Protein AF-0000000080644680 (afdb_homodimer)

Sequence (802 aa):
MSNFCLFNSKSVLTGNDKLDNSAVLIKDNKIFDIVTSDRLKKMDLREYQMIDTKCNYITPGLYDSHIHGFHGYGTDQCSTESILKMSEHLAQYGVVGFLPTLYPRPIDEMIQTIKACTAAIGKEKGAKILGLHLEGPFFSPEKRGAHPVSYLHEPSIKVMQKLIDAAGGIFTGSNGQKKTHISTMTVAPELKGMRELAIFCLENNINLQAGHTNATYENMIEGFQVGILHTTHFFNAMSKLDHRNPNAIGAVLIHGDVSCEIIADGHHIHPKLVLMMRKLKDISKIVLVTDGLTPNFQTSGKLIANGDEVYIAEDGLFHSVKSNTIAGSTLTMIQGLKNLVEFGYSLSDAIQASSYNPTRILNIDKKGLICHGYDANINVLDKDFNLKLTMIESKIIFNNLMSNFCLFNSKSVLTGNDKLDNSAVLIKDNKIFDIVTSDRLKKMDLREYQMIDTKCNYITPGLYDSHIHGFHGYGTDQCSTESILKMSEHLAQYGVVGFLPTLYPRPIDEMIQTIKACTAAIGKEKGAKILGLHLEGPFFSPEKRGAHPVSYLHEPSIKVMQKLIDAAGGIFTGSNGQKKTHISTMTVAPELKGMRELAIFCLENNINLQAGHTNATYENMIEGFQVGILHTTHFFNAMSKLDHRNPNAIGAVLIHGDVSCEIIADGHHIHPKLVLMMRKLKDISKIVLVTDGLTPNFQTSGKLIANGDEVYIAEDGLFHSVKSNTIAGSTLTMIQGLKNLVEFGYSLSDAIQASSYNPTRILNIDKKGLICHGYDANINVLDKDFNLKLTMIESKIIFNNL

Foldseek 3Di:
DAKAKEAQEQWELFLQDIDGQWIWIDDPQFTADIGHPVVVVVDDCVRHDYDYLPHFYKAFFFEAAAAAAAQQAGLLVLALVSLLVRQLVLQVVRAQEYAREDEQAALVSLLSSLLSPLVNAPVHPHHHYLAHEYADLAADPVLNPPDDPVSHDHDDPVSVQSSQVSQVHWDADPVRAIEGSQLEYEHAQQGPCNLVSLLVCVNRLYAYEYALYAFWLVSVVSVVVSHRQEHEQQPHSFHPQDPVTRGPNNNNQQDQRRAYEHALPCPSDHLLVVVVNVVRYPLLRAAYHFNYFHCQSHDDDFDAGSNFGWDQDPSRFIATPVPRHGDGGSDRLLNSLLSNVVSPDDNSSSLSNGFVNVCVSSVNPQTRGSDRPRRPFMWTAGPSGDTAWTDHSNRTSDGND/DAKAKEAQEQWEQFLQDIGGQWIWIDDPQFTADIGHPVVVVVDDCVRHHYDYLPHFYKAFFFEAAAAAAAQQAGLLVLALVSLLVRQLVLQVQRAQEYAREDEQAALVVLLSSLLSPLVNAPVHPHHHYLAHEYADLAADPVLNPPDDPVSHDHDDPVSVQSNQVSQVHWDADPVRAIEGSQLEYEHAQQGPCNLVSLLVCVSNLYAYEYALYAFWLVSVVSVVVSHRQEHEQQPHSFHPQDPVTRGPNNNNQQDQRRAYEHALPCPSDHLLVVVVNVVRYPLLRAAYHFNYFHCQSHDDDFDDGSNFGWDQDPSRFIATPVPRHGDGGSDRLLVSLLSNVVSPDDNSSSLSNGFVNVCVSSVNPQTRGSDRPRRPFMWTAGPSGDTAWTDHSNRTSDGND

Organism: NCBI:txid498743

Secondary structure (DSSP, 8-state):
--EEEEE--SEEE-SS-EEESEEEEEETTEEEEEEEHHHHTTS--TTEEEEE-TT-EEEEPEEEEEESEETTEEGGG--HHHHHHHHHHHHTTTEEEEEEEEPP--HHHHHHHHHHHHHHTT--SSSEE--EEE--SSS-GGG-TTS-GGG-----HHHHHHHHHHTT--EE-TTS-EE-SEEEEEE-TTSTTHHHHHHHHHHTT-EEEE-SB---HHHHHHHHHTT--EESSTTTTBPPP-SS--HHHHHHHH-TTS-EEE--SSSSS-HHHHHHHHHHS-GGGEEE---B-TTTT--SS--EETTEEEEE-TTSSEEETTT-SEEEB---HHHHHHHHHHHT--HHHHHHHHTHHHHHHTT-TT-SS--TTSB--EEEE-TT--EEEEEETTEEEEE--/--EEEEE--SEEE-SS-EEESEEEEEETTEEEEEEEHHHHTTS--TTEEEEE-TT-EEEEPEEEEEESEETTEEGGG--HHHHHHHHHHHHTTTEEEEEEEEPP--HHHHHHHHHHHHHHTT--SSSEE--EEE--SSS-GGG-TTS-GGG-----HHHHHHHHHHTT--EE-TTS-EE-SEEEEEE-TTSTTHHHHHHHHHHTT-EEEE-SB---HHHHHHHHHTT--EESSTTTTBPPP-SS--HHHHHHHH-TTS-EEE--SSSSS-HHHHHHHHHHS-GGGEEE---B-TTTT--SS--EETTEEEEE-TTSSEEETTT-SEEEB---HHHHHHHHHHHT--HHHHHHHHTHHHHHHTT-TT-SS--TTSB--EEEE-TT--EEEEEETTEEEEE--

Nearest PDB structures (foldseek):
  2vhl-assembly2_B  TM=9.396E-01  e=3.011E-36  Bacillus subtilis
  2p50-assembly1_A  TM=9.325E-01  e=5.974E-35  Escherichia coli K-12
  6fv4-assembly1_A  TM=9.286E-01  e=1.402E-32  Mycolicibacterium smegmatis MC2 155
  6fv3-assembly2_C  TM=9.312E-01  e=5.872E-31  Mycolicibacterium smegmatis MC2 155
  6fv3-assembly2_D  TM=9.202E-01  e=3.067E-27  Mycolicibacterium smegmatis MC2 155

InterPro domains:
  IPR003764 N-acetylglucosamine-6-phosphate deacetylase [PIRSF038994] (5-400)
  IPR003764 N-acetylglucosamine-6-phosphate deacetylase [TIGR00221] (1-395)
  IPR003764 N-acetylglucosamine-6-phosphate deacetylase [cd00854] (5-393)
  IPR006680 Amidohydrolase-related [PF01979] (57-396)
  IPR011059 Metal-dependent hydrolase, composite domain superfamily [G3DSA:2.30.40.10] (11-392)
  IPR011059 Metal-dependent hydrolase, composite domain superfamily [SSF51338] (7-399)
  IPR032466 Metal-dependent hydrolase [SSF51556] (61-367)

pLDDT: mean 95.91, std 4.0, range [61.66, 98.88]

Solvent-accessible surface area (backbone atoms only — not comparable to full-atom values): 38286 Å² total; per-residue (Å²): 120,76,23,35,30,43,32,58,19,46,26,35,34,25,24,87,49,77,40,66,43,21,28,42,33,34,45,77,41,15,24,57,43,77,40,42,54,74,58,52,72,75,52,87,57,86,75,37,49,80,40,76,50,77,56,17,34,38,31,34,19,30,37,35,65,35,29,31,25,34,58,60,19,20,49,75,66,54,35,33,65,31,47,36,49,27,17,42,55,40,27,77,56,39,26,40,29,31,13,59,24,39,71,51,38,52,66,71,58,39,34,51,28,38,34,21,52,49,68,29,52,92,66,45,85,38,16,37,65,79,29,29,21,30,52,34,34,35,36,28,74,90,22,40,75,93,49,63,63,85,28,44,44,75,53,45,63,69,60,51,48,53,48,41,48,38,34,71,30,77,44,73,41,97,85,67,41,54,29,44,40,46,34,30,35,30,24,17,50,59,45,72,51,31,69,61,40,36,48,56,32,50,69,36,52,27,48,42,18,41,22,26,16,67,24,43,36,67,30,43,52,56,27,42,75,52,59,36,44,32,27,40,49,52,76,48,48,43,25,60,51,35,48,66,47,34,9,36,45,32,44,48,57,57,37,40,83,38,24,33,25,36,44,50,74,54,59,75,30,24,46,63,59,60,45,42,45,62,66,51,25,56,69,77,29,35,25,45,30,33,48,15,31,16,39,32,79,38,87,72,82,82,44,48,45,81,89,37,52,42,45,72,47,95,87,56,30,30,21,27,67,88,74,68,40,81,66,40,34,61,46,45,66,50,56,28,38,53,36,36,35,73,50,66,42,50,65,58,54,31,43,14,14,24,12,24,25,50,26,55,75,64,70,44,79,55,47,25,35,63,41,67,72,10,41,26,34,31,25,30,25,42,97,85,58,46,81,28,32,24,25,51,56,60,39,75,76,47,76,66,113,121,78,23,36,32,43,30,59,18,46,26,34,34,25,24,87,48,78,41,65,44,21,28,43,34,34,46,78,41,16,24,57,43,76,39,42,54,74,57,52,73,74,51,89,57,88,75,36,48,79,42,73,49,76,56,17,36,36,32,31,20,30,36,34,65,35,29,32,24,34,58,60,18,20,47,78,65,53,34,33,65,30,47,36,49,27,18,41,56,39,27,77,56,40,26,40,29,31,14,60,23,40,70,52,39,51,66,72,56,39,34,51,29,39,35,21,52,48,68,30,52,89,66,48,85,38,15,37,65,79,29,29,22,30,54,34,35,35,35,29,73,91,21,39,77,93,51,61,63,85,27,46,43,74,53,45,64,70,60,51,48,53,48,40,49,37,33,71,30,79,43,73,41,98,85,69,41,54,29,43,42,45,34,29,33,30,25,16,50,60,46,71,52,31,69,61,40,36,49,56,31,52,69,38,53,28,46,42,20,41,22,26,18,68,24,42,36,68,31,44,53,56,27,42,74,52,59,36,45,33,26,42,48,52,76,47,47,45,25,59,52,36,48,65,46,35,10,37,46,31,42,48,57,58,37,40,84,37,25,33,25,36,43,48,71,54,58,75,30,24,45,66,58,60,45,42,43,62,66,51,26,56,66,77,28,35,23,45,31,33,48,15,30,16,38,32,80,39,86,72,81,81,41,48,45,82,89,36,52,42,46,72,48,95,86,56,30,30,21,28,68,87,73,68,40,82,67,39,35,60,45,46,66,52,56,28,37,53,38,37,36,72,51,66,41,50,67,55,54,31,44,14,15,25,13,24,25,51,26,56,78,61,69,43,79,55,46,26,36,62,40,68,72,11,41,27,34,31,25,28,25,42,97,86,59,46,84,26,32,26,25,51,56,60,38,74,76,48,76,66,112

Radius of gyration: 31.53 Å; Cα contacts (8 Å, |Δi|>4): 2154; chains: 2; bounding box: 47×93×80 Å

Structure (mmCIF, N/CA/C/O backbone):
data_AF-0000000080644680-model_v1
#
loop_
_entity.id
_entity.type
_entity.pdbx_description
1 polymer 'N-acetylglucosamine-6-phosphate deacetylase'
#
loop_
_atom_site.group_PDB
_atom_site.id
_atom_site.type_symbol
_atom_site.label_atom_id
_atom_site.label_alt_id
_atom_site.label_comp_id
_atom_site.label_asym_id
_atom_site.label_entity_id
_atom_site.label_seq_id
_atom_site.pdbx_PDB_ins_code
_atom_site.Cartn_x
_atom_site.Cartn_y
_atom_site.Cartn_z
_atom_site.occupancy
_atom_site.B_iso_or_equiv
_atom_site.auth_seq_id
_atom_site.auth_comp_id
_atom_site.auth_asym_id
_atom_site.auth_atom_id
_atom_site.pdbx_PDB_model_num
ATOM 1 N N . MET A 1 1 ? -5.406 33.75 37.25 1 61.75 1 MET A N 1
ATOM 2 C CA . MET A 1 1 ? -5.941 33 36.125 1 61.75 1 MET A CA 1
ATOM 3 C C . MET A 1 1 ? -6.883 31.906 36.594 1 61.75 1 MET A C 1
ATOM 5 O O . MET A 1 1 ? -6.707 31.359 37.688 1 61.75 1 MET A O 1
ATOM 9 N N . SER A 1 2 ? -8.07 31.75 36 1 79.62 2 SER A N 1
ATOM 10 C CA . SER A 1 2 ? -9.125 30.891 36.562 1 79.62 2 SER A CA 1
ATOM 11 C C . SER A 1 2 ? -8.766 29.422 36.375 1 79.62 2 SER A C 1
ATOM 13 O O . SER A 1 2 ? -8.188 29.016 35.375 1 79.62 2 SER A O 1
ATOM 15 N N . ASN A 1 3 ? -8.797 28.719 37.469 1 93.12 3 ASN A N 1
ATOM 16 C CA . ASN A 1 3 ? -8.703 27.266 37.469 1 93.12 3 ASN A CA 1
ATOM 17 C C . ASN A 1 3 ? -10.023 26.625 37.031 1 93.12 3 ASN A C 1
ATOM 19 O O . ASN A 1 3 ? -11.094 27.094 37.406 1 93.12 3 ASN A O 1
ATOM 23 N N . PHE A 1 4 ? -9.875 25.672 36.156 1 96 4 PHE A N 1
ATOM 24 C CA . PHE A 1 4 ? -11.086 25.016 35.656 1 96 4 PHE A CA 1
ATOM 25 C C . PHE A 1 4 ? -11.055 23.516 35.969 1 96 4 PHE A C 1
ATOM 27 O O . PHE A 1 4 ? -9.984 22.922 36.062 1 96 4 PHE A O 1
ATOM 34 N N . CYS A 1 5 ? -12.18 22.969 36.188 1 96.69 5 CYS A N 1
ATOM 35 C CA . CYS A 1 5 ? -12.406 21.531 36.25 1 96.69 5 CYS A CA 1
ATOM 36 C C . CYS A 1 5 ? -13.492 21.109 35.281 1 96.69 5 CYS A C 1
ATOM 38 O O . CYS A 1 5 ? -14.656 21.469 35.438 1 96.69 5 CYS A O 1
ATOM 40 N N . LEU A 1 6 ? -13.164 20.469 34.188 1 97.81 6 LEU A N 1
ATOM 41 C CA . LEU A 1 6 ? -14.133 19.859 33.281 1 97.81 6 LEU A CA 1
ATOM 42 C C . LEU A 1 6 ? -14.484 18.453 33.719 1 97.81 6 LEU A C 1
ATOM 44 O O . LEU A 1 6 ? -13.633 17.562 33.688 1 97.81 6 LEU A O 1
ATOM 48 N N . PHE A 1 7 ? -15.742 18.188 34.094 1 96.44 7 PHE A N 1
ATOM 49 C CA . PHE A 1 7 ? -16.109 16.922 34.719 1 96.44 7 PHE A CA 1
ATOM 50 C C . PHE A 1 7 ? -17.312 16.297 34 1 96.44 7 PHE A C 1
ATOM 52 O O . PHE A 1 7 ? -17.875 16.906 33.094 1 96.44 7 PHE A O 1
ATOM 59 N N . ASN A 1 8 ? -17.641 15.039 34.375 1 95.69 8 ASN A N 1
ATOM 60 C CA . ASN A 1 8 ? -18.766 14.297 33.812 1 95.69 8 ASN A CA 1
ATOM 61 C C . ASN A 1 8 ? -18.609 14.047 32.312 1 95.69 8 ASN A C 1
ATOM 63 O O . ASN A 1 8 ? -19.531 14.344 31.547 1 95.69 8 ASN A O 1
ATOM 67 N N . SER A 1 9 ? -17.453 13.68 31.922 1 95.44 9 SER A N 1
ATOM 68 C CA . SER A 1 9 ? -17.219 13.336 30.531 1 95.44 9 SER A CA 1
ATOM 69 C C . SER A 1 9 ? -17.5 11.859 30.266 1 95.44 9 SER A C 1
ATOM 71 O O . SER A 1 9 ? -17.406 11.031 31.172 1 95.44 9 SER A O 1
ATOM 73 N N . LYS A 1 10 ? -17.953 11.555 29.078 1 95.12 10 LYS A N 1
ATOM 74 C CA . LYS A 1 10 ? -17.969 10.156 28.672 1 95.12 10 LYS A CA 1
ATOM 75 C C . LYS A 1 10 ? -16.562 9.555 28.688 1 95.12 10 LYS A C 1
ATOM 77 O O . LYS A 1 10 ? -16.344 8.508 29.297 1 95.12 10 LYS A O 1
ATOM 82 N N . SER A 1 11 ? -15.711 10.25 28.047 1 96.81 11 SER A N 1
ATOM 83 C CA . SER A 1 11 ? -14.289 9.898 28.031 1 96.81 11 SER A CA 1
ATOM 84 C C . SER A 1 11 ? -13.422 11.117 27.781 1 96.81 11 SER A C 1
ATOM 86 O O . SER A 1 11 ? -13.859 12.078 27.141 1 96.81 11 SER A O 1
ATOM 88 N N . VAL A 1 12 ? -12.211 11.055 28.281 1 97.69 12 VAL A N 1
ATOM 89 C CA . VAL A 1 12 ? -11.148 11.984 27.922 1 97.69 12 VAL A CA 1
ATOM 90 C C . VAL A 1 12 ? -10.203 11.312 26.922 1 97.69 12 VAL A C 1
ATOM 92 O O . VAL A 1 12 ? -9.539 10.328 27.25 1 97.69 12 VAL A O 1
ATOM 95 N N . LEU A 1 13 ? -10.234 11.797 25.703 1 98.25 13 LEU A N 1
ATOM 96 C CA . LEU A 1 13 ? -9.219 11.414 24.719 1 98.25 13 LEU A CA 1
ATOM 97 C C . LEU A 1 13 ? -7.992 12.305 24.828 1 98.25 13 LEU A C 1
ATOM 99 O O . LEU A 1 13 ? -8.055 13.492 24.484 1 98.25 13 LEU A O 1
ATOM 103 N N . THR A 1 14 ? -6.887 11.797 25.234 1 96.19 14 THR A N 1
ATOM 104 C CA . THR A 1 14 ? -5.75 12.609 25.641 1 96.19 14 THR A CA 1
ATOM 105 C C . THR A 1 14 ? -4.914 13.023 24.438 1 96.19 14 THR A C 1
ATOM 107 O O . THR A 1 14 ? -4.039 13.891 24.547 1 96.19 14 THR A O 1
ATOM 110 N N . GLY A 1 15 ? -5.121 12.469 23.297 1 94.06 15 GLY A N 1
ATOM 111 C CA . GLY A 1 15 ? -4.289 12.656 22.125 1 94.06 15 GLY A CA 1
ATOM 112 C C . GLY A 1 15 ? -3.514 11.414 21.734 1 94.06 15 GLY A C 1
ATOM 113 O O . GLY A 1 15 ? -3.068 11.281 20.594 1 94.06 15 GLY A O 1
ATOM 114 N N . ASN A 1 16 ? -3.305 10.477 22.719 1 90.88 16 ASN A N 1
ATOM 115 C CA . ASN A 1 16 ? -2.656 9.203 22.406 1 90.88 16 ASN A CA 1
ATOM 116 C C . ASN A 1 16 ? -3.242 8.055 23.219 1 90.88 16 ASN A C 1
ATOM 118 O O . ASN A 1 16 ? -2.764 6.922 23.125 1 90.88 16 ASN A O 1
ATOM 122 N N . ASP A 1 17 ? -4.277 8.422 24.047 1 91.31 17 ASP A N 1
ATOM 123 C CA . ASP A 1 17 ? -4.953 7.422 24.859 1 91.31 17 ASP A CA 1
ATOM 124 C C . ASP A 1 17 ? -6.395 7.836 25.156 1 91.31 17 ASP A C 1
ATOM 126 O O . ASP A 1 17 ? -6.844 8.898 24.719 1 91.31 17 ASP A O 1
ATOM 130 N N . LYS A 1 18 ? -7.117 6.949 25.922 1 95.31 18 LYS A N 1
ATOM 131 C CA . LYS A 1 18 ? -8.508 7.199 26.281 1 95.31 18 LYS A CA 1
ATOM 132 C C . LYS A 1 18 ? -8.789 6.793 27.719 1 95.31 18 LYS A C 1
ATOM 134 O O . LYS A 1 18 ? -8.398 5.707 28.156 1 95.31 18 LYS A O 1
ATOM 139 N N . LEU A 1 19 ? -9.375 7.738 28.469 1 94.69 19 LEU A N 1
ATOM 140 C CA . LEU A 1 19 ? -9.805 7.469 29.828 1 94.69 19 LEU A CA 1
ATOM 141 C C . LEU A 1 19 ? -11.305 7.691 29.984 1 94.69 19 LEU A C 1
ATOM 143 O O . LEU A 1 19 ? -11.797 8.805 29.797 1 94.69 19 LEU A O 1
ATOM 147 N N . ASP A 1 20 ? -11.992 6.676 30.422 1 95.75 20 ASP A N 1
ATOM 148 C CA . ASP A 1 20 ? -13.438 6.781 30.578 1 95.75 20 ASP A CA 1
ATOM 149 C C . ASP A 1 20 ? -13.812 7.43 31.906 1 95.75 20 ASP A C 1
ATOM 151 O O . ASP A 1 20 ? -13.055 7.352 32.875 1 95.75 20 ASP A O 1
ATOM 155 N N . ASN A 1 21 ? -14.898 8.062 31.891 1 95.06 21 ASN A N 1
ATOM 156 C CA . ASN A 1 21 ? -15.492 8.602 33.094 1 95.06 21 ASN A CA 1
ATOM 157 C C . ASN A 1 21 ? -14.477 9.391 33.906 1 95.06 21 ASN A C 1
ATOM 159 O O . ASN A 1 21 ? -14.234 9.086 35.094 1 95.06 21 ASN A O 1
ATOM 163 N N . SER A 1 22 ? -13.969 10.469 33.25 1 95.81 22 SER A N 1
ATOM 164 C CA . SER A 1 22 ? -12.867 11.219 33.844 1 95.81 22 SER A CA 1
ATOM 165 C C . SER A 1 22 ? -13.109 12.719 33.75 1 95.81 22 SER A C 1
ATOM 167 O O . SER A 1 22 ? -14.102 13.164 33.156 1 95.81 22 SER A O 1
ATOM 169 N N . ALA A 1 23 ? -12.234 13.438 34.469 1 97.38 23 ALA A N 1
ATOM 170 C CA . ALA A 1 23 ? -12.266 14.898 34.5 1 97.38 23 ALA A CA 1
ATOM 171 C C . ALA A 1 23 ? -10.883 15.477 34.188 1 97.38 23 ALA A C 1
ATOM 173 O O . ALA A 1 23 ? -9.867 14.805 34.406 1 97.38 23 ALA A O 1
ATOM 174 N N . VAL A 1 24 ? -10.867 16.688 33.656 1 98.19 24 VAL A N 1
ATOM 175 C CA . VAL A 1 24 ? -9.617 17.391 33.406 1 98.19 24 VAL A CA 1
ATOM 176 C C . VAL A 1 24 ? -9.508 18.625 34.281 1 98.19 24 VAL A C 1
ATOM 178 O O . VAL A 1 24 ? -10.422 19.453 34.312 1 98.19 24 VAL A O 1
ATOM 181 N N . LEU A 1 25 ? -8.414 18.688 35.031 1 97.62 25 LEU A N 1
ATOM 182 C CA . LEU A 1 25 ? -8.125 19.844 35.875 1 97.62 25 LEU A CA 1
ATOM 183 C C . LEU A 1 25 ? -7.125 20.781 35.188 1 97.62 25 LEU A C 1
ATOM 185 O O . LEU A 1 25 ? -6.086 20.328 34.719 1 97.62 25 LEU A O 1
ATOM 189 N N . ILE A 1 26 ? -7.477 22.047 35.156 1 97.38 26 ILE A N 1
ATOM 190 C CA . ILE A 1 26 ? -6.637 23.078 34.562 1 97.38 26 ILE A CA 1
ATOM 191 C C . ILE A 1 26 ? -6.219 24.094 35.625 1 97.38 26 ILE A C 1
ATOM 193 O O . ILE A 1 26 ? -7.062 24.594 36.375 1 97.38 26 ILE A O 1
ATOM 197 N N . LYS A 1 27 ? -4.945 24.312 35.75 1 94.62 27 LYS A N 1
ATOM 198 C CA . LYS A 1 27 ? -4.391 25.281 36.688 1 94.62 27 LYS A CA 1
ATOM 199 C C . LYS A 1 27 ? -3.328 26.156 36.031 1 94.62 27 LYS A C 1
ATOM 201 O O . LYS A 1 27 ? -2.455 25.641 35.312 1 94.62 27 LYS A O 1
ATOM 206 N N . ASP A 1 28 ? -3.395 27.453 36.188 1 89.44 28 ASP A N 1
ATOM 207 C CA . ASP A 1 28 ? -2.41 28.391 35.688 1 89.44 28 ASP A CA 1
ATOM 208 C C . ASP A 1 28 ? -2.211 28.234 34.188 1 89.44 28 ASP A C 1
ATOM 210 O O . ASP A 1 28 ? -1.082 28.078 33.719 1 89.44 28 ASP A O 1
ATOM 214 N N . ASN A 1 29 ? -3.254 28.016 33.469 1 88.56 29 ASN A N 1
ATOM 215 C CA . ASN A 1 29 ? -3.334 27.953 32 1 88.56 29 ASN A CA 1
ATOM 216 C C . ASN A 1 29 ? -2.73 26.672 31.453 1 88.56 29 ASN A C 1
ATOM 218 O O . ASN A 1 29 ? -2.49 26.562 30.25 1 88.56 29 ASN A O 1
ATOM 222 N N . LYS A 1 30 ? -2.516 25.688 32.406 1 95.75 30 LYS A N 1
ATOM 223 C CA . LYS A 1 30 ? -1.957 24.391 32 1 95.75 30 LYS A CA 1
ATOM 224 C C . LYS A 1 30 ? -2.84 23.234 32.469 1 95.75 30 LYS A C 1
ATOM 226 O O . LYS A 1 30 ? -3.613 23.391 33.406 1 95.75 30 LYS A O 1
ATOM 231 N N . ILE A 1 31 ? -2.701 22.188 31.734 1 97.12 31 ILE A N 1
ATOM 232 C CA . ILE A 1 31 ? -3.332 20.969 32.219 1 97.12 31 ILE A CA 1
ATOM 233 C C . ILE A 1 31 ? -2.648 20.516 33.531 1 97.12 31 ILE A C 1
ATOM 235 O O . ILE A 1 31 ? -1.428 20.344 33.562 1 97.12 31 ILE A O 1
ATOM 239 N N . PHE A 1 32 ? -3.396 20.344 34.5 1 96.12 32 PHE A N 1
ATOM 240 C CA . PHE A 1 32 ? -2.832 19.953 35.781 1 96.12 32 PHE A CA 1
ATOM 241 C C . PHE A 1 32 ? -2.918 18.453 35.969 1 96.12 32 PHE A C 1
ATOM 243 O O . PHE A 1 32 ? -1.956 17.812 36.406 1 96.12 32 PHE A O 1
ATOM 250 N N . ASP A 1 33 ? -4.148 17.922 35.688 1 95.5 33 ASP A N 1
ATOM 251 C CA . ASP A 1 33 ? -4.324 16.5 35.906 1 95.5 33 ASP A CA 1
ATOM 252 C C . ASP A 1 33 ? -5.582 15.977 35.219 1 95.5 33 ASP A C 1
ATOM 254 O O . ASP A 1 33 ? -6.441 16.766 34.812 1 95.5 33 ASP A O 1
ATOM 258 N N . ILE A 1 34 ? -5.531 14.648 34.938 1 96.38 34 ILE A N 1
ATOM 259 C CA . ILE A 1 34 ? -6.734 13.906 34.594 1 96.38 34 ILE A CA 1
ATOM 260 C C . ILE A 1 34 ? -7.105 12.953 35.719 1 96.38 34 ILE A C 1
ATOM 262 O O . ILE A 1 34 ? -6.277 12.148 36.156 1 96.38 34 ILE A O 1
ATOM 266 N N . VAL A 1 35 ? -8.273 13.062 36.188 1 95.25 35 VAL A N 1
ATOM 267 C CA . VAL A 1 35 ? -8.633 12.242 37.344 1 95.25 35 VAL A CA 1
ATOM 268 C C . VAL A 1 35 ? -9.938 11.5 37.031 1 95.25 35 VAL A C 1
ATOM 270 O O . VAL A 1 35 ? -10.797 11.992 36.312 1 95.25 35 VAL A O 1
ATOM 273 N N . THR A 1 36 ? -10.062 10.336 37.625 1 93.5 36 THR A N 1
ATOM 274 C CA . THR A 1 36 ? -11.297 9.578 37.5 1 93.5 36 THR A CA 1
ATOM 275 C C . THR A 1 36 ? -12.422 10.242 38.312 1 93.5 36 THR A C 1
ATOM 277 O O . THR A 1 36 ? -12.156 11.047 39.188 1 93.5 36 THR A O 1
ATOM 280 N N . SER A 1 37 ? -13.594 9.789 37.969 1 91.25 37 SER A N 1
ATOM 281 C CA . SER A 1 37 ? -14.75 10.328 38.688 1 91.25 37 SER A CA 1
ATOM 282 C C . SER A 1 37 ? -14.672 10.016 40.188 1 91.25 37 SER A C 1
ATOM 284 O O . SER A 1 37 ? -15.07 10.828 41 1 91.25 37 SER A O 1
ATOM 286 N N . ASP A 1 38 ? -14.188 8.867 40.5 1 90.94 38 ASP A N 1
ATOM 287 C CA . ASP A 1 38 ? -14.094 8.461 41.906 1 90.94 38 ASP A CA 1
ATOM 288 C C . ASP A 1 38 ? -13.094 9.328 42.656 1 90.94 38 ASP A C 1
ATOM 290 O O . ASP A 1 38 ? -13.344 9.711 43.781 1 90.94 38 ASP A O 1
ATOM 294 N N . ARG A 1 39 ? -12.039 9.617 42.062 1 91.69 39 ARG A N 1
ATOM 295 C CA . ARG A 1 39 ? -11.016 10.445 42.688 1 91.69 39 ARG A CA 1
ATOM 296 C C . ARG A 1 39 ? -11.484 11.891 42.812 1 91.69 39 ARG A C 1
ATOM 298 O O . ARG A 1 39 ? -11.148 12.586 43.781 1 91.69 39 ARG A O 1
ATOM 305 N N . LEU A 1 40 ? -12.148 12.312 41.812 1 93.81 40 LEU A N 1
ATOM 306 C CA . LEU A 1 40 ? -12.648 13.68 41.781 1 93.81 40 LEU A CA 1
ATOM 307 C C . LEU A 1 40 ? -13.531 13.969 43 1 93.81 40 LEU A C 1
ATOM 309 O O . LEU A 1 40 ? -13.492 15.07 43.531 1 93.81 40 LEU A O 1
ATOM 313 N N . LYS A 1 41 ? -14.289 12.953 43.469 1 92.31 41 LYS A N 1
ATOM 314 C CA . LYS A 1 41 ? -15.219 13.102 44.562 1 92.31 41 LYS A CA 1
ATOM 315 C C . LYS A 1 41 ? -14.469 13.375 45.875 1 92.31 41 LYS A C 1
ATOM 317 O O . LYS A 1 41 ? -15.023 13.977 46.812 1 92.31 41 LYS A O 1
ATOM 322 N N . LYS A 1 42 ? -13.305 13.07 45.938 1 92.56 42 LYS A N 1
ATOM 323 C CA . LYS A 1 42 ? -12.531 13.172 47.156 1 92.56 42 LYS A CA 1
ATOM 324 C C . LYS A 1 42 ? -11.648 14.414 47.156 1 92.56 42 LYS A C 1
ATOM 326 O O . LYS A 1 42 ? -10.977 14.711 48.156 1 92.56 42 LYS A O 1
ATOM 331 N N . MET A 1 43 ? -11.734 15.219 46.062 1 93.56 43 MET A N 1
ATOM 332 C CA . MET A 1 43 ? -10.836 16.359 45.906 1 93.56 43 MET A CA 1
ATOM 333 C C . MET A 1 43 ? -11.516 17.656 46.375 1 93.56 43 MET A C 1
ATOM 335 O O . MET A 1 43 ? -12.734 17.781 46.281 1 93.56 43 MET A O 1
ATOM 339 N N . ASP A 1 44 ? -10.648 18.547 46.906 1 92.94 44 ASP A N 1
ATOM 340 C CA . ASP A 1 44 ? -11.109 19.906 47.188 1 92.94 44 ASP A CA 1
ATOM 341 C C . ASP A 1 44 ? -11.102 20.75 45.906 1 92.94 44 ASP A C 1
ATOM 343 O O . ASP A 1 44 ? -10.039 21.078 45.375 1 92.94 44 ASP A O 1
ATOM 347 N N . LEU A 1 45 ? -12.266 21.078 45.438 1 92.19 45 LEU A N 1
ATOM 348 C CA . LEU A 1 45 ? -12.383 21.719 44.125 1 92.19 45 LEU A CA 1
ATOM 349 C C . LEU A 1 45 ? -12.859 23.156 44.281 1 92.19 45 LEU A C 1
ATOM 351 O O . LEU A 1 45 ? -13.328 23.766 43.312 1 92.19 45 LEU A O 1
ATOM 355 N N . ARG A 1 46 ? -12.656 23.625 45.656 1 90.62 46 ARG A N 1
ATOM 356 C CA . ARG A 1 46 ? -13.18 24.953 45.969 1 90.62 46 ARG A CA 1
ATOM 357 C C . ARG A 1 46 ? -12.516 26.016 45.125 1 90.62 46 ARG A C 1
ATOM 359 O O . ARG A 1 46 ? -13.125 27.047 44.812 1 90.62 46 ARG A O 1
ATOM 366 N N . GLU A 1 47 ? -11.43 25.859 44.531 1 91.75 47 GLU A N 1
ATOM 367 C CA . GLU A 1 47 ? -10.664 26.859 43.781 1 91.75 47 GLU A CA 1
ATOM 368 C C . GLU A 1 47 ? -10.859 26.703 42.281 1 91.75 47 GLU A C 1
ATOM 370 O O . GLU A 1 47 ? -10.281 27.453 41.5 1 91.75 47 GLU A O 1
ATOM 375 N N . TYR A 1 48 ? -11.633 25.781 41.844 1 94.81 48 TYR A N 1
ATOM 376 C CA . TYR A 1 48 ? -11.844 25.484 40.438 1 94.81 48 TYR A CA 1
ATOM 377 C C . TYR A 1 48 ? -13.227 25.953 40 1 94.81 48 TYR A C 1
ATOM 379 O O . TYR A 1 48 ? -14.211 25.781 40.719 1 94.81 48 TYR A O 1
ATOM 387 N N . GLN A 1 49 ? -13.25 26.609 38.875 1 95.38 49 GLN A N 1
ATOM 388 C CA . GLN A 1 49 ? -14.523 26.781 38.188 1 95.38 49 GLN A CA 1
ATOM 389 C C . GLN A 1 49 ? -14.969 25.469 37.562 1 95.38 49 GLN A C 1
ATOM 391 O O . GLN A 1 49 ? -14.227 24.875 36.75 1 95.38 49 GLN A O 1
ATOM 396 N N . MET A 1 50 ? -16.188 25.047 37.906 1 96.06 50 MET A N 1
ATOM 397 C CA . MET A 1 50 ? -16.672 23.734 37.469 1 96.06 50 MET A CA 1
ATOM 398 C C . MET A 1 50 ? -17.391 23.844 36.125 1 96.06 50 MET A C 1
ATOM 400 O O . MET A 1 50 ? -18.297 24.672 35.969 1 96.06 50 MET A O 1
ATOM 404 N N . ILE A 1 51 ? -17.016 23.047 35.125 1 97 51 ILE A N 1
ATOM 405 C CA . ILE A 1 51 ? -17.688 22.969 33.844 1 97 51 ILE A CA 1
ATOM 406 C C . ILE A 1 51 ? -18.203 21.547 33.594 1 97 51 ILE A C 1
ATOM 408 O O . ILE A 1 51 ? -17.422 20.609 33.438 1 97 51 ILE A O 1
ATOM 412 N N . ASP A 1 52 ? -19.516 21.344 33.594 1 97.88 52 ASP A N 1
ATOM 413 C CA . ASP A 1 52 ? -20.156 20.062 33.281 1 97.88 52 ASP A CA 1
ATOM 414 C C . ASP A 1 52 ? -20.141 19.781 31.797 1 97.88 52 ASP A C 1
ATOM 416 O O . ASP A 1 52 ? -20.812 20.469 31.016 1 97.88 52 ASP A O 1
ATOM 420 N N . THR A 1 53 ? -19.484 18.703 31.344 1 97.69 53 THR A N 1
ATOM 421 C CA . THR A 1 53 ? -19.344 18.438 29.922 1 97.69 53 THR A CA 1
ATOM 422 C C . THR A 1 53 ? -20.5 17.578 29.422 1 97.69 53 THR A C 1
ATOM 424 O O . THR A 1 53 ? -20.594 17.266 28.234 1 97.69 53 THR A O 1
ATOM 427 N N . LYS A 1 54 ? -21.438 17.172 30.375 1 97.19 54 LYS A N 1
ATOM 428 C CA . LYS A 1 54 ? -22.703 16.531 30.047 1 97.19 54 LYS A CA 1
ATOM 429 C C . LYS A 1 54 ? -22.484 15.227 29.281 1 97.19 54 LYS A C 1
ATOM 431 O O . LYS A 1 54 ? -23.094 15 28.234 1 97.19 54 LYS A O 1
ATOM 436 N N . CYS A 1 55 ? -21.578 14.43 29.688 1 97.25 55 CYS A N 1
ATOM 437 C CA . CYS A 1 55 ? -21.281 13.094 29.188 1 97.25 55 CYS A CA 1
ATOM 438 C C . CYS A 1 55 ? -20.734 13.156 27.766 1 97.25 55 CYS A C 1
ATOM 440 O O . CYS A 1 55 ? -20.906 12.219 26.984 1 97.25 55 CYS A O 1
ATOM 442 N N . ASN A 1 56 ? -20.172 14.297 27.391 1 98.25 56 ASN A N 1
ATOM 443 C CA . ASN A 1 56 ? -19.5 14.453 26.109 1 98.25 56 ASN A CA 1
ATOM 444 C C . ASN A 1 56 ? -18.031 14.055 26.172 1 98.25 56 ASN A C 1
ATOM 446 O O . ASN A 1 56 ? -17.531 13.688 27.25 1 98.25 56 ASN A O 1
ATOM 450 N N . TYR A 1 57 ? -17.359 14.062 25.016 1 98.62 57 TYR A N 1
ATOM 451 C CA . TYR A 1 57 ? -15.938 13.758 24.953 1 98.62 57 TYR A CA 1
ATOM 452 C C . TYR A 1 57 ? -15.109 15 25.234 1 98.62 57 TYR A C 1
ATOM 454 O O . TYR A 1 57 ? -15.438 16.094 24.766 1 98.62 57 TYR A O 1
ATOM 462 N N . ILE A 1 58 ? -14.078 14.875 26.016 1 98.69 58 ILE A N 1
ATOM 463 C CA . ILE A 1 58 ? -13.047 15.898 26.141 1 98.69 58 ILE A CA 1
ATOM 464 C C . ILE A 1 58 ? -11.828 15.508 25.297 1 98.69 58 ILE A C 1
ATOM 466 O O . ILE A 1 58 ? -11.328 14.383 25.406 1 98.69 58 ILE A O 1
ATOM 470 N N . THR A 1 59 ? -11.375 16.344 24.422 1 98.75 59 THR A N 1
ATOM 471 C CA . THR A 1 59 ? -10.242 16.078 23.547 1 98.75 59 THR A CA 1
ATOM 472 C C . THR A 1 59 ? -9.289 17.281 23.516 1 98.75 59 THR A C 1
ATOM 474 O O . THR A 1 59 ? -9.664 18.391 23.906 1 98.75 59 THR A O 1
ATOM 477 N N . PRO A 1 60 ? -8.039 17.047 23.156 1 98.62 60 PRO A N 1
ATOM 478 C CA . PRO A 1 60 ? -7.238 18.219 22.781 1 98.62 60 PRO A CA 1
ATOM 479 C C . PRO A 1 60 ? -7.863 19.031 21.641 1 98.62 60 PRO A C 1
ATOM 481 O O . PRO A 1 60 ? -8.664 18.5 20.875 1 98.62 60 PRO A O 1
ATOM 484 N N . GLY A 1 61 ? -7.559 20.312 21.625 1 98.56 61 GLY A N 1
ATOM 485 C CA . GLY A 1 61 ? -7.934 21.094 20.453 1 98.56 61 GLY A CA 1
ATOM 486 C C . GLY A 1 61 ? -7.309 20.578 19.172 1 98.56 61 GLY A C 1
ATOM 487 O O . GLY A 1 61 ? -6.398 19.75 19.203 1 98.56 61 GLY A O 1
ATOM 488 N N . LEU A 1 62 ? -7.781 21.031 18.016 1 98.81 62 LEU A N 1
ATOM 489 C CA . LEU A 1 62 ? -7.316 20.594 16.703 1 98.81 62 LEU A CA 1
ATOM 490 C C . LEU A 1 62 ? -6.223 21.516 16.172 1 98.81 62 LEU A C 1
ATOM 492 O O . LEU A 1 62 ? -6.262 22.719 16.406 1 98.81 62 LEU A O 1
ATOM 496 N N . TYR A 1 63 ? -5.23 20.969 15.555 1 98.88 63 TYR A N 1
ATOM 497 C CA . TYR A 1 63 ? -4.113 21.703 14.961 1 98.88 63 TYR A CA 1
ATOM 498 C C . TYR A 1 63 ? -4.055 21.484 13.453 1 98.88 63 TYR A C 1
ATOM 500 O O . TYR A 1 63 ? -3.939 20.359 12.984 1 98.88 63 TYR A O 1
ATOM 508 N N . ASP A 1 64 ? -4.145 22.531 12.68 1 98.81 64 ASP A N 1
ATOM 509 C CA . ASP A 1 64 ? -4.102 22.453 11.227 1 98.81 64 ASP A CA 1
ATOM 510 C C . ASP A 1 64 ? -2.777 23 10.688 1 98.81 64 ASP A C 1
ATOM 512 O O . ASP A 1 64 ? -2.611 24.219 10.547 1 98.81 64 ASP A O 1
ATOM 516 N N . SER A 1 65 ? -1.905 22.125 10.289 1 98.75 65 SER A N 1
ATOM 517 C CA . SER A 1 65 ? -0.549 22.516 9.914 1 98.75 65 SER A CA 1
ATOM 518 C C . SER A 1 65 ? -0.467 22.891 8.438 1 98.75 65 SER A C 1
ATOM 520 O O . SER A 1 65 ? 0.596 23.266 7.953 1 98.75 65 SER A O 1
ATOM 522 N N . HIS A 1 66 ? -1.574 22.766 7.688 1 98.81 66 HIS A N 1
ATOM 523 C CA . HIS A 1 66 ? -1.602 23.094 6.266 1 98.81 66 HIS A CA 1
ATOM 524 C C . HIS A 1 66 ? -2.928 23.734 5.871 1 98.81 66 HIS A C 1
ATOM 526 O O . HIS A 1 66 ? -3.867 23.031 5.48 1 98.81 66 HIS A O 1
ATOM 532 N N . ILE A 1 67 ? -2.953 25.109 5.824 1 98.75 67 ILE A N 1
ATOM 533 C CA . ILE A 1 67 ? -4.176 25.844 5.523 1 98.75 67 ILE A CA 1
ATOM 534 C C . ILE A 1 67 ? -3.824 27.203 4.949 1 98.75 67 ILE A C 1
ATOM 536 O O . ILE A 1 67 ? -3.021 27.938 5.527 1 98.75 67 ILE A O 1
ATOM 540 N N . HIS A 1 68 ? -4.48 27.562 3.889 1 98.44 68 HIS A N 1
ATOM 541 C CA . HIS A 1 68 ? -4.176 28.797 3.188 1 98.44 68 HIS A CA 1
ATOM 542 C C . HIS A 1 68 ? -5.145 29.906 3.584 1 98.44 68 HIS A C 1
ATOM 544 O O . HIS A 1 68 ? -4.824 31.094 3.457 1 98.44 68 HIS A O 1
ATOM 550 N N . GLY A 1 69 ? -6.297 29.531 3.984 1 98.38 69 GLY A N 1
ATOM 551 C CA . GLY A 1 69 ? -7.309 30.5 4.344 1 98.38 69 GLY A CA 1
ATOM 552 C C . GLY A 1 69 ? -8.578 29.875 4.898 1 98.38 69 GLY A C 1
ATOM 553 O O . GLY A 1 69 ? -8.688 28.656 4.969 1 98.38 69 GLY A O 1
ATOM 554 N N . PHE A 1 70 ? -9.469 30.75 5.34 1 98.19 70 PHE A N 1
ATOM 555 C CA . PHE A 1 70 ? -10.711 30.328 5.961 1 98.19 70 PHE A CA 1
ATOM 556 C C . PHE A 1 70 ? -11.664 31.5 6.141 1 98.19 70 PHE A C 1
ATOM 558 O O . PHE A 1 70 ? -11.242 32.594 6.555 1 98.19 70 PHE A O 1
ATOM 565 N N . HIS A 1 71 ? -12.945 31.375 5.809 1 97.81 71 HIS A N 1
ATOM 566 C CA . HIS A 1 71 ? -14.016 32.344 6.043 1 97.81 71 HIS A CA 1
ATOM 567 C C . HIS A 1 71 ? -13.75 33.656 5.316 1 97.81 71 HIS A C 1
ATOM 569 O O . HIS A 1 71 ? -14.023 34.719 5.852 1 97.81 71 HIS A O 1
ATOM 575 N N . GLY A 1 72 ? -13.07 33.594 4.18 1 97.5 72 GLY A N 1
ATOM 576 C CA . GLY A 1 72 ? -12.852 34.781 3.352 1 97.5 72 GLY A CA 1
ATOM 577 C C . GLY A 1 72 ? -11.531 35.469 3.646 1 97.5 72 GLY A C 1
ATOM 578 O O . GLY A 1 72 ? -11.227 36.5 3.051 1 97.5 72 GLY A O 1
ATOM 579 N N . TYR A 1 73 ? -10.781 34.969 4.57 1 98 73 TYR A N 1
ATOM 580 C CA . TYR A 1 73 ? -9.477 35.5 4.945 1 98 73 TYR A CA 1
ATOM 581 C C . TYR A 1 73 ? -8.367 34.5 4.668 1 98 73 TYR A C 1
ATOM 583 O O . TYR A 1 73 ? -8.539 33.312 4.883 1 98 73 TYR A O 1
ATOM 591 N N . GLY A 1 74 ? -7.262 34.969 4.141 1 98.19 74 GLY A N 1
ATOM 592 C CA . GLY A 1 74 ? -6.211 34.031 3.77 1 98.19 74 GLY A CA 1
ATOM 593 C C . GLY A 1 74 ? -4.855 34.688 3.604 1 98.19 74 GLY A C 1
ATOM 594 O O . GLY A 1 74 ? -4.738 35.938 3.693 1 98.19 74 GLY A O 1
ATOM 595 N N . THR A 1 75 ? -3.855 33.875 3.475 1 98.31 75 THR A N 1
ATOM 596 C CA . THR A 1 75 ? -2.475 34.312 3.338 1 98.31 75 THR A CA 1
ATOM 597 C C . THR A 1 75 ? -2.264 35 1.994 1 98.31 75 THR A C 1
ATOM 599 O O . THR A 1 75 ? -1.354 35.812 1.849 1 98.31 75 THR A O 1
ATOM 602 N N . ASP A 1 76 ? -3.082 34.688 1.048 1 96.5 76 ASP A N 1
ATOM 603 C CA . ASP A 1 76 ? -2.936 35.25 -0.289 1 96.5 76 ASP A CA 1
ATOM 604 C C . ASP A 1 76 ? -3.361 36.719 -0.314 1 96.5 76 ASP A C 1
ATOM 606 O O . ASP A 1 76 ? -3.184 37.406 -1.322 1 96.5 76 ASP A O 1
ATOM 610 N N . GLN A 1 77 ? -3.857 37.219 0.815 1 96.94 77 GLN A N 1
ATOM 611 C CA . GLN A 1 77 ? -4.277 38.625 0.89 1 96.94 77 GLN A CA 1
ATOM 612 C C . GLN A 1 77 ? -3.148 39.5 1.41 1 96.94 77 GLN A C 1
ATOM 614 O O . GLN A 1 77 ? -3.273 40.719 1.432 1 96.94 77 GLN A O 1
ATOM 619 N N . CYS A 1 78 ? -2.098 38.938 1.877 1 97 78 CYS A N 1
ATOM 620 C CA . CYS A 1 78 ? -0.916 39.656 2.346 1 97 78 CYS A CA 1
ATOM 621 C C . CYS A 1 78 ? -1.296 40.719 3.355 1 97 78 CYS A C 1
ATOM 623 O O . CYS A 1 78 ? -0.935 41.875 3.189 1 97 78 CYS A O 1
ATOM 625 N N . SER A 1 79 ? -2.047 40.344 4.383 1 98 79 SER A N 1
ATOM 626 C CA . SER A 1 79 ? -2.555 41.25 5.398 1 98 79 SER A CA 1
ATOM 627 C C . SER A 1 79 ? -2.52 40.625 6.781 1 98 79 SER A C 1
ATOM 629 O O . SER A 1 79 ? -3.021 39.5 6.977 1 98 79 SER A O 1
ATOM 631 N N . THR A 1 80 ? -1.924 41.344 7.719 1 98.69 80 THR A N 1
ATOM 632 C CA . THR A 1 80 ? -1.891 40.875 9.102 1 98.69 80 THR A CA 1
ATOM 633 C C . THR A 1 80 ? -3.305 40.688 9.648 1 98.69 80 THR A C 1
ATOM 635 O O . THR A 1 80 ? -3.586 39.719 10.336 1 98.69 80 THR A O 1
ATOM 638 N N . GLU A 1 81 ? -4.145 41.594 9.281 1 98.69 81 GLU A N 1
ATOM 639 C CA . GLU A 1 81 ? -5.535 41.531 9.727 1 98.69 81 GLU A CA 1
ATOM 640 C C . GLU A 1 81 ? -6.219 40.281 9.195 1 98.69 81 GLU A C 1
ATOM 642 O O . GLU A 1 81 ? -7.004 39.656 9.914 1 98.69 81 GLU A O 1
ATOM 647 N N . SER A 1 82 ? -5.941 39.969 8.008 1 98.44 82 SER A N 1
ATOM 648 C CA . SER A 1 82 ? -6.523 38.75 7.414 1 98.44 82 SER A CA 1
ATOM 649 C C . SER A 1 82 ? -6.121 37.5 8.188 1 98.44 82 SER A C 1
ATOM 651 O O . SER A 1 82 ? -6.953 36.625 8.438 1 98.44 82 SER A O 1
ATOM 653 N N . ILE A 1 83 ? -4.895 37.438 8.594 1 98.81 83 ILE A N 1
ATOM 654 C CA . ILE A 1 83 ? -4.387 36.281 9.336 1 98.81 83 ILE A CA 1
ATOM 655 C C . ILE A 1 83 ? -5.035 36.219 10.719 1 98.81 83 ILE A C 1
ATOM 657 O O . ILE A 1 83 ? -5.387 35.156 11.211 1 98.81 83 ILE A O 1
ATOM 661 N N . LEU A 1 84 ? -5.191 37.375 11.344 1 98.81 84 LEU A N 1
ATOM 662 C CA . LEU A 1 84 ? -5.824 37.438 12.656 1 98.81 84 LEU A CA 1
ATOM 663 C C . LEU A 1 84 ? -7.289 37 12.57 1 98.81 84 LEU A C 1
ATOM 665 O O . LEU A 1 84 ? -7.812 36.375 13.5 1 98.81 84 LEU A O 1
ATOM 669 N N . LYS A 1 85 ? -7.902 37.375 11.469 1 98.62 85 LYS A N 1
ATOM 670 C CA . LYS A 1 85 ? -9.289 36.938 11.273 1 98.62 85 LYS A CA 1
ATOM 671 C C . LYS A 1 85 ? -9.375 35.438 11.062 1 98.62 85 LYS A C 1
ATOM 673 O O . LYS A 1 85 ? -10.312 34.781 11.531 1 98.62 85 LYS A O 1
ATOM 678 N N . MET A 1 86 ? -8.414 34.844 10.312 1 98.56 86 MET A N 1
ATOM 679 C CA . MET A 1 86 ? -8.344 33.406 10.234 1 98.56 86 MET A CA 1
ATOM 680 C C . MET A 1 86 ? -8.32 32.781 11.633 1 98.56 86 MET A C 1
ATOM 682 O O . MET A 1 86 ? -9.078 31.844 11.922 1 98.56 86 MET A O 1
ATOM 686 N N . SER A 1 87 ? -7.438 33.281 12.461 1 98.69 87 SER A N 1
ATOM 687 C CA . SER A 1 87 ? -7.273 32.844 13.828 1 98.69 87 SER A CA 1
ATOM 688 C C . SER A 1 87 ? -8.609 32.812 14.57 1 98.69 87 SER A C 1
ATOM 690 O O . SER A 1 87 ? -8.977 31.812 15.188 1 98.69 87 SER A O 1
ATOM 692 N N . GLU A 1 88 ? -9.32 33.875 14.469 1 98.31 88 GLU A N 1
ATOM 693 C CA . GLU A 1 88 ? -10.594 34.031 15.18 1 98.31 88 GLU A CA 1
ATOM 694 C C . GLU A 1 88 ? -11.617 33.031 14.688 1 98.31 88 GLU A C 1
ATOM 696 O O . GLU A 1 88 ? -12.273 32.344 15.492 1 98.31 88 GLU A O 1
ATOM 701 N N . HIS A 1 89 ? -11.75 32.938 13.414 1 98.06 89 HIS A N 1
ATOM 702 C CA . HIS A 1 89 ? -12.766 32.031 12.852 1 98.06 89 HIS A CA 1
ATOM 703 C C . HIS A 1 89 ? -12.414 30.578 13.07 1 98.06 89 HIS A C 1
ATOM 705 O O . HIS A 1 89 ? -13.297 29.766 13.352 1 98.06 89 HIS A O 1
ATOM 711 N N . LEU A 1 90 ? -11.188 30.188 12.906 1 98.69 90 LEU A N 1
ATOM 712 C CA . LEU A 1 90 ? -10.758 28.797 13.078 1 98.69 90 LEU A CA 1
ATOM 713 C C . LEU A 1 90 ? -11.07 28.312 14.484 1 98.69 90 LEU A C 1
ATOM 715 O O . LEU A 1 90 ? -11.461 27.156 14.664 1 98.69 90 LEU A O 1
ATOM 719 N N . ALA A 1 91 ? -10.906 29.188 15.453 1 98.31 91 ALA A N 1
ATOM 720 C CA . ALA A 1 91 ? -11.18 28.828 16.844 1 98.31 91 ALA A CA 1
ATOM 721 C C . ALA A 1 91 ? -12.641 28.406 17.016 1 98.31 91 ALA A C 1
ATOM 723 O O . ALA A 1 91 ? -12.945 27.531 17.828 1 98.31 91 ALA A O 1
ATOM 724 N N . GLN A 1 92 ? -13.508 28.984 16.219 1 96.88 92 GLN A N 1
ATOM 725 C CA . GLN A 1 92 ? -14.93 28.672 16.297 1 96.88 92 GLN A CA 1
ATOM 726 C C . GLN A 1 92 ? -15.211 27.281 15.734 1 96.88 92 GLN A C 1
ATOM 728 O O . GLN A 1 92 ? -16.297 26.734 15.945 1 96.88 92 GLN A O 1
ATOM 733 N N . TYR A 1 93 ? -14.242 26.734 15.109 1 97.56 93 TYR A N 1
ATOM 734 C CA . TYR A 1 93 ? -14.383 25.422 14.516 1 97.56 93 TYR A CA 1
ATOM 735 C C . TYR A 1 93 ? -13.469 24.406 15.203 1 97.56 93 TYR A C 1
ATOM 737 O O . TYR A 1 93 ? -13.18 23.344 14.648 1 97.56 93 TYR A O 1
ATOM 745 N N . GLY A 1 94 ? -12.984 24.734 16.375 1 98.38 94 GLY A N 1
ATOM 746 C CA . GLY A 1 94 ? -12.281 23.781 17.219 1 98.38 94 GLY A CA 1
ATOM 747 C C . GLY A 1 94 ? -10.781 23.781 16.984 1 98.38 94 GLY A C 1
ATOM 748 O O . GLY A 1 94 ? -10.047 23.016 17.625 1 98.38 94 GLY A O 1
ATOM 749 N N . VAL A 1 95 ? -10.289 24.594 16.016 1 98.88 95 VAL A N 1
ATOM 750 C CA . VAL A 1 95 ? -8.859 24.688 15.75 1 98.88 95 VAL A CA 1
ATOM 751 C C . VAL A 1 95 ? -8.211 25.625 16.781 1 98.88 95 VAL A C 1
ATOM 753 O O . VAL A 1 95 ? -8.625 26.766 16.938 1 98.88 95 VAL A O 1
ATOM 756 N N . VAL A 1 96 ? -7.207 25.109 17.516 1 98.75 96 VAL A N 1
ATOM 757 C CA . VAL A 1 96 ? -6.594 25.891 18.578 1 98.75 96 VAL A CA 1
ATOM 758 C C . VAL A 1 96 ? -5.199 26.344 18.156 1 98.75 96 VAL A C 1
ATOM 760 O O . VAL A 1 96 ? -4.613 27.234 18.766 1 98.75 96 VAL A O 1
ATOM 763 N N . GLY A 1 97 ? -4.672 25.781 17.125 1 98.75 97 GLY A N 1
ATOM 764 C CA . GLY A 1 97 ? -3.396 26.156 16.547 1 98.75 97 GLY A CA 1
ATOM 765 C C . GLY A 1 97 ? -3.318 25.875 15.055 1 98.75 97 GLY A C 1
ATOM 766 O O . GLY A 1 97 ? -3.902 24.891 14.57 1 98.75 97 GLY A O 1
ATOM 767 N N . PHE A 1 98 ? -2.617 26.688 14.305 1 98.88 98 PHE A N 1
ATOM 768 C CA . PHE A 1 98 ? -2.506 26.469 12.867 1 98.88 98 PHE A CA 1
ATOM 769 C C . PHE A 1 98 ? -1.231 27.094 12.32 1 98.88 98 PHE A C 1
ATOM 771 O O . PHE A 1 98 ? -0.557 27.859 13.016 1 98.88 98 PHE A O 1
ATOM 778 N N . LEU A 1 99 ? -0.839 26.688 11.172 1 98.88 99 LEU A N 1
ATOM 779 C CA . LEU A 1 99 ? 0.24 27.297 10.398 1 98.88 99 LEU A CA 1
ATOM 780 C C . LEU A 1 99 ? -0.303 27.984 9.148 1 98.88 99 LEU A C 1
ATOM 782 O O . LEU A 1 99 ? -0.691 27.312 8.188 1 98.88 99 LEU A O 1
ATOM 786 N N . PRO A 1 100 ? -0.364 29.375 9.203 1 98.88 100 PRO A N 1
ATOM 787 C CA . PRO A 1 100 ? -0.661 29.984 7.914 1 98.88 100 PRO A CA 1
ATOM 788 C C . PRO A 1 100 ? 0.253 29.484 6.797 1 98.88 100 PRO A C 1
ATOM 790 O O . PRO A 1 100 ? 1.478 29.5 6.945 1 98.88 100 PRO A O 1
ATOM 793 N N . THR A 1 101 ? -0.314 29.047 5.723 1 98.81 101 THR A N 1
ATOM 794 C CA . THR A 1 101 ? 0.452 28.422 4.652 1 98.81 101 THR A CA 1
ATOM 795 C C . THR A 1 101 ? 0.52 29.328 3.432 1 98.81 101 THR A C 1
ATOM 797 O O . THR A 1 101 ? -0.511 29.781 2.932 1 98.81 101 THR A O 1
ATOM 800 N N . LEU A 1 102 ? 1.676 29.609 3.021 1 98.25 102 LEU A N 1
ATOM 801 C CA . LEU A 1 102 ? 1.903 30.516 1.896 1 98.25 102 LEU A CA 1
ATOM 802 C C . LEU A 1 102 ? 2.025 29.734 0.592 1 98.25 102 LEU A C 1
ATOM 804 O O . LEU A 1 102 ? 2.619 28.656 0.562 1 98.25 102 LEU A O 1
ATOM 808 N N . TYR A 1 103 ? 1.55 30.375 -0.438 1 96.19 103 TYR A N 1
ATOM 809 C CA . TYR A 1 103 ? 1.754 29.875 -1.796 1 96.19 103 TYR A CA 1
ATOM 810 C C . TYR A 1 103 ? 3.109 30.312 -2.338 1 96.19 103 TYR A C 1
ATOM 812 O O . TYR A 1 103 ? 3.67 31.312 -1.887 1 96.19 103 TYR A O 1
ATOM 820 N N . PRO A 1 104 ? 3.572 29.516 -3.293 1 95.94 104 PRO A N 1
ATOM 821 C CA . PRO A 1 104 ? 4.727 30.078 -4 1 95.94 104 PRO A CA 1
ATOM 822 C C . PRO A 1 104 ? 4.383 31.359 -4.762 1 95.94 104 PRO A C 1
ATOM 824 O O . PRO A 1 104 ? 3.314 31.453 -5.371 1 95.94 104 PRO A O 1
ATOM 827 N N . ARG A 1 105 ? 5.188 32.312 -4.688 1 95.62 105 ARG A N 1
ATOM 828 C CA . ARG A 1 105 ? 5.121 33.594 -5.371 1 95.62 105 ARG A CA 1
ATOM 829 C C . ARG A 1 105 ? 6.52 34.125 -5.68 1 95.62 105 ARG A C 1
ATOM 831 O O . ARG A 1 105 ? 7.516 33.562 -5.223 1 95.62 105 ARG A O 1
ATOM 838 N N . PRO A 1 106 ? 6.52 35.188 -6.523 1 95.56 106 PRO A N 1
ATOM 839 C CA . PRO A 1 106 ? 7.82 35.875 -6.59 1 95.56 106 PRO A CA 1
ATOM 840 C C . PRO A 1 106 ? 8.383 36.219 -5.211 1 95.56 106 PRO A C 1
ATOM 842 O O . PRO A 1 106 ? 7.629 36.594 -4.316 1 95.56 106 PRO A O 1
ATOM 845 N N . ILE A 1 107 ? 9.68 36.094 -5.098 1 97.56 107 ILE A N 1
ATOM 846 C CA . ILE A 1 107 ? 10.336 36.125 -3.799 1 97.56 107 ILE A CA 1
ATOM 847 C C . ILE A 1 107 ? 9.961 37.406 -3.053 1 97.56 107 ILE A C 1
ATOM 849 O O . ILE A 1 107 ? 9.672 37.375 -1.854 1 97.56 107 ILE A O 1
ATOM 853 N N . ASP A 1 108 ? 9.891 38.531 -3.732 1 97.5 108 ASP A N 1
ATOM 854 C CA . ASP A 1 108 ? 9.562 39.781 -3.094 1 97.5 108 ASP A CA 1
ATOM 855 C C . ASP A 1 108 ? 8.148 39.75 -2.516 1 97.5 108 ASP A C 1
ATOM 857 O O . ASP A 1 108 ? 7.898 40.312 -1.442 1 97.5 108 ASP A O 1
ATOM 861 N N . GLU A 1 109 ? 7.27 39.188 -3.182 1 97.19 109 GLU A N 1
ATOM 862 C CA . GLU A 1 109 ? 5.898 39.031 -2.699 1 97.19 109 GLU A CA 1
ATOM 863 C C . GLU A 1 109 ? 5.824 38.062 -1.52 1 97.19 109 GLU A C 1
ATOM 865 O O . GLU A 1 109 ? 5.066 38.281 -0.573 1 97.19 109 GLU A O 1
ATOM 870 N N . MET A 1 110 ? 6.547 37 -1.61 1 98.06 110 MET A N 1
ATOM 871 C CA . MET A 1 110 ? 6.586 36.062 -0.493 1 98.06 110 MET A CA 1
ATOM 872 C C . MET A 1 110 ? 7.109 36.719 0.769 1 98.06 110 MET A C 1
ATOM 874 O O . MET A 1 110 ? 6.586 36.5 1.862 1 98.06 110 MET A O 1
ATOM 878 N N . ILE A 1 111 ? 8.141 37.531 0.564 1 98.56 111 ILE A N 1
ATOM 879 C CA . ILE A 1 111 ? 8.719 38.25 1.687 1 98.56 111 ILE A CA 1
ATOM 880 C C . ILE A 1 111 ? 7.648 39.125 2.35 1 98.56 111 ILE A C 1
ATOM 882 O O . ILE A 1 111 ? 7.508 39.125 3.574 1 98.56 111 ILE A O 1
ATOM 886 N N . GLN A 1 112 ? 6.863 39.812 1.577 1 98.56 112 GLN A N 1
ATOM 887 C CA . GLN A 1 112 ? 5.812 40.688 2.109 1 98.56 112 GLN A CA 1
ATOM 888 C C . GLN A 1 112 ? 4.754 39.875 2.848 1 98.56 112 GLN A C 1
ATOM 890 O O . GLN A 1 112 ? 4.297 40.25 3.922 1 98.56 112 GLN A O 1
ATOM 895 N N . THR A 1 113 ? 4.355 38.781 2.273 1 98.56 113 THR A N 1
ATOM 896 C CA . THR A 1 113 ? 3.352 37.938 2.893 1 98.56 113 THR A CA 1
ATOM 897 C C . THR A 1 113 ? 3.875 37.344 4.199 1 98.56 113 THR A C 1
ATOM 899 O O . THR A 1 113 ? 3.143 37.25 5.191 1 98.56 113 THR A O 1
ATOM 902 N N . ILE A 1 114 ? 5.148 36.875 4.184 1 98.81 114 ILE A N 1
ATOM 903 C CA . ILE A 1 114 ? 5.77 36.344 5.383 1 98.81 114 ILE A CA 1
ATOM 904 C C . ILE A 1 114 ? 5.77 37.375 6.492 1 98.81 114 ILE A C 1
ATOM 906 O O . ILE A 1 114 ? 5.414 37.094 7.633 1 98.81 114 ILE A O 1
ATOM 910 N N . LYS A 1 115 ? 6.109 38.594 6.148 1 98.75 115 LYS A N 1
ATOM 911 C CA . LYS A 1 115 ? 6.117 39.688 7.129 1 98.75 115 LYS A CA 1
ATOM 912 C C . LYS A 1 115 ? 4.719 39.906 7.703 1 98.75 115 LYS A C 1
ATOM 914 O O . LYS A 1 115 ? 4.562 40.094 8.906 1 98.75 115 LYS A O 1
ATOM 919 N N . ALA A 1 116 ? 3.756 39.906 6.852 1 98.69 116 ALA A N 1
ATOM 920 C CA . ALA A 1 116 ? 2.377 40.094 7.289 1 98.69 116 ALA A CA 1
ATOM 921 C C . ALA A 1 116 ? 1.947 39 8.258 1 98.69 116 ALA A C 1
ATOM 923 O O . ALA A 1 116 ? 1.312 39.281 9.281 1 98.69 116 ALA A O 1
ATOM 924 N N . CYS A 1 117 ? 2.283 37.781 7.934 1 98.75 117 CYS A N 1
ATOM 925 C CA . CYS A 1 117 ? 1.934 36.656 8.789 1 98.75 117 CYS A CA 1
ATOM 926 C C . CYS A 1 117 ? 2.678 36.719 10.117 1 98.75 117 CYS A C 1
ATOM 928 O O . CYS A 1 117 ? 2.096 36.469 11.172 1 98.75 117 CYS A O 1
ATOM 930 N N . THR A 1 118 ? 3.975 37 10.016 1 98.56 118 THR A N 1
ATOM 931 C CA . THR A 1 118 ? 4.809 37.062 11.203 1 98.56 118 THR A CA 1
ATOM 932 C C . THR A 1 118 ? 4.316 38.156 12.148 1 98.56 118 THR A C 1
ATOM 934 O O . THR A 1 118 ? 4.344 38 13.375 1 98.56 118 THR A O 1
ATOM 937 N N . ALA A 1 119 ? 3.828 39.219 11.648 1 98.62 119 ALA A N 1
ATOM 938 C CA . ALA A 1 119 ? 3.34 40.344 12.445 1 98.62 119 ALA A CA 1
ATOM 939 C C . ALA A 1 119 ? 2.088 39.969 13.227 1 98.62 119 ALA A C 1
ATOM 941 O O . ALA A 1 119 ? 1.741 40.625 14.219 1 98.62 119 ALA A O 1
ATOM 942 N N . ALA A 1 120 ? 1.427 38.969 12.805 1 98.75 120 ALA A N 1
ATOM 943 C CA . ALA A 1 120 ? 0.197 38.5 13.453 1 98.75 120 ALA A CA 1
ATOM 944 C C . ALA A 1 120 ? 0.503 37.656 14.672 1 98.75 120 ALA A C 1
ATOM 946 O O . ALA A 1 120 ? -0.35 37.469 15.539 1 98.75 120 ALA A O 1
ATOM 947 N N . ILE A 1 121 ? 1.692 37.094 14.703 1 98.19 121 ILE A N 1
ATOM 948 C CA . ILE A 1 121 ? 2.057 36.156 15.758 1 98.19 121 ILE A CA 1
ATOM 949 C C . ILE A 1 121 ? 1.999 36.844 17.109 1 98.19 121 ILE A C 1
ATOM 951 O O . ILE A 1 121 ? 2.578 37.906 17.297 1 98.19 121 ILE A O 1
ATOM 955 N N . GLY A 1 122 ? 1.319 36.25 18.047 1 97 122 GLY A N 1
ATOM 956 C CA . GLY A 1 122 ? 1.22 36.781 19.391 1 97 122 GLY A CA 1
ATOM 957 C C . GLY A 1 122 ? 0.046 37.75 19.562 1 97 122 GLY A C 1
ATOM 958 O O . GLY A 1 122 ? -0.268 38.156 20.688 1 97 122 GLY A O 1
ATOM 959 N N . LYS A 1 123 ? -0.629 38.031 18.5 1 98.12 123 LYS A N 1
ATOM 960 C CA . LYS A 1 123 ? -1.727 38.969 18.547 1 98.12 123 LYS A CA 1
ATOM 961 C C . LYS A 1 123 ? -3.07 38.281 18.328 1 98.12 123 LYS A C 1
ATOM 963 O O . LYS A 1 123 ? -4.098 38.969 18.188 1 98.12 123 LYS A O 1
ATOM 968 N N . GLU A 1 124 ? -3 37 18.281 1 97.31 124 GLU A N 1
ATOM 969 C CA . GLU A 1 124 ? -4.199 36.219 17.969 1 97.31 124 GLU A CA 1
ATOM 970 C C . GLU A 1 124 ? -5.227 36.312 19.094 1 97.31 124 GLU A C 1
ATOM 972 O O . GLU A 1 124 ? -4.867 36.281 20.266 1 97.31 124 GLU A O 1
ATOM 977 N N . LYS A 1 125 ? -6.488 36.375 18.719 1 96.62 125 LYS A N 1
ATOM 978 C CA . LYS A 1 125 ? -7.574 36.312 19.688 1 96.62 125 LYS A CA 1
ATOM 979 C C . LYS A 1 125 ? -8.211 34.906 19.703 1 96.62 125 LYS A C 1
ATOM 981 O O . LYS A 1 125 ? -9.008 34.594 20.578 1 96.62 125 LYS A O 1
ATOM 986 N N . GLY A 1 126 ? -7.895 34.125 18.719 1 97.88 126 GLY A N 1
ATOM 987 C CA . GLY A 1 126 ? -8.391 32.75 18.594 1 97.88 126 GLY A CA 1
ATOM 988 C C . GLY A 1 126 ? -7.277 31.734 18.5 1 97.88 126 GLY A C 1
ATOM 989 O O . GLY A 1 126 ? -6.387 31.703 19.359 1 97.88 126 GLY A O 1
ATOM 990 N N . ALA A 1 127 ? -7.309 30.953 17.469 1 98.69 127 ALA A N 1
ATOM 991 C CA . ALA A 1 127 ? -6.301 29.906 17.266 1 98.69 127 ALA A CA 1
ATOM 992 C C . ALA A 1 127 ? -4.898 30.516 17.219 1 98.69 127 ALA A C 1
ATOM 994 O O . ALA A 1 127 ? -4.691 31.578 16.625 1 98.69 127 ALA A O 1
ATOM 995 N N . LYS A 1 128 ? -3.967 29.875 17.797 1 98.31 128 LYS A N 1
ATOM 996 C CA . LYS A 1 128 ? -2.604 30.375 17.875 1 98.31 128 LYS A CA 1
ATOM 997 C C . LYS A 1 128 ? -1.816 30.062 16.609 1 98.31 128 LYS A C 1
ATOM 999 O O . LYS A 1 128 ? -1.95 28.969 16.047 1 98.31 128 LYS A O 1
ATOM 1004 N N . ILE A 1 129 ? -1.071 31.016 16.156 1 98.5 129 ILE A N 1
ATOM 1005 C CA . ILE A 1 129 ? -0.14 30.797 15.062 1 98.5 129 ILE A CA 1
ATOM 1006 C C . ILE A 1 129 ? 1.125 30.109 15.586 1 98.5 129 ILE A C 1
ATOM 1008 O O . ILE A 1 129 ? 1.875 30.703 16.359 1 98.5 129 ILE A O 1
ATOM 1012 N N . LEU A 1 130 ? 1.414 28.906 15.125 1 97.38 130 LEU A N 1
ATOM 1013 C CA . LEU A 1 130 ? 2.48 28.078 15.688 1 97.38 130 LEU A CA 1
ATOM 1014 C C . LEU A 1 130 ? 3.762 28.234 14.875 1 97.38 130 LEU A C 1
ATOM 1016 O O . LEU A 1 130 ? 4.812 27.703 15.258 1 97.38 130 LEU A O 1
ATOM 1020 N N . GLY A 1 131 ? 3.717 28.922 13.836 1 97.56 131 GLY A N 1
ATOM 1021 C CA . GLY A 1 131 ? 4.73 29.109 12.812 1 97.56 131 GLY A CA 1
ATOM 1022 C C . GLY A 1 131 ? 4.152 29.25 11.422 1 97.56 131 GLY A C 1
ATOM 1023 O O . GLY A 1 131 ? 2.936 29.375 11.258 1 97.56 131 GLY A O 1
ATOM 1024 N N . LEU A 1 132 ? 5.047 29.328 10.484 1 98.69 132 LEU A N 1
ATOM 1025 C CA . LEU A 1 132 ? 4.602 29.453 9.102 1 98.69 132 LEU A CA 1
ATOM 1026 C C . LEU A 1 132 ? 4.895 28.172 8.32 1 98.69 132 LEU A C 1
ATOM 1028 O O . LEU A 1 132 ? 5.887 27.5 8.578 1 98.69 132 LEU A O 1
ATOM 1032 N N . HIS A 1 133 ? 4.004 27.781 7.43 1 98.88 133 HIS A N 1
ATOM 1033 C CA . HIS A 1 133 ? 4.219 26.75 6.418 1 98.88 133 HIS A CA 1
ATOM 1034 C C . HIS A 1 133 ? 4.414 27.375 5.035 1 98.88 133 HIS A C 1
ATOM 1036 O O . HIS A 1 133 ? 3.521 28.047 4.523 1 98.88 133 HIS A O 1
ATOM 1042 N N . LEU A 1 134 ? 5.594 27.219 4.492 1 98.75 134 LEU A N 1
ATOM 1043 C CA . LEU A 1 134 ? 5.828 27.641 3.117 1 98.75 134 LEU A CA 1
ATOM 1044 C C . LEU A 1 134 ? 5.641 26.484 2.146 1 98.75 134 LEU A C 1
ATOM 1046 O O . LEU A 1 134 ? 6.449 25.547 2.123 1 98.75 134 LEU A O 1
ATOM 1050 N N . GLU A 1 135 ? 4.625 26.516 1.36 1 97.94 135 GLU A N 1
ATOM 1051 C CA . GLU A 1 135 ? 4.438 25.484 0.337 1 97.94 135 GLU A CA 1
ATOM 1052 C C . GLU A 1 135 ? 5.199 25.828 -0.938 1 97.94 135 GLU A C 1
ATOM 1054 O O . GLU A 1 135 ? 4.59 26.109 -1.974 1 97.94 135 GLU A O 1
ATOM 1059 N N . GLY A 1 136 ? 6.406 25.656 -0.988 1 96.25 136 GLY A N 1
ATOM 1060 C CA . GLY A 1 136 ? 7.332 26.125 -2.01 1 96.25 136 GLY A CA 1
ATOM 1061 C C . GLY A 1 136 ? 8.164 27.312 -1.571 1 96.25 136 GLY A C 1
ATOM 1062 O O . GLY A 1 136 ? 8.211 27.641 -0.382 1 96.25 136 GLY A O 1
ATOM 1063 N N . PRO A 1 137 ? 8.984 27.797 -2.439 1 97 137 PRO A N 1
ATOM 1064 C CA . PRO A 1 137 ? 8.852 27.719 -3.896 1 97 137 PRO A CA 1
ATOM 1065 C C . PRO A 1 137 ? 9.742 26.656 -4.523 1 97 137 PRO A C 1
ATOM 1067 O O . PRO A 1 137 ? 9.828 26.562 -5.75 1 97 137 PRO A O 1
ATOM 1070 N N . PHE A 1 138 ? 10.367 25.844 -3.76 1 97.56 138 PHE A N 1
ATOM 1071 C CA . PHE A 1 138 ? 11.367 24.906 -4.254 1 97.56 138 PHE A CA 1
ATOM 1072 C C . PHE A 1 138 ? 10.727 23.578 -4.598 1 97.56 138 PHE A C 1
ATOM 1074 O O . PHE A 1 138 ? 11.141 22.531 -4.082 1 97.56 138 PHE A O 1
ATOM 1081 N N . PHE A 1 139 ? 9.711 23.484 -5.441 1 93.88 139 PHE A N 1
ATOM 1082 C CA . PHE A 1 139 ? 9.156 22.172 -5.789 1 93.88 139 PHE A CA 1
ATOM 1083 C C . PHE A 1 139 ? 9.094 22 -7.301 1 93.88 139 PHE A C 1
ATOM 1085 O O . PHE A 1 139 ? 9.578 22.859 -8.055 1 93.88 139 PHE A O 1
ATOM 1092 N N . SER A 1 140 ? 8.789 20.859 -7.77 1 96.5 140 SER A N 1
ATOM 1093 C CA . SER A 1 140 ? 8.977 20.375 -9.133 1 96.5 140 SER A CA 1
ATOM 1094 C C . SER A 1 140 ? 8.047 21.109 -10.102 1 96.5 140 SER A C 1
ATOM 1096 O O . SER A 1 140 ? 6.832 21.125 -9.906 1 96.5 140 SER A O 1
ATOM 1098 N N . PRO A 1 141 ? 8.57 21.688 -11.164 1 94.88 141 PRO A N 1
ATOM 1099 C CA . PRO A 1 141 ? 7.711 22.281 -12.188 1 94.88 141 PRO A CA 1
ATOM 1100 C C . PRO A 1 141 ? 6.75 21.281 -12.812 1 94.88 141 PRO A C 1
ATOM 1102 O O . PRO A 1 141 ? 5.676 21.656 -13.281 1 94.88 141 PRO A O 1
ATOM 1105 N N . GLU A 1 142 ? 7.113 20 -12.805 1 94.62 142 GLU A N 1
ATOM 1106 C CA . GLU A 1 142 ? 6.289 18.938 -13.383 1 94.62 142 GLU A CA 1
ATOM 1107 C C . GLU A 1 142 ? 5.066 18.656 -12.516 1 94.62 142 GLU A C 1
ATOM 1109 O O . GLU A 1 142 ? 4.102 18.031 -12.977 1 94.62 142 GLU A O 1
ATOM 1114 N N . LYS A 1 143 ? 5.145 19.062 -11.281 1 95.25 143 LYS A N 1
ATOM 1115 C CA . LYS A 1 143 ? 4.062 18.859 -10.32 1 95.25 143 LYS A CA 1
ATOM 1116 C C . LYS A 1 143 ? 3.666 20.172 -9.656 1 95.25 143 LYS A C 1
ATOM 1118 O O . LYS A 1 143 ? 3.494 20.219 -8.438 1 95.25 143 LYS A O 1
ATOM 1123 N N . ARG A 1 144 ? 3.557 21.156 -10.398 1 88.88 144 ARG A N 1
ATOM 1124 C CA . ARG A 1 144 ? 3.342 22.516 -9.906 1 88.88 144 ARG A CA 1
ATOM 1125 C C . ARG A 1 144 ? 1.901 22.703 -9.438 1 88.88 144 ARG A C 1
ATOM 1127 O O . ARG A 1 144 ? 1.583 23.703 -8.781 1 88.88 144 ARG A O 1
ATOM 1134 N N . GLY A 1 145 ? 1.018 21.75 -9.797 1 80.75 145 GLY A N 1
ATOM 1135 C CA . GLY A 1 145 ? -0.391 21.953 -9.508 1 80.75 145 GLY A CA 1
ATOM 1136 C C . GLY A 1 145 ? -0.951 23.203 -10.141 1 80.75 145 GLY A C 1
ATOM 1137 O O . GLY A 1 145 ? -0.805 23.422 -11.352 1 80.75 145 GLY A O 1
ATOM 1138 N N . ALA A 1 146 ? -1.526 24.078 -9.367 1 77.06 146 ALA A N 1
ATOM 1139 C CA . ALA A 1 146 ? -2.186 25.297 -9.859 1 77.06 146 ALA A CA 1
ATOM 1140 C C . ALA A 1 146 ? -1.214 26.469 -9.898 1 77.06 146 ALA A C 1
ATOM 1142 O O . ALA A 1 146 ? -1.58 27.578 -10.312 1 77.06 146 ALA A O 1
ATOM 1143 N N . HIS A 1 147 ? 0.045 26.219 -9.586 1 85 147 HIS A N 1
ATOM 1144 C CA . HIS A 1 147 ? 1.006 27.312 -9.438 1 85 147 HIS A CA 1
ATOM 1145 C C . HIS A 1 147 ? 1.729 27.594 -10.75 1 85 147 HIS A C 1
ATOM 1147 O O . HIS A 1 147 ? 2.107 26.656 -11.469 1 85 147 HIS A O 1
ATOM 1153 N N . PRO A 1 148 ? 1.917 28.859 -11.07 1 87 148 PRO A N 1
ATOM 1154 C CA . PRO A 1 148 ? 2.729 29.172 -12.25 1 87 148 PRO A CA 1
ATOM 1155 C C . PRO A 1 148 ? 4.184 28.734 -12.094 1 87 148 PRO A C 1
ATOM 1157 O O . PRO A 1 148 ? 4.77 28.891 -11.023 1 87 148 PRO A O 1
ATOM 1160 N N . VAL A 1 149 ? 4.703 28.266 -13.141 1 91.56 149 VAL A N 1
ATOM 1161 C CA . VAL A 1 149 ? 6.086 27.797 -13.133 1 91.56 149 VAL A CA 1
ATOM 1162 C C . VAL A 1 149 ? 7.023 28.953 -12.805 1 91.56 149 VAL A C 1
ATOM 1164 O O . VAL A 1 149 ? 8.047 28.766 -12.141 1 91.56 149 VAL A O 1
ATOM 1167 N N . SER A 1 150 ? 6.629 30.156 -13.188 1 92.44 150 SER A N 1
ATOM 1168 C CA . SER A 1 150 ? 7.457 31.344 -12.992 1 92.44 150 SER A CA 1
ATOM 1169 C C . SER A 1 150 ? 7.621 31.672 -11.516 1 92.44 150 SER A C 1
ATOM 1171 O O . SER A 1 150 ? 8.492 32.469 -11.133 1 92.44 150 SER A O 1
ATOM 1173 N N . TYR A 1 151 ? 6.828 31.141 -10.625 1 93.69 151 TYR A N 1
ATOM 1174 C CA . TYR A 1 151 ? 6.898 31.391 -9.195 1 93.69 151 TYR A CA 1
ATOM 1175 C C . TYR A 1 151 ? 7.848 30.422 -8.508 1 93.69 151 TYR A C 1
ATOM 1177 O O . TYR A 1 151 ? 8.203 30.609 -7.34 1 93.69 151 TYR A O 1
ATOM 1185 N N . LEU A 1 152 ? 8.273 29.391 -9.25 1 94.12 152 LEU A N 1
ATOM 1186 C CA . LEU A 1 152 ? 9.094 28.328 -8.672 1 94.12 152 LEU A CA 1
ATOM 1187 C C . LEU A 1 152 ? 10.578 28.672 -8.805 1 94.12 152 LEU A C 1
ATOM 1189 O O . LEU A 1 152 ? 10.969 29.438 -9.688 1 94.12 152 LEU A O 1
ATOM 1193 N N . HIS A 1 153 ? 11.312 28.172 -7.914 1 94.25 153 HIS A N 1
ATOM 1194 C CA . HIS A 1 153 ? 12.742 28.422 -7.852 1 94.25 153 HIS A CA 1
ATOM 1195 C C . HIS A 1 153 ? 13.523 27.141 -7.598 1 94.25 153 HIS A C 1
ATOM 1197 O O . HIS A 1 153 ? 12.984 26.203 -7.012 1 94.25 153 HIS A O 1
ATOM 1203 N N . GLU A 1 154 ? 14.758 27.188 -8.039 1 95.75 154 GLU A N 1
ATOM 1204 C CA . GLU A 1 154 ? 15.68 26.141 -7.625 1 95.75 154 GLU A CA 1
ATOM 1205 C C . GLU A 1 154 ? 16.109 26.312 -6.172 1 95.75 154 GLU A C 1
ATOM 1207 O O . GLU A 1 154 ? 16.141 27.438 -5.668 1 95.75 154 GLU A O 1
ATOM 1212 N N . PRO A 1 155 ? 16.422 25.219 -5.543 1 97.94 155 PRO A N 1
ATOM 1213 C CA . PRO A 1 155 ? 16.906 25.344 -4.164 1 97.94 155 PRO A CA 1
ATOM 1214 C C . PRO A 1 155 ? 18.078 26.344 -4.039 1 97.94 155 PRO A C 1
ATOM 1216 O O . PRO A 1 155 ? 19.016 26.297 -4.84 1 97.94 155 PRO A O 1
ATOM 1219 N N . SER A 1 156 ? 17.953 27.234 -3.129 1 97.88 156 SER A N 1
ATOM 1220 C CA . SER A 1 156 ? 18.938 28.297 -2.91 1 97.88 156 SER A CA 1
ATOM 1221 C C . SER A 1 156 ? 18.984 28.703 -1.441 1 97.88 156 SER A C 1
ATOM 1223 O O . SER A 1 156 ? 18 29.188 -0.886 1 97.88 156 SER A O 1
ATOM 1225 N N . ILE A 1 157 ? 20.141 28.578 -0.869 1 98 157 ILE A N 1
ATOM 1226 C CA . ILE A 1 157 ? 20.344 28.953 0.523 1 98 157 ILE A CA 1
ATOM 1227 C C . ILE A 1 157 ? 20.172 30.469 0.669 1 98 157 ILE A C 1
ATOM 1229 O O . ILE A 1 157 ? 19.625 30.953 1.663 1 98 157 ILE A O 1
ATOM 1233 N N . LYS A 1 158 ? 20.625 31.156 -0.38 1 97.88 158 LYS A N 1
ATOM 1234 C CA . LYS A 1 158 ? 20.5 32.625 -0.379 1 97.88 158 LYS A CA 1
ATOM 1235 C C . LYS A 1 158 ? 19.031 33.031 -0.321 1 97.88 158 LYS A C 1
ATOM 1237 O O . LYS A 1 158 ? 18.672 33.906 0.468 1 97.88 158 LYS A O 1
ATOM 1242 N N . VAL A 1 159 ? 18.25 32.438 -1.122 1 98.06 159 VAL A N 1
ATOM 1243 C CA . VAL A 1 159 ? 16.812 32.75 -1.14 1 98.06 159 VAL A CA 1
ATOM 1244 C C . VAL A 1 159 ? 16.188 32.344 0.189 1 98.06 159 VAL A C 1
ATOM 1246 O O . VAL A 1 159 ? 15.406 33.125 0.767 1 98.06 159 VAL A O 1
ATOM 1249 N N . MET A 1 160 ? 16.531 31.156 0.709 1 98.44 160 MET A N 1
ATOM 1250 C CA . MET A 1 160 ? 15.969 30.688 1.969 1 98.44 160 MET A CA 1
ATOM 1251 C C . MET A 1 160 ? 16.312 31.625 3.113 1 98.44 160 MET A C 1
ATOM 1253 O O . MET A 1 160 ? 15.477 31.891 3.977 1 98.44 160 MET A O 1
ATOM 1257 N N . GLN A 1 161 ? 17.547 32.125 3.072 1 98.12 161 GLN A N 1
ATOM 1258 C CA . GLN A 1 161 ? 17.953 33.094 4.102 1 98.12 161 GLN A CA 1
ATOM 1259 C C . GLN A 1 161 ? 17.109 34.344 4.059 1 98.12 161 GLN A C 1
ATOM 1261 O O . GLN A 1 161 ? 16.734 34.875 5.102 1 98.12 161 GLN A O 1
ATOM 1266 N N . LYS A 1 162 ? 16.812 34.844 2.877 1 98.31 162 LYS A N 1
ATOM 1267 C CA . LYS A 1 162 ? 15.953 36.031 2.729 1 98.31 162 LYS A CA 1
ATOM 1268 C C . LYS A 1 162 ? 14.578 35.75 3.338 1 98.31 162 LYS A C 1
ATOM 1270 O O . LYS A 1 162 ? 14.008 36.625 3.984 1 98.31 162 LYS A O 1
ATOM 1275 N N . LEU A 1 163 ? 14.047 34.594 3.127 1 98.62 163 LEU A N 1
ATOM 1276 C CA . LEU A 1 163 ? 12.742 34.219 3.656 1 98.62 163 LEU A CA 1
ATOM 1277 C C . LEU A 1 163 ? 12.773 34.125 5.176 1 98.62 163 LEU A C 1
ATOM 1279 O O . LEU A 1 163 ? 11.844 34.562 5.859 1 98.62 163 LEU A O 1
ATOM 1283 N N . ILE A 1 164 ? 13.836 33.531 5.707 1 98.56 164 ILE A N 1
ATOM 1284 C CA . ILE A 1 164 ? 14.016 33.438 7.148 1 98.56 164 ILE A CA 1
ATOM 1285 C C . ILE A 1 164 ? 14.086 34.812 7.766 1 98.56 164 ILE A C 1
ATOM 1287 O O . ILE A 1 164 ? 13.445 35.094 8.781 1 98.56 164 ILE A O 1
ATOM 1291 N N . ASP A 1 165 ? 14.812 35.688 7.113 1 98.44 165 ASP A N 1
ATOM 1292 C CA . ASP A 1 165 ? 14.953 37.062 7.605 1 98.44 165 ASP A CA 1
ATOM 1293 C C . ASP A 1 165 ? 13.602 37.781 7.609 1 98.44 165 ASP A C 1
ATOM 1295 O O . ASP A 1 165 ? 13.281 38.5 8.555 1 98.44 165 ASP A O 1
ATOM 1299 N N . ALA A 1 166 ? 12.859 37.562 6.621 1 98.56 166 ALA A N 1
ATOM 1300 C CA . ALA A 1 166 ? 11.523 38.156 6.531 1 98.56 166 ALA A CA 1
ATOM 1301 C C . ALA A 1 166 ? 10.633 37.688 7.668 1 98.56 166 ALA A C 1
ATOM 1303 O O . ALA A 1 166 ? 9.727 38.406 8.109 1 98.56 166 ALA A O 1
ATOM 1304 N N . ALA A 1 167 ? 10.891 36.469 8.188 1 98.44 167 ALA A N 1
ATOM 1305 C CA . ALA A 1 167 ? 10.086 35.844 9.242 1 98.44 167 ALA A CA 1
ATOM 1306 C C . ALA A 1 167 ? 10.602 36.219 10.625 1 98.44 167 ALA A C 1
ATOM 1308 O O . ALA A 1 167 ? 10.18 35.688 11.633 1 98.44 167 ALA A O 1
ATOM 1309 N N . GLY A 1 168 ? 11.523 37.156 10.719 1 96.94 168 GLY A N 1
ATOM 1310 C CA . GLY A 1 168 ? 12.016 37.625 12 1 96.94 168 GLY A CA 1
ATOM 1311 C C . GLY A 1 168 ? 13.383 37.094 12.352 1 96.94 168 GLY A C 1
ATOM 1312 O O . GLY A 1 168 ? 13.859 37.25 13.477 1 96.94 168 GLY A O 1
ATOM 1313 N N . GLY A 1 169 ? 14.008 36.375 11.406 1 96.94 169 GLY A N 1
ATOM 1314 C CA . GLY A 1 169 ? 15.367 35.906 11.617 1 96.94 169 GLY A CA 1
ATOM 1315 C C . GLY A 1 169 ? 15.438 34.656 12.492 1 96.94 169 GLY A C 1
ATOM 1316 O O . GLY A 1 169 ? 14.414 34.031 12.75 1 96.94 169 GLY A O 1
ATOM 1317 N N . ILE A 1 170 ? 16.688 34.312 12.758 1 95.19 170 ILE A N 1
ATOM 1318 C CA . ILE A 1 170 ? 16.969 33.156 13.609 1 95.19 170 ILE A CA 1
ATOM 1319 C C . ILE A 1 170 ? 17.047 33.594 15.062 1 95.19 170 ILE A C 1
ATOM 1321 O O . ILE A 1 170 ? 17.672 34.594 15.375 1 95.19 170 ILE A O 1
ATOM 1325 N N . PHE A 1 171 ? 16.375 32.875 15.906 1 93.44 171 PHE A N 1
ATOM 1326 C CA . PHE A 1 171 ? 16.438 33.188 17.328 1 93.44 171 PHE A CA 1
ATOM 1327 C C . PHE A 1 171 ? 16.547 31.891 18.156 1 93.44 171 PHE A C 1
ATOM 1329 O O . PHE A 1 171 ? 16.547 30.797 17.609 1 93.44 171 PHE A O 1
ATOM 1336 N N . THR A 1 172 ? 16.859 32.031 19.469 1 89.31 172 THR A N 1
ATOM 1337 C CA . THR A 1 172 ? 17 30.875 20.359 1 89.31 172 THR A CA 1
ATOM 1338 C C . THR A 1 172 ? 15.68 30.516 21.031 1 89.31 172 THR A C 1
ATOM 1340 O O . THR A 1 172 ? 15.062 31.375 21.672 1 89.31 172 THR A O 1
ATOM 1343 N N . GLY A 1 173 ? 15.258 29.297 20.844 1 81.31 173 GLY A N 1
ATOM 1344 C CA . GLY A 1 173 ? 14.023 28.828 21.453 1 81.31 173 GLY A CA 1
ATOM 1345 C C . GLY A 1 173 ? 14.164 28.547 22.938 1 81.31 173 GLY A C 1
ATOM 1346 O O . GLY A 1 173 ? 15.25 28.656 23.5 1 81.31 173 GLY A O 1
ATOM 1347 N N . SER A 1 174 ? 13.086 28.219 23.531 1 73.38 174 SER A N 1
ATOM 1348 C CA . SER A 1 174 ? 13.031 27.953 24.969 1 73.38 174 SER A CA 1
ATOM 1349 C C . SER A 1 174 ? 13.922 26.781 25.344 1 73.38 174 SER A C 1
ATOM 1351 O O . SER A 1 174 ? 14.43 26.703 26.469 1 73.38 174 SER A O 1
ATOM 1353 N N . ASN A 1 175 ? 14.188 25.922 24.422 1 75.31 175 ASN A N 1
ATOM 1354 C CA . ASN A 1 175 ? 14.984 24.734 24.703 1 75.31 175 ASN A CA 1
ATOM 1355 C C . ASN A 1 175 ? 16.453 24.938 24.312 1 75.31 175 ASN A C 1
ATOM 1357 O O . ASN A 1 175 ? 17.219 23.969 24.281 1 75.31 175 ASN A O 1
ATOM 1361 N N . GLY A 1 176 ? 16.75 26.125 23.891 1 80.81 176 GLY A N 1
ATOM 1362 C CA . GLY A 1 176 ? 18.125 26.453 23.562 1 80.81 176 GLY A CA 1
ATOM 1363 C C . GLY A 1 176 ? 18.469 26.188 22.109 1 80.81 176 GLY A C 1
ATOM 1364 O O . GLY A 1 176 ? 19.578 26.484 21.656 1 80.81 176 GLY A O 1
ATOM 1365 N N . GLN A 1 177 ? 17.531 25.75 21.422 1 83.81 177 GLN A N 1
ATOM 1366 C CA . GLN A 1 177 ? 17.797 25.438 20.031 1 83.81 177 GLN A CA 1
ATOM 1367 C C . GLN A 1 177 ? 17.484 26.625 19.125 1 83.81 177 GLN A C 1
ATOM 1369 O O . GLN A 1 177 ? 16.672 27.484 19.469 1 83.81 177 GLN A O 1
ATOM 1374 N N . LYS A 1 178 ? 18.234 26.672 17.984 1 90.94 178 LYS A N 1
ATOM 1375 C CA . LYS A 1 178 ? 17.906 27.656 16.953 1 90.94 178 LYS A CA 1
ATOM 1376 C C . LYS A 1 178 ? 16.5 27.422 16.406 1 90.94 178 LYS A C 1
ATOM 1378 O O . LYS A 1 178 ? 16.094 26.281 16.188 1 90.94 178 LYS A O 1
ATOM 1383 N N . LYS A 1 179 ? 15.812 28.578 16.188 1 91.62 179 LYS A N 1
ATOM 1384 C CA . LYS A 1 179 ? 14.445 28.516 15.664 1 91.62 179 LYS A CA 1
ATOM 1385 C C . LYS A 1 179 ? 14.156 29.688 14.742 1 91.62 179 LYS A C 1
ATOM 1387 O O . LYS A 1 179 ? 14.859 30.703 14.789 1 91.62 179 LYS A O 1
ATOM 1392 N N . THR A 1 180 ? 13.289 29.5 13.867 1 95.94 180 THR A N 1
ATOM 1393 C CA . THR A 1 180 ? 12.703 30.547 13.047 1 95.94 180 THR A CA 1
ATOM 1394 C C . THR A 1 180 ? 11.18 30.5 13.102 1 95.94 180 THR A C 1
ATOM 1396 O O . THR A 1 180 ? 10.602 29.562 13.672 1 95.94 180 THR A O 1
ATOM 1399 N N . HIS A 1 181 ? 10.547 31.484 12.617 1 97.44 181 HIS A N 1
ATOM 1400 C CA . HIS A 1 181 ? 9.086 31.453 12.547 1 97.44 181 HIS A CA 1
ATOM 1401 C C . HIS A 1 181 ? 8.609 30.594 11.383 1 97.44 181 HIS A C 1
ATOM 1403 O O . HIS A 1 181 ? 7.41 30.312 11.266 1 97.44 181 HIS A O 1
ATOM 1409 N N . ILE A 1 182 ? 9.516 30.172 10.539 1 98.25 182 ILE A N 1
ATOM 1410 C CA . ILE A 1 182 ? 9.172 29.172 9.539 1 98.25 182 ILE A CA 1
ATOM 1411 C C . ILE A 1 182 ? 9.281 27.781 10.141 1 98.25 182 ILE A C 1
ATOM 1413 O O . ILE A 1 182 ? 10.391 27.297 10.414 1 98.25 182 ILE A O 1
ATOM 1417 N N . SER A 1 183 ? 8.164 27.203 10.305 1 97.62 183 SER A N 1
ATOM 1418 C CA . SER A 1 183 ? 8.133 25.906 10.953 1 97.62 183 SER A CA 1
ATOM 1419 C C . SER A 1 183 ? 8.414 24.781 9.945 1 97.62 183 SER A C 1
ATOM 1421 O O . SER A 1 183 ? 9.094 23.812 10.273 1 97.62 183 SER A O 1
ATOM 1423 N N . THR A 1 184 ? 7.859 24.938 8.75 1 98.38 184 THR A N 1
ATOM 1424 C CA . THR A 1 184 ? 7.977 23.859 7.762 1 98.38 184 THR A CA 1
ATOM 1425 C C . THR A 1 184 ? 7.895 24.422 6.344 1 98.38 184 THR A C 1
ATOM 1427 O O . THR A 1 184 ? 7.473 25.562 6.148 1 98.38 184 THR A O 1
ATOM 1430 N N . MET A 1 185 ? 8.398 23.656 5.426 1 98.62 185 MET A N 1
ATOM 1431 C CA . MET A 1 185 ? 8.383 24.031 4.02 1 98.62 185 MET A CA 1
ATOM 1432 C C . MET A 1 185 ? 8.227 22.812 3.123 1 98.62 185 MET A C 1
ATOM 1434 O O . MET A 1 185 ? 8.836 21.766 3.369 1 98.62 185 MET A O 1
ATOM 1438 N N . THR A 1 186 ? 7.34 22.922 2.148 1 98.62 186 THR A N 1
ATOM 1439 C CA . THR A 1 186 ? 7.176 21.891 1.132 1 98.62 186 THR A CA 1
ATOM 1440 C C . THR A 1 186 ? 8.242 22.016 0.047 1 98.62 186 THR A C 1
ATOM 1442 O O . THR A 1 186 ? 8.438 23.094 -0.507 1 98.62 186 THR A O 1
ATOM 1445 N N . VAL A 1 187 ? 8.883 20.922 -0.283 1 98.69 187 VAL A N 1
ATOM 1446 C CA . VAL A 1 187 ? 9.953 20.953 -1.28 1 98.69 187 VAL A CA 1
ATOM 1447 C C . VAL A 1 187 ? 9.883 19.688 -2.137 1 98.69 187 VAL A C 1
ATOM 1449 O O . VAL A 1 187 ? 9.227 18.703 -1.763 1 98.69 187 VAL A O 1
ATOM 1452 N N . ALA A 1 188 ? 10.523 19.734 -3.258 1 98.75 188 ALA A N 1
ATOM 1453 C CA . ALA A 1 188 ? 10.719 18.562 -4.094 1 98.75 188 ALA A CA 1
ATOM 1454 C C . ALA A 1 188 ? 12.125 17.984 -3.914 1 98.75 188 ALA A C 1
ATOM 1456 O O . ALA A 1 188 ? 13.109 18.609 -4.328 1 98.75 188 ALA A O 1
ATOM 1457 N N . PRO A 1 189 ? 12.258 16.812 -3.449 1 98.44 189 PRO A N 1
ATOM 1458 C CA . PRO A 1 189 ? 13.562 16.266 -3.09 1 98.44 189 PRO A CA 1
ATOM 1459 C C . PRO A 1 189 ? 14.484 16.078 -4.297 1 98.44 189 PRO A C 1
ATOM 1461 O O . PRO A 1 189 ? 15.703 16.078 -4.156 1 98.44 189 PRO A O 1
ATOM 1464 N N . GLU A 1 190 ? 13.938 15.906 -5.488 1 98.5 190 GLU A N 1
ATOM 1465 C CA . GLU A 1 190 ? 14.719 15.547 -6.664 1 98.5 190 GLU A CA 1
ATOM 1466 C C . GLU A 1 190 ? 15.484 16.75 -7.207 1 98.5 190 GLU A C 1
ATOM 1468 O O . GLU A 1 190 ? 16.375 16.609 -8.039 1 98.5 190 GLU A O 1
ATOM 1473 N N . LEU A 1 191 ? 15.164 17.953 -6.75 1 98.25 191 LEU A N 1
ATOM 1474 C CA . LEU A 1 191 ? 15.758 19.141 -7.336 1 98.25 191 LEU A CA 1
ATOM 1475 C C . LEU A 1 191 ? 17.234 19.266 -6.949 1 98.25 191 LEU A C 1
ATOM 1477 O O . LEU A 1 191 ? 17.609 18.938 -5.824 1 98.25 191 LEU A O 1
ATOM 1481 N N . LYS A 1 192 ? 18.016 19.812 -7.883 1 97.44 192 LYS A N 1
ATOM 1482 C CA . LYS A 1 192 ? 19.438 20.047 -7.629 1 97.44 192 LYS A CA 1
ATOM 1483 C C . LYS A 1 192 ? 19.641 21.047 -6.492 1 97.44 192 LYS A C 1
ATOM 1485 O O . LYS A 1 192 ? 18.969 22.094 -6.457 1 97.44 192 LYS A O 1
ATOM 1490 N N . GLY A 1 193 ? 20.516 20.719 -5.539 1 97.75 193 GLY A N 1
ATOM 1491 C CA . GLY A 1 193 ? 20.797 21.594 -4.418 1 97.75 193 GLY A CA 1
ATOM 1492 C C . GLY A 1 193 ? 19.953 21.312 -3.199 1 97.75 193 GLY A C 1
ATOM 1493 O O . GLY A 1 193 ? 20.156 21.906 -2.141 1 97.75 193 GLY A O 1
ATOM 1494 N N . MET A 1 194 ? 19.062 20.359 -3.287 1 98.19 194 MET A N 1
ATOM 1495 C CA . MET A 1 194 ? 18.125 20.078 -2.215 1 98.19 194 MET A CA 1
ATOM 1496 C C . MET A 1 194 ? 18.828 19.562 -0.976 1 98.19 194 MET A C 1
ATOM 1498 O O . MET A 1 194 ? 18.469 19.891 0.15 1 98.19 194 MET A O 1
ATOM 1502 N N . ARG A 1 195 ? 19.844 18.75 -1.207 1 97 195 ARG A N 1
ATOM 1503 C CA . ARG A 1 195 ? 20.594 18.203 -0.076 1 97 195 ARG A CA 1
ATOM 1504 C C . ARG A 1 195 ? 21.156 19.312 0.805 1 97 195 ARG A C 1
ATOM 1506 O O . ARG A 1 195 ? 20.984 19.281 2.025 1 97 195 ARG A O 1
ATOM 1513 N N . GLU A 1 196 ? 21.812 20.234 0.186 1 97.88 196 GLU A N 1
ATOM 1514 C CA . GLU A 1 196 ? 22.406 21.359 0.909 1 97.88 196 GLU A CA 1
ATOM 1515 C C . GLU A 1 196 ? 21.328 22.203 1.596 1 97.88 196 GLU A C 1
ATOM 1517 O O . GLU A 1 196 ? 21.5 22.609 2.748 1 97.88 196 GLU A O 1
ATOM 1522 N N . LEU A 1 197 ? 20.266 22.438 0.89 1 98.38 197 LEU A N 1
ATOM 1523 C CA . LEU A 1 197 ? 19.172 23.219 1.459 1 98.38 197 LEU A CA 1
ATOM 1524 C C . LEU A 1 197 ? 18.562 22.516 2.662 1 98.38 197 LEU A C 1
ATOM 1526 O O . LEU A 1 197 ? 18.25 23.156 3.668 1 98.38 197 LEU A O 1
ATOM 1530 N N . ALA A 1 198 ? 18.406 21.203 2.535 1 98.19 198 ALA A N 1
ATOM 1531 C CA . ALA A 1 198 ? 17.812 20.422 3.609 1 98.19 198 ALA A CA 1
ATOM 1532 C C . ALA A 1 198 ? 18.672 20.469 4.871 1 98.19 198 ALA A C 1
ATOM 1534 O O . ALA A 1 198 ? 18.156 20.625 5.977 1 98.19 198 ALA A O 1
ATOM 1535 N N . ILE A 1 199 ? 19.938 20.359 4.734 1 96.88 199 ILE A N 1
ATOM 1536 C CA . ILE A 1 199 ? 20.859 20.406 5.863 1 96.88 199 ILE A CA 1
ATOM 1537 C C . ILE A 1 199 ? 20.797 21.781 6.52 1 96.88 199 ILE A C 1
ATOM 1539 O O . ILE A 1 199 ? 20.719 21.891 7.742 1 96.88 199 ILE A O 1
ATOM 1543 N N . PHE A 1 200 ? 20.828 22.828 5.688 1 97.12 200 PHE A N 1
ATOM 1544 C CA . PHE A 1 200 ? 20.719 24.188 6.176 1 97.12 200 PHE A CA 1
ATOM 1545 C C . PHE A 1 200 ? 19.453 24.375 6.988 1 97.12 200 PHE A C 1
ATOM 1547 O O . PHE A 1 200 ? 19.484 24.969 8.07 1 97.12 200 PHE A O 1
ATOM 1554 N N . CYS A 1 201 ? 18.297 23.891 6.492 1 97.56 201 CYS A N 1
ATOM 1555 C CA . CYS A 1 201 ? 17.016 24.016 7.16 1 97.56 201 CYS A CA 1
ATOM 1556 C C . CYS A 1 201 ? 16.984 23.219 8.453 1 97.56 201 CYS A C 1
ATOM 1558 O O . CYS A 1 201 ? 16.453 23.688 9.469 1 97.56 201 CYS A O 1
ATOM 1560 N N . LEU A 1 202 ? 17.531 22.062 8.391 1 94.12 202 LEU A N 1
ATOM 1561 C CA . LEU A 1 202 ? 17.594 21.203 9.578 1 94.12 202 LEU A CA 1
ATOM 1562 C C . LEU A 1 202 ? 18.344 21.906 10.703 1 94.12 202 LEU A C 1
ATOM 1564 O O . LEU A 1 202 ? 17.922 21.859 11.867 1 94.12 202 LEU A O 1
ATOM 1568 N N . GLU A 1 203 ? 19.406 22.562 10.359 1 92.75 203 GLU A N 1
ATOM 1569 C CA . GLU A 1 203 ? 20.234 23.281 11.336 1 92.75 203 GLU A CA 1
ATOM 1570 C C . GLU A 1 203 ? 19.453 24.438 11.945 1 92.75 203 GLU A C 1
ATOM 1572 O O . GLU A 1 203 ? 19.781 24.906 13.047 1 92.75 203 GLU A O 1
ATOM 1577 N N . ASN A 1 204 ? 18.5 24.906 11.281 1 94 204 ASN A N 1
ATOM 1578 C CA . ASN A 1 204 ? 17.703 26.031 11.758 1 94 204 ASN A CA 1
ATOM 1579 C C . ASN A 1 204 ? 16.312 25.578 12.227 1 94 204 ASN A C 1
ATOM 1581 O O . ASN A 1 204 ? 15.398 26.406 12.352 1 94 204 ASN A O 1
ATOM 1585 N N . ASN A 1 205 ? 16.109 24.266 12.367 1 93.25 205 ASN A N 1
ATOM 1586 C CA . ASN A 1 205 ? 14.906 23.641 12.906 1 93.25 205 ASN A CA 1
ATOM 1587 C C . ASN A 1 205 ? 13.688 23.922 12.031 1 93.25 205 ASN A C 1
ATOM 1589 O O . ASN A 1 205 ? 12.609 24.219 12.539 1 93.25 205 ASN A O 1
ATOM 1593 N N . ILE A 1 206 ? 13.898 23.969 10.781 1 96.5 206 ILE A N 1
ATOM 1594 C CA . ILE A 1 206 ? 12.828 24.016 9.789 1 96.5 206 ILE A CA 1
ATOM 1595 C C . ILE A 1 206 ? 12.586 22.625 9.227 1 96.5 206 ILE A C 1
ATOM 1597 O O . ILE A 1 206 ? 13.492 22.016 8.648 1 96.5 206 ILE A O 1
ATOM 1601 N N . ASN A 1 207 ? 11.406 22.109 9.391 1 96.06 207 ASN A N 1
ATOM 1602 C CA . ASN A 1 207 ? 11.039 20.781 8.914 1 96.06 207 ASN A CA 1
ATOM 1603 C C . ASN A 1 207 ? 10.656 20.797 7.441 1 96.06 207 ASN A C 1
ATOM 1605 O O . ASN A 1 207 ? 9.648 21.422 7.066 1 96.06 207 ASN A O 1
ATOM 1609 N N . LEU A 1 208 ? 11.422 20.141 6.66 1 98.06 208 LEU A N 1
ATOM 1610 C CA . LEU A 1 208 ? 11.047 20.062 5.254 1 98.06 208 LEU A CA 1
ATOM 1611 C C . LEU A 1 208 ? 10.133 18.875 5 1 98.06 208 LEU A C 1
ATOM 1613 O O . LEU A 1 208 ? 10.305 17.812 5.598 1 98.06 208 LEU A O 1
ATOM 1617 N N . GLN A 1 209 ? 9.172 19.062 4.137 1 98.5 209 GLN A N 1
ATOM 1618 C CA . GLN A 1 209 ? 8.25 18.016 3.732 1 98.5 209 GLN A CA 1
ATOM 1619 C C . GLN A 1 209 ? 8.273 17.797 2.219 1 98.5 209 GLN A C 1
ATOM 1621 O O . GLN A 1 209 ? 8.312 18.766 1.457 1 98.5 209 GLN A O 1
ATOM 1626 N N . ALA A 1 210 ? 8.336 16.547 1.795 1 98.81 210 ALA A N 1
ATOM 1627 C CA . ALA A 1 210 ? 8.297 16.25 0.365 1 98.81 210 ALA A CA 1
ATOM 1628 C C . ALA A 1 210 ? 6.902 16.5 -0.203 1 98.81 210 ALA A C 1
ATOM 1630 O O . ALA A 1 210 ? 5.914 15.961 0.313 1 98.81 210 ALA A O 1
ATOM 1631 N N . GLY A 1 211 ? 6.746 17.25 -1.165 1 98.44 211 GLY A N 1
ATOM 1632 C CA . GLY A 1 211 ? 5.5 17.547 -1.855 1 98.44 211 GLY A CA 1
ATOM 1633 C C . GLY A 1 211 ? 5.703 18.25 -3.18 1 98.44 211 GLY A C 1
ATOM 1634 O O . GLY A 1 211 ? 6.773 18.812 -3.432 1 98.44 211 GLY A O 1
ATOM 1635 N N . HIS A 1 212 ? 4.617 18.188 -4.012 1 97.94 212 HIS A N 1
ATOM 1636 C CA . HIS A 1 212 ? 4.766 18.734 -5.355 1 97.94 212 HIS A CA 1
ATOM 1637 C C . HIS A 1 212 ? 6.051 18.25 -6.012 1 97.94 212 HIS A C 1
ATOM 1639 O O . HIS A 1 212 ? 6.855 19.047 -6.492 1 97.94 212 HIS A O 1
ATOM 1645 N N . THR A 1 213 ? 6.172 16.969 -6.078 1 98.5 213 THR A N 1
ATOM 1646 C CA . THR A 1 213 ? 7.43 16.344 -6.453 1 98.5 213 THR A CA 1
ATOM 1647 C C . THR A 1 213 ? 7.199 15.273 -7.52 1 98.5 213 THR A C 1
ATOM 1649 O O . THR A 1 213 ? 6.211 14.539 -7.465 1 98.5 213 THR A O 1
ATOM 1652 N N . ASN A 1 214 ? 8.062 15.227 -8.438 1 98.38 214 ASN A N 1
ATOM 1653 C CA . ASN A 1 214 ? 8.102 14.188 -9.453 1 98.38 214 ASN A CA 1
ATOM 1654 C C . ASN A 1 214 ? 9.219 13.18 -9.188 1 98.38 214 ASN A C 1
ATOM 1656 O O . ASN A 1 214 ? 9.758 12.578 -10.125 1 98.38 214 ASN A O 1
ATOM 1660 N N . ALA A 1 215 ? 9.578 13.016 -7.977 1 98.56 215 ALA A N 1
ATOM 1661 C CA . ALA A 1 215 ? 10.742 12.25 -7.535 1 98.56 215 ALA A CA 1
ATOM 1662 C C . ALA A 1 215 ? 10.578 10.766 -7.867 1 98.56 215 ALA A C 1
ATOM 1664 O O . ALA A 1 215 ? 9.469 10.234 -7.805 1 98.56 215 ALA A O 1
ATOM 1665 N N . THR A 1 216 ? 11.703 10.148 -8.242 1 98.06 216 THR A N 1
ATOM 1666 C CA . THR A 1 216 ? 11.805 8.695 -8.258 1 98.06 216 THR A CA 1
ATOM 1667 C C . THR A 1 216 ? 11.953 8.141 -6.844 1 98.06 216 THR A C 1
ATOM 1669 O O . THR A 1 216 ? 12.094 8.906 -5.887 1 98.06 216 THR A O 1
ATOM 1672 N N . TYR A 1 217 ? 11.891 6.852 -6.754 1 98.31 217 TYR A N 1
ATOM 1673 C CA . TYR A 1 217 ? 12.117 6.207 -5.465 1 98.31 217 TYR A CA 1
ATOM 1674 C C . TYR A 1 217 ? 13.477 6.602 -4.895 1 98.31 217 TYR A C 1
ATOM 1676 O O . TYR A 1 217 ? 13.586 6.949 -3.717 1 98.31 217 TYR A O 1
ATOM 1684 N N . GLU A 1 218 ? 14.453 6.562 -5.719 1 97.69 218 GLU A N 1
ATOM 1685 C CA . GLU A 1 218 ? 15.82 6.867 -5.305 1 97.69 218 GLU A CA 1
ATOM 1686 C C . GLU A 1 218 ? 15.945 8.312 -4.832 1 97.69 218 GLU A C 1
ATOM 1688 O O . GLU A 1 218 ? 16.625 8.594 -3.842 1 97.69 218 GLU A O 1
ATOM 1693 N N . ASN A 1 219 ? 15.281 9.273 -5.531 1 98.38 219 ASN A N 1
ATOM 1694 C CA . ASN A 1 219 ? 15.258 10.672 -5.109 1 98.38 219 ASN A CA 1
ATOM 1695 C C . ASN A 1 219 ? 14.664 10.828 -3.715 1 98.38 219 ASN A C 1
ATOM 1697 O O . ASN A 1 219 ? 15.18 11.602 -2.898 1 98.38 219 ASN A O 1
ATOM 1701 N N . MET A 1 220 ? 13.617 10.125 -3.473 1 98.56 220 MET A N 1
ATOM 1702 C CA . MET A 1 220 ? 12.961 10.195 -2.174 1 98.56 220 MET A CA 1
ATOM 1703 C C . MET A 1 220 ? 13.875 9.68 -1.069 1 98.56 220 MET A C 1
ATOM 1705 O O . MET A 1 220 ? 13.961 10.273 0.004 1 98.56 220 MET A O 1
ATOM 1709 N N . ILE A 1 221 ? 14.555 8.562 -1.345 1 97.19 221 ILE A N 1
ATOM 1710 C CA . ILE A 1 221 ? 15.469 7.98 -0.369 1 97.19 221 ILE A CA 1
ATOM 1711 C C . ILE A 1 221 ? 16.562 8.984 -0.029 1 97.19 221 ILE A C 1
ATOM 1713 O O . ILE A 1 221 ? 16.922 9.148 1.139 1 97.19 221 ILE A O 1
ATOM 1717 N N . GLU A 1 222 ? 17.062 9.68 -1.062 1 97.25 222 GLU A N 1
ATOM 1718 C CA . GLU A 1 222 ? 18.062 10.727 -0.824 1 97.25 222 GLU A CA 1
ATOM 1719 C C . GLU A 1 222 ? 17.5 11.828 0.074 1 97.25 222 GLU A C 1
ATOM 1721 O O . GLU A 1 222 ? 18.188 12.312 0.973 1 97.25 222 GLU A O 1
ATOM 1726 N N . GLY A 1 223 ? 16.281 12.234 -0.157 1 97.94 223 GLY A N 1
ATOM 1727 C CA . GLY A 1 223 ? 15.609 13.211 0.691 1 97.94 223 GLY A CA 1
ATOM 1728 C C . GLY A 1 223 ? 15.453 12.742 2.127 1 97.94 223 GLY A C 1
ATOM 1729 O O . GLY A 1 223 ? 15.695 13.508 3.062 1 97.94 223 GLY A O 1
ATOM 1730 N N . PHE A 1 224 ? 15.102 11.453 2.256 1 97.19 224 PHE A N 1
ATOM 1731 C CA . PHE A 1 224 ? 14.945 10.883 3.588 1 97.19 224 PHE A CA 1
ATOM 1732 C C . PHE A 1 224 ? 16.266 10.945 4.363 1 97.19 224 PHE A C 1
ATOM 1734 O O . PHE A 1 224 ? 16.266 11.234 5.562 1 97.19 224 PHE A O 1
ATOM 1741 N N . GLN A 1 225 ? 17.344 10.766 3.715 1 95.62 225 GLN A N 1
ATOM 1742 C CA . GLN A 1 225 ? 18.672 10.695 4.34 1 95.62 225 GLN 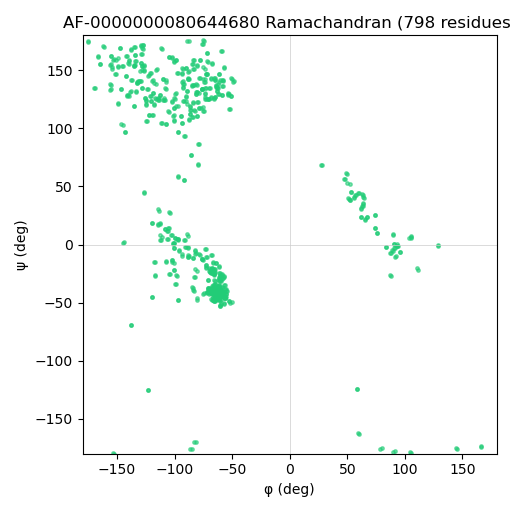A CA 1
ATOM 1743 C C . GLN A 1 225 ? 19.078 12.039 4.926 1 95.62 225 GLN A C 1
ATOM 1745 O O . GLN A 1 225 ? 19.875 12.102 5.859 1 95.62 225 GLN A O 1
ATOM 1750 N N . VAL A 1 226 ? 18.5 13.062 4.379 1 95.25 226 VAL A N 1
ATOM 1751 C CA . VAL A 1 226 ? 18.875 14.383 4.883 1 95.25 226 VAL A CA 1
ATOM 1752 C C . VAL A 1 226 ? 17.719 14.969 5.699 1 95.25 226 VAL A C 1
ATOM 1754 O O . VAL A 1 226 ? 17.641 16.188 5.883 1 95.25 226 VAL A O 1
ATOM 1757 N N . GLY A 1 227 ? 16.75 14.172 6.043 1 95.38 227 GLY A N 1
ATOM 1758 C CA . GLY A 1 227 ? 15.805 14.562 7.082 1 95.38 227 GLY A CA 1
ATOM 1759 C C . GLY A 1 227 ? 14.445 14.969 6.543 1 95.38 227 GLY A C 1
ATOM 1760 O O . GLY A 1 227 ? 13.594 15.445 7.289 1 95.38 227 GLY A O 1
ATOM 1761 N N . ILE A 1 228 ? 14.188 14.828 5.262 1 97.88 228 ILE A N 1
ATOM 1762 C CA . ILE A 1 228 ? 12.852 15.07 4.727 1 97.88 228 ILE A CA 1
ATOM 1763 C C . ILE A 1 228 ? 11.961 13.852 4.992 1 97.88 228 ILE A C 1
ATOM 1765 O O . ILE A 1 228 ? 11.82 12.984 4.133 1 97.88 228 ILE A O 1
ATOM 1769 N N . LEU A 1 229 ? 11.367 13.805 6.121 1 97.81 229 LEU A N 1
ATOM 1770 C CA . LEU A 1 229 ? 10.68 12.602 6.59 1 97.81 229 LEU A CA 1
ATOM 1771 C C . LEU A 1 229 ? 9.195 12.875 6.816 1 97.81 229 LEU A C 1
ATOM 1773 O O . LEU A 1 229 ? 8.547 12.18 7.598 1 97.81 229 LEU A O 1
ATOM 1777 N N . HIS A 1 230 ? 8.672 13.914 6.25 1 98.5 230 HIS A N 1
ATOM 1778 C CA . HIS A 1 230 ? 7.258 14.266 6.199 1 98.5 230 HIS A CA 1
ATOM 1779 C C . HIS A 1 230 ? 6.816 14.57 4.773 1 98.5 230 HIS A C 1
ATOM 1781 O O . HIS A 1 230 ? 7.648 14.781 3.891 1 98.5 230 HIS A O 1
ATOM 1787 N N . THR A 1 231 ? 5.512 14.422 4.5 1 98.69 231 THR A N 1
ATOM 1788 C CA . THR A 1 231 ? 5.039 14.641 3.137 1 98.69 231 THR A CA 1
ATOM 1789 C C . THR A 1 231 ? 3.801 15.531 3.129 1 98.69 231 THR A C 1
ATOM 1791 O O . THR A 1 231 ? 2.936 15.406 3.998 1 98.69 231 THR A O 1
ATOM 1794 N N . THR A 1 232 ? 3.781 16.422 2.176 1 98.38 232 THR A N 1
ATOM 1795 C CA . THR A 1 232 ? 2.697 17.391 2.012 1 98.38 232 THR A CA 1
ATOM 1796 C C . THR A 1 232 ? 1.517 16.75 1.282 1 98.38 232 THR A C 1
ATOM 1798 O O . THR A 1 232 ? 1.688 16.141 0.223 1 98.38 232 THR A O 1
ATOM 1801 N N . HIS A 1 233 ? 0.291 16.938 1.914 1 97.75 233 HIS A N 1
ATOM 1802 C CA . HIS A 1 233 ? -0.958 16.406 1.37 1 97.75 233 HIS A CA 1
ATOM 1803 C C . HIS A 1 233 ? -0.712 15.164 0.529 1 97.75 233 HIS A C 1
ATOM 1805 O O . HIS A 1 233 ? -1.001 15.148 -0.669 1 97.75 233 HIS A O 1
ATOM 1811 N N . PHE A 1 234 ? -0.312 14.086 1.147 1 98.12 234 PHE A N 1
ATOM 1812 C CA . PHE A 1 234 ? 0.133 12.828 0.558 1 98.12 234 PHE A CA 1
ATOM 1813 C C . PHE A 1 234 ? -0.853 12.352 -0.5 1 98.12 234 PHE A C 1
ATOM 1815 O O . PHE A 1 234 ? -2.066 12.477 -0.328 1 98.12 234 PHE A O 1
ATOM 1822 N N . PHE A 1 235 ? -0.34 11.773 -1.689 1 97.56 235 PHE A N 1
ATOM 1823 C CA . PHE A 1 235 ? -0.979 11.25 -2.891 1 97.56 235 PHE A CA 1
ATOM 1824 C C . PHE A 1 235 ? -1.214 12.359 -3.908 1 97.56 235 PHE A C 1
ATOM 1826 O O . PHE A 1 235 ? -1.341 12.094 -5.105 1 97.56 235 PHE A O 1
ATOM 1833 N N . ASN A 1 236 ? -1.351 13.625 -3.434 1 95.88 236 ASN A N 1
ATOM 1834 C CA . ASN A 1 236 ? -1.682 14.727 -4.332 1 95.88 236 ASN A CA 1
ATOM 1835 C C . ASN A 1 236 ? -0.427 15.422 -4.848 1 95.88 236 ASN A C 1
ATOM 1837 O O . ASN A 1 236 ? 0.498 15.695 -4.078 1 95.88 236 ASN A O 1
ATOM 1841 N N . ALA A 1 237 ? -0.409 15.703 -6.168 1 95.06 237 ALA A N 1
ATOM 1842 C CA . ALA A 1 237 ? 0.663 16.453 -6.82 1 95.06 237 ALA A CA 1
ATOM 1843 C C . ALA A 1 237 ? 2.016 15.781 -6.59 1 95.06 237 ALA A C 1
ATOM 1845 O O . ALA A 1 237 ? 3.01 16.453 -6.312 1 95.06 237 ALA A O 1
ATOM 1846 N N . MET A 1 238 ? 2.098 14.523 -6.688 1 96.5 238 MET A N 1
ATOM 1847 C CA . MET A 1 238 ? 3.318 13.734 -6.547 1 96.5 238 MET A CA 1
ATOM 1848 C C . MET A 1 238 ? 3.361 12.609 -7.578 1 96.5 238 MET A C 1
ATOM 1850 O O . MET A 1 238 ? 2.33 12.234 -8.133 1 96.5 238 MET A O 1
ATOM 1854 N N . SER A 1 239 ? 4.602 12.117 -7.859 1 97.62 239 SER A N 1
ATOM 1855 C CA . SER A 1 239 ? 4.734 11.023 -8.805 1 97.62 239 SER A CA 1
ATOM 1856 C C . SER A 1 239 ? 4.02 9.773 -8.312 1 97.62 239 SER A C 1
ATOM 1858 O O . SER A 1 239 ? 4.184 9.375 -7.156 1 97.62 239 SER A O 1
ATOM 1860 N N . LYS A 1 240 ? 3.26 9.125 -9.195 1 96.62 240 LYS A N 1
ATOM 1861 C CA . LYS A 1 240 ? 2.338 8.039 -8.867 1 96.62 240 LYS A CA 1
ATOM 1862 C C . LYS A 1 240 ? 3.084 6.727 -8.656 1 96.62 240 LYS A C 1
ATOM 1864 O O . LYS A 1 240 ? 4.195 6.551 -9.156 1 96.62 240 LYS A O 1
ATOM 1869 N N . LEU A 1 241 ? 2.477 5.863 -7.996 1 96.75 241 LEU A N 1
ATOM 1870 C CA . LEU A 1 241 ? 3.021 4.523 -7.797 1 96.75 241 LEU A CA 1
ATOM 1871 C C . LEU A 1 241 ? 3.109 3.768 -9.117 1 96.75 241 LEU A C 1
ATOM 1873 O O . LEU A 1 241 ? 2.141 3.73 -9.883 1 96.75 241 LEU A O 1
ATOM 1877 N N . ASP A 1 242 ? 4.258 3.293 -9.352 1 94.69 242 ASP A N 1
ATOM 1878 C CA . ASP A 1 242 ? 4.523 2.404 -10.484 1 94.69 242 ASP A CA 1
ATOM 1879 C C . ASP A 1 242 ? 5.301 1.169 -10.031 1 94.69 242 ASP A C 1
ATOM 1881 O O . ASP A 1 242 ? 6.207 1.267 -9.203 1 94.69 242 ASP A O 1
ATOM 1885 N N . HIS A 1 243 ? 4.941 0.032 -10.594 1 92.69 243 HIS A N 1
ATOM 1886 C CA . HIS A 1 243 ? 5.527 -1.222 -10.133 1 92.69 243 HIS A CA 1
ATOM 1887 C C . HIS A 1 243 ? 7 -1.315 -10.516 1 92.69 243 HIS A C 1
ATOM 1889 O O . HIS A 1 243 ? 7.754 -2.078 -9.914 1 92.69 243 HIS A O 1
ATOM 1895 N N . ARG A 1 244 ? 7.41 -0.616 -11.508 1 93.31 244 ARG A N 1
ATOM 1896 C CA . ARG A 1 244 ? 8.812 -0.641 -11.914 1 93.31 244 ARG A CA 1
ATOM 1897 C C . ARG A 1 244 ? 9.641 0.347 -11.094 1 93.31 244 ARG A C 1
ATOM 1899 O O . ARG A 1 244 ? 10.82 0.118 -10.844 1 93.31 244 ARG A O 1
ATOM 1906 N N . ASN A 1 245 ? 9.039 1.458 -10.789 1 95.62 245 ASN A N 1
ATOM 1907 C CA . ASN A 1 245 ? 9.57 2.43 -9.836 1 95.62 245 ASN A CA 1
ATOM 1908 C C . ASN A 1 245 ? 8.492 2.936 -8.883 1 95.62 245 ASN A C 1
ATOM 1910 O O . ASN A 1 245 ? 7.578 3.648 -9.297 1 95.62 245 ASN A O 1
ATOM 1914 N N . PRO A 1 246 ? 8.727 2.693 -7.648 1 97.06 246 PRO A N 1
ATOM 1915 C CA . PRO A 1 246 ? 7.691 3.061 -6.68 1 97.06 246 PRO A CA 1
ATOM 1916 C C . PRO A 1 246 ? 7.391 4.559 -6.676 1 97.06 246 PRO A C 1
ATOM 1918 O O . PRO A 1 246 ? 6.289 4.969 -6.305 1 97.06 246 PRO A O 1
ATOM 1921 N N . ASN A 1 247 ? 8.406 5.371 -7.07 1 98.12 247 ASN A N 1
ATOM 1922 C CA . ASN A 1 247 ? 8.258 6.824 -7.109 1 98.12 247 ASN A CA 1
ATOM 1923 C C . ASN A 1 247 ? 7.926 7.391 -5.734 1 98.12 247 ASN A C 1
ATOM 1925 O O . ASN A 1 247 ? 8.305 6.812 -4.711 1 98.12 247 ASN A O 1
ATOM 1929 N N . ALA A 1 248 ? 7.434 8.594 -5.68 1 98.44 248 ALA A N 1
ATOM 1930 C CA . ALA A 1 248 ? 7.234 9.281 -4.406 1 98.44 248 ALA A CA 1
ATOM 1931 C C . ALA A 1 248 ? 6.168 8.578 -3.568 1 98.44 248 ALA A C 1
ATOM 1933 O O . ALA A 1 248 ? 6.379 8.312 -2.383 1 98.44 248 ALA A O 1
ATOM 1934 N N . ILE A 1 249 ? 5.043 8.297 -4.191 1 98.06 249 ILE A N 1
ATOM 1935 C CA . ILE A 1 249 ? 3.949 7.684 -3.451 1 98.06 249 ILE A CA 1
ATOM 1936 C C . ILE A 1 249 ? 4.391 6.328 -2.902 1 98.06 249 ILE A C 1
ATOM 1938 O O . ILE A 1 249 ? 4.191 6.035 -1.721 1 98.06 249 ILE A O 1
ATOM 1942 N N . GLY A 1 250 ? 5.035 5.527 -3.736 1 97.62 250 GLY A N 1
ATOM 1943 C CA . GLY A 1 250 ? 5.504 4.227 -3.287 1 97.62 250 GLY A CA 1
ATOM 1944 C C . GLY A 1 250 ? 6.547 4.312 -2.189 1 97.62 250 GLY A C 1
ATOM 1945 O O . GLY A 1 250 ? 6.531 3.52 -1.247 1 97.62 250 GLY A O 1
ATOM 1946 N N . ALA A 1 251 ? 7.438 5.281 -2.279 1 97.88 251 ALA A N 1
ATOM 1947 C CA . ALA A 1 251 ? 8.469 5.453 -1.262 1 97.88 251 ALA A CA 1
ATOM 1948 C C . ALA A 1 251 ? 7.852 5.719 0.109 1 97.88 251 ALA A C 1
ATOM 1950 O O . ALA A 1 251 ? 8.273 5.129 1.108 1 97.88 251 ALA A O 1
ATOM 1951 N N . VAL A 1 252 ? 6.859 6.516 0.107 1 97.94 252 VAL A N 1
ATOM 1952 C CA . VAL A 1 252 ? 6.219 6.898 1.361 1 97.94 252 VAL A CA 1
ATOM 1953 C C . VAL A 1 252 ? 5.441 5.715 1.927 1 97.94 252 VAL A C 1
ATOM 1955 O O . VAL A 1 252 ? 5.414 5.5 3.141 1 97.94 252 VAL A O 1
ATOM 1958 N N . LEU A 1 253 ? 4.812 4.945 1.074 1 96.19 253 LEU A N 1
ATOM 1959 C CA . LEU A 1 253 ? 4.059 3.773 1.513 1 96.19 253 LEU A CA 1
ATOM 1960 C C . LEU A 1 253 ? 4.992 2.693 2.045 1 96.19 253 LEU A C 1
ATOM 1962 O O . LEU A 1 253 ? 4.684 2.033 3.041 1 96.19 253 LEU A O 1
ATOM 1966 N N . ILE A 1 254 ? 6.113 2.537 1.438 1 95.19 254 ILE A N 1
ATOM 1967 C CA . ILE A 1 254 ? 7.078 1.492 1.764 1 95.19 254 ILE A CA 1
ATOM 1968 C C . ILE A 1 254 ? 7.75 1.807 3.098 1 95.19 254 ILE A C 1
ATOM 1970 O O . ILE A 1 254 ? 7.934 0.917 3.932 1 95.19 254 ILE A O 1
ATOM 1974 N N . HIS A 1 255 ? 8.078 3.074 3.303 1 94.5 255 HIS A N 1
ATOM 1975 C CA . HIS A 1 255 ? 8.812 3.484 4.496 1 94.5 255 HIS A CA 1
ATOM 1976 C C . HIS A 1 255 ? 7.867 4.012 5.57 1 94.5 255 HIS A C 1
ATOM 1978 O O . HIS A 1 255 ? 7.594 5.211 5.625 1 94.5 255 HIS A O 1
ATOM 1984 N N . GLY A 1 256 ? 7.555 3.176 6.441 1 89 256 GLY A N 1
ATOM 1985 C CA . GLY A 1 256 ? 6.543 3.436 7.457 1 89 256 GLY A CA 1
ATOM 1986 C C . GLY A 1 256 ? 6.926 4.555 8.406 1 89 256 GLY A C 1
ATOM 1987 O O . GLY A 1 256 ? 6.066 5.125 9.078 1 89 256 GLY A O 1
ATOM 1988 N N . ASP A 1 257 ? 8.156 4.945 8.453 1 92.06 257 ASP A N 1
ATOM 1989 C CA . ASP A 1 257 ? 8.633 5.957 9.391 1 92.06 257 ASP A CA 1
ATOM 1990 C C . ASP A 1 257 ? 8.477 7.359 8.812 1 92.06 257 ASP A C 1
ATOM 1992 O O . ASP A 1 257 ? 8.648 8.352 9.523 1 92.06 257 ASP A O 1
ATOM 1996 N N . VAL A 1 258 ? 8.148 7.453 7.551 1 97.06 258 VAL A N 1
ATOM 1997 C CA . VAL A 1 258 ? 7.879 8.742 6.922 1 97.06 258 VAL A CA 1
ATOM 1998 C C . VAL A 1 258 ? 6.43 9.148 7.18 1 97.06 258 VAL A C 1
ATOM 2000 O O . VAL A 1 258 ? 5.504 8.391 6.887 1 97.06 258 VAL A O 1
ATOM 2003 N N . SER A 1 259 ? 6.215 10.273 7.777 1 98.25 259 SER A N 1
ATOM 2004 C CA . SER A 1 259 ? 4.867 10.734 8.094 1 98.25 259 SER A CA 1
ATOM 2005 C C . SER A 1 259 ? 4.223 11.422 6.898 1 98.25 259 SER A C 1
ATOM 2007 O O . SER A 1 259 ? 4.91 11.812 5.953 1 98.25 259 SER A O 1
ATOM 2009 N N . CYS A 1 260 ? 2.908 11.477 6.934 1 97.88 260 CYS A N 1
ATOM 2010 C CA . CYS A 1 260 ? 2.23 12.078 5.785 1 97.88 260 CYS A CA 1
ATOM 2011 C C . CYS A 1 260 ? 1.024 12.891 6.23 1 97.88 260 CYS A C 1
ATOM 2013 O O . CYS A 1 260 ? 0.334 12.523 7.18 1 97.88 260 CYS A O 1
ATOM 2015 N N . GLU A 1 261 ? 0.767 14 5.527 1 98.69 261 GLU A N 1
ATOM 2016 C CA . GLU A 1 261 ? -0.472 14.766 5.617 1 98.69 261 GLU A CA 1
ATOM 2017 C C . GLU A 1 261 ? -1.577 14.133 4.777 1 98.69 261 GLU A C 1
ATOM 2019 O O . GLU A 1 261 ? -1.35 13.758 3.627 1 98.69 261 GLU A O 1
ATOM 2024 N N . ILE A 1 262 ? -2.746 14.094 5.344 1 98.25 262 ILE A N 1
ATOM 2025 C CA . ILE A 1 262 ? -3.863 13.578 4.559 1 98.25 262 ILE A CA 1
ATOM 2026 C C . ILE A 1 262 ? -5.02 14.578 4.602 1 98.25 262 ILE A C 1
ATOM 2028 O O . ILE A 1 262 ? -5.289 15.188 5.641 1 98.25 262 ILE A O 1
ATOM 2032 N N . ILE A 1 263 ? -5.586 14.82 3.494 1 98.38 263 ILE A N 1
ATOM 2033 C CA . ILE A 1 263 ? -6.855 15.531 3.367 1 98.38 263 ILE A CA 1
ATOM 2034 C C . ILE A 1 263 ? -8.008 14.531 3.328 1 98.38 263 ILE A C 1
ATOM 2036 O O . ILE A 1 263 ? -8.25 13.891 2.299 1 98.38 263 ILE A O 1
ATOM 2040 N N . ALA A 1 264 ? -8.711 14.422 4.406 1 98.12 264 ALA A N 1
ATOM 2041 C CA . ALA A 1 264 ? -9.703 13.359 4.555 1 98.12 264 ALA A CA 1
ATOM 2042 C C . ALA A 1 264 ? -11.102 13.859 4.207 1 98.12 264 ALA A C 1
ATOM 2044 O O . ALA A 1 264 ? -12.023 13.766 5.02 1 98.12 264 ALA A O 1
ATOM 2045 N N . ASP A 1 265 ? -11.273 14.344 2.986 1 97.31 265 ASP A N 1
ATOM 2046 C CA . ASP A 1 265 ? -12.586 14.836 2.561 1 97.31 265 ASP A CA 1
ATOM 2047 C C . ASP A 1 265 ? -13.305 13.797 1.703 1 97.31 265 ASP A C 1
ATOM 2049 O O . ASP A 1 265 ? -14.43 14.031 1.253 1 97.31 265 ASP A O 1
ATOM 2053 N N . GLY A 1 266 ? -12.625 12.641 1.423 1 96.38 266 GLY A N 1
ATOM 2054 C CA . GLY A 1 266 ? -13.227 11.586 0.63 1 96.38 266 GLY A CA 1
ATOM 2055 C C . GLY A 1 266 ? -13.094 11.805 -0.864 1 96.38 266 GLY A C 1
ATOM 2056 O O . GLY A 1 266 ? -13.477 10.945 -1.662 1 96.38 266 GLY A O 1
ATOM 2057 N N . HIS A 1 267 ? -12.516 12.891 -1.277 1 95 267 HIS A N 1
ATOM 2058 C CA . HIS A 1 267 ? -12.375 13.242 -2.686 1 95 267 HIS A CA 1
ATOM 2059 C C . HIS A 1 267 ? -10.906 13.375 -3.076 1 95 267 HIS A C 1
ATOM 2061 O O . HIS A 1 267 ? -10.484 12.836 -4.102 1 95 267 HIS A O 1
ATOM 2067 N N . HIS A 1 268 ? -10.156 14.047 -2.248 1 96.19 268 HIS A N 1
ATOM 2068 C CA . HIS A 1 268 ? -8.727 14.156 -2.523 1 96.19 268 HIS A CA 1
ATOM 2069 C C . HIS A 1 268 ? -8.047 12.789 -2.445 1 96.19 268 HIS A C 1
ATOM 2071 O O . HIS A 1 268 ? -7.09 12.531 -3.174 1 96.19 268 HIS A O 1
ATOM 2077 N N . ILE A 1 269 ? -8.523 11.992 -1.585 1 97.12 269 ILE A N 1
ATOM 2078 C CA . ILE A 1 269 ? -8.07 10.617 -1.423 1 97.12 269 ILE A CA 1
ATOM 2079 C C . ILE A 1 269 ? -9.281 9.703 -1.195 1 97.12 269 ILE A C 1
ATOM 2081 O O . ILE A 1 269 ? -10.141 10 -0.367 1 97.12 269 ILE A O 1
ATOM 2085 N N . HIS A 1 270 ? -9.305 8.648 -1.924 1 97.56 270 HIS A N 1
ATOM 2086 C CA . HIS A 1 270 ? -10.359 7.66 -1.741 1 97.56 270 HIS A CA 1
ATOM 2087 C C . HIS A 1 270 ? -10.383 7.133 -0.311 1 97.56 270 HIS A C 1
ATOM 2089 O O . HIS A 1 270 ? -9.344 6.793 0.247 1 97.56 270 HIS A O 1
ATOM 2095 N N . PRO A 1 271 ? -11.57 6.988 0.326 1 97.75 271 PRO A N 1
ATOM 2096 C CA . PRO A 1 271 ? -11.688 6.605 1.734 1 97.75 271 PRO A CA 1
ATOM 2097 C C . PRO A 1 271 ? -10.977 5.293 2.053 1 97.75 271 PRO A C 1
ATOM 2099 O O . PRO A 1 271 ? -10.328 5.176 3.094 1 97.75 271 PRO A O 1
ATOM 2102 N N . LYS A 1 272 ? -11.031 4.34 1.162 1 96.81 272 LYS A N 1
ATOM 2103 C CA . LYS A 1 272 ? -10.438 3.031 1.417 1 96.81 272 LYS A CA 1
ATOM 2104 C C . LYS A 1 272 ? -8.914 3.111 1.402 1 96.81 272 LYS A C 1
ATOM 2106 O O . LYS A 1 272 ? -8.234 2.332 2.078 1 96.81 272 LYS A O 1
ATOM 2111 N N . LEU A 1 273 ? -8.383 4.012 0.621 1 96.69 273 LEU A N 1
ATOM 2112 C CA . LEU A 1 273 ? -6.941 4.234 0.648 1 96.69 273 LEU A CA 1
ATOM 2113 C C . LEU A 1 273 ? -6.516 4.879 1.963 1 96.69 273 LEU A C 1
ATOM 2115 O O . LEU A 1 273 ? -5.469 4.531 2.52 1 96.69 273 LEU A O 1
ATOM 2119 N N . VAL A 1 274 ? -7.332 5.809 2.406 1 97.56 274 VAL A N 1
ATOM 2120 C CA . VAL A 1 274 ? -7.059 6.438 3.695 1 97.56 274 VAL A CA 1
ATOM 2121 C C . VAL A 1 274 ? -7.004 5.371 4.785 1 97.56 274 VAL A C 1
ATOM 2123 O O . VAL A 1 274 ? -6.102 5.379 5.629 1 97.56 274 VAL A O 1
ATOM 2126 N N . LEU A 1 275 ? -7.941 4.465 4.758 1 96 275 LEU A N 1
ATOM 2127 C CA . LEU A 1 275 ? -7.984 3.393 5.742 1 96 275 LEU A CA 1
ATOM 2128 C C . LEU A 1 275 ? -6.773 2.475 5.602 1 96 275 LEU A C 1
ATOM 2130 O O . LEU A 1 275 ? -6.195 2.043 6.602 1 96 275 LEU A O 1
ATOM 2134 N N . MET A 1 276 ? -6.383 2.197 4.352 1 94.62 276 MET A N 1
ATOM 2135 C CA . MET A 1 276 ? -5.25 1.313 4.086 1 94.62 276 MET A CA 1
ATOM 2136 C C . MET A 1 276 ? -3.973 1.868 4.703 1 94.62 276 MET A C 1
ATOM 2138 O O . MET A 1 276 ? -3.1 1.107 5.125 1 94.62 276 MET A O 1
ATOM 2142 N N . MET A 1 277 ? -3.855 3.152 4.809 1 94.44 277 MET A N 1
ATOM 2143 C CA . MET A 1 277 ? -2.678 3.793 5.391 1 94.44 277 MET A CA 1
ATOM 2144 C C . MET A 1 277 ? -2.449 3.318 6.82 1 94.44 277 MET A C 1
ATOM 2146 O O . MET A 1 277 ? -1.307 3.191 7.262 1 94.44 277 MET A O 1
ATOM 2150 N N . ARG A 1 278 ? -3.51 2.936 7.562 1 93 278 ARG A N 1
ATOM 2151 C CA . ARG A 1 278 ? -3.4 2.496 8.945 1 93 278 ARG A CA 1
ATOM 2152 C C . ARG A 1 278 ? -2.715 1.136 9.039 1 93 278 ARG A C 1
ATOM 2154 O O . ARG A 1 278 ? -2.156 0.784 10.078 1 93 278 ARG A O 1
ATOM 2161 N N . LYS A 1 279 ? -2.746 0.475 7.945 1 91 279 LYS A N 1
ATOM 2162 C CA . LYS A 1 279 ? -2.068 -0.818 7.918 1 91 279 LYS A CA 1
ATOM 2163 C C . LYS A 1 279 ? -0.575 -0.65 7.656 1 91 279 LYS A C 1
ATOM 2165 O O . LYS A 1 279 ? 0.235 -1.46 8.109 1 91 279 LYS A O 1
ATOM 2170 N N . LEU A 1 280 ? -0.227 0.393 6.977 1 93.62 280 LEU A N 1
ATOM 2171 C CA . LEU A 1 280 ? 1.147 0.561 6.516 1 93.62 280 LEU A CA 1
ATOM 2172 C C . LEU A 1 280 ? 1.911 1.521 7.422 1 93.62 280 LEU A C 1
ATOM 2174 O O . LEU A 1 280 ? 3.145 1.527 7.426 1 93.62 280 LEU A O 1
ATOM 2178 N N . LYS A 1 281 ? 1.113 2.344 8.125 1 95.5 281 LYS A N 1
ATOM 2179 C CA . LYS A 1 281 ? 1.751 3.369 8.945 1 95.5 281 LYS A CA 1
ATOM 2180 C C . LYS A 1 281 ? 1.209 3.35 10.375 1 95.5 281 LYS A C 1
ATOM 2182 O O . LYS A 1 281 ? 0.009 3.16 10.586 1 95.5 281 LYS A O 1
ATOM 2187 N N . ASP A 1 282 ? 2.148 3.557 11.305 1 96 282 ASP A N 1
ATOM 2188 C CA . ASP A 1 282 ? 1.693 3.842 12.664 1 96 282 ASP A CA 1
ATOM 2189 C C . ASP A 1 282 ? 0.856 5.117 12.703 1 96 282 ASP A C 1
ATOM 2191 O O . ASP A 1 282 ? 1.123 6.066 11.961 1 96 282 ASP A O 1
ATOM 2195 N N . ILE A 1 283 ? -0.096 5.105 13.586 1 97.5 283 ILE A N 1
ATOM 2196 C CA . ILE A 1 283 ? -0.994 6.254 13.688 1 97.5 283 ILE A CA 1
ATOM 2197 C C . ILE A 1 283 ? -0.185 7.52 13.945 1 97.5 283 ILE A C 1
ATOM 2199 O O . ILE A 1 283 ? -0.556 8.609 13.492 1 97.5 283 ILE A O 1
ATOM 2203 N N . SER A 1 284 ? 0.988 7.453 14.57 1 97.75 284 SER A N 1
ATOM 2204 C CA . SER A 1 284 ? 1.83 8.602 14.898 1 97.75 284 SER A CA 1
ATOM 2205 C C . SER A 1 284 ? 2.395 9.25 13.641 1 97.75 284 SER A C 1
ATOM 2207 O O . SER A 1 284 ? 2.934 10.359 13.695 1 97.75 284 SER A O 1
ATOM 2209 N N . LYS A 1 285 ? 2.207 8.586 12.484 1 98.31 285 LYS A N 1
ATOM 2210 C CA . LYS A 1 285 ? 2.787 9.07 11.234 1 98.31 285 LYS A CA 1
ATOM 2211 C C . LYS A 1 285 ? 1.718 9.68 10.328 1 98.31 285 LYS A C 1
ATOM 2213 O O . LYS A 1 285 ? 2 10.055 9.195 1 98.31 285 LYS A O 1
ATOM 2218 N N . ILE A 1 286 ? 0.527 9.789 10.773 1 98.5 286 ILE A N 1
ATOM 2219 C CA . ILE A 1 286 ? -0.578 10.32 9.984 1 98.5 286 ILE A CA 1
ATOM 2220 C C . ILE A 1 286 ? -1.044 11.648 10.57 1 98.5 286 ILE A C 1
ATOM 2222 O O . ILE A 1 286 ? -1.336 11.742 11.766 1 98.5 286 ILE A O 1
ATOM 2226 N N . VAL A 1 287 ? -1.125 12.656 9.711 1 98.81 287 VAL A N 1
ATOM 2227 C CA . VAL A 1 287 ? -1.534 13.992 10.133 1 98.81 287 VAL A CA 1
ATOM 2228 C C . VAL A 1 287 ? -2.721 14.461 9.289 1 98.81 287 VAL A C 1
ATOM 2230 O O . VAL A 1 287 ? -2.652 14.461 8.062 1 98.81 287 VAL A O 1
ATOM 2233 N N . LEU A 1 288 ? -3.779 14.805 9.922 1 98.81 288 LEU A N 1
ATOM 2234 C CA . LEU A 1 288 ? -4.926 15.398 9.242 1 98.81 288 LEU A CA 1
ATOM 2235 C C . LEU A 1 288 ? -4.691 16.875 8.961 1 98.81 288 LEU A C 1
ATOM 2237 O O . LEU A 1 288 ? -4.246 17.625 9.844 1 98.81 288 LEU A O 1
ATOM 2241 N N . VAL A 1 289 ? -4.918 17.297 7.742 1 98.88 289 VAL A N 1
ATOM 2242 C CA . VAL A 1 289 ? -4.855 18.703 7.352 1 98.88 289 VAL A CA 1
ATOM 2243 C C . VAL A 1 289 ? -6.07 19.062 6.496 1 98.88 289 VAL A C 1
ATOM 2245 O O . VAL A 1 289 ? -6.762 18.172 5.988 1 98.88 289 VAL A O 1
ATOM 2248 N N . THR A 1 290 ? -6.316 20.328 6.375 1 98.56 290 THR A N 1
ATOM 2249 C CA . THR A 1 290 ? -7.461 20.719 5.559 1 98.56 290 THR A CA 1
ATOM 2250 C C . THR A 1 290 ? -7.016 21.125 4.156 1 98.56 290 THR A C 1
ATOM 2252 O O . THR A 1 290 ? -7.723 20.875 3.176 1 98.56 290 THR A O 1
ATOM 2255 N N . ASP A 1 291 ? -5.836 21.734 4.09 1 97.56 291 ASP A N 1
ATOM 2256 C CA . ASP A 1 291 ? -5.434 22.391 2.855 1 97.56 291 ASP A CA 1
ATOM 2257 C C . ASP A 1 291 ? -6.512 23.359 2.377 1 97.56 291 ASP A C 1
ATOM 2259 O O . ASP A 1 291 ? -6.773 23.469 1.178 1 97.56 291 ASP A O 1
ATOM 2263 N N . GLY A 1 292 ? -7.137 24.031 3.295 1 97.38 292 GLY A N 1
ATOM 2264 C CA . GLY A 1 292 ? -8.25 24.922 3.023 1 97.38 292 GLY A CA 1
ATOM 2265 C C . GLY A 1 292 ? -7.832 26.203 2.318 1 97.38 292 GLY A C 1
ATOM 2266 O O . GLY A 1 292 ? -6.715 26.688 2.51 1 97.38 292 GLY A O 1
ATOM 2267 N N . LEU A 1 293 ? -8.797 26.812 1.649 1 97.62 293 LEU A N 1
ATOM 2268 C CA . LEU A 1 293 ? -8.547 28.031 0.867 1 97.62 293 LEU A CA 1
ATOM 2269 C C . LEU A 1 293 ? -9.234 29.234 1.501 1 97.62 293 LEU A C 1
ATOM 2271 O O . LEU A 1 293 ? -10.141 29.078 2.324 1 97.62 293 LEU A O 1
ATOM 2275 N N . THR A 1 294 ? -8.891 30.344 1.019 1 97.88 294 THR A N 1
ATOM 2276 C CA . THR A 1 294 ? -9.422 31.609 1.503 1 97.88 294 THR A CA 1
ATOM 2277 C C . THR A 1 294 ? -10.945 31.609 1.446 1 97.88 294 THR A C 1
ATOM 2279 O O . THR A 1 294 ? -11.609 32 2.408 1 97.88 294 THR A O 1
ATOM 2282 N N . PRO A 1 295 ? -11.516 31.125 0.43 1 97.19 295 PRO A N 1
ATOM 2283 C CA . PRO A 1 295 ? -12.969 31.25 0.31 1 97.19 295 PRO A CA 1
ATOM 2284 C C . PRO A 1 295 ? -13.719 30.172 1.086 1 97.19 295 PRO A C 1
ATOM 2286 O O . PRO A 1 295 ? -14.953 30.141 1.091 1 97.19 295 PRO A O 1
ATOM 2289 N N . ASN A 1 296 ? -13.047 29.219 1.674 1 96.31 296 ASN A N 1
ATOM 2290 C CA . ASN A 1 296 ? -13.727 28.188 2.453 1 96.31 296 ASN A CA 1
ATOM 2291 C C . ASN A 1 296 ? -14.656 28.797 3.5 1 96.31 296 ASN A C 1
ATOM 2293 O O . ASN A 1 296 ? -14.211 29.562 4.359 1 96.31 296 ASN A O 1
ATOM 2297 N N . PHE A 1 297 ? -15.938 28.609 3.455 1 94.88 297 PHE A N 1
ATOM 2298 C CA . PHE A 1 297 ? -17.016 29.078 4.328 1 94.88 297 PHE A CA 1
ATOM 2299 C C . PHE A 1 297 ? -17.141 30.594 4.246 1 94.88 297 PHE A C 1
ATOM 2301 O O . PHE A 1 297 ? -17.609 31.234 5.195 1 94.88 297 PHE A O 1
ATOM 2308 N N . GLN A 1 298 ? -16.641 31.125 3.152 1 94.38 298 GLN A N 1
ATOM 2309 C CA . GLN A 1 298 ? -16.891 32.531 2.895 1 94.38 298 GLN A CA 1
ATOM 2310 C C . GLN A 1 298 ? -18.375 32.812 2.688 1 94.38 298 GLN A C 1
ATOM 2312 O O . GLN A 1 298 ? -19.062 32.031 2.035 1 94.38 298 GLN A O 1
ATOM 2317 N N . THR A 1 299 ? -18.875 33.844 3.281 1 89.5 299 THR A N 1
ATOM 2318 C CA . THR A 1 299 ? -20.312 34.031 3.355 1 89.5 299 THR A CA 1
ATOM 2319 C C . THR A 1 299 ? -20.781 35.031 2.303 1 89.5 299 THR A C 1
ATOM 2321 O O . THR A 1 299 ? -21.984 35.094 2.004 1 89.5 299 THR A O 1
ATOM 2324 N N . SER A 1 300 ? -19.906 35.812 1.711 1 89.5 300 SER A N 1
ATOM 2325 C CA . SER A 1 300 ? -20.344 36.812 0.725 1 89.5 300 SER A CA 1
ATOM 2326 C C . SER A 1 300 ? -19.203 37.156 -0.226 1 89.5 300 SER A C 1
ATOM 2328 O O . SER A 1 300 ? -18.031 36.938 0.086 1 89.5 300 SER A O 1
ATOM 2330 N N . GLY A 1 301 ? -19.578 37.594 -1.397 1 89.94 301 GLY A N 1
ATOM 2331 C CA . GLY A 1 301 ? -18.594 38.094 -2.357 1 89.94 301 GLY A CA 1
ATOM 2332 C C . GLY A 1 301 ? -18.094 37 -3.287 1 89.94 301 GLY A C 1
ATOM 2333 O O . GLY A 1 301 ? -18.547 35.844 -3.209 1 89.94 301 GLY A O 1
ATOM 2334 N N . LYS A 1 302 ? -17.188 37.406 -4.109 1 93.62 302 LYS A N 1
ATOM 2335 C CA . LYS A 1 302 ? -16.594 36.469 -5.062 1 93.62 302 LYS A CA 1
ATOM 2336 C C . LYS A 1 302 ? -15.609 35.531 -4.371 1 93.62 302 LYS A C 1
ATOM 2338 O O . LYS A 1 302 ? -14.906 35.938 -3.447 1 93.62 302 LYS A O 1
ATOM 2343 N N . LEU A 1 303 ? -15.641 34.375 -4.824 1 95.62 303 LEU A N 1
ATOM 2344 C CA . LEU A 1 303 ? -14.711 33.375 -4.273 1 95.62 303 LEU A CA 1
ATOM 2345 C C . LEU A 1 303 ? -13.383 33.406 -5.012 1 95.62 303 LEU A C 1
ATOM 2347 O O . LEU A 1 303 ? -13.312 33.031 -6.191 1 95.62 303 LEU A O 1
ATOM 2351 N N . ILE A 1 304 ? -12.375 33.906 -4.355 1 94.81 304 ILE A N 1
ATOM 2352 C CA . ILE A 1 304 ? -11.047 34.062 -4.941 1 94.81 304 ILE A CA 1
ATOM 2353 C C . ILE A 1 304 ? -10.023 33.281 -4.105 1 94.81 304 ILE A C 1
ATOM 2355 O O . ILE A 1 304 ? -9.992 33.406 -2.881 1 94.81 304 ILE A O 1
ATOM 2359 N N . ALA A 1 305 ? -9.234 32.438 -4.715 1 93.5 305 ALA A N 1
ATOM 2360 C CA . ALA A 1 305 ? -8.133 31.719 -4.082 1 93.5 305 ALA A CA 1
ATOM 2361 C C . ALA A 1 305 ? -6.816 31.969 -4.82 1 93.5 305 ALA A C 1
ATOM 2363 O O . ALA A 1 305 ? -6.695 31.656 -6.008 1 93.5 305 ALA A O 1
ATOM 2364 N N . ASN A 1 306 ? -5.914 32.5 -4.109 1 92.56 306 ASN A N 1
ATOM 2365 C CA . ASN A 1 306 ? -4.59 32.781 -4.656 1 92.56 306 ASN A CA 1
ATOM 2366 C C . ASN A 1 306 ? -4.68 33.562 -5.969 1 92.56 306 ASN A C 1
ATOM 2368 O O . ASN A 1 306 ? -4.012 33.219 -6.945 1 92.56 306 ASN A O 1
ATOM 2372 N N . GLY A 1 307 ? -5.594 34.5 -6.043 1 89.25 307 GLY A N 1
ATOM 2373 C CA . GLY A 1 307 ? -5.738 35.375 -7.188 1 89.25 307 GLY A CA 1
ATOM 2374 C C . GLY A 1 307 ? -6.637 34.812 -8.273 1 89.25 307 GLY A C 1
ATOM 2375 O O . GLY A 1 307 ? -6.992 35.5 -9.219 1 89.25 307 GLY A O 1
ATOM 2376 N N . ASP A 1 308 ? -7.039 33.562 -8.117 1 92 308 ASP A N 1
ATOM 2377 C CA . ASP A 1 308 ? -7.871 32.938 -9.125 1 92 308 ASP A CA 1
ATOM 2378 C C . ASP A 1 308 ? -9.305 32.781 -8.641 1 92 308 ASP A C 1
ATOM 2380 O O . ASP A 1 308 ? -9.539 32.438 -7.473 1 92 308 ASP A O 1
ATOM 2384 N N . GLU A 1 309 ? -10.203 33 -9.555 1 94.94 309 GLU A N 1
ATOM 2385 C CA . GLU A 1 309 ? -11.602 32.75 -9.219 1 94.94 309 GLU A CA 1
ATOM 2386 C C . GLU A 1 309 ? -11.891 31.25 -9.164 1 94.94 309 GLU A C 1
ATOM 2388 O O . GLU A 1 309 ? -11.438 30.484 -10.023 1 94.94 309 GLU A O 1
ATOM 2393 N N . VAL A 1 310 ? -12.617 30.844 -8.086 1 95.75 310 VAL A N 1
ATOM 2394 C CA . VAL A 1 310 ? -12.953 29.438 -7.918 1 95.75 310 VAL A CA 1
ATOM 2395 C C . VAL A 1 310 ? -14.453 29.281 -7.676 1 95.75 310 VAL A C 1
ATOM 2397 O O . VAL A 1 310 ? -15.156 30.266 -7.465 1 95.75 310 VAL A O 1
ATOM 2400 N N . TYR A 1 311 ? -14.977 28.078 -7.828 1 94.94 311 TYR A N 1
ATOM 2401 C CA . TYR A 1 311 ? -16.359 27.719 -7.516 1 94.94 311 TYR A CA 1
ATOM 2402 C C . TYR A 1 311 ? -16.438 26.344 -6.863 1 94.94 311 TYR A C 1
ATOM 2404 O O . TYR A 1 311 ? -15.477 25.562 -6.938 1 94.94 311 TYR A O 1
ATOM 2412 N N . ILE A 1 312 ? -17.453 26.094 -6.121 1 94.94 312 ILE A N 1
ATOM 2413 C CA . ILE A 1 312 ? -17.656 24.781 -5.516 1 94.94 312 ILE A CA 1
ATOM 2414 C C . ILE A 1 312 ? -18.391 23.875 -6.492 1 94.94 312 ILE A C 1
ATOM 2416 O O . ILE A 1 312 ? -19.547 24.141 -6.848 1 94.94 312 ILE A O 1
ATOM 2420 N N . ALA A 1 313 ? -17.781 22.812 -6.871 1 94.12 313 ALA A N 1
ATOM 2421 C CA . ALA A 1 313 ? -18.359 21.891 -7.84 1 94.12 313 ALA A CA 1
ATOM 2422 C C . ALA A 1 313 ? -19.25 20.859 -7.152 1 94.12 313 ALA A C 1
ATOM 2424 O O . ALA A 1 313 ? -19.5 20.953 -5.945 1 94.12 313 ALA A O 1
ATOM 2425 N N . GLU A 1 314 ? -19.781 19.891 -7.898 1 92.12 314 GLU A N 1
ATOM 2426 C CA . GLU A 1 314 ? -20.719 18.891 -7.406 1 92.12 314 GLU A CA 1
ATOM 2427 C C . GLU A 1 314 ? -20.047 17.969 -6.375 1 92.12 314 GLU A C 1
ATOM 2429 O O . GLU A 1 314 ? -20.719 17.469 -5.465 1 92.12 314 GLU A O 1
ATOM 2434 N N . ASP A 1 315 ? -18.781 17.859 -6.465 1 90.38 315 ASP A N 1
ATOM 2435 C CA . ASP A 1 315 ? -18.062 17 -5.539 1 90.38 315 ASP A CA 1
ATOM 2436 C C . ASP A 1 315 ? -17.812 17.703 -4.207 1 90.38 315 ASP A C 1
ATOM 2438 O O . ASP A 1 315 ? -17.25 17.109 -3.283 1 90.38 315 ASP A O 1
ATOM 2442 N N . GLY A 1 316 ? -18.141 18.969 -4.195 1 91.88 316 GLY A N 1
ATOM 2443 C CA . GLY A 1 316 ? -18.016 19.719 -2.957 1 91.88 316 GLY A CA 1
ATOM 2444 C C . GLY A 1 316 ? -16.641 20.359 -2.781 1 91.88 316 GLY A C 1
ATOM 2445 O O . GLY A 1 316 ? -16.359 20.938 -1.73 1 91.88 316 GLY A O 1
ATOM 2446 N N . LEU A 1 317 ? -15.844 20.297 -3.826 1 93.62 317 LEU A N 1
ATOM 2447 C CA . LEU A 1 317 ? -14.5 20.859 -3.766 1 93.62 317 LEU A CA 1
ATOM 2448 C C . LEU A 1 317 ? -14.422 22.172 -4.539 1 93.62 317 LEU A C 1
ATOM 2450 O O . LEU A 1 317 ? -15.297 22.469 -5.359 1 93.62 317 LEU A O 1
ATOM 2454 N N . PHE A 1 318 ? -13.438 22.922 -4.266 1 93.69 318 PHE A N 1
ATOM 2455 C CA . PHE A 1 318 ? -13.172 24.109 -5.074 1 93.69 318 PHE A CA 1
ATOM 2456 C C . PHE A 1 318 ? -12.531 23.719 -6.402 1 93.69 318 PHE A C 1
ATOM 2458 O O . PHE A 1 318 ? -11.57 22.953 -6.43 1 93.69 318 PHE A O 1
ATOM 2465 N N . HIS A 1 319 ? -13.047 24.297 -7.41 1 94 319 HIS A N 1
ATOM 2466 C CA . HIS A 1 319 ? -12.469 24.172 -8.742 1 94 319 HIS A CA 1
ATOM 2467 C C . HIS A 1 319 ? -12.125 25.547 -9.32 1 94 319 HIS A C 1
ATOM 2469 O O . HIS A 1 319 ? -12.812 26.531 -9.047 1 94 319 HIS A O 1
ATOM 2475 N N . SER A 1 320 ? -11.078 25.578 -10.062 1 92.5 320 SER A N 1
ATOM 2476 C CA . SER A 1 320 ? -10.711 26.812 -10.766 1 92.5 320 SER A CA 1
ATOM 2477 C C . SER A 1 320 ? -11.695 27.109 -11.898 1 92.5 320 SER A C 1
ATOM 2479 O O . SER A 1 320 ? -12.023 26.219 -12.688 1 92.5 320 SER A O 1
ATOM 2481 N N . VAL A 1 321 ? -12.062 28.297 -11.945 1 92.06 321 VAL A N 1
ATOM 2482 C CA . VAL A 1 321 ? -12.969 28.688 -13.023 1 92.06 321 VAL A CA 1
ATOM 2483 C C . VAL A 1 321 ? -12.242 28.594 -14.359 1 92.06 321 VAL A C 1
ATOM 2485 O O . VAL A 1 321 ? -12.828 28.172 -15.359 1 92.06 321 VAL A O 1
ATOM 2488 N N . LYS A 1 322 ? -10.961 28.922 -14.344 1 90.44 322 LYS A N 1
ATOM 2489 C CA . LYS A 1 322 ? -10.148 28.969 -15.562 1 90.44 322 LYS A CA 1
ATOM 2490 C C . LYS A 1 322 ? -9.875 27.578 -16.109 1 90.44 322 LYS A C 1
ATOM 2492 O O . LYS A 1 322 ? -9.977 27.344 -17.312 1 90.44 322 LYS A O 1
ATOM 2497 N N . SER A 1 323 ? -9.602 26.609 -15.281 1 87.12 323 SER A N 1
ATOM 2498 C CA . SER A 1 323 ? -9.102 25.312 -15.742 1 87.12 323 SER A CA 1
ATOM 2499 C C . SER A 1 323 ? -10.07 24.188 -15.398 1 87.12 323 SER A C 1
ATOM 2501 O O . SER A 1 323 ? -9.93 23.078 -15.891 1 87.12 323 SER A O 1
ATOM 2503 N N . ASN A 1 324 ? -11.008 24.406 -14.531 1 88.88 324 ASN A N 1
ATOM 2504 C CA . ASN A 1 324 ? -11.961 23.406 -14.055 1 88.88 324 ASN A CA 1
ATOM 2505 C C . ASN A 1 324 ? -11.266 22.266 -13.336 1 88.88 324 ASN A C 1
ATOM 2507 O O . ASN A 1 324 ? -11.75 21.125 -13.344 1 88.88 324 ASN A O 1
ATOM 2511 N N . THR A 1 325 ? -10.109 22.562 -12.836 1 86.12 325 THR A N 1
ATOM 2512 C CA . THR A 1 325 ? -9.367 21.578 -12.039 1 86.12 325 THR A CA 1
ATOM 2513 C C . THR A 1 325 ? -9.531 21.875 -10.547 1 86.12 325 THR A C 1
ATOM 2515 O O . THR A 1 325 ? -9.898 22.984 -10.164 1 86.12 325 THR A O 1
ATOM 2518 N N . ILE A 1 326 ? -9.328 20.875 -9.789 1 88.38 326 ILE A N 1
ATOM 2519 C CA . ILE A 1 326 ? -9.438 21.016 -8.344 1 88.38 326 ILE A CA 1
ATOM 2520 C C . ILE A 1 326 ? -8.461 22.078 -7.852 1 88.38 326 ILE A C 1
ATOM 2522 O O . ILE A 1 326 ? -7.277 22.047 -8.188 1 88.38 326 ILE A O 1
ATOM 2526 N N . ALA A 1 327 ? -8.977 22.969 -7.117 1 89 327 ALA A N 1
ATOM 2527 C CA . ALA A 1 327 ? -8.164 24.062 -6.586 1 89 327 ALA A CA 1
ATOM 2528 C C . ALA A 1 327 ? -7.863 23.844 -5.102 1 89 327 ALA A C 1
ATOM 2530 O O . ALA A 1 327 ? -6.883 24.391 -4.578 1 89 327 ALA A O 1
ATOM 2531 N N . GLY A 1 328 ? -8.719 23.109 -4.434 1 90.94 328 GLY A N 1
ATOM 2532 C CA . GLY A 1 328 ? -8.508 22.859 -3.016 1 90.94 328 GLY A CA 1
ATOM 2533 C C . GLY A 1 328 ? -9.734 22.281 -2.326 1 90.94 328 GLY A C 1
ATOM 2534 O O . GLY A 1 328 ? -10.742 22 -2.975 1 90.94 328 GLY A O 1
ATOM 2535 N N . SER A 1 329 ? -9.609 22.188 -1.059 1 93.31 329 SER A N 1
ATOM 2536 C CA . SER A 1 329 ? -10.648 21.531 -0.267 1 93.31 329 SER A CA 1
ATOM 2537 C C . SER A 1 329 ? -11.586 22.547 0.376 1 93.31 329 SER A C 1
ATOM 2539 O O . SER A 1 329 ? -11.227 23.703 0.535 1 93.31 329 SER A O 1
ATOM 2541 N N . THR A 1 330 ? -12.773 22.078 0.721 1 94.75 330 THR A N 1
ATOM 2542 C CA . THR A 1 330 ? -13.719 22.828 1.547 1 94.75 330 THR A CA 1
ATOM 2543 C C . THR A 1 330 ? -13.758 22.25 2.963 1 94.75 330 THR A C 1
ATOM 2545 O O . THR A 1 330 ? -14.656 22.594 3.742 1 94.75 330 THR A O 1
ATOM 2548 N N . LEU A 1 331 ? -12.836 21.469 3.279 1 96.94 331 LEU A N 1
ATOM 2549 C CA . LEU A 1 331 ? -12.805 20.672 4.492 1 96.94 331 LEU A CA 1
ATOM 2550 C C . LEU A 1 331 ? -12.516 21.531 5.715 1 96.94 331 LEU A C 1
ATOM 2552 O O . LEU A 1 331 ? -11.711 22.469 5.641 1 96.94 331 LEU A O 1
ATOM 2556 N N . THR A 1 332 ? -13.164 21.281 6.824 1 98.25 332 THR A N 1
ATOM 2557 C CA . THR A 1 332 ? -12.742 21.75 8.141 1 98.25 332 THR A CA 1
ATOM 2558 C C . THR A 1 332 ? -12.078 20.625 8.93 1 98.25 332 THR A C 1
ATOM 2560 O O . THR A 1 332 ? -12.25 19.453 8.609 1 98.25 332 THR A O 1
ATOM 2563 N N . MET A 1 333 ? -11.352 20.984 9.906 1 98.62 333 MET A N 1
ATOM 2564 C CA . MET A 1 333 ? -10.688 19.953 10.711 1 98.62 333 MET A CA 1
ATOM 2565 C C . MET A 1 333 ? -11.703 19.047 11.375 1 98.62 333 MET A C 1
ATOM 2567 O O . MET A 1 333 ? -11.516 17.828 11.422 1 98.62 333 MET A O 1
ATOM 2571 N N . ILE A 1 334 ? -12.773 19.594 11.883 1 98.19 334 ILE A N 1
ATOM 2572 C CA . ILE A 1 334 ? -13.781 18.797 12.57 1 98.19 334 ILE A CA 1
ATOM 2573 C C . ILE A 1 334 ? -14.43 17.828 11.594 1 98.19 334 ILE A C 1
ATOM 2575 O O . ILE A 1 334 ? -14.648 16.656 11.922 1 98.19 334 ILE A O 1
ATOM 2579 N N . GLN A 1 335 ? -14.75 18.312 10.422 1 98.12 335 GLN A N 1
ATOM 2580 C CA . GLN A 1 335 ? -15.32 17.422 9.43 1 98.12 335 GLN A CA 1
ATOM 2581 C C . GLN A 1 335 ? -14.32 16.344 9.023 1 98.12 335 GLN A C 1
ATOM 2583 O O . GLN A 1 335 ? -14.695 15.188 8.797 1 98.12 335 GLN A O 1
ATOM 2588 N N . GLY A 1 336 ? -13.062 16.75 8.883 1 98.62 336 GLY A N 1
ATOM 2589 C CA . GLY A 1 336 ? -12.031 15.758 8.602 1 98.62 336 GLY A CA 1
ATOM 2590 C C . GLY A 1 336 ? -11.945 14.672 9.656 1 98.62 336 GLY A C 1
ATOM 2591 O O . GLY A 1 336 ? -11.781 13.492 9.328 1 98.62 336 GLY A O 1
ATOM 2592 N N . LEU A 1 337 ? -12.039 15.078 10.883 1 98.69 337 LEU A N 1
ATOM 2593 C CA . LEU A 1 337 ? -12.039 14.133 12 1 98.69 337 LEU A CA 1
ATOM 2594 C C . LEU A 1 337 ? -13.219 13.172 11.891 1 98.69 337 LEU A C 1
ATOM 2596 O O . LEU A 1 337 ? -13.055 11.953 12.031 1 98.69 337 LEU A O 1
ATOM 2600 N N . LYS A 1 338 ? -14.406 13.703 11.656 1 98.56 338 LYS A N 1
ATOM 2601 C CA . LYS A 1 338 ? -15.594 12.875 11.469 1 98.56 338 LYS A CA 1
ATOM 2602 C C . LYS A 1 338 ? -15.406 11.891 10.32 1 98.56 338 LYS A C 1
ATOM 2604 O O . LYS A 1 338 ? -15.773 10.719 10.438 1 98.56 338 LYS A O 1
ATOM 2609 N N . ASN A 1 339 ? -14.852 12.398 9.258 1 98.62 339 ASN A N 1
ATOM 2610 C CA . ASN A 1 339 ? -14.625 11.562 8.086 1 98.62 339 ASN A CA 1
ATOM 2611 C C . ASN A 1 339 ? -13.672 10.406 8.398 1 98.62 339 ASN A C 1
ATOM 2613 O O . ASN A 1 339 ? -13.906 9.273 7.984 1 98.62 339 ASN A O 1
ATOM 2617 N N . LEU A 1 340 ? -12.586 10.719 9.117 1 98.62 340 LEU A N 1
ATOM 2618 C CA . LEU A 1 340 ? -11.656 9.656 9.484 1 98.62 340 LEU A CA 1
ATOM 2619 C C . LEU A 1 340 ? -12.367 8.539 10.227 1 98.62 340 LEU A C 1
ATOM 2621 O O . LEU A 1 340 ? -12.156 7.355 9.945 1 98.62 340 LEU A O 1
ATOM 2625 N N . VAL A 1 341 ? -13.211 8.922 11.172 1 98.38 341 VAL A N 1
ATOM 2626 C CA . VAL A 1 341 ? -13.961 7.926 11.922 1 98.38 341 VAL A CA 1
ATOM 2627 C C . VAL A 1 341 ? -14.891 7.156 10.984 1 98.38 341 VAL A C 1
ATOM 2629 O O . VAL A 1 341 ? -14.961 5.926 11.047 1 98.38 341 VAL A O 1
ATOM 2632 N N . GLU A 1 342 ? -15.523 7.875 10.102 1 98.12 342 GLU A N 1
ATOM 2633 C CA . GLU A 1 342 ? -16.406 7.242 9.125 1 98.12 342 GLU A CA 1
ATOM 2634 C C . GLU A 1 342 ? -15.648 6.266 8.234 1 98.12 342 GLU A C 1
ATOM 2636 O O . GLU A 1 342 ? -16.188 5.227 7.848 1 98.12 342 GLU A O 1
ATOM 2641 N N . PHE A 1 343 ? -14.43 6.629 7.891 1 97.88 343 PHE A N 1
ATOM 2642 C CA . PHE A 1 343 ? -13.609 5.805 7.012 1 97.88 343 PHE A CA 1
ATOM 2643 C C . PHE A 1 343 ? -13.125 4.559 7.738 1 97.88 343 PHE A C 1
ATOM 2645 O O . PHE A 1 343 ? -12.625 3.621 7.109 1 97.88 343 PHE A O 1
ATOM 2652 N N . GLY A 1 344 ? -13.18 4.57 9.125 1 97.31 344 GLY A N 1
ATOM 2653 C CA . GLY A 1 344 ? -12.828 3.357 9.844 1 97.31 344 GLY A CA 1
ATOM 2654 C C . GLY A 1 344 ? -11.797 3.592 10.938 1 97.31 344 GLY A C 1
ATOM 2655 O O . GLY A 1 344 ? -11.422 2.66 11.656 1 97.31 344 GLY A O 1
ATOM 2656 N N . TYR A 1 345 ? -11.344 4.762 11.125 1 97.69 345 TYR A N 1
ATOM 2657 C CA . TYR A 1 345 ? -10.453 5.066 12.234 1 97.69 345 TYR A CA 1
ATOM 2658 C C . TYR A 1 345 ? -11.203 5.062 13.562 1 97.69 345 TYR A C 1
ATOM 2660 O O . TYR A 1 345 ? -12.383 5.406 13.617 1 97.69 345 TYR A O 1
ATOM 2668 N N . SER A 1 346 ? -10.516 4.652 14.609 1 97.38 346 SER A N 1
ATOM 2669 C CA . SER A 1 346 ? -11.086 4.898 15.93 1 97.38 346 SER A CA 1
ATOM 2670 C C . SER A 1 346 ? -11.109 6.391 16.25 1 97.38 346 SER A C 1
ATOM 2672 O O . SER A 1 346 ? -10.352 7.172 15.664 1 97.38 346 SER A O 1
ATOM 2674 N N . LEU A 1 347 ? -11.961 6.777 17.094 1 97.38 347 LEU A N 1
ATOM 2675 C CA . LEU A 1 347 ? -11.992 8.172 17.516 1 97.38 347 LEU A CA 1
ATOM 2676 C C . LEU A 1 347 ? -10.648 8.602 18.094 1 97.38 347 LEU A C 1
ATOM 2678 O O . LEU A 1 347 ? -10.164 9.695 17.797 1 97.38 347 LEU A O 1
ATOM 2682 N N . SER A 1 348 ? -10.023 7.754 18.875 1 97.81 348 SER A N 1
ATOM 2683 C CA . SER A 1 348 ? -8.719 8.047 19.453 1 97.81 348 SER A CA 1
ATOM 2684 C C . SER A 1 348 ? -7.676 8.297 18.359 1 97.81 348 SER A C 1
ATOM 2686 O O . SER A 1 348 ? -6.883 9.234 18.469 1 97.81 348 SER A O 1
ATOM 2688 N N . ASP A 1 349 ? -7.723 7.469 17.328 1 98 349 ASP A N 1
ATOM 2689 C CA . ASP A 1 349 ? -6.793 7.633 16.203 1 98 349 ASP A CA 1
ATOM 2690 C C . ASP A 1 349 ? -7.027 8.961 15.492 1 98 349 ASP A C 1
ATOM 2692 O O . ASP A 1 349 ? -6.078 9.672 15.164 1 98 349 ASP A O 1
ATOM 2696 N N . ALA A 1 350 ? -8.281 9.234 15.242 1 98.5 350 ALA A N 1
ATOM 2697 C CA . ALA A 1 350 ? -8.641 10.469 14.539 1 98.5 350 ALA A CA 1
ATOM 2698 C C . ALA A 1 350 ? -8.195 11.695 15.336 1 98.5 350 ALA A C 1
ATOM 2700 O O . ALA A 1 350 ? -7.672 12.656 14.766 1 98.5 350 ALA A O 1
ATOM 2701 N N . ILE A 1 351 ? -8.352 11.664 16.641 1 98.62 351 ILE A N 1
ATOM 2702 C CA . ILE A 1 351 ? -7.945 12.75 17.516 1 98.62 351 ILE A CA 1
ATOM 2703 C C . ILE A 1 351 ? -6.422 12.883 17.5 1 98.62 351 ILE A C 1
ATOM 2705 O O . ILE A 1 351 ? -5.891 13.992 17.359 1 98.62 351 ILE A O 1
ATOM 2709 N N . GLN A 1 352 ? -5.746 11.844 17.641 1 98.56 352 GLN A N 1
ATOM 2710 C CA . GLN A 1 352 ? -4.285 11.875 17.641 1 98.56 352 GLN A CA 1
ATOM 2711 C C . GLN A 1 352 ? -3.756 12.461 16.328 1 98.56 352 GLN A C 1
ATOM 2713 O O . GLN A 1 352 ? -2.836 13.281 16.344 1 98.56 352 GLN A O 1
ATOM 2718 N N . ALA A 1 353 ? -4.332 12.086 15.211 1 98.69 353 ALA A N 1
ATOM 2719 C CA . ALA A 1 353 ? -3.912 12.547 13.891 1 98.69 353 ALA A CA 1
ATOM 2720 C C . ALA A 1 353 ? -4.152 14.039 13.734 1 98.69 353 ALA A C 1
ATOM 2722 O O . ALA A 1 353 ? -3.525 14.695 12.891 1 98.69 353 ALA A O 1
ATOM 2723 N N . SER A 1 354 ? -5.027 14.617 14.531 1 98.62 354 SER A N 1
ATOM 2724 C CA . SER A 1 354 ? -5.438 16.016 14.359 1 98.62 354 SER A CA 1
ATOM 2725 C C . SER A 1 354 ? -4.953 16.875 15.523 1 98.62 354 SER A C 1
ATOM 2727 O O . SER A 1 354 ? -5.289 18.062 15.602 1 98.62 354 SER A O 1
ATOM 2729 N N . SER A 1 355 ? -4.176 16.328 16.484 1 98.62 355 SER A N 1
ATOM 2730 C CA . SER A 1 355 ? -3.744 17.094 17.641 1 98.62 355 SER A CA 1
ATOM 2731 C C . SER A 1 355 ? -2.279 16.828 17.969 1 98.62 355 SER A C 1
ATOM 2733 O O . SER A 1 355 ? -1.393 17.562 17.516 1 98.62 355 SER A O 1
ATOM 2735 N N . TYR A 1 356 ? -1.996 15.641 18.438 1 98.38 356 TYR A N 1
ATOM 2736 C CA . TYR A 1 356 ? -0.654 15.344 18.922 1 98.38 356 TYR A CA 1
ATOM 2737 C C . TYR A 1 356 ? 0.32 15.172 17.766 1 98.38 356 TYR A C 1
ATOM 2739 O O . TYR A 1 356 ? 1.448 15.664 17.812 1 98.38 356 TYR A O 1
ATOM 2747 N N . ASN A 1 357 ? -0.065 14.5 16.719 1 98.56 357 ASN A N 1
ATOM 2748 C CA . ASN A 1 357 ? 0.85 14.148 15.641 1 98.56 357 ASN A CA 1
ATOM 2749 C C . ASN A 1 357 ? 1.438 15.398 14.984 1 98.56 357 ASN A C 1
ATOM 2751 O O . ASN A 1 357 ? 2.656 15.516 14.852 1 98.56 357 ASN A O 1
ATOM 2755 N N . PRO A 1 358 ? 0.577 16.359 14.539 1 98.25 358 PRO A N 1
ATOM 2756 C CA . PRO A 1 358 ? 1.167 17.531 13.898 1 98.25 358 PRO A CA 1
ATOM 2757 C C . PRO A 1 358 ? 2.105 18.297 14.82 1 98.25 358 PRO A C 1
ATOM 2759 O O . PRO A 1 358 ? 3.15 18.781 14.383 1 98.25 358 PRO A O 1
ATOM 2762 N N . THR A 1 359 ? 1.807 18.438 16.094 1 97.31 359 THR A N 1
ATOM 2763 C CA . THR A 1 359 ? 2.654 19.188 17.016 1 97.31 359 THR A CA 1
ATOM 2764 C C . THR A 1 359 ? 3.975 18.453 17.25 1 97.31 359 THR A C 1
ATOM 2766 O O . THR A 1 359 ? 5.035 19.078 17.297 1 97.31 359 THR A O 1
ATOM 2769 N N . ARG A 1 360 ? 3.893 17.172 17.344 1 96.12 360 ARG A N 1
ATOM 2770 C CA . ARG A 1 360 ? 5.094 16.359 17.547 1 96.12 360 ARG A CA 1
ATOM 2771 C C . ARG A 1 360 ? 5.996 16.406 16.312 1 96.12 360 ARG A C 1
ATOM 2773 O O . ARG A 1 360 ? 7.203 16.625 16.438 1 96.12 360 ARG A O 1
ATOM 2780 N N . ILE A 1 361 ? 5.453 16.219 15.18 1 95.69 361 ILE A N 1
ATOM 2781 C CA . ILE A 1 361 ? 6.203 16.141 13.93 1 95.69 361 ILE A CA 1
ATOM 2782 C C . ILE A 1 361 ? 6.871 17.469 13.633 1 95.69 361 ILE A C 1
ATOM 2784 O O . ILE A 1 361 ? 7.988 17.516 13.117 1 95.69 361 ILE A O 1
ATOM 2788 N N . LEU A 1 362 ? 6.25 18.547 14.055 1 93.75 362 LEU A N 1
ATOM 2789 C CA . LEU A 1 362 ? 6.781 19.875 13.789 1 93.75 362 LEU A CA 1
ATOM 2790 C C . LEU A 1 362 ? 7.574 20.391 14.984 1 93.75 362 LEU A C 1
ATOM 2792 O O . LEU A 1 362 ? 7.957 21.562 15.016 1 93.75 362 LEU A O 1
ATOM 2796 N N . ASN A 1 363 ? 7.75 19.578 16.016 1 91.5 363 ASN A N 1
ATOM 2797 C CA . ASN A 1 363 ? 8.555 19.875 17.188 1 91.5 363 ASN A CA 1
ATOM 2798 C C . ASN A 1 363 ? 7.984 21.047 17.969 1 91.5 363 ASN A C 1
ATOM 2800 O O . ASN A 1 363 ? 8.727 21.953 18.375 1 91.5 363 ASN A O 1
ATOM 2804 N N . ILE A 1 364 ? 6.707 21.078 18.062 1 92.38 364 ILE A N 1
ATOM 2805 C CA . ILE A 1 364 ? 6.031 22.078 18.891 1 92.38 364 ILE A CA 1
ATOM 2806 C C . ILE A 1 364 ? 5.801 21.531 20.281 1 92.38 364 ILE A C 1
ATOM 2808 O O . ILE A 1 364 ? 5.109 20.531 20.453 1 92.38 364 ILE A O 1
ATOM 2812 N N . ASP A 1 365 ? 6.281 22.203 21.281 1 89.69 365 ASP A N 1
ATOM 2813 C CA . ASP A 1 365 ? 6.328 21.672 22.641 1 89.69 365 ASP A CA 1
ATOM 2814 C C . ASP A 1 365 ? 5.031 21.984 23.391 1 89.69 365 ASP A C 1
ATOM 2816 O O . ASP A 1 365 ? 4.445 23.047 23.219 1 89.69 365 ASP A O 1
ATOM 2820 N N . LYS A 1 366 ? 4.648 21.016 24.203 1 94.25 366 LYS A N 1
ATOM 2821 C CA . LYS A 1 366 ? 3.625 21.172 25.234 1 94.25 366 LYS A CA 1
ATOM 2822 C C . LYS A 1 366 ? 2.27 21.5 24.609 1 94.25 366 LYS A C 1
ATOM 2824 O O . LYS A 1 366 ? 1.513 22.312 25.156 1 94.25 366 LYS A O 1
ATOM 2829 N N . LYS A 1 367 ? 2.031 20.984 23.469 1 96.44 367 LYS A N 1
ATOM 2830 C CA . LYS A 1 367 ? 0.739 21.125 22.797 1 96.44 367 LYS A CA 1
ATOM 2831 C C . LYS A 1 367 ? 0.275 19.797 22.203 1 96.44 367 LYS A C 1
ATOM 2833 O O . LYS A 1 367 ? 1.094 18.938 21.906 1 96.44 367 LYS A O 1
ATOM 2838 N N . GLY A 1 368 ? -1.015 19.625 22.062 1 97.69 368 GLY A N 1
ATOM 2839 C CA . GLY A 1 368 ? -1.583 18.516 21.312 1 97.69 368 GLY A CA 1
ATOM 2840 C C . GLY A 1 368 ? -1.972 17.344 22.188 1 97.69 368 GLY A C 1
ATOM 2841 O O . GLY A 1 368 ? -2.602 16.391 21.719 1 97.69 368 GLY A O 1
ATOM 2842 N N . LEU A 1 369 ? -1.632 17.406 23.469 1 97.81 369 LEU A N 1
ATOM 2843 C CA . LEU A 1 369 ? -1.997 16.359 24.422 1 97.81 369 LEU A CA 1
ATOM 2844 C C . LEU A 1 369 ? -2.727 16.953 25.625 1 97.81 369 LEU A C 1
ATOM 2846 O O . LEU A 1 369 ? -2.551 18.125 25.953 1 97.81 369 LEU A O 1
ATOM 2850 N N . ILE A 1 370 ? -3.596 16.156 26.188 1 98 370 ILE A N 1
ATOM 2851 C CA . ILE A 1 370 ? -4.051 16.422 27.547 1 98 370 ILE A CA 1
ATOM 2852 C C . ILE A 1 370 ? -3.164 15.672 28.531 1 98 370 ILE A C 1
ATOM 2854 O O . ILE A 1 370 ? -3.396 14.492 28.812 1 98 370 ILE A O 1
ATOM 2858 N N . CYS A 1 371 ? -2.201 16.406 28.953 1 96.5 371 CYS A N 1
ATOM 2859 C CA . CYS A 1 371 ? -1.16 15.875 29.828 1 96.5 371 CYS A CA 1
ATOM 2860 C C . CYS A 1 371 ? -0.626 16.953 30.766 1 96.5 371 CYS A C 1
ATOM 2862 O O . CYS A 1 371 ? -0.64 18.141 30.406 1 96.5 371 CYS A O 1
ATOM 2864 N N . HIS A 1 372 ? -0.147 16.516 31.891 1 96.25 372 HIS A N 1
ATOM 2865 C CA . HIS A 1 372 ? 0.362 17.469 32.875 1 96.25 372 HIS A CA 1
ATOM 2866 C C . HIS A 1 372 ? 1.409 18.391 32.25 1 96.25 372 HIS A C 1
ATOM 2868 O O . HIS A 1 372 ? 2.35 17.922 31.609 1 96.25 372 HIS A O 1
ATOM 2874 N N . GLY A 1 373 ? 1.232 19.625 32.438 1 95.94 373 GLY A N 1
ATOM 2875 C CA . GLY A 1 373 ? 2.213 20.609 32 1 95.94 373 GLY A CA 1
ATOM 2876 C C . GLY A 1 373 ? 1.946 21.125 30.594 1 95.94 373 GLY A C 1
ATOM 2877 O O . GLY A 1 373 ? 2.537 22.125 30.172 1 95.94 373 GLY A O 1
ATOM 2878 N N . TYR A 1 374 ? 1.083 20.547 29.859 1 97 374 TYR A N 1
ATOM 2879 C CA . TYR A 1 374 ? 0.742 20.984 28.516 1 97 374 TYR A CA 1
ATOM 2880 C C . TYR A 1 374 ? -0.227 22.156 28.547 1 97 374 TYR A C 1
ATOM 2882 O O . TYR A 1 374 ? -0.918 22.359 29.547 1 97 374 TYR A O 1
ATOM 2890 N N . ASP A 1 375 ? -0.229 22.969 27.531 1 96.75 375 ASP A N 1
ATOM 2891 C CA . ASP A 1 375 ? -1.17 24.078 27.422 1 96.75 375 ASP A CA 1
ATOM 2892 C C . ASP A 1 375 ? -2.613 23.578 27.438 1 96.75 375 ASP A C 1
ATOM 2894 O O . ASP A 1 375 ? -2.922 22.531 26.859 1 96.75 375 ASP A O 1
ATOM 2898 N N . ALA A 1 376 ? -3.479 24.328 28.109 1 97.25 376 ALA A N 1
ATOM 2899 C CA . ALA A 1 376 ? -4.883 23.938 28.203 1 97.25 376 ALA A CA 1
ATOM 2900 C C . ALA A 1 376 ? -5.645 24.297 26.938 1 97.25 376 ALA A C 1
ATOM 2902 O O . ALA A 1 376 ? -6.48 25.203 26.938 1 97.25 376 ALA A O 1
ATOM 2903 N N . ASN A 1 377 ? -5.359 23.641 25.906 1 97.94 377 ASN A N 1
ATOM 2904 C CA . ASN A 1 377 ? -6.09 23.688 24.641 1 97.94 377 ASN A CA 1
ATOM 2905 C C . ASN A 1 377 ? -7.027 22.484 24.5 1 97.94 377 ASN A C 1
ATOM 2907 O O . ASN A 1 377 ? -6.582 21.375 24.203 1 97.94 377 ASN A O 1
ATOM 2911 N N . ILE A 1 378 ? -8.328 22.781 24.656 1 97.88 378 ILE A N 1
ATOM 2912 C CA . ILE A 1 378 ? -9.258 21.672 24.828 1 97.88 378 ILE A CA 1
ATOM 2913 C C . ILE A 1 378 ? -10.516 21.906 23.984 1 97.88 378 ILE A C 1
ATOM 2915 O O . ILE A 1 378 ? -10.977 23.031 23.859 1 97.88 378 ILE A O 1
ATOM 2919 N N . ASN A 1 379 ? -10.984 20.812 23.438 1 98.75 379 ASN A N 1
ATOM 2920 C CA . ASN A 1 379 ? -12.32 20.781 22.859 1 98.75 379 ASN A CA 1
ATOM 2921 C C . ASN A 1 379 ? -13.227 19.812 23.609 1 98.75 379 ASN A C 1
ATOM 2923 O O . ASN A 1 379 ? -12.75 18.875 24.234 1 98.75 379 ASN A O 1
ATOM 2927 N N . VAL A 1 380 ? -14.5 20.109 23.609 1 98.75 380 VAL A N 1
ATOM 2928 C CA . VAL A 1 380 ? -15.539 19.156 24 1 98.75 380 VAL A CA 1
ATOM 2929 C C . VAL A 1 380 ? -16.406 18.812 22.797 1 98.75 380 VAL A C 1
ATOM 2931 O O . VAL A 1 380 ? -16.891 19.719 22.094 1 98.75 380 VAL A O 1
ATOM 2934 N N . LEU A 1 381 ? -16.562 17.531 22.484 1 98.56 381 LEU A N 1
ATOM 2935 C CA . LEU A 1 381 ? -17.328 17.047 21.344 1 98.56 381 LEU A CA 1
ATOM 2936 C C . LEU A 1 381 ? -18.484 16.156 21.812 1 98.56 381 LEU A C 1
ATOM 2938 O O . LEU A 1 381 ? -18.312 15.344 22.734 1 98.56 381 LEU A O 1
ATOM 2942 N N . ASP A 1 382 ? -19.578 16.25 21.234 1 98.25 382 ASP A N 1
ATOM 2943 C CA . ASP A 1 382 ? -20.688 15.367 21.594 1 98.25 382 ASP A CA 1
ATOM 2944 C C . ASP A 1 382 ? -20.562 14.016 20.906 1 98.25 382 ASP A C 1
ATOM 2946 O O . ASP A 1 382 ? -19.531 13.703 20.312 1 98.25 382 ASP A O 1
ATOM 2950 N N . LYS A 1 383 ? -21.609 13.188 20.984 1 96.06 383 LYS A N 1
ATOM 2951 C CA . LYS A 1 383 ? -21.578 11.812 20.5 1 96.06 383 LYS A CA 1
ATOM 2952 C C . LYS A 1 383 ? -21.453 11.766 18.969 1 96.06 383 LYS A C 1
ATOM 2954 O O . LYS A 1 383 ? -20.969 10.781 18.422 1 96.06 383 LYS A O 1
ATOM 2959 N N . ASP A 1 384 ? -21.891 12.867 18.312 1 96.94 384 ASP A N 1
ATOM 2960 C CA . ASP A 1 384 ? -21.812 12.953 16.859 1 96.94 384 ASP A CA 1
ATOM 2961 C C . ASP A 1 384 ? -20.609 13.781 16.422 1 96.94 384 ASP A C 1
ATOM 2963 O O . ASP A 1 384 ? -20.5 14.133 15.242 1 96.94 384 ASP A O 1
ATOM 2967 N N . PHE A 1 385 ? -19.766 14.188 17.391 1 97.69 385 PHE A N 1
ATOM 2968 C CA . PHE A 1 385 ? -18.5 14.883 17.203 1 97.69 385 PHE A CA 1
ATOM 2969 C C . PHE A 1 385 ? -18.734 16.344 16.797 1 97.69 385 PHE A C 1
ATOM 2971 O O . PHE A 1 385 ? -17.906 16.938 16.094 1 97.69 385 PHE A O 1
ATOM 2978 N N . ASN A 1 386 ? -19.875 16.797 17.203 1 97.75 386 ASN A N 1
ATOM 2979 C CA . ASN A 1 386 ? -20.078 18.234 17.078 1 97.75 386 ASN A CA 1
ATOM 2980 C C . ASN A 1 386 ? -19.375 19 18.188 1 97.75 386 ASN A C 1
ATOM 2982 O O . ASN A 1 386 ? -19.344 18.547 19.344 1 97.75 386 ASN A O 1
ATOM 2986 N N . LEU A 1 387 ? -18.891 20.094 17.797 1 98.25 387 LEU A N 1
ATOM 2987 C CA . LEU A 1 387 ? -18.141 20.922 18.734 1 98.25 387 LEU A CA 1
ATOM 2988 C C . LEU A 1 387 ? -19.078 21.594 19.734 1 98.25 387 LEU A C 1
ATOM 2990 O O . LEU A 1 387 ? -20.047 22.25 19.344 1 98.25 387 LEU A O 1
ATOM 2994 N N . LYS A 1 388 ? -18.734 21.469 21.062 1 98.38 388 LYS A N 1
ATOM 2995 C CA . LYS A 1 388 ? -19.578 22.047 22.109 1 98.38 388 LYS A CA 1
ATOM 2996 C C . LYS A 1 388 ? -18.828 23.125 22.891 1 98.38 388 LYS A C 1
ATOM 2998 O O . LYS A 1 388 ? -19.438 24.031 23.469 1 98.38 388 LYS A O 1
ATOM 3003 N N . LEU A 1 389 ? -17.531 23.016 22.953 1 98.31 389 LEU A N 1
ATOM 3004 C CA . LEU A 1 389 ? -16.688 23.953 23.688 1 98.31 389 LEU A CA 1
ATOM 3005 C C . LEU A 1 389 ? -15.266 23.969 23.125 1 98.31 389 LEU A C 1
ATOM 3007 O O . LEU A 1 389 ? -14.727 22.922 22.766 1 98.31 389 LEU A O 1
ATOM 3011 N N . THR A 1 390 ? -14.727 25.188 23 1 98.44 390 THR A N 1
ATOM 3012 C CA . THR A 1 390 ? -13.312 25.344 22.672 1 98.44 390 THR A CA 1
ATOM 3013 C C . THR A 1 390 ? -12.617 26.234 23.688 1 98.44 390 THR A C 1
ATOM 3015 O O . THR A 1 390 ? -13.109 27.312 24.016 1 98.44 390 THR A O 1
ATOM 3018 N N . MET A 1 391 ? -11.578 25.719 24.219 1 97.44 391 MET A N 1
ATOM 3019 C CA . MET A 1 391 ? -10.719 26.453 25.141 1 97.44 391 MET A CA 1
ATOM 3020 C C . MET A 1 391 ? -9.305 26.578 24.594 1 97.44 391 MET A C 1
ATOM 3022 O O . MET A 1 391 ? -8.727 25.578 24.141 1 97.44 391 MET A O 1
ATOM 3026 N N . ILE A 1 392 ? -8.727 27.797 24.578 1 97.38 392 ILE A N 1
ATOM 3027 C CA . ILE A 1 392 ? -7.359 28.047 24.125 1 97.38 392 ILE A CA 1
ATOM 3028 C C . ILE A 1 392 ? -6.551 28.703 25.234 1 97.38 392 ILE A C 1
ATOM 3030 O O . ILE A 1 392 ? -6.824 29.844 25.625 1 97.38 392 ILE A O 1
ATOM 3034 N N . GLU A 1 393 ? -5.594 27.906 25.734 1 94.19 393 GLU A N 1
ATOM 3035 C CA . GLU A 1 393 ? -4.77 28.375 26.844 1 94.19 393 GLU A CA 1
ATOM 3036 C C . GLU A 1 393 ? -5.629 28.844 28 1 94.19 393 GLU A C 1
ATOM 3038 O O . GLU A 1 393 ? -5.449 29.969 28.5 1 94.19 393 GLU A O 1
ATOM 3043 N N . SER A 1 394 ? -6.586 28.109 28.312 1 93.25 394 SER A N 1
ATOM 3044 C CA . SER A 1 394 ? -7.473 28.25 29.469 1 93.25 394 SER A CA 1
ATOM 3045 C C . SER A 1 394 ? -8.477 29.375 29.266 1 93.25 394 SER A C 1
ATOM 3047 O O . SER A 1 394 ? -9.117 29.812 30.219 1 93.25 394 SER A O 1
ATOM 3049 N N . LYS A 1 395 ? -8.578 29.891 28.141 1 94.75 395 LYS A N 1
ATOM 3050 C CA . LYS A 1 395 ? -9.609 30.859 27.797 1 94.75 395 LYS A CA 1
ATOM 3051 C C . LYS A 1 395 ? -10.727 30.219 26.984 1 94.75 395 LYS A C 1
ATOM 3053 O O . LYS A 1 395 ? -10.477 29.625 25.938 1 94.75 395 LYS A O 1
ATOM 3058 N N . ILE A 1 396 ? -11.898 30.312 27.453 1 95.44 396 ILE A N 1
ATOM 3059 C CA . ILE A 1 396 ? -13.047 29.75 26.75 1 95.44 396 ILE A CA 1
ATOM 3060 C C . ILE A 1 396 ? -13.398 30.625 25.547 1 95.44 396 ILE A C 1
ATOM 3062 O O . ILE A 1 396 ? -13.75 31.797 25.719 1 95.44 396 ILE A O 1
ATOM 3066 N N . ILE A 1 397 ? -13.273 30.156 24.422 1 95.62 397 ILE A N 1
ATOM 3067 C CA . ILE A 1 397 ? -13.586 30.875 23.188 1 95.62 397 ILE A CA 1
ATOM 3068 C C . ILE A 1 397 ? -15.094 30.828 22.938 1 95.62 397 ILE A C 1
ATOM 3070 O O . ILE A 1 397 ? -15.695 31.828 22.547 1 95.62 397 ILE A O 1
ATOM 3074 N N . PHE A 1 398 ? -15.617 29.656 23.062 1 91.62 398 PHE A N 1
ATOM 3075 C CA . PHE A 1 398 ? -17.078 29.5 23.062 1 91.62 398 PHE A CA 1
ATOM 3076 C C . PHE A 1 398 ? -17.484 28.312 23.922 1 91.62 398 PHE A C 1
ATOM 3078 O O . PHE A 1 398 ? -16.688 27.406 24.172 1 91.62 398 PHE A O 1
ATOM 3085 N N . ASN A 1 399 ? -18.703 28.297 24.328 1 94.62 399 ASN A N 1
ATOM 3086 C CA . ASN A 1 399 ? -19.297 27.266 25.172 1 94.62 399 ASN A CA 1
ATOM 3087 C C . ASN A 1 399 ? -20.766 27.047 24.828 1 94.62 399 ASN A C 1
ATOM 3089 O O . ASN A 1 399 ? -21.625 27.844 25.172 1 94.62 399 ASN A O 1
ATOM 3093 N N . ASN A 1 400 ? -21.016 25.984 24.141 1 95.31 400 ASN A N 1
ATOM 3094 C CA . ASN A 1 400 ? -22.375 25.609 23.766 1 95.31 400 ASN A CA 1
ATOM 3095 C C . ASN A 1 400 ? -22.797 24.312 24.438 1 95.31 400 ASN A C 1
ATOM 3097 O O . ASN A 1 400 ? -23.469 23.484 23.828 1 95.31 400 ASN A O 1
ATOM 3101 N N . LEU A 1 401 ? -22.328 24.062 25.531 1 95.5 401 LEU A N 1
ATOM 3102 C CA . LEU A 1 401 ? -22.688 22.875 26.297 1 95.5 401 LEU A CA 1
ATOM 3103 C C . LEU A 1 401 ? -24.109 23 26.844 1 95.5 401 LEU A C 1
ATOM 3105 O O . LEU A 1 401 ? -24.609 24.109 27.078 1 95.5 401 LEU A O 1
ATOM 3109 N N . MET B 1 1 ? 7 -50.156 -3.34 1 61.66 1 MET B N 1
ATOM 3110 C CA . MET B 1 1 ? 7.52 -48.812 -3.521 1 61.66 1 MET B CA 1
ATOM 3111 C C . MET B 1 1 ? 8.523 -48.469 -2.432 1 61.66 1 MET B C 1
ATOM 3113 O O . MET B 1 1 ? 8.43 -48.969 -1.308 1 61.66 1 MET B O 1
ATOM 3117 N N . SER B 1 2 ? 9.695 -47.906 -2.775 1 79.81 2 SER B N 1
ATOM 3118 C CA . SER B 1 2 ? 10.805 -47.75 -1.845 1 79.81 2 SER B CA 1
ATOM 3119 C C . SER B 1 2 ? 10.484 -46.688 -0.775 1 79.81 2 SER B C 1
ATOM 3121 O O . SER B 1 2 ? 9.852 -45.688 -1.061 1 79.81 2 SER B O 1
ATOM 3123 N N . ASN B 1 3 ? 10.602 -47.094 0.444 1 93.06 3 ASN B N 1
ATOM 3124 C CA . ASN B 1 3 ? 10.547 -46.188 1.58 1 93.06 3 ASN B CA 1
ATOM 3125 C C . ASN B 1 3 ? 11.852 -45.406 1.733 1 93.06 3 ASN B C 1
ATOM 3127 O O . ASN B 1 3 ? 12.938 -45.938 1.525 1 93.06 3 ASN B O 1
ATOM 3131 N N . PHE B 1 4 ? 11.688 -44.125 1.936 1 96.06 4 PHE B N 1
ATOM 3132 C CA . PHE B 1 4 ? 12.883 -43.312 2.061 1 96.06 4 PHE B CA 1
ATOM 3133 C C . PHE B 1 4 ? 12.922 -42.594 3.416 1 96.06 4 PHE B C 1
ATOM 3135 O O . PHE B 1 4 ? 11.875 -42.312 4 1 96.06 4 PHE B O 1
ATOM 3142 N N . CYS B 1 5 ? 14.07 -42.406 3.916 1 96.62 5 CYS B N 1
ATOM 3143 C CA . CYS B 1 5 ? 14.336 -41.531 5.055 1 96.62 5 CYS B CA 1
ATOM 3144 C C . CYS B 1 5 ? 15.383 -40.469 4.703 1 96.62 5 CYS B C 1
ATOM 3146 O O . CYS B 1 5 ? 16.547 -40.812 4.461 1 96.62 5 CYS B O 1
ATOM 3148 N N . LEU B 1 6 ? 15 -39.25 4.527 1 97.81 6 LEU B N 1
ATOM 3149 C CA . LEU B 1 6 ? 15.93 -38.125 4.375 1 97.81 6 LEU B CA 1
ATOM 3150 C C . LEU B 1 6 ? 16.344 -37.562 5.734 1 97.81 6 LEU B C 1
ATOM 3152 O O . LEU B 1 6 ? 15.516 -37 6.457 1 97.81 6 LEU B O 1
ATOM 3156 N N . PHE B 1 7 ? 17.625 -37.656 6.09 1 96.5 7 PHE B N 1
ATOM 3157 C CA . PHE B 1 7 ? 18.062 -37.344 7.441 1 96.5 7 PHE B CA 1
ATOM 3158 C C . PHE B 1 7 ? 19.234 -36.375 7.41 1 96.5 7 PHE B C 1
ATOM 3160 O O . PHE B 1 7 ? 19.734 -36 6.336 1 96.5 7 PHE B O 1
ATOM 3167 N N . ASN B 1 8 ? 19.625 -35.844 8.586 1 95.69 8 ASN B N 1
ATOM 3168 C CA . ASN B 1 8 ? 20.75 -34.906 8.766 1 95.69 8 ASN B CA 1
ATOM 3169 C C . ASN B 1 8 ? 20.516 -33.594 8.031 1 95.69 8 ASN B C 1
ATOM 3171 O O . ASN B 1 8 ? 21.375 -33.125 7.273 1 95.69 8 ASN B O 1
ATOM 3175 N N . SER B 1 9 ? 19.328 -33.094 8.125 1 95.44 9 SER B N 1
ATOM 3176 C CA . SER B 1 9 ? 19.031 -31.797 7.531 1 95.44 9 SER B CA 1
ATOM 3177 C C . SER B 1 9 ? 19.344 -30.656 8.5 1 95.44 9 SER B C 1
ATOM 3179 O O . SER B 1 9 ? 19.312 -30.844 9.719 1 95.44 9 SER B O 1
ATOM 3181 N N . LYS B 1 10 ? 19.719 -29.531 7.969 1 95 10 LYS B N 1
ATOM 3182 C CA . LYS B 1 10 ? 19.766 -28.328 8.805 1 95 10 LYS B CA 1
ATOM 3183 C C . LYS B 1 10 ? 18.391 -28.016 9.367 1 95 10 LYS B C 1
ATOM 3185 O O . LYS B 1 10 ? 18.234 -27.844 10.578 1 95 10 LYS B O 1
ATOM 3190 N N . SER B 1 11 ? 17.469 -27.969 8.469 1 96.69 11 SER B N 1
ATOM 3191 C CA . SER B 1 11 ? 16.062 -27.766 8.828 1 96.69 11 SER B CA 1
ATOM 3192 C C . SER B 1 11 ? 15.133 -28.359 7.77 1 96.69 11 SER B C 1
ATOM 3194 O O . SER B 1 11 ? 15.508 -28.469 6.598 1 96.69 11 SER B O 1
ATOM 3196 N N . VAL B 1 12 ? 13.961 -28.766 8.219 1 97.62 12 VAL B N 1
ATOM 3197 C CA . VAL B 1 12 ? 12.852 -29.078 7.332 1 97.62 12 VAL B CA 1
ATOM 3198 C C . VAL B 1 12 ? 11.867 -27.906 7.285 1 97.62 12 VAL B C 1
ATOM 3200 O O . VAL B 1 12 ? 11.258 -27.562 8.297 1 97.62 12 VAL B O 1
ATOM 3203 N N . LEU B 1 13 ? 11.812 -27.266 6.145 1 98.19 13 LEU B N 1
ATOM 3204 C CA . LEU B 1 13 ? 10.758 -26.297 5.895 1 98.19 13 LEU B CA 1
ATOM 3205 C C . LEU B 1 13 ? 9.508 -26.969 5.34 1 98.19 13 LEU B C 1
ATOM 3207 O O . LEU B 1 13 ? 9.508 -27.438 4.203 1 98.19 13 LEU B O 1
ATOM 3211 N N . THR B 1 14 ? 8.445 -27 6.07 1 96 14 THR B N 1
ATOM 3212 C CA . THR B 1 14 ? 7.312 -27.859 5.77 1 96 14 THR B CA 1
ATOM 3213 C C . THR B 1 14 ? 6.391 -27.203 4.746 1 96 14 THR B C 1
ATOM 3215 O O . THR B 1 14 ? 5.5 -27.859 4.195 1 96 14 THR B O 1
ATOM 3218 N N . GLY B 1 15 ? 6.535 -25.969 4.445 1 93.75 15 GLY B N 1
ATOM 3219 C CA . GLY B 1 15 ? 5.629 -25.188 3.613 1 93.75 15 GLY B CA 1
ATOM 3220 C C . GLY B 1 15 ? 4.859 -24.141 4.387 1 93.75 15 GLY B C 1
ATOM 3221 O O . GLY B 1 15 ? 4.344 -23.188 3.803 1 93.75 15 GLY B O 1
ATOM 3222 N N . ASN B 1 16 ? 4.75 -24.312 5.746 1 90.62 16 ASN B N 1
ATOM 3223 C CA . ASN B 1 16 ? 4.121 -23.297 6.574 1 90.62 16 ASN B CA 1
ATOM 3224 C C . ASN B 1 16 ? 4.793 -23.188 7.941 1 90.62 16 ASN B C 1
ATOM 3226 O O . ASN B 1 16 ? 4.348 -22.422 8.805 1 90.62 16 ASN B O 1
ATOM 3230 N N . ASP B 1 17 ? 5.871 -24.031 8.109 1 91.12 17 ASP B N 1
ATOM 3231 C CA . ASP B 1 17 ? 6.629 -24.016 9.359 1 91.12 17 ASP B CA 1
ATOM 3232 C C . ASP B 1 17 ? 8.07 -24.469 9.125 1 91.12 17 ASP B C 1
ATOM 3234 O O . ASP B 1 17 ? 8.461 -24.766 7.996 1 91.12 17 ASP B O 1
ATOM 3238 N N . LYS B 1 18 ? 8.859 -24.5 10.234 1 95.19 18 LYS B N 1
ATOM 3239 C CA . LYS B 1 18 ? 10.266 -24.891 10.18 1 95.19 18 LYS B CA 1
ATOM 3240 C C . LYS B 1 18 ? 10.648 -25.75 11.383 1 95.19 18 LYS B C 1
ATOM 3242 O O . LYS B 1 18 ? 10.312 -25.406 12.523 1 95.19 18 LYS B O 1
ATOM 3247 N N . LEU B 1 19 ? 11.258 -26.891 11.086 1 94.62 19 LEU B N 1
ATOM 3248 C CA . LEU B 1 19 ? 11.781 -27.781 12.125 1 94.62 19 LEU B CA 1
ATOM 3249 C C . LEU B 1 19 ? 13.281 -27.984 11.945 1 94.62 19 LEU B C 1
ATOM 3251 O O . LEU B 1 19 ? 13.727 -28.531 10.93 1 94.6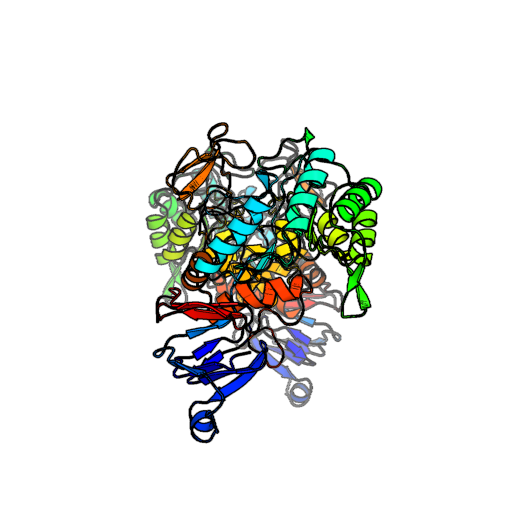2 19 LEU B O 1
ATOM 3255 N N . ASP B 1 20 ? 14.016 -27.672 12.969 1 95.69 20 ASP B N 1
ATOM 3256 C CA . ASP B 1 20 ? 15.469 -27.812 12.883 1 95.69 20 ASP B CA 1
ATOM 3257 C C . ASP B 1 20 ? 15.906 -29.234 13.195 1 95.69 20 ASP B C 1
ATOM 3259 O O . ASP B 1 20 ? 15.211 -29.969 13.906 1 95.69 20 ASP B O 1
ATOM 3263 N N . ASN B 1 21 ? 16.969 -29.594 12.617 1 95.19 21 ASN B N 1
ATOM 3264 C CA . ASN B 1 21 ? 17.625 -30.859 12.93 1 95.19 21 ASN B CA 1
ATOM 3265 C C . ASN B 1 21 ? 16.641 -32.031 12.891 1 95.19 21 ASN B C 1
ATOM 3267 O O . ASN B 1 21 ? 16.484 -32.75 13.875 1 95.19 21 ASN B O 1
ATOM 3271 N N . SER B 1 22 ? 16.062 -32.188 11.656 1 95.88 22 SER B N 1
ATOM 3272 C CA . SER B 1 22 ? 14.977 -33.156 11.516 1 95.88 22 SER B CA 1
ATOM 3273 C C . SER B 1 22 ? 15.164 -34.031 10.273 1 95.88 22 SER B C 1
ATOM 3275 O O . SER B 1 22 ? 16.109 -33.844 9.508 1 95.88 22 SER B O 1
ATOM 3277 N N . ALA B 1 23 ? 14.305 -35.062 10.234 1 97.38 23 ALA B N 1
ATOM 3278 C CA . ALA B 1 23 ? 14.289 -36 9.109 1 97.38 23 ALA B CA 1
ATOM 3279 C C . ALA B 1 23 ? 12.875 -36.156 8.562 1 97.38 23 ALA B C 1
ATOM 3281 O O . ALA B 1 23 ? 11.891 -35.906 9.273 1 97.38 23 ALA B O 1
ATOM 3282 N N . VAL B 1 24 ? 12.781 -36.5 7.285 1 98.12 24 VAL B N 1
ATOM 3283 C CA . VAL B 1 24 ? 11.5 -36.781 6.648 1 98.12 24 VAL B CA 1
ATOM 3284 C C . VAL B 1 24 ? 11.406 -38.25 6.262 1 98.12 24 VAL B C 1
ATOM 3286 O O . VAL B 1 24 ? 12.289 -38.781 5.586 1 98.12 24 VAL B O 1
ATOM 3289 N N . LEU B 1 25 ? 10.359 -38.906 6.742 1 97.56 25 LEU B N 1
ATOM 3290 C CA . LEU B 1 25 ? 10.086 -40.312 6.391 1 97.56 25 LEU B CA 1
ATOM 3291 C C . LEU B 1 25 ? 9.023 -40.375 5.301 1 97.56 25 LEU B C 1
ATOM 3293 O O . LEU B 1 25 ? 7.973 -39.75 5.406 1 97.56 25 LEU B O 1
ATOM 3297 N N . ILE B 1 26 ? 9.328 -41.125 4.27 1 97.38 26 ILE B N 1
ATOM 3298 C CA . ILE B 1 26 ? 8.422 -41.344 3.146 1 97.38 26 ILE B CA 1
ATOM 3299 C C . ILE B 1 26 ? 8.039 -42.812 3.059 1 97.38 26 ILE B C 1
ATOM 3301 O O . ILE B 1 26 ? 8.906 -43.688 3.076 1 97.38 26 ILE B O 1
ATOM 3305 N N . LYS B 1 27 ? 6.781 -43.094 3.051 1 94.56 27 LYS B N 1
ATOM 3306 C CA . LYS B 1 27 ? 6.25 -44.469 2.922 1 94.56 27 LYS B CA 1
ATOM 3307 C C . LYS B 1 27 ? 5.121 -44.5 1.896 1 94.56 27 LYS B C 1
ATOM 3309 O O . LYS B 1 27 ? 4.223 -43.688 1.909 1 94.56 27 LYS B O 1
ATOM 3314 N N . ASP B 1 28 ? 5.164 -45.438 0.984 1 89.56 28 ASP B N 1
ATOM 3315 C CA . ASP B 1 28 ? 4.117 -45.688 -0.008 1 89.56 28 ASP B CA 1
ATOM 3316 C C . ASP B 1 28 ? 3.832 -44.406 -0.808 1 89.56 28 ASP B C 1
ATOM 3318 O O . ASP B 1 28 ? 2.68 -43.969 -0.919 1 89.56 28 ASP B O 1
ATOM 3322 N N . ASN B 1 29 ? 4.832 -43.688 -1.157 1 88.44 29 ASN B N 1
ATOM 3323 C CA . ASN B 1 29 ? 4.82 -42.531 -2.037 1 88.44 29 ASN B CA 1
ATOM 3324 C C . ASN B 1 29 ? 4.23 -41.312 -1.344 1 88.44 29 ASN B C 1
ATOM 3326 O O . ASN B 1 29 ? 3.922 -40.312 -1.994 1 88.44 29 ASN B O 1
ATOM 3330 N N . LYS B 1 30 ? 4.102 -41.406 0.038 1 95.75 30 LYS B N 1
ATOM 3331 C CA . LYS B 1 30 ? 3.561 -40.312 0.825 1 95.75 30 LYS B CA 1
ATOM 3332 C C . LYS B 1 30 ? 4.508 -39.938 1.961 1 95.75 30 LYS B C 1
ATOM 3334 O O . LYS B 1 30 ? 5.328 -40.75 2.391 1 95.75 30 LYS B O 1
ATOM 3339 N N . ILE B 1 31 ? 4.359 -38.719 2.314 1 97.12 31 ILE B N 1
ATOM 3340 C CA . ILE B 1 31 ? 5.059 -38.312 3.531 1 97.12 31 ILE B CA 1
ATOM 3341 C C . ILE B 1 31 ? 4.469 -39.062 4.73 1 97.12 31 ILE B C 1
ATOM 3343 O O . ILE B 1 31 ? 3.258 -39 4.965 1 97.12 31 ILE B O 1
ATOM 3347 N N . PHE B 1 32 ? 5.277 -39.688 5.43 1 96.12 32 PHE B N 1
ATOM 3348 C CA . PHE B 1 32 ? 4.805 -40.469 6.578 1 96.12 32 PHE B CA 1
ATOM 3349 C C . PHE B 1 32 ? 4.949 -39.656 7.863 1 96.12 32 PHE B C 1
ATOM 3351 O O . PHE B 1 32 ? 4.035 -39.625 8.688 1 96.12 32 PHE B O 1
ATOM 3358 N N . ASP B 1 33 ? 6.172 -39.062 8.016 1 95.5 33 ASP B N 1
ATOM 3359 C CA . ASP B 1 33 ? 6.406 -38.344 9.25 1 95.5 33 ASP B CA 1
ATOM 3360 C C . ASP B 1 33 ? 7.633 -37.438 9.141 1 95.5 33 ASP B C 1
ATOM 3362 O O . ASP B 1 33 ? 8.445 -37.594 8.219 1 95.5 33 ASP B O 1
ATOM 3366 N N . ILE B 1 34 ? 7.605 -36.375 10 1 96.38 34 ILE B N 1
ATOM 3367 C CA . ILE B 1 34 ? 8.805 -35.594 10.281 1 96.38 34 ILE B CA 1
ATOM 3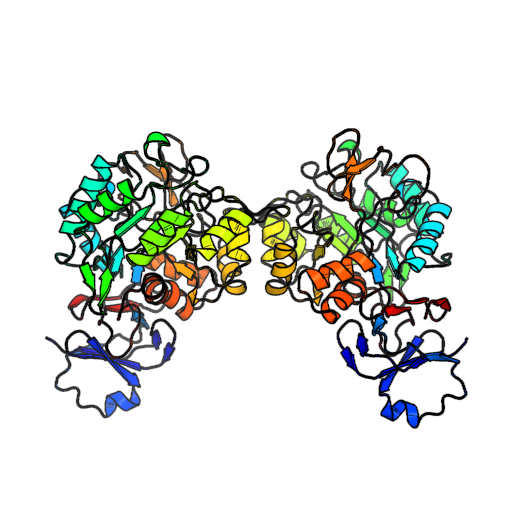368 C C . ILE B 1 34 ? 9.273 -35.875 11.703 1 96.38 34 ILE B C 1
ATOM 3370 O O . ILE B 1 34 ? 8.508 -35.75 12.656 1 96.38 34 ILE B O 1
ATOM 3374 N N . VAL B 1 35 ? 10.469 -36.25 11.828 1 95.25 35 VAL B N 1
ATOM 3375 C CA . VAL B 1 35 ? 10.93 -36.625 13.156 1 95.25 35 VAL B CA 1
ATOM 3376 C C . VAL B 1 35 ? 12.234 -35.906 13.477 1 95.25 35 VAL B C 1
ATOM 3378 O O . VAL B 1 35 ? 13.031 -35.625 12.578 1 95.25 35 VAL B O 1
ATOM 3381 N N . THR B 1 36 ? 12.438 -35.625 14.742 1 93.56 36 THR B N 1
ATOM 3382 C CA . THR B 1 36 ? 13.695 -35 15.172 1 93.56 36 THR B CA 1
ATOM 3383 C C . THR B 1 36 ? 14.836 -36 15.086 1 93.56 36 THR B C 1
ATOM 3385 O O . THR B 1 36 ? 14.602 -37.219 15.039 1 93.56 36 THR B O 1
ATOM 3388 N N . SER B 1 37 ? 16.016 -35.438 15.148 1 91.31 37 SER B N 1
ATOM 3389 C CA . SER B 1 37 ? 17.188 -36.312 15.109 1 91.31 37 SER B CA 1
ATOM 3390 C C . SER B 1 37 ? 17.203 -37.25 16.297 1 91.31 37 SER B C 1
ATOM 3392 O O . SER B 1 37 ? 17.625 -38.406 16.172 1 91.31 37 SER B O 1
ATOM 3394 N N . ASP B 1 38 ? 16.766 -36.781 17.422 1 91.06 38 ASP B N 1
ATOM 3395 C CA . ASP B 1 38 ? 16.766 -37.625 18.625 1 91.06 38 ASP B CA 1
ATOM 3396 C C . ASP B 1 38 ? 15.789 -38.781 18.484 1 91.06 38 ASP B C 1
ATOM 3398 O O . ASP B 1 38 ? 16.094 -39.906 18.891 1 91.06 38 ASP B O 1
ATOM 3402 N N . ARG B 1 39 ? 14.695 -38.531 17.969 1 91.75 39 ARG B N 1
ATOM 3403 C CA . ARG B 1 39 ? 13.688 -39.594 17.781 1 91.75 39 ARG B CA 1
ATOM 3404 C C . ARG B 1 39 ? 14.117 -40.562 16.688 1 91.75 39 ARG B C 1
ATOM 3406 O O . ARG B 1 39 ? 13.828 -41.75 16.797 1 91.75 39 ARG B O 1
ATOM 3413 N N . LEU B 1 40 ? 14.703 -40.062 15.695 1 93.94 40 LEU B N 1
ATOM 3414 C CA . LEU B 1 40 ? 15.156 -40.875 14.578 1 93.94 40 LEU B CA 1
ATOM 3415 C C . LEU B 1 40 ? 16.094 -41.969 15.062 1 93.94 40 LEU B C 1
ATOM 3417 O O . LEU B 1 40 ? 16.062 -43.094 14.562 1 93.94 40 LEU B O 1
ATOM 3421 N N . LYS B 1 41 ? 16.922 -41.688 16.094 1 92.38 41 LYS B N 1
ATOM 3422 C CA . LYS B 1 41 ? 17.906 -42.594 16.625 1 92.38 41 LYS B CA 1
ATOM 3423 C C . LYS B 1 41 ? 17.234 -43.812 17.281 1 92.38 41 LYS B C 1
ATOM 3425 O O . LYS B 1 41 ? 17.828 -44.906 17.359 1 92.38 41 LYS B O 1
ATOM 3430 N N . LYS B 1 42 ? 16.078 -43.688 17.641 1 92.5 42 LYS B N 1
ATOM 3431 C CA . LYS B 1 42 ? 15.383 -44.719 18.375 1 92.5 42 LYS B CA 1
ATOM 3432 C C . LYS B 1 42 ? 14.461 -45.531 17.469 1 92.5 42 LYS B C 1
ATOM 3434 O O . LYS B 1 42 ? 13.836 -46.5 17.906 1 92.5 42 LYS B O 1
ATOM 3439 N N . MET B 1 43 ? 14.469 -45.188 16.156 1 93.62 43 MET B N 1
ATOM 3440 C CA . MET B 1 43 ? 13.523 -45.812 15.227 1 93.62 43 MET B CA 1
ATOM 3441 C C . MET B 1 43 ? 14.188 -46.969 14.461 1 93.62 43 MET B C 1
ATOM 3443 O O . MET B 1 43 ? 15.398 -46.938 14.234 1 93.62 43 MET B O 1
ATOM 3447 N N . ASP B 1 44 ? 13.328 -47.969 14.156 1 92.94 44 ASP B N 1
ATOM 3448 C CA . ASP B 1 44 ? 13.766 -49.031 13.234 1 92.94 44 ASP B CA 1
ATOM 3449 C C . ASP B 1 44 ? 13.656 -48.562 11.781 1 92.94 44 ASP B C 1
ATOM 3451 O O . ASP B 1 44 ? 12.547 -48.375 11.266 1 92.94 44 ASP B O 1
ATOM 3455 N N . LEU B 1 45 ? 14.766 -48.375 11.156 1 92.25 45 LEU B N 1
ATOM 3456 C CA . LEU B 1 45 ? 14.789 -47.75 9.828 1 92.25 45 LEU B CA 1
ATOM 3457 C C . LEU B 1 45 ? 15.227 -48.781 8.773 1 92.25 45 LEU B C 1
ATOM 3459 O O . LEU B 1 45 ? 15.617 -48.406 7.672 1 92.25 45 LEU B O 1
ATOM 3463 N N . ARG B 1 46 ? 15.102 -50.125 9.273 1 90.69 46 ARG B N 1
ATOM 3464 C CA . ARG B 1 46 ? 15.602 -51.188 8.414 1 90.69 46 ARG B CA 1
ATOM 3465 C C . ARG B 1 46 ? 14.852 -51.219 7.086 1 90.69 46 ARG B C 1
ATOM 3467 O O . ARG B 1 46 ? 15.414 -51.625 6.055 1 90.69 46 ARG B O 1
ATOM 3474 N N . GLU B 1 47 ? 13.727 -50.688 6.926 1 91.75 47 GLU B N 1
ATOM 3475 C CA . GLU B 1 47 ? 12.883 -50.75 5.738 1 91.75 47 GLU B CA 1
ATOM 3476 C C . GLU B 1 47 ? 12.992 -49.469 4.906 1 91.75 47 GLU B C 1
ATOM 3478 O O . GLU B 1 47 ? 12.352 -49.344 3.865 1 91.75 47 GLU B O 1
ATOM 3483 N N . TYR B 1 48 ? 13.773 -48.562 5.309 1 94.81 48 TYR B N 1
ATOM 3484 C CA . TYR B 1 48 ? 13.906 -47.281 4.641 1 94.81 48 TYR B CA 1
ATOM 3485 C C . TYR B 1 48 ? 15.242 -47.188 3.918 1 94.81 48 TYR B C 1
ATOM 3487 O O . TYR B 1 48 ? 16.266 -47.594 4.441 1 94.81 48 TYR B O 1
ATOM 3495 N N . GLN B 1 49 ? 15.18 -46.719 2.699 1 95.38 49 GLN B N 1
ATOM 3496 C CA . GLN B 1 49 ? 16.406 -46.25 2.061 1 95.38 49 GLN B CA 1
ATOM 3497 C C . GLN B 1 49 ? 16.844 -44.938 2.645 1 95.38 49 GLN B C 1
ATOM 3499 O O . GLN B 1 49 ? 16.078 -43.969 2.65 1 95.38 49 GLN B O 1
ATOM 3504 N N . MET B 1 50 ? 18.094 -44.906 3.123 1 96 50 MET B N 1
ATOM 3505 C CA . MET B 1 50 ? 18.594 -43.719 3.834 1 96 50 MET B CA 1
ATOM 3506 C C . MET B 1 50 ? 19.234 -42.75 2.865 1 96 50 MET B C 1
ATOM 3508 O O . MET B 1 50 ? 20.078 -43.125 2.055 1 96 50 MET B O 1
ATOM 3512 N N . ILE B 1 51 ? 18.828 -41.469 2.883 1 97 51 ILE B N 1
ATOM 3513 C CA . ILE B 1 51 ? 19.406 -40.375 2.09 1 97 51 ILE B CA 1
ATOM 3514 C C . ILE B 1 51 ? 19.953 -39.312 3.014 1 97 51 ILE B C 1
ATOM 3516 O O . ILE B 1 51 ? 19.188 -38.625 3.693 1 97 51 ILE B O 1
ATOM 3520 N N . ASP B 1 52 ? 21.266 -39.125 3.086 1 97.88 52 ASP B N 1
ATOM 3521 C CA . ASP B 1 52 ? 21.922 -38.062 3.855 1 97.88 52 ASP B CA 1
ATOM 3522 C C . ASP B 1 52 ? 21.828 -36.719 3.141 1 97.88 52 ASP B C 1
ATOM 3524 O O . ASP B 1 52 ? 22.406 -36.531 2.07 1 97.88 52 ASP B O 1
ATOM 3528 N N . THR B 1 53 ? 21.172 -35.719 3.727 1 97.69 53 THR B N 1
ATOM 3529 C CA . THR B 1 53 ? 20.953 -34.469 3.059 1 97.69 53 THR B CA 1
ATOM 3530 C C . THR B 1 53 ? 22.109 -33.5 3.344 1 97.69 53 THR B C 1
ATOM 3532 O O . THR B 1 53 ? 22.125 -32.375 2.826 1 97.69 53 THR B O 1
ATOM 3535 N N . LYS B 1 54 ? 23.109 -33.938 4.184 1 97.06 54 LYS B N 1
ATOM 3536 C CA . LYS B 1 54 ? 24.375 -33.25 4.395 1 97.06 54 LYS B CA 1
ATOM 3537 C C . LYS B 1 54 ? 24.156 -31.844 4.941 1 97.06 54 LYS B C 1
ATOM 3539 O O . LYS B 1 54 ? 24.703 -30.875 4.418 1 97.06 54 LYS B O 1
ATOM 3544 N N . CYS B 1 55 ? 23.281 -31.688 5.891 1 97.19 55 CYS B N 1
ATOM 3545 C CA . CYS B 1 55 ? 23 -30.453 6.633 1 97.19 55 CYS B CA 1
ATOM 3546 C C . CYS B 1 55 ? 22.375 -29.406 5.727 1 97.19 55 CYS B C 1
ATOM 3548 O O . CYS B 1 55 ? 22.516 -28.203 5.965 1 97.19 55 CYS B O 1
ATOM 3550 N N . ASN B 1 56 ? 21.75 -29.859 4.645 1 98.25 56 ASN B N 1
ATOM 3551 C CA . ASN B 1 56 ? 21.016 -28.969 3.758 1 98.25 56 ASN B CA 1
ATOM 3552 C C . ASN B 1 56 ? 19.562 -28.828 4.207 1 98.25 56 ASN B C 1
ATOM 3554 O O . ASN B 1 56 ? 19.141 -29.422 5.199 1 98.25 56 ASN B O 1
ATOM 3558 N N . TYR B 1 57 ? 18.812 -27.953 3.518 1 98.62 57 TYR B N 1
ATOM 3559 C CA . TYR B 1 57 ? 17.406 -27.75 3.799 1 98.62 57 TYR B CA 1
ATOM 3560 C C . TYR B 1 57 ? 16.547 -28.781 3.062 1 98.62 57 TYR B C 1
ATOM 3562 O O . TYR B 1 57 ? 16.812 -29.094 1.9 1 98.62 57 TYR B O 1
ATOM 3570 N N . ILE B 1 58 ? 15.578 -29.344 3.713 1 98.69 58 ILE B N 1
ATOM 3571 C CA . ILE B 1 58 ? 14.523 -30.109 3.059 1 98.69 58 ILE B CA 1
ATOM 3572 C C . ILE B 1 58 ? 13.273 -29.25 2.918 1 98.69 58 ILE B C 1
ATOM 3574 O O . ILE B 1 58 ? 12.812 -28.641 3.891 1 98.69 58 ILE B O 1
ATOM 3578 N N . THR B 1 59 ? 12.742 -29.094 1.738 1 98.75 59 THR B N 1
ATOM 3579 C CA . THR B 1 59 ? 11.562 -28.281 1.466 1 98.75 59 THR B CA 1
ATOM 3580 C C . THR B 1 59 ? 10.578 -29.031 0.584 1 98.75 59 THR B C 1
ATOM 3582 O O . THR B 1 59 ? 10.945 -30.016 -0.061 1 98.75 59 THR B O 1
ATOM 3585 N N . PRO B 1 60 ? 9.305 -28.641 0.621 1 98.62 60 PRO B N 1
ATOM 3586 C CA . PRO B 1 60 ? 8.453 -29.109 -0.47 1 98.62 60 PRO B CA 1
ATOM 3587 C C . PRO B 1 60 ? 8.977 -28.719 -1.848 1 98.62 60 PRO B C 1
ATOM 3589 O O . PRO B 1 60 ? 9.75 -27.766 -1.968 1 98.62 60 PRO B O 1
ATOM 3592 N N . GLY B 1 61 ? 8.641 -29.531 -2.85 1 98.56 61 GLY B N 1
ATOM 3593 C CA . GLY B 1 61 ? 8.914 -29.094 -4.211 1 98.56 61 GLY B CA 1
ATOM 3594 C C . GLY B 1 61 ? 8.227 -27.797 -4.574 1 98.56 61 GLY B C 1
ATOM 3595 O O . GLY B 1 61 ? 7.348 -27.328 -3.85 1 98.56 61 GLY B O 1
ATOM 3596 N N . LEU B 1 62 ? 8.609 -27.156 -5.676 1 98.81 62 LEU B N 1
ATOM 3597 C CA . LEU B 1 62 ? 8.086 -25.875 -6.129 1 98.81 62 LEU B CA 1
ATOM 3598 C C . LEU B 1 62 ? 6.926 -26.078 -7.102 1 98.81 62 LEU B C 1
ATOM 3600 O O . LEU B 1 62 ? 6.945 -27.016 -7.91 1 98.81 62 LEU B O 1
ATOM 3604 N N . TYR B 1 63 ? 5.918 -25.281 -7.016 1 98.88 63 TYR B N 1
ATOM 3605 C CA . TYR B 1 63 ? 4.746 -25.312 -7.879 1 98.88 63 TYR B CA 1
ATOM 3606 C C . TYR B 1 63 ? 4.598 -24.016 -8.656 1 98.88 63 TYR B C 1
ATOM 3608 O O . TYR B 1 63 ? 4.492 -22.938 -8.055 1 98.88 63 TYR B O 1
ATOM 3616 N N . ASP B 1 64 ? 4.605 -24.062 -9.945 1 98.81 64 ASP B N 1
ATOM 3617 C CA . ASP B 1 64 ? 4.473 -22.891 -10.805 1 98.81 64 ASP B CA 1
ATOM 3618 C C . ASP B 1 64 ? 3.105 -22.859 -11.484 1 98.81 64 ASP B C 1
ATOM 3620 O O . ASP B 1 64 ? 2.895 -23.5 -12.508 1 98.81 64 ASP B O 1
ATOM 3624 N N . SER B 1 65 ? 2.234 -22 -10.984 1 98.75 65 SER B N 1
ATOM 3625 C CA . SER B 1 65 ? 0.846 -22 -11.438 1 98.75 65 SER B CA 1
ATOM 3626 C C . SER B 1 65 ? 0.659 -21.094 -12.648 1 98.75 65 SER B C 1
ATOM 3628 O O . SER B 1 65 ? -0.445 -20.984 -13.188 1 98.75 65 SER B O 1
ATOM 3630 N N . HIS B 1 66 ? 1.732 -20.391 -13.102 1 98.81 66 HIS B N 1
ATOM 3631 C CA . HIS B 1 66 ? 1.661 -19.5 -14.242 1 98.81 66 HIS B CA 1
ATOM 3632 C C . HIS B 1 66 ? 2.938 -19.547 -15.07 1 98.81 66 HIS B C 1
ATOM 3634 O O . HIS B 1 66 ? 3.871 -18.781 -14.836 1 98.81 66 HIS B O 1
ATOM 3640 N N . ILE B 1 67 ? 2.914 -20.375 -16.172 1 98.75 67 ILE B N 1
ATOM 3641 C CA . ILE B 1 67 ? 4.09 -20.562 -17 1 98.75 67 ILE B CA 1
ATOM 3642 C C . ILE B 1 67 ? 3.662 -21 -18.406 1 98.75 67 ILE B C 1
ATOM 3644 O O . ILE B 1 67 ? 2.871 -21.922 -18.562 1 98.75 67 ILE B O 1
ATOM 3648 N N . HIS B 1 68 ? 4.234 -20.375 -19.391 1 98.44 68 HIS B N 1
ATOM 3649 C CA . HIS B 1 68 ? 3.848 -20.609 -20.781 1 98.44 68 HIS B CA 1
ATOM 3650 C C . HIS B 1 68 ? 4.805 -21.594 -21.453 1 98.44 68 HIS B C 1
ATOM 3652 O O . HIS B 1 68 ? 4.445 -22.25 -22.422 1 98.44 68 HIS B O 1
ATOM 3658 N N . GLY B 1 69 ? 5.996 -21.625 -20.969 1 98.38 69 GLY B N 1
ATOM 3659 C CA . GLY B 1 69 ? 6.996 -22.5 -21.578 1 98.38 69 GLY B CA 1
ATOM 3660 C C . GLY B 1 69 ? 8.312 -22.5 -20.812 1 98.38 69 GLY B C 1
ATOM 3661 O O . GLY B 1 69 ? 8.477 -21.781 -19.828 1 98.38 69 GLY B O 1
ATOM 3662 N N . PHE B 1 70 ? 9.203 -23.359 -21.266 1 98.19 70 PHE B N 1
ATOM 3663 C CA . PHE B 1 70 ? 10.5 -23.531 -20.625 1 98.19 70 PHE B CA 1
ATOM 3664 C C . PHE B 1 70 ? 11.414 -24.391 -21.5 1 98.19 70 PHE B C 1
ATOM 3666 O O . PHE B 1 70 ? 10.992 -25.406 -22.047 1 98.19 70 PHE B O 1
ATOM 3673 N N . HIS B 1 71 ? 12.688 -24 -21.703 1 97.75 71 HIS B N 1
ATOM 3674 C CA . HIS B 1 71 ? 13.742 -24.75 -22.375 1 97.75 71 HIS B CA 1
ATOM 3675 C C . HIS B 1 71 ? 13.383 -25.031 -23.828 1 97.75 71 HIS B C 1
ATOM 3677 O O . HIS B 1 71 ? 13.656 -26.109 -24.344 1 97.75 71 HIS B O 1
ATOM 3683 N N . GLY B 1 72 ? 12.633 -24.125 -24.453 1 97.5 72 GLY B N 1
ATOM 3684 C CA . GLY B 1 72 ? 12.32 -24.219 -25.859 1 97.5 72 GLY B CA 1
ATOM 3685 C C . GLY B 1 72 ? 11.008 -24.938 -26.141 1 97.5 72 GLY B C 1
ATOM 3686 O O . GLY B 1 72 ? 10.633 -25.125 -27.297 1 97.5 72 GLY B O 1
ATOM 3687 N N . TYR B 1 73 ? 10.328 -25.359 -25.125 1 98 73 TYR B N 1
ATOM 3688 C CA . TYR B 1 73 ? 9.039 -26.031 -25.234 1 98 73 TYR B CA 1
ATOM 3689 C C . TYR B 1 73 ? 7.945 -25.219 -24.547 1 98 73 TYR B C 1
ATOM 3691 O O . TYR B 1 73 ? 8.164 -24.625 -23.5 1 98 73 TYR B O 1
ATOM 3699 N N . GLY B 1 74 ? 6.785 -25.156 -25.188 1 98.19 74 GLY B N 1
ATOM 3700 C CA . GLY B 1 74 ? 5.742 -24.312 -24.609 1 98.19 74 GLY B CA 1
ATOM 3701 C C . GLY B 1 74 ? 4.359 -24.625 -25.141 1 98.19 74 GLY B C 1
ATOM 3702 O O . GLY B 1 74 ? 4.211 -25.469 -26.047 1 98.19 74 GLY B O 1
ATOM 3703 N N . THR B 1 75 ? 3.381 -24.031 -24.516 1 98.31 75 THR B N 1
ATOM 3704 C CA . THR B 1 75 ? 1.98 -24.25 -24.859 1 98.31 75 THR B CA 1
ATOM 3705 C C . THR B 1 75 ? 1.663 -23.641 -26.219 1 98.31 75 THR B C 1
ATOM 3707 O O . THR B 1 75 ? 0.72 -24.062 -26.891 1 98.31 75 THR B O 1
ATOM 3710 N N . ASP B 1 76 ? 2.428 -22.672 -26.625 1 96.5 76 ASP B N 1
ATOM 3711 C CA . ASP B 1 76 ? 2.18 -22 -27.891 1 96.5 76 ASP B CA 1
ATOM 3712 C C . ASP B 1 76 ? 2.553 -22.891 -29.078 1 96.5 76 ASP B C 1
ATOM 3714 O O . ASP B 1 76 ? 2.289 -22.547 -30.234 1 96.5 76 ASP B O 1
ATOM 3718 N N . GLN B 1 77 ? 3.107 -24.078 -28.797 1 97 77 GLN B N 1
ATOM 3719 C CA . GLN B 1 77 ? 3.486 -25 -29.859 1 97 77 GLN B CA 1
ATOM 3720 C C . GLN B 1 77 ? 2.369 -26 -30.141 1 97 77 GLN B C 1
ATOM 3722 O O . GLN B 1 77 ? 2.463 -26.781 -31.078 1 97 77 GLN B O 1
ATOM 3727 N N . CYS B 1 78 ? 1.351 -26.016 -29.344 1 97 78 CYS B N 1
ATOM 3728 C CA . CYS B 1 78 ? 0.18 -26.875 -29.516 1 97 78 CYS B CA 1
ATOM 3729 C C . CYS B 1 78 ? 0.589 -28.312 -29.75 1 97 78 CYS B C 1
ATOM 3731 O O . CYS B 1 78 ? 0.182 -28.938 -30.734 1 97 78 CYS B O 1
ATOM 3733 N N . SER B 1 79 ? 1.425 -28.844 -28.844 1 98 79 SER B N 1
ATOM 3734 C CA . SER B 1 79 ? 1.972 -30.203 -28.953 1 98 79 SER B CA 1
ATOM 3735 C C . SER B 1 79 ? 2.043 -30.875 -27.594 1 98 79 SER B C 1
ATOM 3737 O O . SER B 1 79 ? 2.588 -30.312 -26.641 1 98 79 SER B O 1
ATOM 3739 N N . THR B 1 80 ? 1.486 -32.094 -27.547 1 98.69 80 THR B N 1
ATOM 3740 C CA . THR B 1 80 ? 1.555 -32.875 -26.328 1 98.69 80 THR B CA 1
ATOM 3741 C C . THR B 1 80 ? 3.004 -33.125 -25.922 1 98.69 80 THR B C 1
ATOM 3743 O O . THR B 1 80 ? 3.359 -33.031 -24.75 1 98.69 80 THR B O 1
ATOM 3746 N N . GLU B 1 81 ? 3.797 -33.406 -26.906 1 98.69 81 GLU B N 1
ATOM 3747 C CA . GLU B 1 81 ? 5.211 -33.656 -26.656 1 98.69 81 GLU B CA 1
ATOM 3748 C C . GLU B 1 81 ? 5.902 -32.438 -26.047 1 98.69 81 GLU B C 1
ATOM 3750 O O . GLU B 1 81 ? 6.746 -32.562 -25.156 1 98.69 81 GLU B O 1
ATOM 3755 N N . SER B 1 82 ? 5.562 -31.312 -26.547 1 98.44 82 SER B N 1
ATOM 3756 C CA . SER B 1 82 ? 6.148 -30.094 -26.016 1 98.44 82 SER B CA 1
ATOM 3757 C C . SER B 1 82 ? 5.832 -29.922 -24.547 1 98.44 82 SER B C 1
ATOM 3759 O O . SER B 1 82 ? 6.703 -29.547 -23.75 1 98.44 82 SER B O 1
ATOM 3761 N N . ILE B 1 83 ? 4.629 -30.219 -24.141 1 98.81 83 ILE B N 1
ATOM 3762 C CA . ILE B 1 83 ? 4.207 -30.094 -22.75 1 98.81 83 ILE B CA 1
ATOM 3763 C C . ILE B 1 83 ? 4.941 -31.109 -21.891 1 98.81 83 ILE B C 1
ATOM 3765 O O . ILE B 1 83 ? 5.359 -30.797 -20.766 1 98.81 83 ILE B O 1
ATOM 3769 N N . LEU B 1 84 ? 5.102 -32.312 -22.391 1 98.81 84 LEU B N 1
ATOM 3770 C CA . LEU B 1 84 ? 5.812 -33.344 -21.656 1 98.81 84 LEU B CA 1
ATOM 3771 C C . LEU B 1 84 ? 7.281 -32.969 -21.484 1 98.81 84 LEU B C 1
ATOM 3773 O O . LEU B 1 84 ? 7.879 -33.281 -20.453 1 98.81 84 LEU B O 1
ATOM 3777 N N . LYS B 1 85 ? 7.816 -32.312 -22.484 1 98.62 85 LYS B N 1
ATOM 3778 C CA . LYS B 1 85 ? 9.203 -31.875 -22.359 1 98.62 85 LYS B CA 1
ATOM 3779 C C . LYS B 1 85 ? 9.32 -30.75 -21.328 1 98.62 85 LYS B C 1
ATOM 3781 O O . LYS B 1 85 ? 10.305 -30.688 -20.594 1 98.62 85 LYS B O 1
ATOM 3786 N N . MET B 1 86 ? 8.328 -29.828 -21.281 1 98.56 86 MET B N 1
ATOM 3787 C CA . MET B 1 86 ? 8.305 -28.859 -20.203 1 98.56 86 MET B CA 1
ATOM 3788 C C . MET B 1 86 ? 8.383 -29.547 -18.844 1 98.56 86 MET B C 1
ATOM 3790 O O . MET B 1 86 ? 9.188 -29.172 -18 1 98.56 86 MET B O 1
ATOM 3794 N N . SER B 1 87 ? 7.547 -30.547 -18.672 1 98.69 87 SER B N 1
ATOM 3795 C CA . SER B 1 87 ? 7.484 -31.328 -17.438 1 98.69 87 SER B CA 1
ATOM 3796 C C . SER B 1 87 ? 8.859 -31.859 -17.047 1 98.69 87 SER B C 1
ATOM 3798 O O . SER B 1 87 ? 9.297 -31.688 -15.914 1 98.69 87 SER B O 1
ATOM 3800 N N . GLU B 1 88 ? 9.531 -32.438 -17.984 1 98.31 88 GLU B N 1
ATOM 3801 C CA . GLU B 1 88 ? 10.836 -33.031 -17.734 1 98.31 88 GLU B CA 1
ATOM 3802 C C . GLU B 1 88 ? 11.867 -31.984 -17.328 1 98.31 88 GLU B C 1
ATOM 3804 O O . GLU B 1 88 ? 12.586 -32.156 -16.344 1 98.31 88 GLU B O 1
ATOM 3809 N N . HIS B 1 89 ? 11.914 -30.938 -18.047 1 98 89 HIS B N 1
ATOM 3810 C CA . HIS B 1 89 ? 12.922 -29.906 -17.797 1 98 89 HIS B CA 1
ATOM 3811 C C . HIS B 1 89 ? 12.633 -29.172 -16.484 1 98 89 HIS B C 1
ATOM 3813 O O . HIS B 1 89 ? 13.555 -28.859 -15.734 1 98 89 HIS B O 1
ATOM 3819 N N . LEU B 1 90 ? 11.406 -28.844 -16.219 1 98.62 90 LEU B N 1
ATOM 3820 C CA . LEU B 1 90 ? 11.031 -28.109 -15.008 1 98.62 90 LEU B CA 1
ATOM 3821 C C . LEU B 1 90 ? 11.445 -28.891 -13.758 1 98.62 90 LEU B C 1
ATOM 3823 O O . LEU B 1 90 ? 11.883 -28.281 -12.773 1 98.62 90 LEU B O 1
ATOM 3827 N N . ALA B 1 91 ? 11.328 -30.203 -13.828 1 98.31 91 ALA B N 1
ATOM 3828 C CA . ALA B 1 91 ? 11.703 -31.047 -12.695 1 98.31 91 ALA B CA 1
ATOM 3829 C C . ALA B 1 91 ? 13.18 -30.875 -12.344 1 98.31 91 ALA B C 1
ATOM 3831 O O . ALA B 1 91 ? 13.555 -30.938 -11.18 1 98.31 91 ALA B O 1
ATOM 3832 N N . GLN B 1 92 ? 13.969 -30.594 -13.352 1 96.88 92 GLN B N 1
ATOM 3833 C CA . GLN B 1 92 ? 15.406 -30.406 -13.148 1 96.88 92 GLN B CA 1
ATOM 3834 C C . GLN B 1 92 ? 15.695 -29.094 -12.438 1 96.88 92 GLN B C 1
ATOM 3836 O O . GLN B 1 92 ? 16.812 -28.875 -11.945 1 96.88 92 GLN B O 1
ATOM 3841 N N . TYR B 1 93 ? 14.703 -28.297 -12.344 1 97.56 93 TYR B N 1
ATOM 3842 C CA . TYR B 1 93 ? 14.852 -27 -11.688 1 97.56 93 TYR B CA 1
ATOM 3843 C C . TYR B 1 93 ? 14.016 -26.938 -10.414 1 97.56 93 TYR B C 1
ATOM 3845 O O . TYR B 1 93 ? 13.711 -25.844 -9.93 1 97.56 93 TYR B O 1
ATOM 3853 N N . GLY B 1 94 ? 13.602 -28.062 -9.906 1 98.31 94 GLY B N 1
ATOM 3854 C CA . GLY B 1 94 ? 12.969 -28.141 -8.602 1 98.31 94 GLY B CA 1
ATOM 3855 C C . GLY B 1 94 ? 11.461 -28 -8.648 1 98.31 94 GLY B C 1
ATOM 3856 O O . GLY B 1 94 ? 10.797 -28.047 -7.617 1 98.31 94 GLY B O 1
ATOM 3857 N N . VAL B 1 95 ? 10.883 -27.766 -9.852 1 98.88 95 VAL B N 1
ATOM 3858 C CA . VAL B 1 95 ? 9.43 -27.672 -10.008 1 98.88 95 VAL B CA 1
ATOM 3859 C C . VAL B 1 95 ? 8.82 -29.062 -10.047 1 98.88 95 VAL B C 1
ATOM 3861 O O . VAL B 1 95 ? 9.211 -29.906 -10.867 1 98.88 95 VAL B O 1
ATOM 3864 N N . VAL B 1 96 ? 7.883 -29.344 -9.133 1 98.75 96 VAL B N 1
ATOM 3865 C CA . VAL B 1 96 ? 7.312 -30.688 -9.031 1 98.75 96 VAL B CA 1
ATOM 3866 C C . VAL B 1 96 ? 5.883 -30.672 -9.57 1 98.75 96 VAL B C 1
ATOM 3868 O O . VAL B 1 96 ? 5.305 -31.734 -9.836 1 98.75 96 VAL B O 1
ATOM 3871 N N . GLY B 1 97 ? 5.312 -29.547 -9.734 1 98.75 97 GLY B N 1
ATOM 3872 C CA . GLY B 1 97 ? 3.988 -29.359 -10.312 1 98.75 97 GLY B CA 1
ATOM 3873 C C . GLY B 1 97 ? 3.828 -28.031 -11.016 1 98.75 97 GLY B C 1
ATOM 3874 O O . GLY B 1 97 ? 4.406 -27.016 -10.594 1 98.75 97 GLY B O 1
ATOM 3875 N N . PHE B 1 98 ? 3.053 -27.984 -12.078 1 98.88 98 PHE B N 1
ATOM 3876 C CA . PHE B 1 98 ? 2.859 -26.719 -12.797 1 98.88 98 PHE B CA 1
ATOM 3877 C C . PHE B 1 98 ? 1.534 -26.734 -13.547 1 98.88 98 PHE B C 1
ATOM 3879 O O . PHE B 1 98 ? 0.881 -27.766 -13.656 1 98.88 98 PHE B O 1
ATOM 3886 N N . LEU B 1 99 ? 1.082 -25.578 -13.922 1 98.88 99 LEU B N 1
ATOM 3887 C CA . LEU B 1 99 ? -0.06 -25.406 -14.805 1 98.88 99 LEU B CA 1
ATOM 3888 C C . LEU B 1 99 ? 0.384 -24.844 -16.156 1 98.88 99 LEU B C 1
ATOM 3890 O O . LEU B 1 99 ? 0.733 -23.672 -16.266 1 98.88 99 LEU B O 1
ATOM 3894 N N . PRO B 1 100 ? 0.407 -25.766 -17.219 1 98.88 100 PRO B N 1
ATOM 3895 C CA . PRO B 1 100 ? 0.605 -25.141 -18.516 1 98.88 100 PRO B CA 1
ATOM 3896 C C . PRO B 1 100 ? -0.362 -23.984 -18.781 1 98.88 100 PRO B C 1
ATOM 3898 O O . PRO B 1 100 ? -1.574 -24.141 -18.609 1 98.88 100 PRO B O 1
ATOM 3901 N N . THR B 1 101 ? 0.144 -22.859 -19.141 1 98.81 101 THR B N 1
ATOM 3902 C CA . THR B 1 101 ? -0.668 -21.656 -19.266 1 98.81 101 THR B CA 1
ATOM 3903 C C . THR B 1 101 ? -0.841 -21.281 -20.734 1 98.81 101 THR B C 1
ATOM 3905 O O . THR B 1 101 ? 0.142 -21.141 -21.469 1 98.81 101 THR B O 1
ATOM 3908 N N . LEU B 1 102 ? -2.02 -21.172 -21.141 1 98.25 102 LEU B N 1
ATOM 3909 C CA . LEU B 1 102 ? -2.344 -20.859 -22.531 1 98.25 102 LEU B CA 1
ATO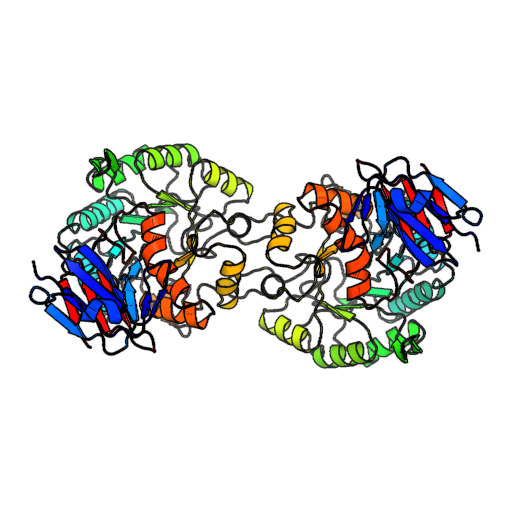M 3910 C C . LEU B 1 102 ? -2.518 -19.359 -22.719 1 98.25 102 LEU B C 1
ATOM 3912 O O . LEU B 1 102 ? -3.064 -18.672 -21.859 1 98.25 102 LEU B O 1
ATOM 3916 N N . TYR B 1 103 ? -2.146 -18.953 -23.906 1 96.12 103 TYR B N 1
ATOM 3917 C CA . TYR B 1 103 ? -2.418 -17.594 -24.359 1 96.12 103 TYR B CA 1
ATOM 3918 C C . TYR B 1 103 ? -3.818 -17.484 -24.953 1 96.12 103 TYR B C 1
ATOM 3920 O O . TYR B 1 103 ? -4.383 -18.484 -25.406 1 96.12 103 TYR B O 1
ATOM 3928 N N . PRO B 1 104 ? -4.312 -16.25 -24.891 1 95.94 104 PRO B N 1
ATOM 3929 C CA . PRO B 1 104 ? -5.527 -16.078 -25.703 1 95.94 104 PRO B CA 1
ATOM 3930 C C . PRO B 1 104 ? -5.273 -16.281 -27.188 1 95.94 104 PRO B C 1
ATOM 3932 O O . PRO B 1 104 ? -4.25 -15.836 -27.719 1 95.94 104 PRO B O 1
ATOM 3935 N N . ARG B 1 105 ? -6.098 -16.969 -27.828 1 95.62 105 ARG B N 1
ATOM 3936 C CA . ARG B 1 105 ? -6.113 -17.234 -29.266 1 95.62 105 ARG B CA 1
ATOM 3937 C C . ARG B 1 105 ? -7.543 -17.375 -29.781 1 95.62 105 ARG B C 1
ATOM 3939 O O . ARG B 1 105 ? -8.492 -17.406 -28.984 1 95.62 105 ARG B O 1
ATOM 3946 N N . PRO B 1 106 ? -7.633 -17.391 -31.141 1 95.5 106 PRO B N 1
ATOM 3947 C CA . PRO B 1 106 ? -8.953 -17.797 -31.625 1 95.5 106 PRO B CA 1
ATOM 3948 C C . PRO B 1 106 ? -9.438 -19.109 -31 1 95.5 106 PRO B C 1
ATOM 3950 O O . PRO B 1 106 ? -8.641 -20.031 -30.781 1 95.5 106 PRO B O 1
ATOM 3953 N N . ILE B 1 107 ? -10.719 -19.156 -30.75 1 97.5 107 ILE B N 1
ATOM 3954 C CA . ILE B 1 107 ? -11.297 -20.203 -29.922 1 97.5 107 ILE B CA 1
ATOM 3955 C C . ILE B 1 107 ? -10.922 -21.578 -30.469 1 97.5 107 ILE B C 1
ATOM 3957 O O . ILE B 1 107 ? -10.555 -22.484 -29.703 1 97.5 107 ILE B O 1
ATOM 3961 N N . ASP B 1 108 ? -10.922 -21.75 -31.766 1 97.5 108 ASP B N 1
ATOM 3962 C CA . ASP B 1 108 ? -10.586 -23.047 -32.375 1 97.5 108 ASP B CA 1
ATOM 3963 C C . ASP B 1 108 ? -9.141 -23.438 -32.062 1 97.5 108 ASP B C 1
ATOM 3965 O O . ASP B 1 108 ? -8.844 -24.609 -31.844 1 97.5 108 ASP B O 1
ATOM 3969 N N . GLU B 1 109 ? -8.289 -22.516 -32.094 1 97.25 109 GLU B N 1
ATOM 3970 C CA . GLU B 1 109 ? -6.887 -22.75 -31.766 1 97.25 109 GLU B CA 1
ATOM 3971 C C . GLU B 1 109 ? -6.711 -23.062 -30.281 1 97.25 109 GLU B C 1
ATOM 3973 O O . GLU B 1 109 ? -5.902 -23.922 -29.922 1 97.25 109 GLU B O 1
ATOM 3978 N N . MET B 1 110 ? -7.406 -22.344 -29.453 1 98.06 110 MET B N 1
ATOM 3979 C CA . MET B 1 110 ? -7.352 -22.625 -28.031 1 98.06 110 MET B CA 1
ATOM 3980 C C . MET B 1 110 ? -7.816 -24.047 -27.734 1 98.06 110 MET B C 1
ATOM 3982 O O . MET B 1 110 ? -7.219 -24.734 -26.906 1 98.06 110 MET B O 1
ATOM 3986 N N . ILE B 1 111 ? -8.883 -24.422 -28.422 1 98.56 111 ILE B N 1
ATOM 3987 C CA . ILE B 1 111 ? -9.414 -25.766 -28.25 1 98.56 111 ILE B CA 1
ATOM 3988 C C . ILE B 1 111 ? -8.328 -26.797 -28.562 1 98.56 111 ILE B C 1
ATOM 3990 O O . ILE B 1 111 ? -8.109 -27.734 -27.797 1 98.56 111 ILE B O 1
ATOM 3994 N N . GLN B 1 112 ? -7.621 -26.609 -29.656 1 98.56 112 GLN B N 1
ATOM 3995 C CA . GLN B 1 112 ? -6.562 -27.531 -30.047 1 98.56 112 GLN B CA 1
ATOM 3996 C C . GLN B 1 112 ? -5.438 -27.562 -29.016 1 98.56 112 GLN B C 1
ATOM 3998 O O . GLN B 1 112 ? -4.926 -28.641 -28.688 1 98.56 112 GLN B O 1
ATOM 4003 N N . THR B 1 113 ? -5.047 -26.422 -28.562 1 98.56 113 THR B N 1
ATOM 4004 C CA . THR B 1 113 ? -3.979 -26.344 -27.562 1 98.56 113 THR B CA 1
ATOM 4005 C C . THR B 1 113 ? -4.398 -27 -26.266 1 98.56 113 THR B C 1
ATOM 4007 O O . THR B 1 113 ? -3.604 -27.703 -25.625 1 98.56 113 THR B O 1
ATOM 4010 N N . ILE B 1 114 ? -5.656 -26.75 -25.844 1 98.81 114 ILE B N 1
ATOM 4011 C CA . ILE B 1 114 ? -6.184 -27.359 -24.625 1 98.81 114 ILE B CA 1
ATOM 4012 C C . ILE B 1 114 ? -6.145 -28.875 -24.75 1 98.81 114 ILE B C 1
ATOM 4014 O O . ILE B 1 114 ? -5.711 -29.562 -23.828 1 98.81 114 ILE B O 1
ATOM 4018 N N . LYS B 1 115 ? -6.539 -29.375 -25.891 1 98.75 115 LYS B N 1
ATOM 4019 C CA . LYS B 1 115 ? -6.52 -30.812 -26.109 1 98.75 115 LYS B CA 1
ATOM 4020 C C . LYS B 1 115 ? -5.102 -31.359 -26.031 1 98.75 115 LYS B C 1
ATOM 4022 O O . LYS B 1 115 ? -4.871 -32.406 -25.438 1 98.75 115 LYS B O 1
ATOM 4027 N N . ALA B 1 116 ? -4.191 -30.672 -26.625 1 98.69 116 ALA B N 1
ATOM 4028 C CA . ALA B 1 116 ? -2.793 -31.094 -26.578 1 98.69 116 ALA B CA 1
ATOM 4029 C C . ALA B 1 116 ? -2.27 -31.141 -25.156 1 98.69 116 ALA B C 1
ATOM 4031 O O . ALA B 1 116 ? -1.589 -32.094 -24.766 1 98.69 116 ALA B O 1
ATOM 4032 N N . CYS B 1 117 ? -2.58 -30.125 -24.375 1 98.75 117 CYS B N 1
ATOM 4033 C CA . CYS B 1 117 ? -2.143 -30.078 -23 1 98.75 117 CYS B CA 1
ATOM 4034 C C . CYS B 1 117 ? -2.805 -31.172 -22.172 1 98.75 117 CYS B C 1
ATOM 4036 O O . CYS B 1 117 ? -2.148 -31.828 -21.359 1 98.75 117 CYS B O 1
ATOM 4038 N N . THR B 1 118 ? -4.113 -31.312 -22.375 1 98.56 118 THR B N 1
ATOM 4039 C CA . THR B 1 118 ? -4.875 -32.312 -21.625 1 98.56 118 THR B CA 1
ATOM 4040 C C . THR B 1 118 ? -4.363 -33.719 -21.906 1 98.56 118 THR B C 1
ATOM 4042 O O . THR B 1 118 ? -4.309 -34.562 -21.016 1 98.56 118 THR B O 1
ATOM 4045 N N . ALA B 1 119 ? -3.947 -33.969 -23.078 1 98.62 119 ALA B N 1
ATOM 4046 C CA . ALA B 1 119 ? -3.445 -35.281 -23.484 1 98.62 119 ALA B CA 1
ATOM 4047 C C . ALA B 1 119 ? -2.137 -35.625 -22.781 1 98.62 119 ALA B C 1
ATOM 4049 O O . ALA B 1 119 ? -1.751 -36.781 -22.688 1 98.62 119 ALA B O 1
ATOM 4050 N N . ALA B 1 120 ? -1.467 -34.625 -22.297 1 98.69 120 ALA B N 1
ATOM 4051 C CA . ALA B 1 120 ? -0.185 -34.812 -21.625 1 98.69 120 ALA B CA 1
ATOM 4052 C C . ALA B 1 120 ? -0.387 -35.219 -20.172 1 98.69 120 ALA B C 1
ATOM 4054 O O . ALA B 1 120 ? 0.526 -35.781 -19.531 1 98.69 120 ALA B O 1
ATOM 4055 N N . ILE B 1 121 ? -1.552 -34.938 -19.641 1 98.19 121 ILE B N 1
ATOM 4056 C CA . ILE B 1 121 ? -1.818 -35.188 -18.219 1 98.19 121 ILE B CA 1
ATOM 4057 C C . ILE B 1 121 ? -1.698 -36.688 -17.922 1 98.19 121 ILE B C 1
ATOM 4059 O O . ILE B 1 121 ? -2.303 -37.5 -18.609 1 98.19 121 ILE B O 1
ATOM 4063 N N . GLY B 1 122 ? -0.943 -37 -16.922 1 97 122 GLY B N 1
ATOM 4064 C CA . GLY B 1 122 ? -0.777 -38.375 -16.516 1 97 122 GLY B CA 1
ATOM 4065 C C . GLY B 1 122 ? 0.374 -39.062 -17.219 1 97 122 GLY B C 1
ATOM 4066 O O . GLY B 1 122 ? 0.741 -40.188 -16.859 1 97 122 GLY B O 1
ATOM 4067 N N . LYS B 1 123 ? 0.97 -38.406 -18.141 1 98.06 123 LYS B N 1
ATOM 4068 C CA . LYS B 1 123 ? 2.037 -39.031 -18.922 1 98.06 123 LYS B CA 1
ATOM 4069 C C . LYS B 1 123 ? 3.387 -38.375 -18.625 1 98.06 123 LYS B C 1
ATOM 4071 O O . LYS B 1 123 ? 4.379 -38.656 -19.297 1 98.06 123 LYS B O 1
ATOM 4076 N N . GLU B 1 124 ? 3.355 -37.531 -17.641 1 97.19 124 GLU B N 1
ATOM 4077 C CA . GLU B 1 124 ? 4.559 -36.781 -17.312 1 97.19 124 GLU B CA 1
ATOM 4078 C C . GLU B 1 124 ? 5.645 -37.688 -16.734 1 97.19 124 GLU B C 1
ATOM 4080 O O . GLU B 1 124 ? 5.355 -38.594 -15.961 1 97.19 124 GLU B O 1
ATOM 4085 N N . LYS B 1 125 ? 6.883 -37.375 -17.094 1 96.56 125 LYS B N 1
ATOM 4086 C CA . LYS B 1 125 ? 8.031 -38.062 -16.5 1 96.56 125 LYS B CA 1
ATOM 4087 C C . LYS B 1 125 ? 8.703 -37.188 -15.445 1 96.56 125 LYS B C 1
ATOM 4089 O O . LYS B 1 125 ? 9.57 -37.656 -14.703 1 96.56 125 LYS B O 1
ATOM 4094 N N . GLY B 1 126 ? 8.359 -35.938 -15.422 1 97.88 126 GLY B N 1
ATOM 4095 C CA . GLY B 1 126 ? 8.891 -34.969 -14.477 1 97.88 126 GLY B CA 1
ATOM 4096 C C . GLY B 1 126 ? 7.809 -34.281 -13.664 1 97.88 126 GLY B C 1
ATOM 4097 O O . GLY B 1 126 ? 6.98 -34.938 -13.031 1 97.88 126 GLY B O 1
ATOM 4098 N N . ALA B 1 127 ? 7.797 -32.969 -13.703 1 98.62 127 ALA B N 1
ATOM 4099 C CA . ALA B 1 127 ? 6.812 -32.219 -12.961 1 98.62 127 ALA B CA 1
ATOM 4100 C C . ALA B 1 127 ? 5.391 -32.594 -13.367 1 98.62 127 ALA B C 1
ATOM 4102 O O . ALA B 1 127 ? 5.113 -32.781 -14.547 1 98.62 127 ALA B O 1
ATOM 4103 N N . LYS B 1 128 ? 4.52 -32.656 -12.445 1 98.31 128 LYS B N 1
ATOM 4104 C CA . LYS B 1 128 ? 3.146 -33.062 -12.703 1 98.31 128 LYS B CA 1
ATOM 4105 C C . LYS B 1 128 ? 2.295 -31.906 -13.195 1 98.31 128 LYS B C 1
ATOM 4107 O O . LYS B 1 128 ? 2.43 -30.781 -12.711 1 98.31 128 LYS B O 1
ATOM 4112 N N . ILE B 1 129 ? 1.496 -32.188 -14.188 1 98.5 129 ILE B N 1
ATOM 4113 C CA . ILE B 1 129 ? 0.505 -31.219 -14.641 1 98.5 129 ILE B CA 1
ATOM 4114 C C . ILE B 1 129 ? -0.704 -31.234 -13.711 1 98.5 129 ILE B C 1
ATOM 4116 O O . ILE B 1 129 ? -1.423 -32.25 -13.641 1 98.5 129 ILE B O 1
ATOM 4120 N N . LEU B 1 130 ? -0.985 -30.125 -13.039 1 97.31 130 LEU B N 1
ATOM 4121 C CA . LEU B 1 130 ? -1.987 -30.078 -11.984 1 97.31 130 LEU B CA 1
ATOM 4122 C C . LEU B 1 130 ? -3.322 -29.578 -12.523 1 97.31 130 LEU B C 1
ATOM 4124 O O . LEU B 1 130 ? -4.328 -29.578 -11.812 1 97.31 130 LEU B O 1
ATOM 4128 N N . GLY B 1 131 ? -3.369 -29.203 -13.711 1 97.5 131 GLY B N 1
ATOM 4129 C CA . GLY B 1 131 ? -4.449 -28.547 -14.438 1 97.5 131 GLY B CA 1
ATOM 4130 C C . GLY B 1 131 ? -3.963 -27.531 -15.453 1 97.5 131 GLY B C 1
ATOM 4131 O O . GLY B 1 131 ? -2.764 -27.438 -15.719 1 97.5 131 GLY B O 1
ATOM 4132 N N . LEU B 1 132 ? -4.914 -26.875 -16.031 1 98.69 132 LEU B N 1
ATOM 4133 C CA . LEU B 1 132 ? -4.562 -25.875 -17.031 1 98.69 132 LEU B CA 1
ATOM 4134 C C . LEU B 1 132 ? -4.859 -24.469 -16.5 1 98.69 132 LEU B C 1
ATOM 4136 O O . LEU B 1 132 ? -5.812 -24.266 -15.75 1 98.69 132 LEU B O 1
ATOM 4140 N N . HIS B 1 133 ? -4.023 -23.5 -16.812 1 98.88 133 HIS B N 1
ATOM 4141 C CA . HIS B 1 133 ? -4.27 -22.078 -16.625 1 98.88 133 HIS B CA 1
ATOM 4142 C C . HIS B 1 133 ? -4.57 -21.406 -17.969 1 98.88 133 HIS B C 1
ATOM 4144 O O . HIS B 1 133 ? -3.734 -21.406 -18.875 1 98.88 133 HIS B O 1
ATOM 4150 N N . LEU B 1 134 ? -5.77 -20.922 -18.109 1 98.75 134 LEU B N 1
ATOM 4151 C CA . LEU B 1 134 ? -6.105 -20.125 -19.281 1 98.75 134 LEU B CA 1
ATOM 4152 C C . LEU B 1 134 ? -5.941 -18.641 -19 1 98.75 134 LEU B C 1
ATOM 4154 O O . LEU B 1 134 ? -6.719 -18.047 -18.25 1 98.75 134 LEU B O 1
ATOM 4158 N N . GLU B 1 135 ? -4.977 -18.016 -19.578 1 97.94 135 GLU B N 1
ATOM 4159 C CA . GLU B 1 135 ? -4.816 -16.562 -19.422 1 97.94 135 GLU B CA 1
ATOM 4160 C C . GLU B 1 135 ? -5.66 -15.812 -20.453 1 97.94 135 GLU B C 1
ATOM 4162 O O . GLU B 1 135 ? -5.125 -15.148 -21.328 1 97.94 135 GLU B O 1
ATOM 4167 N N . GLY B 1 136 ? -6.855 -15.711 -20.266 1 96.19 136 GLY B N 1
ATOM 4168 C CA . GLY B 1 136 ? -7.855 -15.227 -21.219 1 96.19 136 GLY B CA 1
ATOM 4169 C C . GLY B 1 136 ? -8.695 -16.344 -21.812 1 96.19 136 GLY B C 1
ATOM 4170 O O . GLY B 1 136 ? -8.68 -17.469 -21.328 1 96.19 136 GLY B O 1
ATOM 4171 N N . PRO B 1 137 ? -9.594 -15.984 -22.672 1 97 137 PRO B N 1
ATOM 4172 C CA . PRO B 1 137 ? -9.547 -14.812 -23.547 1 97 137 PRO B CA 1
ATOM 4173 C C . PRO B 1 137 ? -10.445 -13.68 -23.047 1 97 137 PRO B C 1
ATOM 4175 O O . PRO B 1 137 ? -10.609 -12.664 -23.734 1 97 137 PRO B O 1
ATOM 4178 N N . PHE B 1 138 ? -10.984 -13.781 -21.906 1 97.56 138 PHE B N 1
ATOM 4179 C CA . PHE B 1 138 ? -11.992 -12.836 -21.422 1 97.56 138 PHE B CA 1
ATOM 4180 C C . PHE B 1 138 ? -11.336 -11.711 -20.641 1 97.56 138 PHE B C 1
ATOM 4182 O O . PHE B 1 138 ? -11.688 -11.469 -19.484 1 97.56 138 PHE B O 1
ATOM 4189 N N . PHE B 1 139 ? -10.375 -10.969 -21.156 1 93.69 139 PHE B N 1
ATOM 4190 C CA . PHE B 1 139 ? -9.805 -9.859 -20.391 1 93.69 139 PHE B CA 1
ATOM 4191 C C . PHE B 1 139 ? -9.828 -8.57 -21.203 1 93.69 139 PHE B C 1
ATOM 4193 O O . PHE B 1 139 ? -10.383 -8.539 -22.312 1 93.69 139 PHE B O 1
ATOM 4200 N N . SER B 1 140 ? -9.523 -7.477 -20.625 1 96.44 140 SER B N 1
ATOM 4201 C CA . SER B 1 140 ? -9.781 -6.121 -21.109 1 96.44 140 SER B CA 1
ATOM 4202 C C . SER B 1 140 ? -8.938 -5.797 -22.328 1 96.44 140 SER B C 1
ATOM 4204 O O . SER B 1 140 ? -7.711 -5.93 -22.312 1 96.44 140 SER B O 1
ATOM 4206 N N . PRO B 1 141 ? -9.547 -5.359 -23.422 1 94.81 141 PRO B N 1
ATOM 4207 C CA . PRO B 1 141 ? -8.766 -4.91 -24.578 1 94.81 141 PRO B CA 1
ATOM 4208 C C . PRO B 1 141 ? -7.816 -3.764 -24.25 1 94.81 141 PRO B C 1
ATOM 4210 O O . PRO B 1 141 ? -6.789 -3.598 -24.906 1 94.81 141 PRO B O 1
ATOM 4213 N N . GLU B 1 142 ? -8.133 -2.973 -23.219 1 94.69 142 GLU B N 1
ATOM 4214 C CA . GLU B 1 142 ? -7.316 -1.834 -22.812 1 94.69 142 GLU B CA 1
ATOM 4215 C C . GLU B 1 142 ? -6.031 -2.293 -22.125 1 94.69 142 GLU B C 1
ATOM 4217 O O . GLU B 1 142 ? -5.086 -1.518 -21.984 1 94.69 142 GLU B O 1
ATOM 4222 N N . LYS B 1 143 ? -6.043 -3.512 -21.656 1 95.19 143 LYS B N 1
ATOM 4223 C CA . LYS B 1 143 ? -4.895 -4.094 -20.969 1 95.19 143 LYS B CA 1
ATOM 4224 C C . LYS B 1 143 ? -4.5 -5.43 -21.594 1 95.19 143 LYS B C 1
ATOM 4226 O O . LYS B 1 143 ? -4.258 -6.406 -20.891 1 95.19 143 LYS B O 1
ATOM 4231 N N . ARG B 1 144 ? -4.461 -5.469 -22.844 1 88.94 144 ARG B N 1
ATOM 4232 C CA . ARG B 1 144 ? -4.262 -6.699 -23.594 1 88.94 144 ARG B CA 1
ATOM 4233 C C . ARG B 1 144 ? -2.801 -7.141 -23.547 1 88.94 144 ARG B C 1
ATOM 4235 O O . ARG B 1 144 ? -2.475 -8.266 -23.922 1 88.94 144 ARG B O 1
ATOM 4242 N N . GLY B 1 145 ? -1.914 -6.242 -23.078 1 80.88 145 GLY B N 1
ATOM 4243 C CA . GLY B 1 145 ? -0.497 -6.562 -23.141 1 80.88 145 GLY B CA 1
ATOM 4244 C C . GLY B 1 145 ? -0.015 -6.84 -24.547 1 80.88 145 GLY B C 1
ATOM 4245 O O . GLY B 1 145 ? -0.237 -6.035 -25.469 1 80.88 145 GLY B O 1
ATOM 4246 N N . ALA B 1 146 ? 0.581 -7.977 -24.781 1 77.19 146 ALA B N 1
ATOM 4247 C CA . ALA B 1 146 ? 1.172 -8.344 -26.062 1 77.19 146 ALA B CA 1
ATOM 4248 C C . ALA B 1 146 ? 0.161 -9.07 -26.953 1 77.19 146 ALA B C 1
ATOM 4250 O O . ALA B 1 146 ? 0.469 -9.438 -28.094 1 77.19 146 ALA B O 1
ATOM 4251 N N . HIS B 1 147 ? -1.07 -9.188 -26.5 1 84.94 147 HIS B N 1
ATOM 4252 C CA . HIS B 1 147 ? -2.055 -10.008 -27.188 1 84.94 147 HIS B CA 1
ATOM 4253 C C . HIS B 1 147 ? -2.865 -9.188 -28.172 1 84.94 147 HIS B C 1
ATOM 4255 O O . HIS B 1 147 ? -3.256 -8.055 -27.875 1 84.94 147 HIS B O 1
ATOM 4261 N N . PRO B 1 148 ? -3.117 -9.742 -29.344 1 86.94 148 PRO B N 1
ATOM 4262 C CA . PRO B 1 148 ? -4.008 -9.047 -30.266 1 86.94 148 PRO B CA 1
ATOM 4263 C C . PRO B 1 148 ? -5.438 -8.93 -29.75 1 86.94 148 PRO B C 1
ATOM 4265 O O . PRO B 1 148 ? -5.957 -9.883 -29.156 1 86.94 148 PRO B O 1
ATOM 4268 N N . VAL B 1 149 ? -6 -7.844 -30 1 91.44 149 VAL B N 1
ATOM 4269 C CA . VAL B 1 149 ? -7.363 -7.594 -29.547 1 91.44 149 VAL B CA 1
ATOM 4270 C C . VAL B 1 149 ? -8.312 -8.609 -30.188 1 91.44 149 VAL B C 1
ATOM 4272 O O . VAL B 1 149 ? -9.289 -9.031 -29.562 1 91.44 149 VAL B O 1
ATOM 4275 N N . SER B 1 150 ? -7.984 -9.055 -31.391 1 92.38 150 SER B N 1
ATOM 4276 C CA . SER B 1 150 ? -8.836 -9.969 -32.125 1 92.38 150 SER B CA 1
ATOM 4277 C C . SER B 1 150 ? -8.914 -11.328 -31.453 1 92.38 150 SER B C 1
ATOM 4279 O O . SER B 1 150 ? -9.781 -12.148 -31.781 1 92.38 150 SER B O 1
ATOM 4281 N N . TYR B 1 151 ? -8.055 -11.656 -30.547 1 93.56 151 TYR B N 1
ATOM 4282 C CA . TYR B 1 151 ? -8.039 -12.938 -29.844 1 93.56 151 TYR B CA 1
ATOM 4283 C C . TYR B 1 151 ? -8.914 -12.891 -28.594 1 93.56 151 TYR B C 1
ATOM 4285 O O . TYR B 1 151 ? -9.195 -13.922 -27.984 1 93.56 151 TYR B O 1
ATOM 4293 N N . LEU B 1 152 ? -9.344 -11.672 -28.234 1 94.06 152 LEU B N 1
ATOM 4294 C CA . LEU B 1 152 ? -10.102 -11.492 -27 1 94.06 152 LEU B CA 1
ATOM 4295 C C . LEU B 1 152 ? -11.594 -11.641 -27.25 1 94.06 152 LEU B C 1
ATOM 4297 O O . LEU B 1 152 ? -12.062 -11.461 -28.375 1 94.06 152 LEU B O 1
ATOM 4301 N N . HIS B 1 153 ? -12.25 -12.055 -26.25 1 94.12 153 HIS B N 1
ATOM 4302 C CA . HIS B 1 153 ? -13.688 -12.305 -26.328 1 94.12 153 HIS B CA 1
ATOM 4303 C C . HIS B 1 153 ? -14.406 -11.719 -25.109 1 94.12 153 HIS B C 1
ATOM 4305 O O . HIS B 1 153 ? -13.812 -11.555 -24.047 1 94.12 153 HIS B O 1
ATOM 4311 N N . GLU B 1 154 ? -15.68 -11.438 -25.359 1 95.75 154 GLU B N 1
ATOM 4312 C CA . GLU B 1 154 ? -16.531 -11.117 -24.219 1 95.75 154 GLU B CA 1
ATOM 4313 C C . GLU B 1 154 ? -16.891 -12.375 -23.422 1 95.75 154 GLU B C 1
ATOM 4315 O O . GLU B 1 154 ? -16.922 -13.477 -23.984 1 95.75 154 GLU B O 1
ATOM 4320 N N . PRO B 1 155 ? -17.141 -12.172 -22.156 1 97.94 155 PRO B N 1
ATOM 4321 C CA . PRO B 1 155 ? -17.531 -13.336 -21.359 1 97.94 155 PRO B CA 1
ATOM 4322 C C . PRO B 1 155 ? -18.719 -14.094 -21.984 1 97.94 155 PRO B C 1
ATOM 4324 O O . PRO B 1 155 ? -19.703 -13.477 -22.391 1 97.94 155 PRO B O 1
ATOM 4327 N N . SER B 1 156 ? -18.562 -15.359 -22.109 1 97.94 156 SER B N 1
ATOM 4328 C CA . SER B 1 156 ? -19.562 -16.219 -22.734 1 97.94 156 SER B CA 1
ATOM 4329 C C . SER B 1 156 ? -19.547 -17.625 -22.125 1 97.94 156 SER B C 1
ATOM 4331 O O . SER B 1 156 ? -18.547 -18.328 -22.219 1 97.94 156 SER B O 1
ATOM 4333 N N . ILE B 1 157 ? -20.656 -18.016 -21.594 1 98 157 ILE B N 1
ATOM 4334 C CA . ILE B 1 157 ? -20.781 -19.344 -21.016 1 98 157 ILE B CA 1
ATOM 4335 C C . ILE B 1 157 ? -20.656 -20.406 -22.094 1 98 157 ILE B C 1
ATOM 4337 O O . ILE B 1 157 ? -20.047 -21.453 -21.875 1 98 157 ILE B O 1
ATOM 4341 N N . LYS B 1 158 ? -21.188 -20.047 -23.266 1 97.88 158 LYS B N 1
ATOM 4342 C CA . LYS B 1 158 ? -21.109 -20.953 -24.406 1 97.88 158 LYS B CA 1
ATOM 4343 C C . LYS B 1 158 ? -19.656 -21.234 -24.797 1 97.88 158 LYS B C 1
ATOM 4345 O O . LYS B 1 158 ? -19.266 -22.375 -25 1 97.88 158 LYS B O 1
ATOM 4350 N N . VAL B 1 159 ? -18.906 -20.203 -24.875 1 98.06 159 VAL B N 1
ATOM 4351 C CA . VAL B 1 159 ? -17.484 -20.344 -25.219 1 98.06 159 VAL B CA 1
ATOM 4352 C C . VAL B 1 159 ? -16.766 -21.109 -24.109 1 98.06 159 VAL B C 1
ATOM 4354 O O . VAL B 1 159 ? -15.969 -22.016 -24.391 1 98.06 159 VAL B O 1
ATOM 4357 N N . MET B 1 160 ? -17.047 -20.766 -22.844 1 98.44 160 MET B N 1
ATOM 4358 C CA . MET B 1 160 ? -16.391 -21.438 -21.719 1 98.44 160 MET B CA 1
ATOM 4359 C C . MET B 1 160 ? -16.688 -22.922 -21.719 1 98.44 160 MET B C 1
ATOM 4361 O O . MET B 1 160 ? -15.797 -23.734 -21.438 1 98.44 160 MET B O 1
ATOM 4365 N N . GLN B 1 161 ? -17.922 -23.25 -22.047 1 98.12 161 GLN B N 1
ATOM 4366 C CA . GLN B 1 161 ? -18.297 -24.656 -22.109 1 98.12 161 GLN B CA 1
ATOM 4367 C C . GLN B 1 161 ? -17.5 -25.391 -23.188 1 98.12 161 GLN B C 1
ATOM 4369 O O . GLN B 1 161 ? -17.078 -26.531 -22.969 1 98.12 161 GLN B O 1
ATOM 4374 N N . LYS B 1 162 ? -17.312 -24.781 -24.328 1 98.31 162 LYS B N 1
ATOM 4375 C CA . LYS B 1 162 ? -16.484 -25.375 -25.391 1 98.31 162 LYS B CA 1
ATOM 4376 C C . LYS B 1 162 ? -15.07 -25.641 -24.891 1 98.31 162 LYS B C 1
ATOM 4378 O O . LYS B 1 162 ? -14.484 -26.688 -25.203 1 98.31 162 LYS B O 1
ATOM 4383 N N . LEU B 1 163 ? -14.523 -24.734 -24.141 1 98.62 163 LEU B N 1
ATOM 4384 C CA . LEU B 1 163 ? -13.172 -24.875 -23.625 1 98.62 163 LEU B CA 1
ATOM 4385 C C . LEU B 1 163 ? -13.109 -26 -22.578 1 98.62 163 LEU B C 1
ATOM 4387 O O . LEU B 1 163 ? -12.156 -26.781 -22.562 1 98.62 163 LEU B O 1
ATOM 4391 N N . ILE B 1 164 ? -14.109 -26.062 -21.734 1 98.56 164 ILE B N 1
ATOM 4392 C CA . ILE B 1 164 ? -14.195 -27.125 -20.719 1 98.56 164 ILE B CA 1
ATOM 4393 C C . ILE B 1 164 ? -14.281 -28.484 -21.422 1 98.56 164 ILE B C 1
ATOM 4395 O O . ILE B 1 164 ? -13.586 -29.422 -21.031 1 98.56 164 ILE B O 1
ATOM 4399 N N . ASP B 1 165 ? -15.07 -28.547 -22.469 1 98.44 165 ASP B N 1
ATOM 4400 C CA . ASP B 1 165 ? -15.219 -29.797 -23.203 1 98.44 165 ASP B CA 1
ATOM 4401 C C . ASP B 1 165 ? -13.898 -30.203 -23.844 1 98.44 165 ASP B C 1
ATOM 4403 O O . ASP B 1 165 ? -13.547 -31.391 -23.844 1 98.44 165 ASP B O 1
ATOM 4407 N N . ALA B 1 166 ? -13.203 -29.281 -24.359 1 98.56 166 ALA B N 1
ATOM 4408 C CA . ALA B 1 166 ? -11.898 -29.547 -24.953 1 98.56 166 ALA B CA 1
ATOM 4409 C C . ALA B 1 166 ? -10.922 -30.109 -23.922 1 98.56 166 ALA B C 1
ATOM 4411 O O . ALA B 1 166 ? -10.016 -30.859 -24.266 1 98.56 166 ALA B O 1
ATOM 4412 N N . ALA B 1 167 ? -11.117 -29.75 -22.641 1 98.44 167 ALA B N 1
ATOM 4413 C CA . ALA B 1 167 ? -10.227 -30.156 -21.547 1 98.44 167 ALA B CA 1
ATOM 4414 C C . ALA B 1 167 ? -10.672 -31.5 -20.953 1 98.44 167 ALA B C 1
ATOM 4416 O O . ALA B 1 167 ? -10.164 -31.906 -19.906 1 98.44 167 ALA B O 1
ATOM 4417 N N . GLY B 1 168 ? -11.617 -32.156 -21.547 1 96.94 168 GLY B N 1
ATOM 4418 C CA . GLY B 1 168 ? -12.039 -33.469 -21.078 1 96.94 168 GLY B CA 1
ATOM 4419 C C . GLY B 1 168 ? -13.375 -33.438 -20.344 1 96.94 168 GLY B C 1
ATOM 4420 O O . GLY B 1 168 ? -13.781 -34.438 -19.766 1 96.94 168 GLY B O 1
ATOM 4421 N N . GLY B 1 169 ? -14.031 -32.281 -20.359 1 96.94 169 GLY B N 1
ATOM 4422 C CA . GLY B 1 169 ? -15.359 -32.188 -19.766 1 96.94 169 GLY B CA 1
ATOM 4423 C C . GLY B 1 169 ? -15.336 -32.094 -18.25 1 96.94 169 GLY B C 1
ATOM 4424 O O . GLY B 1 169 ? -14.281 -31.859 -17.656 1 96.94 169 GLY B O 1
ATOM 4425 N N . ILE B 1 170 ? -16.547 -32.094 -17.719 1 95.19 170 ILE B N 1
ATOM 4426 C CA . ILE B 1 170 ? -16.734 -32.031 -16.281 1 95.19 170 ILE B CA 1
ATOM 4427 C C . ILE B 1 170 ? -16.75 -33.469 -15.703 1 95.19 170 ILE B C 1
ATOM 4429 O O . ILE B 1 170 ? -17.391 -34.344 -16.266 1 95.19 170 ILE B O 1
ATOM 4433 N N . PHE B 1 171 ? -15.992 -33.625 -14.664 1 93.44 171 PHE B N 1
ATOM 4434 C CA . PHE B 1 171 ? -15.977 -34.938 -14.008 1 93.44 171 PHE B CA 1
ATOM 4435 C C . PHE B 1 171 ? -15.992 -34.781 -12.492 1 93.44 171 PHE B C 1
ATOM 4437 O O . PHE B 1 171 ? -15.992 -33.656 -11.977 1 93.44 171 PHE B O 1
ATOM 4444 N N . THR B 1 172 ? -16.234 -35.875 -11.734 1 89.31 172 THR B N 1
ATOM 4445 C CA . THR B 1 172 ? -16.281 -35.875 -10.273 1 89.31 172 THR B CA 1
ATOM 4446 C C . THR B 1 172 ? -14.914 -36.125 -9.672 1 89.31 172 THR B C 1
ATOM 4448 O O . THR B 1 172 ? -14.281 -37.156 -9.977 1 89.31 172 THR B O 1
ATOM 4451 N N . GLY B 1 173 ? -14.445 -35.188 -8.883 1 81.38 173 GLY B N 1
ATOM 4452 C CA . GLY B 1 173 ? -13.156 -35.344 -8.219 1 81.38 173 GLY B CA 1
ATOM 4453 C C . GLY B 1 173 ? -13.188 -36.312 -7.059 1 81.38 173 GLY B C 1
ATOM 4454 O O . GLY B 1 173 ? -14.242 -36.844 -6.715 1 81.38 173 GLY B O 1
ATOM 4455 N N . SER B 1 174 ? -12.078 -36.562 -6.5 1 73.44 174 SER B N 1
ATOM 4456 C CA . SER B 1 174 ? -11.922 -37.5 -5.402 1 73.44 174 SER B CA 1
ATOM 4457 C C . SER B 1 174 ? -12.75 -37.094 -4.188 1 73.44 174 SER B C 1
ATOM 4459 O O . SER B 1 174 ? -13.172 -37.938 -3.4 1 73.44 174 SER B O 1
ATOM 4461 N N . ASN B 1 175 ? -13.047 -35.812 -4.078 1 75.5 175 ASN B N 1
ATOM 4462 C CA . ASN B 1 175 ? -13.789 -35.312 -2.928 1 75.5 175 ASN B CA 1
ATOM 4463 C C . ASN B 1 175 ? -15.273 -35.188 -3.236 1 75.5 175 ASN B C 1
ATOM 4465 O O . ASN B 1 175 ? -16.016 -34.594 -2.461 1 75.5 175 ASN B O 1
ATOM 4469 N N . GLY B 1 176 ? -15.648 -35.625 -4.41 1 80.88 176 GLY B N 1
ATOM 4470 C CA . GLY B 1 176 ? -17.062 -35.594 -4.773 1 80.88 176 GLY B CA 1
ATOM 4471 C C . GLY B 1 176 ? -17.484 -34.312 -5.457 1 80.88 176 GLY B C 1
ATOM 4472 O O . GLY B 1 176 ? -18.625 -34.188 -5.891 1 80.88 176 GLY B O 1
ATOM 4473 N N . GLN B 1 177 ? -16.578 -33.5 -5.609 1 83.88 177 GLN B N 1
ATOM 4474 C CA . GLN B 1 177 ? -16.922 -32.219 -6.215 1 83.88 177 GLN B CA 1
ATOM 4475 C C . GLN B 1 177 ? -16.703 -32.25 -7.727 1 83.88 177 GLN B C 1
ATOM 4477 O O . GLN B 1 177 ? -15.891 -33.031 -8.227 1 83.88 177 GLN B O 1
ATOM 4482 N N . LYS B 1 178 ? -17.516 -31.406 -8.422 1 90.75 178 LYS B N 1
ATOM 4483 C CA . LYS B 1 178 ? -17.297 -31.203 -9.852 1 90.75 178 LYS B CA 1
ATOM 4484 C C . LYS B 1 178 ? -15.922 -30.594 -10.117 1 90.75 178 LYS B C 1
ATOM 4486 O O . LYS B 1 178 ? -15.477 -29.719 -9.383 1 90.75 178 LYS B O 1
ATOM 4491 N N . LYS B 1 179 ? -15.273 -31.141 -11.188 1 91.62 179 LYS B N 1
ATOM 4492 C CA . LYS B 1 179 ? -13.945 -30.656 -11.547 1 91.62 179 LYS B CA 1
ATOM 4493 C C . LYS B 1 179 ? -13.75 -30.672 -13.062 1 91.62 179 LYS B C 1
ATOM 4495 O O . LYS B 1 179 ? -14.484 -31.359 -13.781 1 91.62 179 LYS B O 1
ATOM 4500 N N . THR B 1 180 ? -12.938 -29.859 -13.516 1 96 180 THR B N 1
ATOM 4501 C CA . THR B 1 180 ? -12.438 -29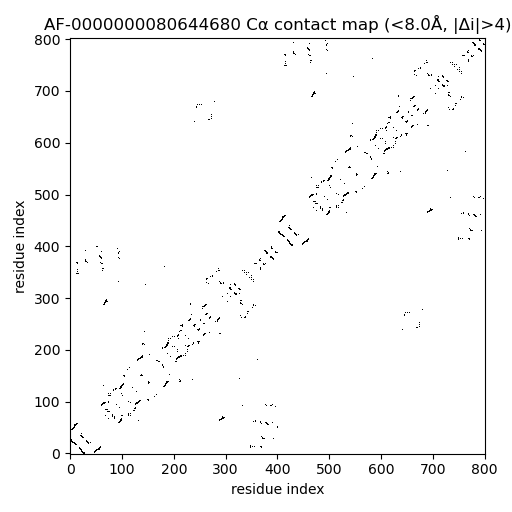.859 -14.883 1 96 180 THR B CA 1
ATOM 4502 C C . THR B 1 180 ? -10.914 -29.828 -14.898 1 96 180 THR B C 1
ATOM 4504 O O . THR B 1 180 ? -10.273 -29.672 -13.859 1 96 180 THR B O 1
ATOM 4507 N N . HIS B 1 181 ? -10.344 -30.047 -16.016 1 97.44 181 HIS B N 1
ATOM 4508 C CA . HIS B 1 181 ? -8.891 -29.938 -16.125 1 97.44 181 HIS B CA 1
ATOM 4509 C C . HIS B 1 181 ? -8.453 -28.484 -16.219 1 97.44 181 HIS B C 1
ATOM 4511 O O . HIS B 1 181 ? -7.258 -28.188 -16.172 1 97.44 181 HIS B O 1
ATOM 4517 N N . ILE B 1 182 ? -9.398 -27.594 -16.359 1 98.25 182 ILE B N 1
ATOM 4518 C CA . ILE B 1 182 ? -9.086 -26.172 -16.234 1 98.25 182 ILE B CA 1
ATOM 4519 C C . ILE B 1 182 ? -9.117 -25.766 -14.766 1 98.25 182 ILE B C 1
ATOM 4521 O O . ILE B 1 182 ? -10.188 -25.703 -14.156 1 98.25 182 ILE B O 1
ATOM 4525 N N . SER B 1 183 ? -7.965 -25.5 -14.297 1 97.62 183 SER B N 1
ATOM 4526 C CA . SER B 1 183 ? -7.852 -25.172 -12.875 1 97.62 183 SER B CA 1
ATOM 4527 C C . SER B 1 183 ? -8.164 -23.703 -12.617 1 97.62 183 SER B C 1
ATOM 4529 O O . SER B 1 183 ? -8.789 -23.359 -11.617 1 97.62 183 SER B O 1
ATOM 4531 N N . THR B 1 184 ? -7.691 -22.844 -13.516 1 98.38 184 THR B N 1
ATOM 4532 C CA . THR B 1 184 ? -7.836 -21.406 -13.305 1 98.38 184 THR B CA 1
ATOM 4533 C C . THR B 1 184 ? -7.863 -20.672 -14.633 1 98.38 184 THR B C 1
ATOM 4535 O O . THR B 1 184 ? -7.484 -21.219 -15.672 1 98.38 184 THR B O 1
ATOM 4538 N N . MET B 1 185 ? -8.391 -19.484 -14.57 1 98.62 185 MET B N 1
ATOM 4539 C CA . MET B 1 185 ? -8.484 -18.625 -15.758 1 98.62 185 MET B CA 1
ATOM 4540 C C . MET B 1 185 ? -8.336 -17.156 -15.375 1 98.62 185 MET B C 1
ATOM 4542 O O . MET B 1 185 ? -8.906 -16.719 -14.375 1 98.62 185 MET B O 1
ATOM 4546 N N . THR B 1 186 ? -7.527 -16.438 -16.125 1 98.62 186 THR B N 1
ATOM 4547 C CA . THR B 1 186 ? -7.391 -14.992 -15.961 1 98.62 186 THR B CA 1
ATOM 4548 C C . THR B 1 186 ? -8.523 -14.266 -16.672 1 98.62 186 THR B C 1
ATOM 4550 O O . THR B 1 186 ? -8.789 -14.523 -17.859 1 98.62 186 THR B O 1
ATOM 4553 N N . VAL B 1 187 ? -9.156 -13.344 -15.992 1 98.69 187 VAL B N 1
ATOM 4554 C CA . VAL B 1 187 ? -10.281 -12.609 -16.562 1 98.69 187 VAL B CA 1
ATOM 4555 C C . VAL B 1 187 ? -10.227 -11.148 -16.125 1 98.69 187 VAL B C 1
ATOM 4557 O O . VAL B 1 187 ? -9.523 -10.805 -15.18 1 98.69 187 VAL B O 1
ATOM 4560 N N . ALA B 1 188 ? -10.938 -10.336 -16.844 1 98.75 188 ALA B N 1
ATOM 4561 C CA . ALA B 1 188 ? -11.148 -8.953 -16.438 1 98.75 188 ALA B CA 1
ATOM 4562 C C . ALA B 1 188 ? -12.516 -8.766 -15.789 1 98.75 188 ALA B C 1
ATOM 4564 O O . ALA B 1 188 ? -13.547 -8.859 -16.469 1 98.75 188 ALA B O 1
ATOM 4565 N N . PRO B 1 189 ? -12.586 -8.398 -14.578 1 98.44 189 PRO B N 1
ATOM 4566 C CA . PRO B 1 189 ? -13.852 -8.367 -13.836 1 98.44 189 PRO B CA 1
ATOM 4567 C C . PRO B 1 189 ? -14.836 -7.34 -14.383 1 98.44 189 PRO B C 1
ATOM 4569 O O . PRO B 1 189 ? -16.047 -7.492 -14.227 1 98.44 189 PRO B O 1
ATOM 4572 N N . GLU B 1 190 ? -14.359 -6.289 -15.023 1 98.5 190 GLU B N 1
ATOM 4573 C CA . GLU B 1 190 ? -15.203 -5.176 -15.43 1 98.5 190 GLU B CA 1
ATOM 4574 C C . GLU B 1 190 ? -16.047 -5.531 -16.656 1 98.5 190 GLU B C 1
ATOM 4576 O O . GLU B 1 190 ? -16.984 -4.82 -17 1 98.5 190 GLU B O 1
ATOM 4581 N N . LEU B 1 191 ? -15.727 -6.625 -17.312 1 98.25 191 LEU B N 1
ATOM 4582 C CA . LEU B 1 191 ? -16.391 -6.938 -18.578 1 98.25 191 LEU B CA 1
ATOM 4583 C C . LEU B 1 191 ? -17.844 -7.363 -18.328 1 98.25 191 LEU B C 1
ATOM 4585 O O . LEU B 1 191 ? -18.125 -8.047 -17.359 1 98.25 191 LEU B O 1
ATOM 4589 N N . LYS B 1 192 ? -18.703 -7.004 -19.297 1 97.44 192 LYS B N 1
ATOM 4590 C CA . LYS B 1 192 ? -20.109 -7.395 -19.234 1 97.44 192 LYS B CA 1
ATOM 4591 C C . LYS B 1 192 ? -20.266 -8.906 -19.281 1 97.44 192 LYS B C 1
ATOM 4593 O O . LYS B 1 192 ? -19.641 -9.57 -20.109 1 97.44 192 LYS B O 1
ATOM 4598 N N . GLY B 1 193 ? -21.062 -9.469 -18.391 1 97.75 193 GLY B N 1
ATOM 4599 C CA . GLY B 1 193 ? -21.312 -10.906 -18.359 1 97.75 193 GLY B CA 1
ATOM 4600 C C . GLY B 1 193 ? -20.375 -11.648 -17.422 1 97.75 193 GLY B C 1
ATOM 4601 O O . GLY B 1 193 ? -20.531 -12.852 -17.219 1 97.75 193 GLY B O 1
ATOM 4602 N N . MET B 1 194 ? -19.469 -10.953 -16.797 1 98.12 194 MET B N 1
ATOM 4603 C CA . MET B 1 194 ? -18.453 -11.586 -15.977 1 98.12 194 MET B CA 1
ATOM 4604 C C . MET B 1 194 ? -19.078 -12.234 -14.742 1 98.12 194 MET B C 1
ATOM 4606 O O . MET B 1 194 ? -18.641 -13.312 -14.32 1 98.12 194 MET B O 1
ATOM 4610 N N . ARG B 1 195 ? -20.078 -11.578 -14.195 1 97 195 ARG B N 1
ATOM 4611 C CA . ARG B 1 195 ? -20.734 -12.125 -13.008 1 97 195 ARG B CA 1
ATOM 4612 C C . ARG B 1 195 ? -21.266 -13.523 -13.281 1 97 195 ARG B C 1
ATOM 4614 O O . ARG B 1 195 ? -21.016 -14.461 -12.516 1 97 195 ARG B O 1
ATOM 4621 N N . GLU B 1 196 ? -22 -13.648 -14.352 1 97.88 196 GLU B N 1
ATOM 4622 C CA . GLU B 1 196 ? -22.578 -14.93 -14.734 1 97.88 196 GLU B CA 1
ATOM 4623 C C . GLU B 1 196 ? -21.5 -15.969 -15.023 1 97.88 196 GLU B C 1
ATOM 4625 O O . GLU B 1 196 ? -21.609 -17.125 -14.609 1 97.88 196 GLU B O 1
ATOM 4630 N N . LEU B 1 197 ? -20.484 -15.539 -15.719 1 98.38 197 LEU B N 1
ATOM 4631 C CA . LEU B 1 197 ? -19.391 -16.438 -16.047 1 98.38 197 LEU B CA 1
ATOM 4632 C C . LEU B 1 197 ? -18.688 -16.906 -14.773 1 98.38 197 LEU B C 1
ATOM 4634 O O . LEU B 1 197 ? -18.312 -18.078 -14.656 1 98.38 197 LEU B O 1
ATOM 4638 N N . ALA B 1 198 ? -18.484 -15.992 -13.852 1 98.19 198 ALA B N 1
ATOM 4639 C CA . ALA B 1 198 ? -17.797 -16.312 -12.602 1 98.19 198 ALA B CA 1
ATOM 4640 C C . ALA B 1 198 ? -18.578 -17.344 -11.797 1 98.19 198 ALA B C 1
ATOM 4642 O O . ALA B 1 198 ? -18 -18.297 -11.266 1 98.19 198 ALA B O 1
ATOM 4643 N N . ILE B 1 199 ? -19.859 -17.203 -11.711 1 96.88 199 ILE B N 1
ATOM 4644 C CA . ILE B 1 199 ? -20.703 -18.141 -10.984 1 96.88 199 ILE B CA 1
ATOM 4645 C C . ILE B 1 199 ? -20.641 -19.516 -11.648 1 96.88 199 ILE B C 1
ATOM 4647 O O . ILE B 1 199 ? -20.484 -20.531 -10.969 1 96.88 199 ILE B O 1
ATOM 4651 N N . PHE B 1 200 ? -20.75 -19.531 -12.969 1 97.12 200 PHE B N 1
ATOM 4652 C CA . PHE B 1 200 ? -20.672 -20.766 -13.734 1 97.12 200 PHE B CA 1
ATOM 4653 C C . PHE B 1 200 ? -19.344 -21.484 -13.461 1 97.12 200 PHE B C 1
ATOM 4655 O O . PHE B 1 200 ? -19.328 -22.688 -13.227 1 97.12 200 PHE B O 1
ATOM 4662 N N . CYS B 1 201 ? -18.219 -20.75 -13.453 1 97.56 201 CYS B N 1
ATOM 4663 C CA . CYS B 1 201 ? -16.891 -21.312 -13.227 1 97.56 201 CYS B CA 1
ATOM 4664 C C . CYS B 1 201 ? -16.75 -21.812 -11.789 1 97.56 201 CYS B C 1
ATOM 4666 O O . CYS B 1 201 ? -16.172 -22.875 -11.555 1 97.56 201 CYS B O 1
ATOM 4668 N N . LEU B 1 202 ? -17.266 -21.047 -10.891 1 94.06 202 LEU B N 1
ATOM 4669 C CA . LEU B 1 202 ? -17.219 -21.438 -9.484 1 94.06 202 LEU B CA 1
ATOM 4670 C C . LEU B 1 202 ? -17.922 -22.766 -9.273 1 94.06 202 LEU B C 1
ATOM 4672 O O . LEU B 1 202 ? -17.438 -23.625 -8.539 1 94.06 202 LEU B O 1
ATOM 4676 N N . GLU B 1 203 ? -19.031 -22.938 -9.922 1 92.69 203 GLU B N 1
ATOM 4677 C CA . GLU B 1 203 ? -19.812 -24.172 -9.812 1 92.69 203 GLU B CA 1
ATOM 4678 C C . GLU B 1 203 ? -19.047 -25.359 -10.383 1 92.69 203 GLU B C 1
ATOM 4680 O O . GLU B 1 203 ? -19.312 -26.5 -10.031 1 92.69 203 GLU B O 1
ATOM 4685 N N . ASN B 1 204 ? -18.141 -25.109 -11.242 1 94 204 ASN B N 1
ATOM 4686 C CA . ASN B 1 204 ? -17.344 -26.172 -11.867 1 94 204 ASN B CA 1
ATOM 4687 C C . ASN B 1 204 ? -15.93 -26.203 -11.312 1 94 204 ASN B C 1
ATOM 4689 O O . ASN B 1 204 ? -15.039 -26.797 -11.922 1 94 204 ASN B O 1
ATOM 4693 N N . ASN B 1 205 ? -15.656 -25.484 -10.219 1 93.31 205 ASN B N 1
ATOM 4694 C CA . ASN B 1 205 ? -14.406 -25.469 -9.469 1 93.31 205 ASN B CA 1
ATOM 4695 C C . ASN B 1 205 ? -13.258 -24.938 -10.305 1 93.31 205 ASN B C 1
ATOM 4697 O O . ASN B 1 205 ? -12.156 -25.484 -10.289 1 93.31 205 ASN B O 1
ATOM 4701 N N . ILE B 1 206 ? -13.555 -24.016 -11.125 1 96.5 206 ILE B N 1
ATOM 4702 C CA . ILE B 1 206 ? -12.547 -23.234 -11.852 1 96.5 206 ILE B CA 1
ATOM 4703 C C . ILE B 1 206 ? -12.297 -21.906 -11.125 1 96.5 206 ILE B C 1
ATOM 4705 O O . ILE B 1 206 ? -13.211 -21.109 -10.961 1 96.5 206 ILE B O 1
ATOM 4709 N N . ASN B 1 207 ? -11.094 -21.688 -10.703 1 96.12 207 ASN B N 1
ATOM 4710 C CA . ASN B 1 207 ? -10.719 -20.469 -9.992 1 96.12 207 ASN B CA 1
ATOM 4711 C C . ASN B 1 207 ? -10.422 -19.328 -10.953 1 96.12 207 ASN B C 1
ATOM 4713 O O . ASN B 1 207 ? -9.461 -19.391 -11.719 1 96.12 207 ASN B O 1
ATOM 4717 N N . LEU B 1 208 ? -11.219 -18.328 -10.883 1 98.06 208 LEU B N 1
ATOM 4718 C CA . LEU B 1 208 ? -10.938 -17.172 -11.719 1 98.06 208 LEU B CA 1
ATOM 4719 C C . LEU B 1 208 ? -10 -16.203 -11.008 1 98.06 208 LEU B C 1
ATOM 4721 O O . LEU B 1 208 ? -10.102 -16.016 -9.797 1 98.06 208 LEU B O 1
ATOM 4725 N N . GLN B 1 209 ? -9.109 -15.617 -11.758 1 98.5 209 GLN B N 1
ATOM 4726 C CA . GLN B 1 209 ? -8.18 -14.617 -11.25 1 98.5 209 GLN B CA 1
ATOM 4727 C C . GLN B 1 209 ? -8.289 -13.312 -12.031 1 98.5 209 GLN B C 1
ATOM 4729 O O . GLN B 1 209 ? -8.398 -13.336 -13.266 1 98.5 209 GLN B O 1
ATOM 4734 N N . ALA B 1 210 ? -8.344 -12.195 -11.32 1 98.81 210 ALA B N 1
ATOM 4735 C CA . ALA B 1 210 ? -8.375 -10.898 -11.984 1 98.81 210 ALA B CA 1
ATOM 4736 C C . ALA B 1 210 ? -7.031 -10.57 -12.625 1 98.81 210 ALA B C 1
ATOM 4738 O O . ALA B 1 210 ? -5.996 -10.609 -11.953 1 98.81 210 ALA B O 1
ATOM 4739 N N . GLY B 1 211 ? -6.957 -10.289 -13.82 1 98.44 211 GLY B N 1
ATOM 4740 C CA . GLY B 1 211 ? -5.766 -9.906 -14.562 1 98.44 211 GLY B CA 1
ATOM 4741 C C . GLY B 1 211 ? -6.074 -9.32 -15.93 1 98.44 211 GLY B C 1
ATOM 4742 O O . GLY B 1 211 ? -7.172 -9.508 -16.453 1 98.44 211 GLY B O 1
ATOM 4743 N N . HIS B 1 212 ? -5.043 -8.602 -16.453 1 97.88 212 HIS B N 1
ATOM 4744 C CA . HIS B 1 212 ? -5.285 -7.906 -17.719 1 97.88 212 HIS B CA 1
ATOM 4745 C C . HIS B 1 212 ? -6.594 -7.121 -17.672 1 97.88 212 HIS B C 1
ATOM 4747 O O . HIS B 1 212 ? -7.449 -7.273 -18.547 1 97.88 212 HIS B O 1
ATOM 4753 N N . THR B 1 213 ? -6.688 -6.273 -16.719 1 98.5 213 THR B N 1
ATOM 4754 C CA . THR B 1 213 ? -7.949 -5.621 -16.391 1 98.5 213 THR B CA 1
ATOM 4755 C C . THR B 1 213 ? -7.754 -4.117 -16.234 1 98.5 213 THR B C 1
ATOM 4757 O O . THR B 1 213 ? -6.746 -3.666 -15.688 1 98.5 213 THR B O 1
ATOM 4760 N N . ASN B 1 214 ? -8.664 -3.414 -16.719 1 98.38 214 ASN B N 1
ATOM 4761 C CA . ASN B 1 214 ? -8.734 -1.969 -16.547 1 98.38 214 ASN B CA 1
ATOM 4762 C C . ASN B 1 214 ? -9.805 -1.58 -15.531 1 98.38 214 ASN B C 1
ATOM 4764 O O . ASN B 1 214 ? -10.367 -0.489 -15.609 1 98.38 214 ASN B O 1
ATOM 4768 N N . ALA B 1 215 ? -10.078 -2.434 -14.617 1 98.56 215 ALA B N 1
ATOM 4769 C CA . ALA B 1 215 ? -11.18 -2.328 -13.672 1 98.56 215 ALA B CA 1
ATOM 4770 C C . ALA B 1 215 ? -10.992 -1.137 -12.734 1 98.56 215 ALA B C 1
ATOM 4772 O O . ALA B 1 215 ? -9.867 -0.815 -12.352 1 98.56 215 ALA B O 1
ATOM 4773 N N . THR B 1 216 ? -12.125 -0.487 -12.414 1 98.06 216 THR B N 1
ATOM 4774 C CA . THR B 1 216 ? -12.18 0.44 -11.289 1 98.06 216 THR B CA 1
ATOM 4775 C C . THR B 1 216 ? -12.227 -0.318 -9.961 1 98.06 216 THR B C 1
ATOM 4777 O O . THR B 1 216 ? -12.336 -1.547 -9.953 1 98.06 216 THR B O 1
ATOM 4780 N N . TYR B 1 217 ? -12.117 0.422 -8.914 1 98.31 217 TYR B N 1
ATOM 4781 C CA . TYR B 1 217 ? -12.258 -0.181 -7.59 1 98.31 217 TYR B CA 1
ATOM 4782 C C . TYR B 1 217 ? -13.586 -0.908 -7.453 1 98.31 217 TYR B C 1
ATOM 4784 O O . TYR B 1 217 ? -13.633 -2.047 -6.98 1 98.31 217 TYR B O 1
ATOM 4792 N N . GLU B 1 218 ? -14.609 -0.268 -7.883 1 97.69 218 GLU B N 1
ATOM 4793 C CA . GLU B 1 218 ? -15.953 -0.818 -7.773 1 97.69 218 GLU B CA 1
ATOM 4794 C C . GLU B 1 218 ? -16.094 -2.098 -8.594 1 97.69 218 GLU B C 1
ATOM 4796 O O . GLU B 1 218 ? -16.719 -3.062 -8.148 1 97.69 218 GLU B O 1
ATOM 4801 N N . ASN B 1 219 ? -15.5 -2.141 -9.812 1 98.38 219 ASN B N 1
ATOM 4802 C CA . ASN B 1 219 ? -15.5 -3.346 -10.641 1 98.38 219 ASN B CA 1
ATOM 4803 C C . ASN B 1 219 ? -14.82 -4.512 -9.922 1 98.38 219 ASN B C 1
ATOM 4805 O O . ASN B 1 219 ? -15.312 -5.645 -9.977 1 98.38 219 ASN B O 1
ATOM 4809 N N . ME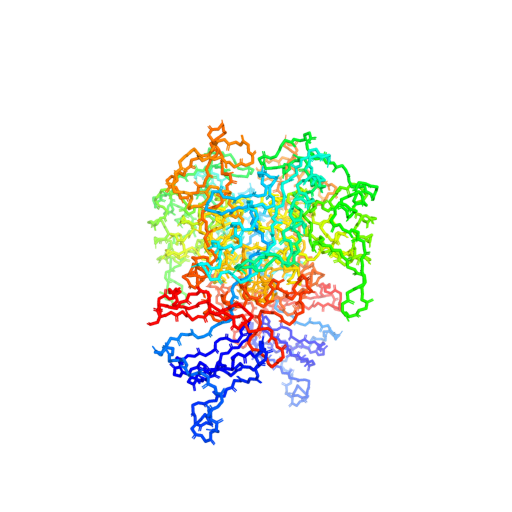T B 1 220 ? -13.75 -4.234 -9.297 1 98.56 220 MET B N 1
ATOM 4810 C CA . MET B 1 220 ? -13.008 -5.266 -8.578 1 98.56 220 MET B CA 1
ATOM 4811 C C . MET B 1 220 ? -13.836 -5.824 -7.426 1 98.56 220 MET B C 1
ATOM 4813 O O . MET B 1 220 ? -13.875 -7.039 -7.215 1 98.56 220 MET B O 1
ATOM 4817 N N . ILE B 1 221 ? -14.492 -4.926 -6.688 1 97.19 221 ILE B N 1
ATOM 4818 C CA . ILE B 1 221 ? -15.328 -5.344 -5.566 1 97.19 221 ILE B CA 1
ATOM 4819 C C . ILE B 1 221 ? -16.438 -6.273 -6.066 1 97.19 221 ILE B C 1
ATOM 4821 O O . ILE B 1 221 ? -16.719 -7.293 -5.441 1 97.19 221 ILE B O 1
ATOM 4825 N N . GLU B 1 222 ? -17.016 -5.914 -7.227 1 97.19 222 GLU B N 1
ATOM 4826 C CA . GLU B 1 222 ? -18.031 -6.789 -7.828 1 97.19 222 GLU B CA 1
ATOM 4827 C C . GLU B 1 222 ? -17.438 -8.156 -8.156 1 97.19 222 GLU B C 1
ATOM 4829 O O . GLU B 1 222 ? -18.078 -9.188 -7.926 1 97.19 222 GLU B O 1
ATOM 4834 N N . GLY B 1 223 ? -16.25 -8.195 -8.688 1 97.94 223 GLY B N 1
ATOM 4835 C CA . GLY B 1 223 ? -15.57 -9.453 -8.961 1 97.94 223 GLY B CA 1
ATOM 4836 C C . GLY B 1 223 ? -15.305 -10.273 -7.707 1 97.94 223 GLY B C 1
ATOM 4837 O O . GLY B 1 223 ? -15.508 -11.484 -7.703 1 97.94 223 GLY B O 1
ATOM 4838 N N . PHE B 1 224 ? -14.906 -9.547 -6.648 1 97.19 224 PHE B N 1
ATOM 4839 C CA . PHE B 1 224 ? -14.648 -10.219 -5.379 1 97.19 224 PHE B CA 1
ATOM 4840 C C . PHE B 1 224 ? -15.914 -10.898 -4.867 1 97.19 224 PHE B C 1
ATOM 4842 O O . PHE B 1 224 ? -15.852 -12.016 -4.34 1 97.19 224 PHE B O 1
ATOM 4849 N N . GLN B 1 225 ? -17.031 -10.312 -5.062 1 95.56 225 GLN B N 1
ATOM 4850 C CA . GLN B 1 225 ? -18.312 -10.789 -4.531 1 95.56 225 GLN B CA 1
ATOM 4851 C C . GLN B 1 225 ? -18.719 -12.102 -5.188 1 95.56 225 GLN B C 1
ATOM 4853 O O . GLN B 1 225 ? -19.469 -12.891 -4.602 1 95.56 225 GLN B O 1
ATOM 4858 N N . VAL B 1 226 ? -18.203 -12.312 -6.363 1 95.19 226 VAL B N 1
ATOM 4859 C CA . VAL B 1 226 ? -18.578 -13.539 -7.055 1 95.19 226 VAL B CA 1
ATOM 4860 C C . VAL B 1 226 ? -17.406 -14.508 -7.074 1 95.19 226 VAL B C 1
ATOM 4862 O O . VAL B 1 226 ? -17.344 -15.406 -7.914 1 95.19 226 VAL B O 1
ATOM 4865 N N . GLY B 1 227 ? -16.391 -14.258 -6.293 1 95.38 227 GLY B N 1
ATOM 4866 C CA . GLY B 1 227 ? -15.406 -15.281 -6.008 1 95.38 227 GLY B CA 1
ATOM 4867 C C . GLY B 1 227 ? -14.094 -15.078 -6.742 1 95.38 227 GLY B C 1
ATOM 4868 O O . GLY B 1 227 ? -13.211 -15.93 -6.703 1 95.38 227 GLY B O 1
ATOM 4869 N N . ILE B 1 228 ? -13.906 -13.984 -7.457 1 97.81 228 ILE B N 1
ATOM 4870 C CA . ILE B 1 228 ? -12.617 -13.68 -8.055 1 97.81 228 ILE B CA 1
ATOM 4871 C C . ILE B 1 228 ? -11.68 -13.102 -7.004 1 97.81 228 ILE B C 1
ATOM 4873 O O . ILE B 1 228 ? -11.562 -11.875 -6.871 1 97.81 228 ILE B O 1
ATOM 4877 N N . LEU B 1 229 ? -11.008 -13.93 -6.297 1 97.81 229 LEU B N 1
ATOM 4878 C CA . LEU B 1 229 ? -10.266 -13.523 -5.113 1 97.81 229 LEU B CA 1
ATOM 4879 C C . LEU B 1 229 ? -8.773 -13.82 -5.277 1 97.81 229 LEU B C 1
ATOM 4881 O O . LEU B 1 229 ? -8.055 -13.969 -4.285 1 97.81 229 LEU B O 1
ATOM 4885 N N . HIS B 1 230 ? -8.32 -14.016 -6.473 1 98.44 230 HIS B N 1
ATOM 4886 C CA . HIS B 1 230 ? -6.918 -14.156 -6.859 1 98.44 230 HIS B CA 1
ATOM 4887 C C . HIS B 1 230 ? -6.574 -13.227 -8.023 1 98.44 230 HIS B C 1
ATOM 4889 O O . HIS B 1 230 ? -7.469 -12.703 -8.688 1 98.44 230 HIS B O 1
ATOM 4895 N N . THR B 1 231 ? -5.289 -12.883 -8.156 1 98.69 231 THR B N 1
ATOM 4896 C CA . THR B 1 231 ? -4.91 -11.945 -9.211 1 98.69 231 THR B CA 1
ATOM 4897 C C . THR B 1 231 ? -3.697 -12.461 -9.984 1 98.69 231 THR B C 1
ATOM 4899 O O . THR B 1 231 ? -2.777 -13.031 -9.391 1 98.69 231 THR B O 1
ATOM 4902 N N . THR B 1 232 ? -3.764 -12.289 -11.266 1 98.38 232 THR B N 1
ATOM 4903 C CA . THR B 1 232 ? -2.721 -12.734 -12.188 1 98.38 232 THR B CA 1
ATOM 4904 C C . THR B 1 232 ? -1.572 -11.727 -12.227 1 98.38 232 THR B C 1
ATOM 4906 O O . THR B 1 232 ? -1.794 -10.531 -12.414 1 98.38 232 THR B O 1
ATOM 4909 N N . HIS B 1 233 ? -0.314 -12.297 -12.055 1 97.75 233 HIS B N 1
ATOM 4910 C CA . HIS B 1 233 ? 0.913 -11.508 -12.07 1 97.75 233 HIS B CA 1
ATOM 4911 C C . HIS B 1 233 ? 0.651 -10.078 -11.609 1 97.75 233 HIS B C 1
ATOM 4913 O O . HIS B 1 233 ? 0.856 -9.125 -12.367 1 97.75 233 HIS B O 1
ATOM 4919 N N . PHE B 1 234 ? 0.329 -9.898 -10.359 1 98.06 234 PHE B N 1
ATOM 4920 C CA . PHE B 1 234 ? -0.112 -8.664 -9.719 1 98.06 234 PHE B CA 1
ATOM 4921 C C . PHE B 1 234 ? 0.817 -7.508 -10.07 1 98.06 234 PHE B C 1
ATOM 4923 O O . PHE B 1 234 ? 2.035 -7.688 -10.148 1 98.06 234 PHE B O 1
ATOM 4930 N N . PHE B 1 235 ? 0.241 -6.234 -10.336 1 97.56 235 PHE B N 1
ATOM 4931 C CA . PHE B 1 235 ? 0.82 -4.949 -10.719 1 97.56 235 PHE B CA 1
ATOM 4932 C C . PHE B 1 235 ? 0.954 -4.848 -12.234 1 97.56 235 PHE B C 1
ATOM 4934 O O . PHE B 1 235 ? 1.007 -3.746 -12.781 1 97.56 235 PHE B O 1
ATOM 4941 N N . ASN B 1 236 ? 1.088 -6.004 -12.93 1 95.94 236 ASN B N 1
ATOM 4942 C CA . ASN B 1 236 ? 1.326 -5.984 -14.367 1 95.94 236 ASN B CA 1
ATOM 4943 C C . ASN B 1 236 ? 0.021 -6.066 -15.156 1 95.94 236 ASN B C 1
ATOM 4945 O O . ASN B 1 236 ? -0.859 -6.863 -14.828 1 95.94 236 ASN B O 1
ATOM 4949 N N . ALA B 1 237 ? -0.09 -5.211 -16.188 1 95.06 237 ALA B N 1
ATOM 4950 C CA . ALA B 1 237 ? -1.221 -5.207 -17.125 1 95.06 237 ALA B CA 1
ATOM 4951 C C . ALA B 1 237 ? -2.537 -5.004 -16.375 1 95.06 237 ALA B C 1
ATOM 4953 O O . ALA B 1 237 ? -3.531 -5.672 -16.672 1 95.06 237 ALA B O 1
ATOM 4954 N N . MET B 1 238 ? -2.588 -4.145 -15.453 1 96.5 238 MET B N 1
ATOM 4955 C CA . MET B 1 238 ? -3.777 -3.797 -14.68 1 96.5 238 MET B CA 1
ATOM 4956 C C . MET B 1 238 ? -3.85 -2.293 -14.445 1 96.5 238 MET B C 1
ATOM 4958 O O . MET B 1 238 ? -2.842 -1.593 -14.562 1 96.5 238 MET B O 1
ATOM 4962 N N . SER B 1 239 ? -5.082 -1.792 -14.148 1 97.62 239 SER B N 1
ATOM 4963 C CA . SER B 1 239 ? -5.242 -0.367 -13.883 1 97.62 239 SER B CA 1
ATOM 4964 C C . SER B 1 239 ? -4.461 0.053 -12.641 1 97.62 239 SER B C 1
ATOM 4966 O O . SER B 1 239 ? -4.543 -0.6 -11.594 1 97.62 239 SER B O 1
ATOM 4968 N N . LYS B 1 240 ? -3.74 1.159 -12.734 1 96.56 240 LYS B N 1
ATOM 4969 C CA . LYS B 1 240 ? -2.762 1.611 -11.75 1 96.56 240 LYS B CA 1
ATOM 4970 C C . LYS B 1 240 ? -3.451 2.244 -10.547 1 96.56 240 LYS B C 1
ATOM 4972 O O . LYS B 1 240 ? -4.586 2.715 -10.648 1 96.56 240 LYS B O 1
ATOM 4977 N N . LEU B 1 241 ? -2.773 2.291 -9.5 1 96.81 241 LEU B N 1
ATOM 4978 C CA . LEU B 1 241 ? -3.258 2.957 -8.297 1 96.81 241 LEU B CA 1
ATOM 4979 C C . LEU B 1 241 ? -3.406 4.457 -8.531 1 96.81 241 LEU B C 1
ATOM 4981 O O . LEU B 1 241 ? -2.49 5.105 -9.047 1 96.81 241 LEU B O 1
ATOM 4985 N N . ASP B 1 242 ? -4.547 4.906 -8.234 1 94.81 242 ASP B N 1
ATOM 4986 C CA . ASP B 1 242 ? -4.859 6.332 -8.227 1 94.81 242 ASP B CA 1
ATOM 4987 C C . ASP B 1 242 ? -5.57 6.738 -6.941 1 94.81 242 ASP B C 1
ATOM 4989 O O . ASP B 1 242 ? -6.422 6 -6.438 1 94.81 242 ASP B O 1
ATOM 4993 N N . HIS B 1 243 ? -5.219 7.902 -6.438 1 92.75 243 HIS B N 1
ATOM 4994 C CA . HIS B 1 243 ? -5.738 8.312 -5.141 1 92.75 243 HIS B CA 1
ATOM 4995 C C . HIS B 1 243 ? -7.227 8.633 -5.215 1 92.75 243 HIS B C 1
ATOM 4997 O O . HIS B 1 243 ? -7.922 8.617 -4.195 1 92.75 243 HIS B O 1
ATOM 5003 N N . ARG B 1 244 ? -7.715 8.953 -6.359 1 93.38 244 ARG B N 1
ATOM 5004 C CA . ARG B 1 244 ? -9.141 9.234 -6.508 1 93.38 244 ARG B CA 1
ATOM 5005 C C . ARG B 1 244 ? -9.938 7.953 -6.699 1 93.38 244 ARG B C 1
ATOM 5007 O O . ARG B 1 244 ? -11.094 7.867 -6.281 1 93.38 244 ARG B O 1
ATOM 5014 N N . ASN B 1 245 ? -9.359 7.031 -7.414 1 95.69 245 ASN B N 1
ATOM 5015 C CA . ASN B 1 245 ? -9.859 5.668 -7.543 1 95.69 245 ASN B CA 1
ATOM 5016 C C . ASN B 1 245 ? -8.742 4.641 -7.402 1 95.69 245 ASN B C 1
ATOM 5018 O O . ASN B 1 245 ? -7.867 4.551 -8.266 1 95.69 245 ASN B O 1
ATOM 5022 N N . PRO B 1 246 ? -8.891 3.82 -6.422 1 97.06 246 PRO B N 1
ATOM 5023 C CA . PRO B 1 246 ? -7.809 2.867 -6.168 1 97.06 246 PRO B CA 1
ATOM 5024 C C . PRO B 1 246 ? -7.551 1.935 -7.348 1 97.06 246 PRO B C 1
ATOM 5026 O O . PRO B 1 246 ? -6.445 1.415 -7.5 1 97.06 246 PRO B O 1
ATOM 5029 N N . ASN B 1 247 ? -8.617 1.709 -8.172 1 98.12 247 ASN B N 1
ATOM 5030 C CA . ASN B 1 247 ? -8.523 0.833 -9.328 1 98.12 247 ASN B CA 1
ATOM 5031 C C . ASN B 1 247 ? -8.125 -0.586 -8.93 1 98.12 247 ASN B C 1
ATOM 5033 O O . ASN B 1 247 ? -8.43 -1.033 -7.824 1 98.12 247 ASN B O 1
ATOM 5037 N N . ALA B 1 248 ? -7.66 -1.37 -9.875 1 98.5 248 ALA B N 1
ATOM 5038 C CA . ALA B 1 248 ? -7.402 -2.787 -9.625 1 98.5 248 ALA B CA 1
ATOM 5039 C C . ALA B 1 248 ? -6.266 -2.969 -8.617 1 98.5 248 ALA B C 1
ATOM 5041 O O . ALA B 1 248 ? -6.395 -3.73 -7.66 1 98.5 248 ALA B O 1
ATOM 5042 N N . ILE B 1 249 ? -5.176 -2.271 -8.859 1 98.06 249 ILE B N 1
ATOM 5043 C CA . ILE B 1 249 ? -4.016 -2.432 -7.988 1 98.06 249 ILE B CA 1
ATOM 5044 C C . ILE B 1 249 ? -4.383 -2.023 -6.562 1 98.06 249 ILE B C 1
ATOM 5046 O O . ILE B 1 249 ? -4.098 -2.752 -5.609 1 98.06 249 ILE B O 1
ATOM 5050 N N . GLY B 1 250 ? -5.047 -0.883 -6.422 1 97.69 250 GLY B N 1
ATOM 5051 C CA . GLY B 1 250 ? -5.445 -0.43 -5.098 1 97.69 250 GLY B CA 1
ATOM 5052 C C . GLY B 1 250 ? -6.418 -1.369 -4.414 1 97.69 250 GLY B C 1
ATOM 5053 O O . GLY B 1 250 ? -6.32 -1.602 -3.207 1 97.69 250 GLY B O 1
ATOM 5054 N N . ALA B 1 251 ? -7.344 -1.939 -5.168 1 97.94 251 ALA B N 1
ATOM 5055 C CA . ALA B 1 251 ? -8.312 -2.869 -4.598 1 97.94 251 ALA B CA 1
ATOM 5056 C C . ALA B 1 251 ? -7.621 -4.082 -3.982 1 97.94 251 ALA B C 1
ATOM 5058 O O . ALA B 1 251 ? -7.961 -4.5 -2.873 1 97.94 251 ALA B O 1
ATOM 5059 N N . VAL B 1 252 ? -6.66 -4.555 -4.668 1 97.94 252 VAL B N 1
ATOM 5060 C CA . VAL B 1 252 ? -5.953 -5.75 -4.223 1 97.94 252 VAL B CA 1
ATOM 5061 C C . VAL B 1 252 ? -5.105 -5.422 -2.994 1 97.94 252 VAL B C 1
ATOM 5063 O O . VAL B 1 252 ? -5 -6.234 -2.07 1 97.94 252 VAL B O 1
ATOM 5066 N N . LEU B 1 253 ? -4.512 -4.258 -2.963 1 96.19 253 LEU B N 1
ATOM 5067 C CA . LEU B 1 253 ? -3.699 -3.84 -1.826 1 96.19 253 LEU B CA 1
ATOM 5068 C C . LEU B 1 253 ? -4.566 -3.602 -0.595 1 96.19 253 LEU B C 1
ATOM 5070 O O . LEU B 1 253 ? -4.176 -3.949 0.521 1 96.19 253 LEU B O 1
ATOM 5074 N N . ILE B 1 254 ? -5.715 -3.061 -0.786 1 95.19 254 ILE B N 1
ATOM 5075 C CA . ILE B 1 254 ? -6.625 -2.682 0.288 1 95.19 254 ILE B CA 1
ATOM 5076 C C . ILE B 1 254 ? -7.223 -3.936 0.923 1 95.19 254 ILE B C 1
ATOM 5078 O O . ILE B 1 254 ? -7.328 -4.027 2.148 1 95.19 254 ILE B O 1
ATOM 5082 N N . HIS B 1 255 ? -7.582 -4.902 0.089 1 94.44 255 HIS B N 1
ATOM 5083 C CA . HIS B 1 255 ? -8.25 -6.105 0.563 1 94.44 255 HIS B CA 1
ATOM 5084 C C . HIS B 1 255 ? -7.262 -7.246 0.766 1 94.44 255 HIS B C 1
ATOM 5086 O O . HIS B 1 255 ? -7.031 -8.039 -0.147 1 94.44 255 HIS B O 1
ATOM 5092 N N . GLY B 1 256 ? -6.863 -7.387 1.941 1 88.94 256 GLY B N 1
ATOM 5093 C CA . GLY B 1 256 ? -5.801 -8.305 2.309 1 88.94 256 GLY B CA 1
ATOM 5094 C C . GLY B 1 256 ? -6.152 -9.758 2.061 1 88.94 256 GLY B C 1
ATOM 5095 O O . GLY B 1 256 ? -5.27 -10.617 1.988 1 88.94 256 GLY B O 1
ATOM 5096 N N . ASP B 1 257 ? -7.395 -10.078 1.861 1 91.94 257 ASP B N 1
ATOM 5097 C CA . ASP B 1 257 ? -7.836 -11.461 1.697 1 91.94 257 ASP B CA 1
ATOM 5098 C C . ASP B 1 257 ? -7.766 -11.891 0.234 1 91.94 257 ASP B C 1
ATOM 5100 O O . ASP B 1 257 ? -7.914 -13.07 -0.08 1 91.94 257 ASP B O 1
ATOM 5104 N N . VAL B 1 258 ? -7.52 -10.961 -0.654 1 97 258 VAL B N 1
ATOM 5105 C CA . VAL B 1 258 ? -7.332 -11.273 -2.066 1 97 258 VAL B CA 1
ATOM 5106 C C . VAL B 1 258 ? -5.883 -11.68 -2.318 1 97 258 VAL B C 1
ATOM 5108 O O . VAL B 1 258 ? -4.957 -10.953 -1.964 1 97 258 VAL B O 1
ATOM 5111 N N . SER B 1 259 ? -5.66 -12.844 -2.836 1 98.25 259 SER B N 1
ATOM 5112 C CA . SER B 1 259 ? -4.309 -13.344 -3.078 1 98.25 259 SER B CA 1
ATOM 5113 C C . SER B 1 259 ? -3.76 -12.828 -4.402 1 98.25 259 SER B C 1
ATOM 5115 O O . SER B 1 259 ? -4.516 -12.359 -5.258 1 98.25 259 SER B O 1
ATOM 5117 N N . CYS B 1 260 ? -2.451 -12.844 -4.504 1 97.88 260 CYS B N 1
ATOM 5118 C CA . CYS B 1 260 ? -1.866 -12.305 -5.727 1 97.88 260 CYS B CA 1
ATOM 5119 C C . CYS B 1 260 ? -0.658 -13.133 -6.16 1 97.88 260 CYS B C 1
ATOM 5121 O O . CYS B 1 260 ? 0.098 -13.617 -5.32 1 97.88 260 CYS B O 1
ATOM 5123 N N . GLU B 1 261 ? -0.469 -13.273 -7.477 1 98.69 261 GLU B N 1
ATOM 5124 C CA . GLU B 1 261 ? 0.749 -13.789 -8.094 1 98.69 261 GLU B CA 1
ATOM 5125 C C . GLU B 1 261 ? 1.818 -12.703 -8.195 1 98.69 261 GLU B C 1
ATOM 5127 O O . GLU B 1 261 ? 1.532 -11.578 -8.609 1 98.69 261 GLU B O 1
ATOM 5132 N N . ILE B 1 262 ? 3.021 -13.086 -7.891 1 98.25 262 ILE B N 1
ATOM 5133 C CA . ILE B 1 262 ? 4.102 -12.125 -8.062 1 98.25 262 ILE B CA 1
ATOM 5134 C C . ILE B 1 262 ? 5.227 -12.75 -8.883 1 98.25 262 ILE B C 1
ATOM 5136 O O . ILE B 1 262 ? 5.539 -13.93 -8.719 1 98.25 262 ILE B O 1
ATOM 5140 N N . ILE B 1 263 ? 5.715 -12.023 -9.805 1 98.38 263 ILE B N 1
ATOM 5141 C CA . ILE B 1 263 ? 6.953 -12.336 -10.516 1 98.38 263 ILE B CA 1
ATOM 5142 C C . ILE B 1 263 ? 8.125 -11.641 -9.836 1 98.38 263 ILE B C 1
ATOM 5144 O O . ILE B 1 263 ? 8.328 -10.438 -10 1 98.38 263 ILE B O 1
ATOM 5148 N N . ALA B 1 264 ? 8.906 -12.391 -9.109 1 98.19 264 ALA B N 1
ATOM 5149 C CA . ALA B 1 264 ? 9.93 -11.812 -8.25 1 98.19 264 ALA B CA 1
ATOM 5150 C C . ALA B 1 264 ? 11.289 -11.82 -8.945 1 98.19 264 ALA B C 1
ATOM 5152 O O . ALA B 1 264 ? 12.266 -12.367 -8.422 1 98.19 264 ALA B O 1
ATOM 5153 N N . ASP B 1 265 ? 11.367 -11.172 -10.102 1 97.31 265 ASP B N 1
ATOM 5154 C CA . ASP B 1 265 ? 12.633 -11.109 -10.828 1 97.31 265 ASP B CA 1
ATOM 5155 C C . ASP B 1 265 ? 13.336 -9.773 -10.602 1 97.31 265 ASP B C 1
ATOM 5157 O O . ASP B 1 265 ? 14.422 -9.531 -11.141 1 97.31 265 ASP B O 1
ATOM 5161 N N . GLY B 1 266 ? 12.68 -8.852 -9.836 1 96.38 266 GLY B N 1
ATOM 5162 C CA . GLY B 1 266 ? 13.258 -7.551 -9.547 1 96.38 266 GLY B CA 1
ATOM 5163 C C . GLY B 1 266 ? 13.031 -6.531 -10.648 1 96.38 266 GLY B C 1
ATOM 5164 O O . GLY B 1 266 ? 13.398 -5.363 -10.508 1 96.38 266 GLY B O 1
ATOM 5165 N N . HIS B 1 267 ? 12.398 -6.914 -11.719 1 95.06 267 HIS B N 1
ATOM 5166 C CA . HIS B 1 267 ? 12.164 -6.043 -12.867 1 95.06 267 HIS B CA 1
ATOM 5167 C C . HIS B 1 267 ? 10.672 -5.859 -13.125 1 95.06 267 HIS B C 1
ATOM 5169 O O . HIS B 1 267 ? 10.211 -4.734 -13.32 1 95.06 267 HIS B O 1
ATOM 5175 N N . HIS B 1 268 ? 9.953 -6.945 -13.078 1 96.25 268 HIS B N 1
ATOM 5176 C CA . HIS B 1 268 ? 8.508 -6.836 -13.25 1 96.25 268 HIS B CA 1
ATOM 5177 C C . HIS B 1 268 ? 7.879 -6.055 -12.094 1 96.25 268 HIS B C 1
ATOM 5179 O O . HIS B 1 268 ? 6.891 -5.344 -12.289 1 96.25 268 HIS B O 1
ATOM 5185 N N . ILE B 1 269 ? 8.422 -6.215 -10.961 1 97.19 269 ILE B N 1
ATOM 5186 C CA . ILE B 1 269 ? 8.023 -5.488 -9.758 1 97.19 269 ILE B CA 1
ATOM 5187 C C . ILE B 1 269 ? 9.266 -5.059 -8.984 1 97.19 269 ILE B C 1
ATOM 5189 O O . ILE B 1 269 ? 10.172 -5.867 -8.75 1 97.19 269 ILE B O 1
ATOM 5193 N N . HIS B 1 270 ? 9.281 -3.822 -8.602 1 97.5 270 HIS B N 1
ATOM 5194 C CA . HIS B 1 270 ? 10.383 -3.316 -7.781 1 97.5 270 HIS B CA 1
ATOM 5195 C C . HIS B 1 270 ? 10.508 -4.098 -6.48 1 97.5 270 HIS B C 1
ATOM 5197 O O . HIS B 1 270 ? 9.508 -4.352 -5.805 1 97.5 270 HIS B O 1
ATOM 5203 N N . PRO B 1 271 ? 11.734 -4.473 -6.043 1 97.75 271 PRO B N 1
ATOM 5204 C CA . PRO B 1 271 ? 11.953 -5.324 -4.871 1 97.75 271 PRO B CA 1
ATOM 5205 C C . PRO B 1 271 ? 11.297 -4.766 -3.609 1 97.75 271 PRO B C 1
ATOM 5207 O O . PRO B 1 271 ? 10.711 -5.52 -2.826 1 97.75 271 PRO B O 1
ATOM 5210 N N . LYS B 1 272 ? 11.328 -3.467 -3.428 1 96.75 272 LYS B N 1
ATOM 5211 C CA . LYS B 1 272 ? 10.781 -2.859 -2.217 1 96.75 272 LYS B CA 1
ATOM 5212 C C . LYS B 1 272 ? 9.258 -2.941 -2.193 1 96.75 272 LYS B C 1
ATOM 5214 O O . LYS B 1 272 ? 8.648 -2.996 -1.124 1 96.75 272 LYS B O 1
ATOM 5219 N N . LEU B 1 273 ? 8.656 -2.92 -3.35 1 96.62 273 LEU B N 1
ATOM 5220 C CA . LEU B 1 273 ? 7.211 -3.119 -3.414 1 96.62 273 LEU B CA 1
ATOM 5221 C C . LEU B 1 273 ? 6.848 -4.559 -3.066 1 96.62 273 LEU B C 1
ATOM 5223 O O . LEU B 1 273 ? 5.848 -4.801 -2.383 1 96.62 273 LEU B O 1
ATOM 5227 N N . VAL B 1 274 ? 7.66 -5.465 -3.568 1 97.56 274 VAL B N 1
ATOM 5228 C CA . VAL B 1 274 ? 7.441 -6.867 -3.232 1 97.56 274 VAL B CA 1
ATOM 5229 C C . VAL B 1 274 ? 7.488 -7.051 -1.717 1 97.56 274 VAL B C 1
ATOM 5231 O O . VAL B 1 274 ? 6.637 -7.73 -1.142 1 97.56 274 VAL B O 1
ATOM 5234 N N . LEU B 1 275 ? 8.453 -6.43 -1.094 1 95.94 275 LEU B N 1
ATOM 5235 C CA . LEU B 1 275 ? 8.594 -6.527 0.355 1 95.94 275 LEU B CA 1
ATOM 5236 C C . LEU B 1 275 ? 7.406 -5.875 1.058 1 95.94 275 LEU B C 1
ATOM 5238 O O . LEU B 1 275 ? 6.906 -6.398 2.055 1 95.94 275 LEU B O 1
ATOM 5242 N N . MET B 1 276 ? 6.941 -4.734 0.519 1 94.56 276 MET B N 1
ATOM 5243 C CA . MET B 1 276 ? 5.824 -4.008 1.114 1 94.56 276 MET B CA 1
ATOM 5244 C C . MET B 1 276 ? 4.566 -4.871 1.147 1 94.56 276 MET B C 1
ATOM 5246 O O . MET B 1 276 ? 3.748 -4.75 2.059 1 94.56 276 MET B O 1
ATOM 5250 N N . MET B 1 277 ? 4.422 -5.766 0.226 1 94.38 277 MET B N 1
ATOM 5251 C CA . MET B 1 277 ? 3.262 -6.652 0.164 1 94.38 277 MET B CA 1
ATOM 5252 C C . MET B 1 277 ? 3.135 -7.473 1.444 1 94.38 277 MET B C 1
ATOM 5254 O O . MET B 1 277 ? 2.025 -7.766 1.89 1 94.38 277 MET B O 1
ATOM 5258 N N . ARG B 1 278 ? 4.254 -7.781 2.127 1 93.06 278 ARG B N 1
ATOM 5259 C CA . ARG B 1 278 ? 4.242 -8.586 3.344 1 93.06 278 ARG B CA 1
ATOM 5260 C C . ARG B 1 278 ? 3.602 -7.82 4.5 1 93.06 278 ARG B C 1
ATOM 5262 O O . ARG B 1 278 ? 3.115 -8.43 5.457 1 93.06 278 ARG B O 1
ATOM 5269 N N . LYS B 1 279 ? 3.592 -6.555 4.336 1 91 279 LYS B N 1
ATOM 5270 C CA . LYS B 1 279 ? 2.953 -5.742 5.367 1 91 279 LYS B CA 1
ATOM 5271 C C . LYS B 1 279 ? 1.441 -5.688 5.164 1 91 279 LYS B C 1
ATOM 5273 O O . LYS B 1 279 ? 0.685 -5.555 6.129 1 91 279 LYS B O 1
ATOM 5278 N N . LEU B 1 280 ? 1.019 -5.82 3.947 1 93.62 280 LEU B N 1
ATOM 5279 C CA . LEU B 1 280 ? -0.384 -5.605 3.611 1 93.62 280 LEU B CA 1
ATOM 5280 C C . LEU B 1 280 ? -1.119 -6.934 3.477 1 93.62 280 LEU B C 1
ATOM 5282 O O . LEU B 1 280 ? -2.35 -6.977 3.543 1 93.62 280 LEU B O 1
ATOM 5286 N N . LYS B 1 281 ? -0.302 -7.984 3.232 1 95.5 281 LYS B N 1
ATOM 5287 C CA . LYS B 1 281 ? -0.917 -9.289 2.984 1 95.5 281 LYS B CA 1
ATOM 5288 C C . LYS B 1 281 ? -0.287 -10.367 3.857 1 95.5 281 LYS B C 1
ATOM 5290 O O . LYS B 1 281 ? 0.928 -10.375 4.062 1 95.5 281 LYS B O 1
ATOM 5295 N N . ASP B 1 282 ? -1.171 -11.258 4.344 1 96 282 ASP B N 1
ATOM 5296 C CA . ASP B 1 282 ? -0.642 -12.477 4.941 1 96 282 ASP B CA 1
ATOM 5297 C C . ASP B 1 282 ? 0.156 -13.289 3.92 1 96 282 ASP B C 1
ATOM 5299 O O . ASP B 1 282 ? -0.185 -13.312 2.736 1 96 282 ASP B O 1
ATOM 5303 N N . ILE B 1 283 ? 1.164 -13.945 4.418 1 97.5 283 ILE B N 1
ATOM 5304 C CA . ILE B 1 283 ? 2.029 -14.711 3.533 1 97.5 283 ILE B CA 1
ATOM 5305 C C . ILE B 1 283 ? 1.196 -15.734 2.76 1 97.5 283 ILE B C 1
ATOM 5307 O O . ILE B 1 283 ? 1.503 -16.047 1.607 1 97.5 283 ILE B O 1
ATOM 5311 N N . SER B 1 284 ? 0.065 -16.203 3.275 1 97.81 284 SER B N 1
ATOM 5312 C CA . SER B 1 284 ? -0.793 -17.203 2.646 1 97.81 284 SER B CA 1
ATOM 5313 C C . SER B 1 284 ? -1.454 -16.641 1.389 1 97.81 284 SER B C 1
ATOM 5315 O O . SER B 1 284 ? -2.023 -17.406 0.598 1 97.81 284 SER B O 1
ATOM 5317 N N . LYS B 1 285 ? -1.315 -15.32 1.168 1 98.31 285 LYS B N 1
ATOM 5318 C CA . LYS B 1 285 ? -1.987 -14.672 0.045 1 98.31 285 LYS B CA 1
ATOM 5319 C C . LYS B 1 285 ? -0.997 -14.328 -1.062 1 98.31 285 LYS B C 1
ATOM 5321 O O . LYS B 1 285 ? -1.361 -13.688 -2.049 1 98.31 285 LYS B O 1
ATOM 5326 N N . ILE B 1 286 ? 0.216 -14.703 -0.946 1 98.5 286 ILE B N 1
ATOM 5327 C CA . ILE B 1 286 ? 1.252 -14.391 -1.923 1 98.5 286 ILE B CA 1
ATOM 5328 C C . ILE B 1 286 ? 1.714 -15.664 -2.619 1 98.5 286 ILE B C 1
ATOM 5330 O O . ILE B 1 286 ? 2.074 -16.641 -1.958 1 98.5 286 ILE B O 1
ATOM 5334 N N . VAL B 1 287 ? 1.714 -15.633 -3.941 1 98.81 287 VAL B N 1
ATOM 5335 C CA . VAL B 1 287 ? 2.109 -16.781 -4.742 1 98.81 287 VAL B CA 1
ATOM 5336 C C . VAL B 1 287 ? 3.225 -16.391 -5.707 1 98.81 287 VAL B C 1
ATOM 5338 O O . VAL B 1 287 ? 3.078 -15.438 -6.477 1 98.81 287 VAL B O 1
ATOM 5341 N N . LEU B 1 288 ? 4.309 -17.078 -5.652 1 98.81 288 LEU B N 1
ATOM 5342 C CA . LEU B 1 288 ? 5.391 -16.875 -6.605 1 98.81 288 LEU B CA 1
ATOM 5343 C C . LEU B 1 288 ? 5.094 -17.594 -7.918 1 98.81 288 LEU B C 1
ATOM 5345 O O . LEU B 1 288 ? 4.676 -18.75 -7.914 1 98.81 288 LEU B O 1
ATOM 5349 N N . VAL B 1 289 ? 5.238 -16.906 -9.031 1 98.88 289 VAL B N 1
ATOM 5350 C CA . VAL B 1 289 ? 5.109 -17.484 -10.359 1 98.88 289 VAL B CA 1
ATOM 5351 C C . VAL B 1 289 ? 6.258 -17.016 -11.25 1 98.88 289 VAL B C 1
ATOM 5353 O O . VAL B 1 289 ? 6.945 -16.047 -10.914 1 98.88 289 VAL B O 1
ATOM 5356 N N . THR B 1 290 ? 6.453 -17.703 -12.328 1 98.56 290 THR B N 1
ATOM 5357 C CA . THR B 1 290 ? 7.535 -17.281 -13.203 1 98.56 290 THR B CA 1
ATOM 5358 C C . THR B 1 290 ? 6.988 -16.453 -14.375 1 98.56 290 THR B C 1
ATOM 5360 O O . THR B 1 290 ? 7.645 -15.523 -14.844 1 98.56 290 THR B O 1
ATOM 5363 N N . ASP B 1 291 ? 5.781 -16.812 -14.812 1 97.62 291 ASP B N 1
ATOM 5364 C CA . ASP B 1 291 ? 5.285 -16.281 -16.078 1 97.62 291 ASP B CA 1
ATOM 5365 C C . ASP B 1 291 ? 6.301 -16.5 -17.188 1 97.62 291 ASP B C 1
ATOM 5367 O O . ASP B 1 291 ? 6.496 -15.609 -18.031 1 97.62 291 ASP B O 1
ATOM 5371 N N . GLY B 1 292 ? 6.961 -17.609 -17.188 1 97.38 292 GLY B N 1
ATOM 5372 C CA . GLY B 1 292 ? 8.023 -17.938 -18.125 1 97.38 292 GLY B CA 1
ATOM 5373 C C . GLY B 1 292 ? 7.523 -18.203 -19.531 1 97.38 292 GLY B C 1
ATOM 5374 O O . GLY B 1 292 ? 6.406 -18.703 -19.703 1 97.38 292 GLY B O 1
ATOM 5375 N N . LEU B 1 293 ? 8.414 -18.031 -20.484 1 97.62 293 LEU B N 1
ATOM 5376 C CA . LEU B 1 293 ? 8.086 -18.188 -21.891 1 97.62 293 LEU B CA 1
ATOM 5377 C C . LEU B 1 293 ? 8.766 -19.422 -22.484 1 97.62 293 LEU B C 1
ATOM 5379 O O . LEU B 1 293 ? 9.719 -19.953 -21.906 1 97.62 293 LEU B O 1
ATOM 5383 N N . THR B 1 294 ? 8.359 -19.766 -23.625 1 97.88 294 THR B N 1
ATOM 5384 C CA . THR B 1 294 ? 8.883 -20.922 -24.344 1 97.88 294 THR B CA 1
ATOM 5385 C C . THR B 1 294 ? 10.398 -20.828 -24.484 1 97.88 294 THR B C 1
ATOM 5387 O O . THR B 1 294 ? 11.109 -21.797 -24.234 1 97.88 294 THR B O 1
ATOM 5390 N N . PRO B 1 295 ? 10.93 -19.719 -24.781 1 97.12 295 PRO B N 1
ATOM 5391 C CA . PRO B 1 295 ? 12.367 -19.656 -25.047 1 97.12 295 PRO B CA 1
ATOM 5392 C C . PRO B 1 295 ? 13.195 -19.562 -23.766 1 97.12 295 PRO B C 1
ATOM 5394 O O . PRO B 1 295 ? 14.43 -19.5 -23.828 1 97.12 295 PRO B O 1
ATOM 5397 N N . ASN B 1 296 ? 12.586 -19.438 -22.609 1 96.25 296 ASN B N 1
ATOM 5398 C CA . ASN B 1 296 ? 13.344 -19.375 -21.359 1 96.25 296 ASN B CA 1
ATOM 5399 C C . ASN B 1 296 ? 14.32 -20.547 -21.25 1 96.25 296 ASN B C 1
ATOM 5401 O O . ASN B 1 296 ? 13.914 -21.703 -21.281 1 96.25 296 ASN B O 1
ATOM 5405 N N . PHE B 1 297 ? 15.609 -20.359 -21.203 1 94.88 297 PHE B N 1
ATOM 5406 C CA . PHE B 1 297 ? 16.719 -21.297 -21.094 1 94.88 297 PHE B CA 1
ATOM 5407 C C . PHE B 1 297 ? 16.797 -22.172 -22.328 1 94.88 297 PHE B C 1
ATOM 5409 O O . PHE B 1 297 ? 17.312 -23.297 -22.266 1 94.88 297 PHE B O 1
ATOM 5416 N N . GLN B 1 298 ? 16.203 -21.672 -23.391 1 94.31 298 GLN B N 1
ATOM 5417 C CA . GLN B 1 298 ? 16.391 -22.359 -24.672 1 94.31 298 GLN B CA 1
ATOM 5418 C C . GLN B 1 298 ? 17.859 -22.297 -25.094 1 94.31 298 GLN B C 1
ATOM 5420 O O . GLN B 1 298 ? 18.516 -21.281 -24.938 1 94.31 298 GLN B O 1
ATOM 5425 N N . THR B 1 299 ? 18.359 -23.391 -25.578 1 89.44 299 THR B N 1
ATOM 5426 C CA . THR B 1 299 ? 19.797 -23.5 -25.766 1 89.44 299 THR B CA 1
ATOM 5427 C C . THR B 1 299 ? 20.172 -23.312 -27.234 1 89.44 299 THR B C 1
ATOM 5429 O O . THR B 1 299 ? 21.344 -23.094 -27.562 1 89.44 299 THR B O 1
ATOM 5432 N N . SER B 1 300 ? 19.25 -23.375 -28.156 1 89.5 300 SER B N 1
ATOM 5433 C CA . SER B 1 300 ? 19.578 -23.219 -29.578 1 89.5 300 SER B CA 1
ATOM 5434 C C . SER B 1 300 ? 18.359 -22.734 -30.375 1 89.5 300 SER B C 1
ATOM 5436 O O . SER B 1 300 ? 17.219 -22.875 -29.922 1 89.5 300 SER B O 1
ATOM 5438 N N . GLY B 1 301 ? 18.656 -22.094 -31.484 1 90.06 301 GLY B N 1
ATOM 5439 C CA . GLY B 1 301 ? 17.594 -21.672 -32.406 1 90.06 301 GLY B CA 1
ATOM 5440 C C . GLY B 1 301 ? 17.062 -20.281 -32.094 1 90.06 301 GLY B C 1
ATOM 5441 O O . GLY B 1 301 ? 17.547 -19.609 -31.188 1 90.06 301 GLY B O 1
ATOM 5442 N N . LYS B 1 302 ? 16.109 -19.922 -32.875 1 93.56 302 LYS B N 1
ATOM 5443 C CA . LYS B 1 302 ? 15.484 -18.625 -32.688 1 93.56 302 LYS B CA 1
ATOM 5444 C C . LYS B 1 302 ? 14.578 -18.594 -31.469 1 93.56 302 LYS B C 1
ATOM 5446 O O . LYS B 1 302 ? 13.906 -19.594 -31.172 1 93.56 302 LYS B O 1
ATOM 5451 N N . LEU B 1 303 ? 14.594 -17.531 -30.828 1 95.62 303 LEU B N 1
ATOM 5452 C CA . LEU B 1 303 ? 13.742 -17.359 -29.656 1 95.62 303 LEU B CA 1
ATOM 5453 C C . LEU B 1 303 ? 12.359 -16.844 -30.062 1 95.62 303 LEU B C 1
ATOM 5455 O O . LEU B 1 303 ? 12.234 -15.703 -30.516 1 95.62 303 LEU B O 1
ATOM 5459 N N . ILE B 1 304 ? 11.383 -17.703 -29.984 1 94.81 304 ILE B N 1
ATOM 5460 C CA . ILE B 1 304 ? 10.016 -17.391 -30.375 1 94.81 304 ILE B CA 1
ATOM 5461 C C . ILE B 1 304 ? 9.07 -17.578 -29.188 1 94.81 304 ILE B C 1
ATOM 5463 O O . ILE B 1 304 ? 9.117 -18.625 -28.516 1 94.81 304 ILE B O 1
ATOM 5467 N N . ALA B 1 305 ? 8.273 -16.609 -28.875 1 93.5 305 ALA B N 1
ATOM 5468 C CA . ALA B 1 305 ? 7.234 -16.688 -27.844 1 93.5 305 ALA B CA 1
ATOM 5469 C C . ALA B 1 305 ? 5.871 -16.312 -28.422 1 93.5 305 ALA B C 1
ATOM 5471 O O . ALA B 1 305 ? 5.684 -15.195 -28.906 1 93.5 305 ALA B O 1
ATOM 5472 N N . ASN B 1 306 ? 5 -17.219 -28.328 1 92.62 306 ASN B N 1
ATOM 5473 C CA . ASN B 1 306 ? 3.637 -17.016 -28.797 1 92.62 306 ASN B CA 1
ATOM 5474 C C . ASN B 1 306 ? 3.619 -16.469 -30.234 1 92.62 306 ASN B C 1
ATOM 5476 O O . ASN B 1 306 ? 2.902 -15.516 -30.531 1 92.62 306 ASN B O 1
ATOM 5480 N N . GLY B 1 307 ? 4.496 -16.984 -31.062 1 89.31 307 GLY B N 1
ATOM 5481 C CA . GLY B 1 307 ? 4.539 -16.641 -32.469 1 89.31 307 GLY B CA 1
ATOM 5482 C C . GLY B 1 307 ? 5.383 -15.414 -32.781 1 89.31 307 GLY B C 1
ATOM 5483 O O . GLY B 1 307 ? 5.648 -15.102 -33.938 1 89.31 307 GLY B O 1
ATOM 5484 N N . ASP B 1 308 ? 5.84 -14.75 -31.75 1 92 308 ASP B N 1
ATOM 5485 C CA . ASP B 1 308 ? 6.621 -13.531 -31.922 1 92 308 ASP B CA 1
ATOM 5486 C C . ASP B 1 308 ? 8.094 -13.766 -31.594 1 92 308 ASP B C 1
ATOM 5488 O O . ASP B 1 308 ? 8.406 -14.461 -30.625 1 92 308 ASP B O 1
ATOM 5492 N N . GLU B 1 309 ? 8.914 -13.172 -32.406 1 94.94 309 GLU B N 1
ATOM 5493 C CA . GLU B 1 309 ? 10.344 -13.227 -32.062 1 94.94 309 GLU B CA 1
ATOM 5494 C C . GLU B 1 309 ? 10.68 -12.328 -30.891 1 94.94 309 GLU B C 1
ATOM 5496 O O . GLU B 1 309 ? 10.195 -11.195 -30.812 1 94.94 309 GLU B O 1
ATOM 5501 N N . VAL B 1 310 ? 11.484 -12.891 -29.953 1 95.75 310 VAL B N 1
ATOM 5502 C CA . VAL B 1 310 ? 11.867 -12.125 -28.781 1 95.75 310 VAL B CA 1
ATOM 5503 C C . VAL B 1 310 ? 13.383 -12.164 -28.594 1 95.75 310 VAL B C 1
ATOM 5505 O O . VAL B 1 310 ? 14.07 -12.93 -29.281 1 95.75 310 VAL B O 1
ATOM 5508 N N . TYR B 1 311 ? 13.938 -11.273 -27.781 1 95 311 TYR B N 1
ATOM 5509 C CA . TYR B 1 311 ? 15.344 -11.258 -27.406 1 95 311 TYR B CA 1
ATOM 5510 C C . TYR B 1 311 ? 15.5 -10.891 -25.922 1 95 311 TYR B C 1
ATOM 5512 O O . TYR B 1 311 ? 14.57 -10.375 -25.312 1 95 311 TYR B O 1
ATOM 5520 N N . ILE B 1 312 ? 16.562 -11.281 -25.328 1 94.88 312 ILE B N 1
ATOM 5521 C CA . ILE B 1 312 ? 16.844 -10.922 -23.953 1 94.88 312 ILE B CA 1
ATOM 5522 C C . ILE B 1 312 ? 17.562 -9.57 -23.906 1 94.88 312 ILE B C 1
ATOM 5524 O O . ILE B 1 312 ? 18.672 -9.422 -24.406 1 94.88 312 ILE B O 1
ATOM 5528 N N . ALA B 1 313 ? 16.953 -8.617 -23.281 1 94.06 313 ALA B N 1
ATOM 5529 C CA . ALA B 1 313 ? 17.484 -7.262 -23.188 1 94.06 313 ALA B CA 1
ATOM 5530 C C . ALA B 1 313 ? 18.453 -7.121 -22.031 1 94.06 313 ALA B C 1
ATOM 5532 O O . ALA B 1 313 ? 18.797 -8.109 -21.375 1 94.06 313 ALA B O 1
ATOM 5533 N N . GLU B 1 314 ? 18.969 -5.926 -21.766 1 92.06 314 GLU B N 1
ATOM 5534 C CA . GLU B 1 314 ? 19.969 -5.645 -20.734 1 92.06 314 GLU B CA 1
ATOM 5535 C C . GLU B 1 314 ? 19.406 -5.887 -19.344 1 92.06 314 GLU B C 1
ATOM 5537 O O . GLU B 1 314 ? 20.141 -6.258 -18.422 1 92.06 314 GLU B O 1
ATOM 5542 N N . ASP B 1 315 ? 18.141 -5.801 -19.234 1 90.44 315 ASP B N 1
ATOM 5543 C CA . ASP B 1 315 ? 17.5 -5.992 -17.938 1 90.44 315 ASP B CA 1
ATOM 5544 C C . ASP B 1 315 ? 17.328 -7.477 -17.641 1 90.44 315 ASP B C 1
ATOM 5546 O O . ASP B 1 315 ? 16.844 -7.84 -16.562 1 90.44 315 ASP B O 1
ATOM 5550 N N . GLY B 1 316 ? 17.609 -8.281 -18.641 1 91.88 316 GLY B N 1
ATOM 5551 C CA . GLY B 1 316 ? 17.547 -9.719 -18.438 1 91.88 316 GLY B CA 1
ATOM 5552 C C . GLY B 1 316 ? 16.172 -10.297 -18.734 1 91.88 316 GLY B C 1
ATOM 5553 O O . GLY B 1 316 ? 15.938 -11.492 -18.516 1 91.88 316 GLY B O 1
ATOM 5554 N N . LEU B 1 317 ? 15.297 -9.477 -19.281 1 93.62 317 LEU B N 1
ATOM 5555 C CA . LEU B 1 317 ? 13.945 -9.922 -19.594 1 93.62 317 LEU B CA 1
ATOM 5556 C C . LEU B 1 317 ? 13.773 -10.141 -21.094 1 93.62 317 LEU B C 1
ATOM 5558 O O . LEU B 1 317 ? 14.586 -9.664 -21.891 1 93.62 317 LEU B O 1
ATOM 5562 N N . PHE B 1 318 ? 12.789 -10.852 -21.453 1 93.69 318 PHE B N 1
ATOM 5563 C CA . PHE B 1 318 ? 12.43 -10.977 -22.859 1 93.69 318 PHE B CA 1
ATOM 5564 C C . PHE B 1 318 ? 11.719 -9.719 -23.344 1 93.69 318 PHE B C 1
ATOM 5566 O O . PHE B 1 318 ? 10.781 -9.242 -22.703 1 93.69 318 PHE B O 1
ATOM 5573 N N . HIS B 1 319 ? 12.148 -9.281 -24.453 1 94 319 HIS B N 1
ATOM 5574 C CA . HIS B 1 319 ? 11.484 -8.195 -25.156 1 94 319 HIS B CA 1
ATOM 5575 C C . HIS B 1 319 ? 11.07 -8.609 -26.562 1 94 319 HIS B C 1
ATOM 5577 O O . HIS B 1 319 ? 11.742 -9.43 -27.188 1 94 319 HIS B O 1
ATOM 5583 N N . SER B 1 320 ? 9.969 -8.102 -26.984 1 92.56 320 SER B N 1
ATOM 5584 C CA . SER B 1 320 ? 9.531 -8.336 -28.359 1 92.56 320 SER B CA 1
ATOM 5585 C C . SER B 1 320 ? 10.422 -7.609 -29.359 1 92.56 320 SER B C 1
ATOM 5587 O O . SER B 1 320 ? 10.727 -6.43 -29.172 1 92.56 320 SER B O 1
ATOM 5589 N N . VAL B 1 321 ? 10.758 -8.305 -30.328 1 92 321 VAL B N 1
ATOM 5590 C CA . VAL B 1 321 ? 11.57 -7.68 -31.359 1 92 321 VAL B CA 1
ATOM 5591 C C . VAL B 1 321 ? 10.766 -6.598 -32.094 1 92 321 VAL B C 1
ATOM 5593 O O . VAL B 1 321 ? 11.289 -5.535 -32.406 1 92 321 VAL B O 1
ATOM 5596 N N . LYS B 1 322 ? 9.477 -6.855 -32.25 1 90.44 322 LYS B N 1
ATOM 5597 C CA . LYS B 1 322 ? 8.5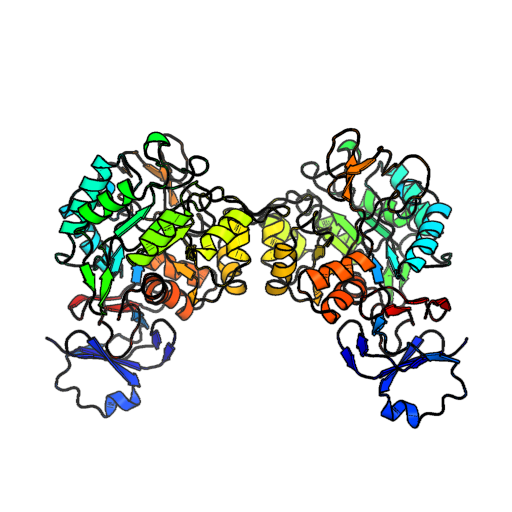86 -5.977 -33 1 90.44 322 LYS B CA 1
ATOM 5598 C C . LYS B 1 322 ? 8.312 -4.684 -32.25 1 90.44 322 LYS B C 1
ATOM 5600 O O . LYS B 1 322 ? 8.336 -3.596 -32.812 1 90.44 322 LYS B O 1
ATOM 5605 N N . SER B 1 323 ? 8.117 -4.734 -30.953 1 87.12 323 SER B N 1
ATOM 5606 C CA . SER B 1 323 ? 7.621 -3.586 -30.203 1 87.12 323 SER B CA 1
ATOM 5607 C C . SER B 1 323 ? 8.648 -3.109 -29.172 1 87.12 323 SER B C 1
ATOM 5609 O O . SER B 1 323 ? 8.516 -2.023 -28.609 1 87.12 323 SER B O 1
ATOM 5611 N N . ASN B 1 324 ? 9.648 -3.889 -28.859 1 88.62 324 ASN B N 1
ATOM 5612 C CA . ASN B 1 324 ? 10.664 -3.594 -27.859 1 88.62 324 ASN B CA 1
ATOM 5613 C C . ASN B 1 324 ? 10.055 -3.453 -26.469 1 88.62 324 ASN B C 1
ATOM 5615 O O . ASN B 1 324 ? 10.562 -2.697 -25.641 1 88.62 324 ASN B O 1
ATOM 5619 N N . THR B 1 325 ? 8.922 -4.066 -26.312 1 86.06 325 THR B N 1
ATOM 5620 C CA . THR B 1 325 ? 8.273 -4.098 -25 1 86.06 325 THR B CA 1
ATOM 5621 C C . THR B 1 325 ? 8.523 -5.434 -24.312 1 86.06 325 THR B C 1
ATOM 5623 O O . THR B 1 325 ? 8.867 -6.422 -24.953 1 86.06 325 THR B O 1
ATOM 5626 N N . ILE B 1 326 ? 8.406 -5.41 -23.047 1 88.62 326 ILE B N 1
ATOM 5627 C CA . ILE B 1 326 ? 8.602 -6.621 -22.266 1 88.62 326 ILE B CA 1
ATOM 5628 C C . ILE B 1 326 ? 7.625 -7.699 -22.719 1 88.62 326 ILE B C 1
ATOM 5630 O O . ILE B 1 326 ? 6.422 -7.449 -22.844 1 88.62 326 ILE B O 1
ATOM 5634 N N . ALA B 1 327 ? 8.148 -8.812 -22.984 1 88.94 327 ALA B N 1
ATOM 5635 C CA . ALA B 1 327 ? 7.34 -9.938 -23.438 1 88.94 327 ALA B CA 1
ATOM 5636 C C . ALA B 1 327 ? 7.141 -10.961 -22.328 1 88.94 327 ALA B C 1
ATOM 5638 O O . ALA B 1 327 ? 6.184 -11.734 -22.359 1 88.94 327 ALA B O 1
ATOM 5639 N N . GLY B 1 328 ? 8.055 -10.992 -21.391 1 90.88 328 GLY B N 1
ATOM 5640 C CA . GLY B 1 328 ? 7.949 -11.945 -20.297 1 90.88 328 GLY B CA 1
ATOM 5641 C C . GLY B 1 328 ? 9.234 -12.086 -19.5 1 90.88 328 GLY B C 1
ATOM 5642 O O . GLY B 1 328 ? 10.203 -11.375 -19.75 1 90.88 328 GLY B O 1
ATOM 5643 N N . SER B 1 329 ? 9.203 -13.008 -18.609 1 93.38 329 SER B N 1
ATOM 5644 C CA . SER B 1 329 ? 10.312 -13.172 -17.672 1 93.38 329 SER B CA 1
ATOM 5645 C C . SER B 1 329 ? 11.258 -14.281 -18.125 1 93.38 329 SER B C 1
ATOM 5647 O O . SER B 1 329 ? 10.867 -15.148 -18.906 1 93.38 329 SER B O 1
ATOM 5649 N N . THR B 1 330 ? 12.477 -14.219 -17.625 1 94.75 330 THR B N 1
ATOM 5650 C CA . THR B 1 330 ? 13.453 -15.297 -17.75 1 94.75 330 THR B CA 1
ATOM 5651 C C . THR B 1 330 ? 13.602 -16.047 -16.422 1 94.75 330 THR B C 1
ATOM 5653 O O . THR B 1 330 ? 14.531 -16.828 -16.25 1 94.75 330 THR B O 1
ATOM 5656 N N . LEU B 1 331 ? 12.719 -15.836 -15.57 1 96.94 331 LEU B N 1
ATOM 5657 C CA . LEU B 1 331 ? 12.797 -16.266 -14.18 1 96.94 331 LEU B CA 1
ATOM 5658 C C . LEU B 1 331 ? 12.555 -17.766 -14.062 1 96.94 331 LEU B C 1
ATOM 5660 O O . LEU B 1 331 ? 11.711 -18.312 -14.773 1 96.94 331 LEU B O 1
ATOM 5664 N N . THR B 1 332 ? 13.289 -18.453 -13.211 1 98.25 332 THR B N 1
ATOM 5665 C CA . THR B 1 332 ? 12.938 -19.781 -12.734 1 98.25 332 THR B CA 1
ATOM 5666 C C . THR B 1 332 ? 12.359 -19.719 -11.32 1 98.25 332 THR B C 1
ATOM 5668 O O . THR B 1 332 ? 12.547 -18.719 -10.617 1 98.25 332 THR B O 1
ATOM 5671 N N . MET B 1 333 ? 11.672 -20.719 -10.938 1 98.62 333 MET B N 1
ATOM 5672 C CA . MET B 1 333 ? 11.086 -20.719 -9.594 1 98.62 333 MET B CA 1
ATOM 5673 C C . MET B 1 333 ? 12.172 -20.641 -8.531 1 98.62 333 MET B C 1
ATOM 5675 O O . MET B 1 333 ? 12.031 -19.922 -7.543 1 98.62 333 MET B O 1
ATOM 5679 N N . ILE B 1 334 ? 13.258 -21.344 -8.719 1 98.19 334 ILE B N 1
ATOM 5680 C CA . ILE B 1 334 ? 14.328 -21.359 -7.727 1 98.19 334 ILE B CA 1
ATOM 5681 C C . ILE B 1 334 ? 14.945 -19.953 -7.621 1 98.19 334 ILE B C 1
ATOM 5683 O O . ILE B 1 334 ? 15.219 -19.484 -6.52 1 98.19 334 ILE B O 1
ATOM 5687 N N . GLN B 1 335 ? 15.18 -19.344 -8.75 1 98.12 335 GLN B N 1
ATOM 5688 C CA . GLN B 1 335 ? 15.711 -17.984 -8.703 1 98.12 335 GLN B CA 1
ATOM 5689 C C . GLN B 1 335 ? 14.727 -17.031 -8.055 1 98.12 335 GLN B C 1
ATOM 5691 O O . GLN B 1 335 ? 15.125 -16.125 -7.324 1 98.12 335 GLN B O 1
ATOM 5696 N N . GLY B 1 336 ? 13.453 -17.219 -8.383 1 98.62 336 GLY B N 1
ATOM 5697 C CA . GLY B 1 336 ? 12.438 -16.406 -7.73 1 98.62 336 GLY B CA 1
ATOM 5698 C C . GLY B 1 336 ? 12.445 -16.547 -6.223 1 98.62 336 GLY B C 1
ATOM 5699 O O . GLY B 1 336 ? 12.297 -15.562 -5.5 1 98.62 336 GLY B O 1
ATOM 5700 N N . LEU B 1 337 ? 12.594 -17.75 -5.773 1 98.69 337 LEU B N 1
ATOM 5701 C CA . LEU B 1 337 ? 12.695 -18.031 -4.344 1 98.69 337 LEU B CA 1
ATOM 5702 C C . LEU B 1 337 ? 13.891 -17.312 -3.732 1 98.69 337 LEU B C 1
ATOM 5704 O O . LEU B 1 337 ? 13.773 -16.656 -2.691 1 98.69 337 LEU B O 1
ATOM 5708 N N . LYS B 1 338 ? 15.047 -17.422 -4.371 1 98.62 338 LYS B N 1
ATOM 5709 C CA . LYS B 1 338 ? 16.25 -16.719 -3.918 1 98.62 338 LYS B CA 1
ATOM 5710 C C . LYS B 1 338 ? 16.016 -15.219 -3.854 1 98.62 338 LYS B C 1
ATOM 5712 O O . LYS B 1 338 ? 16.422 -14.562 -2.891 1 98.62 338 LYS B O 1
ATOM 5717 N N . ASN B 1 339 ? 15.391 -14.727 -4.883 1 98.62 339 ASN B N 1
ATOM 5718 C CA . ASN B 1 339 ? 15.117 -13.297 -4.949 1 98.62 339 ASN B CA 1
ATOM 5719 C C . ASN B 1 339 ? 14.219 -12.844 -3.797 1 98.62 339 ASN B C 1
ATOM 5721 O O . ASN B 1 339 ? 14.469 -11.797 -3.189 1 98.62 339 ASN B O 1
ATOM 5725 N N . LEU B 1 340 ? 13.18 -13.625 -3.521 1 98.62 340 LEU B N 1
ATOM 5726 C CA . LEU B 1 340 ? 12.305 -13.266 -2.41 1 98.62 340 LEU B CA 1
ATOM 5727 C C . LEU B 1 340 ? 13.094 -13.125 -1.116 1 98.62 340 LEU B C 1
ATOM 5729 O O . LEU B 1 340 ? 12.906 -12.172 -0.365 1 98.62 340 LEU B O 1
ATOM 5733 N N . VAL B 1 341 ? 13.969 -14.07 -0.876 1 98.38 341 VAL B N 1
ATOM 5734 C CA . VAL B 1 341 ? 14.805 -14.016 0.321 1 98.38 341 VAL B CA 1
ATOM 5735 C C . VAL B 1 341 ? 15.695 -12.773 0.274 1 98.38 341 VAL B C 1
ATOM 5737 O O . VAL B 1 341 ? 15.812 -12.047 1.265 1 98.38 341 VAL B O 1
ATOM 5740 N N . GLU B 1 342 ? 16.25 -12.516 -0.878 1 98.12 342 GLU B N 1
ATOM 5741 C CA . GLU B 1 342 ? 17.094 -11.336 -1.051 1 98.12 342 GLU B CA 1
ATOM 5742 C C . GLU B 1 342 ? 16.312 -10.055 -0.798 1 98.12 342 GLU B C 1
ATOM 5744 O O . GLU B 1 342 ? 16.844 -9.086 -0.259 1 98.12 342 GLU B O 1
ATOM 5749 N N . PHE B 1 343 ? 15.062 -10.055 -1.22 1 97.88 343 PHE B N 1
ATOM 5750 C CA . PHE B 1 343 ? 14.219 -8.875 -1.075 1 97.88 343 PHE B CA 1
ATOM 5751 C C . PHE B 1 343 ? 13.82 -8.672 0.382 1 97.88 343 PHE B C 1
ATOM 5753 O O . PHE B 1 343 ? 13.312 -7.605 0.749 1 97.88 343 PHE B O 1
ATOM 5760 N N . GLY B 1 344 ? 13.961 -9.758 1.229 1 97.31 344 GLY B N 1
ATOM 5761 C CA . GLY B 1 344 ? 13.695 -9.57 2.646 1 97.31 344 GLY B CA 1
ATOM 5762 C C . GLY B 1 344 ? 12.734 -10.602 3.211 1 97.31 344 GLY B C 1
ATOM 5763 O O . GLY B 1 344 ? 12.438 -10.586 4.406 1 97.31 344 GLY B O 1
ATOM 5764 N N . TYR B 1 345 ? 12.25 -11.484 2.453 1 97.62 345 TYR B N 1
ATOM 5765 C CA . TYR B 1 345 ? 11.406 -12.562 2.969 1 97.62 345 TYR B CA 1
ATOM 5766 C C . TYR B 1 345 ? 12.234 -13.57 3.75 1 97.62 345 TYR B C 1
ATOM 5768 O O . TYR B 1 345 ? 13.406 -13.797 3.438 1 97.62 345 TYR B O 1
ATOM 5776 N N . SER B 1 346 ? 11.625 -14.148 4.77 1 97.31 346 SER B N 1
ATOM 5777 C CA . SER B 1 346 ? 12.266 -15.312 5.363 1 97.31 346 SER B CA 1
ATOM 5778 C C . SER B 1 346 ? 12.266 -16.5 4.406 1 97.31 346 SER B C 1
ATOM 5780 O O . SER B 1 346 ? 11.445 -16.547 3.482 1 97.31 346 SER B O 1
ATOM 5782 N N . LEU B 1 347 ? 13.156 -17.375 4.57 1 97.31 347 LEU B N 1
ATOM 5783 C CA . LEU B 1 347 ? 13.172 -18.578 3.742 1 97.31 347 LEU B CA 1
ATOM 5784 C C . LEU B 1 347 ? 11.852 -19.328 3.855 1 97.31 347 LEU B C 1
ATOM 5786 O O . LEU B 1 347 ? 11.312 -19.812 2.852 1 97.31 347 LEU B O 1
ATOM 5790 N N . SER B 1 348 ? 11.305 -19.422 5.043 1 97.75 348 SER B N 1
ATOM 5791 C CA . SER B 1 348 ? 10.023 -20.094 5.262 1 97.75 348 SER B CA 1
ATOM 5792 C C . SER B 1 348 ? 8.914 -19.438 4.449 1 97.75 348 SER B C 1
ATOM 5794 O O . SER B 1 348 ? 8.102 -20.125 3.826 1 97.75 348 SER B O 1
ATOM 5796 N N . ASP B 1 349 ? 8.914 -18.109 4.445 1 97.94 349 ASP B N 1
ATOM 5797 C CA . ASP B 1 349 ? 7.914 -17.359 3.676 1 97.94 349 ASP B CA 1
ATOM 5798 C C . ASP B 1 349 ? 8.062 -17.641 2.18 1 97.94 349 ASP B C 1
ATOM 5800 O O . ASP B 1 349 ? 7.074 -17.859 1.479 1 97.94 349 ASP B O 1
ATOM 5804 N N . ALA B 1 350 ? 9.297 -17.578 1.733 1 98.44 350 ALA B N 1
ATOM 5805 C CA . ALA B 1 350 ? 9.57 -17.797 0.316 1 98.44 350 ALA B CA 1
ATOM 5806 C C . ALA B 1 350 ? 9.141 -19.188 -0.114 1 98.44 350 ALA B C 1
ATOM 5808 O O . ALA B 1 350 ? 8.547 -19.359 -1.184 1 98.44 350 ALA B O 1
ATOM 5809 N N . ILE B 1 351 ? 9.375 -20.172 0.716 1 98.62 351 ILE B N 1
ATOM 5810 C CA . ILE B 1 351 ? 8.984 -21.562 0.439 1 98.62 351 ILE B CA 1
ATOM 5811 C C . ILE B 1 351 ? 7.465 -21.672 0.423 1 98.62 351 ILE B C 1
ATOM 5813 O O . ILE B 1 351 ? 6.891 -22.266 -0.489 1 98.62 351 ILE B O 1
ATOM 5817 N N . GLN B 1 352 ? 6.828 -21.156 1.365 1 98.56 352 GLN B N 1
ATOM 5818 C CA . GLN B 1 352 ? 5.371 -21.203 1.426 1 98.56 352 GLN B CA 1
ATOM 5819 C C . GLN B 1 352 ? 4.746 -20.578 0.187 1 98.56 352 GLN B C 1
ATOM 5821 O O . GLN B 1 352 ? 3.803 -21.125 -0.387 1 98.56 352 GLN B O 1
ATOM 5826 N N . ALA B 1 353 ? 5.262 -19.453 -0.253 1 98.69 353 ALA B N 1
ATOM 5827 C CA . ALA B 1 353 ? 4.746 -18.734 -1.413 1 98.69 353 ALA B CA 1
ATOM 5828 C C . ALA B 1 353 ? 4.93 -19.547 -2.691 1 98.69 353 ALA B C 1
ATOM 5830 O O . ALA B 1 353 ? 4.242 -19.312 -3.688 1 98.69 353 ALA B O 1
ATOM 5831 N N . SER B 1 354 ? 5.844 -20.5 -2.699 1 98.69 354 SER B N 1
ATOM 5832 C CA . SER B 1 354 ? 6.199 -21.234 -3.912 1 98.69 354 SER B CA 1
ATOM 5833 C C . SER B 1 354 ? 5.762 -22.688 -3.83 1 98.69 354 SER B C 1
ATOM 5835 O O . SER B 1 354 ? 6.062 -23.484 -4.723 1 98.69 354 SER B O 1
ATOM 5837 N N . SER B 1 355 ? 5.062 -23.109 -2.754 1 98.62 355 SER B N 1
ATOM 5838 C CA . SER B 1 355 ? 4.684 -24.516 -2.6 1 98.62 355 SER B CA 1
ATOM 5839 C C . SER B 1 355 ? 3.252 -24.641 -2.094 1 98.62 355 SER B C 1
ATOM 5841 O O . SER B 1 355 ? 2.314 -24.766 -2.887 1 98.62 355 SER B O 1
ATOM 5843 N N . TYR B 1 356 ? 3.035 -24.266 -0.867 1 98.38 356 TYR B N 1
ATOM 5844 C CA . TYR B 1 356 ? 1.735 -24.5 -0.245 1 98.38 356 TYR B CA 1
ATOM 5845 C C . TYR B 1 356 ? 0.696 -23.516 -0.772 1 98.38 356 TYR B C 1
ATOM 5847 O O . TYR B 1 356 ? -0.442 -23.891 -1.054 1 98.38 356 TYR B O 1
ATOM 5855 N N . ASN B 1 357 ? 1.028 -22.281 -0.917 1 98.5 357 ASN B N 1
ATOM 5856 C CA . ASN B 1 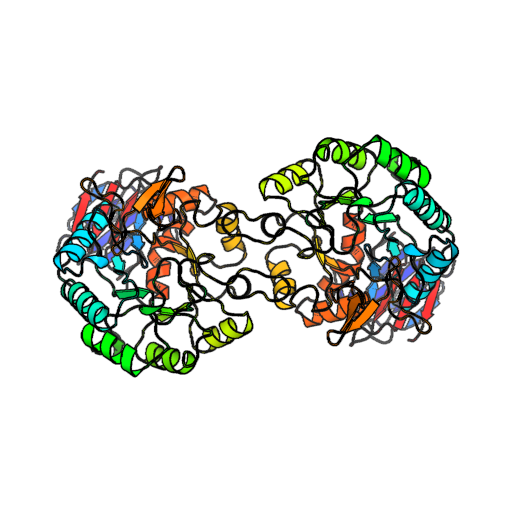357 ? 0.059 -21.25 -1.266 1 98.5 357 ASN B CA 1
ATOM 5857 C C . ASN B 1 357 ? -0.606 -21.531 -2.609 1 98.5 357 ASN B C 1
ATOM 5859 O O . ASN B 1 357 ? -1.834 -21.547 -2.709 1 98.5 357 ASN B O 1
ATOM 5863 N N . PRO B 1 358 ? 0.201 -21.766 -3.689 1 98.25 358 PRO B N 1
ATOM 5864 C CA . PRO B 1 358 ? -0.464 -22.016 -4.973 1 98.25 358 PRO B CA 1
ATOM 5865 C C . PRO B 1 358 ? -1.365 -23.25 -4.938 1 98.25 358 PRO B C 1
ATOM 5867 O O . PRO B 1 358 ? -2.449 -23.234 -5.523 1 98.25 358 PRO B O 1
ATOM 5870 N N . THR B 1 359 ? -0.989 -24.312 -4.258 1 97.25 359 THR B N 1
ATOM 5871 C CA . THR B 1 359 ? -1.803 -25.516 -4.227 1 97.25 359 THR B CA 1
ATOM 5872 C C . THR B 1 359 ? -3.082 -25.297 -3.426 1 97.25 359 THR B C 1
ATOM 5874 O O . THR B 1 359 ? -4.16 -25.734 -3.824 1 97.25 359 THR B O 1
ATOM 5877 N N . ARG B 1 360 ? -2.959 -24.547 -2.371 1 96.06 360 ARG B N 1
ATOM 5878 C CA . ARG B 1 360 ? -4.121 -24.234 -1.542 1 96.06 360 ARG B CA 1
ATOM 5879 C C . ARG B 1 360 ? -5.098 -23.328 -2.283 1 96.06 360 ARG B C 1
ATOM 5881 O O . ARG B 1 360 ? -6.301 -23.594 -2.311 1 96.06 360 ARG B O 1
ATOM 5888 N N . ILE B 1 361 ? -4.621 -22.312 -2.891 1 95.62 361 ILE B N 1
ATOM 5889 C CA . ILE B 1 361 ? -5.445 -21.312 -3.553 1 95.62 361 ILE B CA 1
ATOM 5890 C C . ILE B 1 361 ? -6.168 -21.938 -4.742 1 95.62 361 ILE B C 1
ATOM 5892 O O . ILE B 1 361 ? -7.32 -21.609 -5.027 1 95.62 361 ILE B O 1
ATOM 5896 N N . LEU B 1 362 ? -5.555 -22.922 -5.344 1 93.69 362 LEU B N 1
ATOM 5897 C CA . LEU B 1 362 ? -6.141 -23.562 -6.516 1 93.69 362 LEU B CA 1
ATOM 5898 C C . LEU B 1 362 ? -6.875 -24.844 -6.121 1 93.69 362 LEU B C 1
ATOM 5900 O O . LEU B 1 362 ? -7.289 -25.625 -6.988 1 93.69 362 LEU B O 1
ATOM 5904 N N . ASN B 1 363 ? -6.965 -25.141 -4.836 1 91.44 363 ASN B N 1
ATOM 5905 C CA . ASN B 1 363 ? -7.699 -26.266 -4.277 1 91.44 363 ASN B CA 1
ATOM 5906 C C . ASN B 1 363 ? -7.121 -27.594 -4.742 1 91.44 363 ASN B C 1
ATOM 5908 O O . ASN B 1 363 ? -7.867 -28.484 -5.152 1 91.44 363 ASN B O 1
ATOM 5912 N N . ILE B 1 364 ? -5.844 -27.656 -4.785 1 92.31 364 ILE B N 1
ATOM 5913 C CA . ILE B 1 364 ? -5.148 -28.906 -5.094 1 92.31 364 ILE B CA 1
ATOM 5914 C C . ILE B 1 364 ? -4.816 -29.641 -3.799 1 92.31 364 ILE B C 1
ATOM 5916 O O . ILE B 1 364 ? -4.09 -29.125 -2.949 1 92.31 364 ILE B O 1
ATOM 5920 N N . ASP B 1 365 ? -5.258 -30.844 -3.672 1 89.69 365 ASP B N 1
ATOM 5921 C CA . ASP B 1 365 ? -5.199 -31.578 -2.408 1 89.69 365 ASP B CA 1
ATOM 5922 C C . ASP B 1 365 ? -3.871 -32.312 -2.26 1 89.69 365 ASP B C 1
ATOM 5924 O O . ASP B 1 365 ? -3.328 -32.844 -3.238 1 89.69 365 ASP B O 1
ATOM 5928 N N . LYS B 1 366 ? -3.404 -32.312 -1.032 1 94.25 366 LYS B N 1
ATOM 5929 C CA . LYS B 1 366 ? -2.322 -33.188 -0.568 1 94.25 366 LYS B CA 1
ATOM 5930 C C . LYS B 1 366 ? -1.019 -32.875 -1.299 1 94.25 366 LYS B C 1
ATOM 5932 O O . LYS B 1 366 ? -0.253 -33.781 -1.629 1 94.25 366 LYS B O 1
ATOM 5937 N N . LYS B 1 367 ? -0.833 -31.656 -1.629 1 96.38 367 LYS B N 1
ATOM 5938 C CA . LYS B 1 367 ? 0.409 -31.188 -2.238 1 96.38 367 LYS B CA 1
ATOM 5939 C C . LYS B 1 367 ? 0.874 -29.891 -1.606 1 96.38 367 LYS B C 1
ATOM 5941 O O . LYS B 1 367 ? 0.065 -29.125 -1.057 1 96.38 367 LYS B O 1
ATOM 5946 N N . GLY B 1 368 ? 2.152 -29.625 -1.636 1 97.69 368 GLY B N 1
ATOM 5947 C CA . GLY B 1 368 ? 2.707 -28.328 -1.28 1 97.69 368 GLY B CA 1
ATOM 5948 C C . GLY B 1 368 ? 3.184 -28.25 0.158 1 97.69 368 GLY B C 1
ATOM 5949 O O . GLY B 1 368 ? 3.805 -27.281 0.563 1 97.69 368 GLY B O 1
ATOM 5950 N N . LEU B 1 369 ? 2.918 -29.312 0.939 1 97.75 369 LEU B N 1
ATOM 5951 C CA . LEU B 1 369 ? 3.371 -29.391 2.324 1 97.75 369 LEU B CA 1
ATOM 5952 C C . LEU B 1 369 ? 4.152 -30.672 2.57 1 97.75 369 LEU B C 1
ATOM 5954 O O . LEU B 1 369 ? 3.955 -31.672 1.87 1 97.75 369 LEU B O 1
ATOM 5958 N N . ILE B 1 370 ? 5.082 -30.578 3.469 1 97.94 370 ILE B N 1
ATOM 5959 C CA . ILE B 1 370 ? 5.609 -31.781 4.09 1 97.94 370 ILE B CA 1
ATOM 5960 C C . ILE B 1 370 ? 4.812 -32.094 5.352 1 97.94 370 ILE B C 1
ATOM 5962 O O . ILE B 1 370 ? 5.094 -31.578 6.426 1 97.94 370 ILE B O 1
ATOM 5966 N N . CYS B 1 371 ? 3.867 -32.906 5.117 1 96.5 371 CYS B N 1
ATOM 5967 C CA . CYS B 1 371 ? 2.902 -33.312 6.141 1 96.5 371 CYS B CA 1
ATOM 5968 C C . CYS B 1 371 ? 2.393 -34.719 5.91 1 96.5 371 CYS B C 1
ATOM 5970 O O . CYS B 1 371 ? 2.342 -35.188 4.773 1 96.5 371 CYS B O 1
ATOM 5972 N N . HIS B 1 372 ? 1.995 -35.344 6.996 1 96.19 372 HIS B N 1
ATOM 5973 C CA . HIS B 1 372 ? 1.521 -36.719 6.906 1 96.19 372 HIS B CA 1
ATOM 5974 C C . HIS B 1 372 ? 0.41 -36.844 5.871 1 96.19 372 HIS B C 1
ATOM 5976 O O . HIS B 1 372 ? -0.553 -36.094 5.883 1 96.19 372 HIS B O 1
ATOM 5982 N N . GLY B 1 373 ? 0.562 -37.75 5 1 95.88 373 GLY B N 1
ATOM 5983 C CA . GLY B 1 373 ? -0.473 -38.062 4.023 1 95.88 373 GLY B CA 1
ATOM 5984 C C . GLY B 1 373 ? -0.31 -37.281 2.727 1 95.88 373 GLY B C 1
ATOM 5985 O O . GLY B 1 373 ? -0.958 -37.594 1.727 1 95.88 373 GLY B O 1
ATOM 5986 N N . TYR B 1 374 ? 0.517 -36.344 2.67 1 97.06 374 TYR B N 1
ATOM 5987 C CA . TYR B 1 374 ? 0.761 -35.531 1.465 1 97.06 374 TYR B CA 1
ATOM 5988 C C . TYR B 1 374 ? 1.693 -36.281 0.513 1 97.06 374 TYR B C 1
ATOM 5990 O O . TYR B 1 374 ? 2.434 -37.188 0.929 1 97.06 374 TYR B O 1
ATOM 5998 N N . ASP B 1 375 ? 1.613 -35.969 -0.762 1 96.69 375 ASP B N 1
ATOM 5999 C CA . ASP B 1 375 ? 2.51 -36.562 -1.753 1 96.69 375 ASP B CA 1
ATOM 6000 C C . ASP B 1 375 ? 3.967 -36.219 -1.444 1 96.69 375 ASP B C 1
ATOM 6002 O O . ASP B 1 375 ? 4.273 -35.125 -1.017 1 96.69 375 ASP B O 1
ATOM 6006 N N . ALA B 1 376 ? 4.844 -37.188 -1.662 1 97.25 376 ALA B N 1
ATOM 6007 C CA . ALA B 1 376 ? 6.262 -37 -1.389 1 97.25 376 ALA B CA 1
ATOM 6008 C C . ALA B 1 376 ? 6.93 -36.219 -2.512 1 97.25 376 ALA B C 1
ATOM 6010 O O . ALA B 1 376 ? 7.734 -36.75 -3.271 1 97.25 376 ALA B O 1
ATOM 6011 N N . ASN B 1 377 ? 6.605 -35 -2.631 1 97.94 377 ASN B N 1
ATOM 6012 C CA . ASN B 1 377 ? 7.25 -34.031 -3.498 1 97.94 377 ASN B CA 1
ATOM 6013 C C . ASN B 1 377 ? 8.211 -33.156 -2.719 1 97.94 377 ASN B C 1
ATOM 6015 O O . ASN B 1 377 ? 7.781 -32.219 -2.016 1 97.94 377 ASN B O 1
ATOM 6019 N N . ILE B 1 378 ? 9.516 -33.406 -2.93 1 97.88 378 ILE B N 1
ATOM 6020 C CA . ILE B 1 378 ? 10.484 -32.812 -2.012 1 97.88 378 ILE B CA 1
ATOM 6021 C C . ILE B 1 378 ? 11.68 -32.281 -2.799 1 97.88 378 ILE B C 1
ATOM 6023 O O . ILE B 1 378 ? 12.102 -32.875 -3.789 1 97.88 378 ILE B O 1
ATOM 6027 N N . ASN B 1 379 ? 12.148 -31.156 -2.336 1 98.75 379 ASN B N 1
ATOM 6028 C CA . ASN B 1 379 ? 13.453 -30.641 -2.754 1 98.75 379 ASN B CA 1
ATOM 6029 C C . ASN B 1 379 ? 14.438 -30.594 -1.588 1 98.75 379 ASN B C 1
ATOM 6031 O O . ASN B 1 379 ? 14.023 -30.516 -0.429 1 98.75 379 ASN B O 1
ATOM 6035 N N . VAL B 1 380 ? 15.695 -30.734 -1.887 1 98.69 380 VAL B N 1
ATOM 6036 C CA . VAL B 1 380 ? 16.781 -30.422 -0.967 1 98.69 380 VAL B CA 1
ATOM 6037 C C . VAL B 1 380 ? 17.578 -29.234 -1.514 1 98.69 380 VAL B C 1
ATOM 6039 O O . VAL B 1 380 ? 18 -29.25 -2.678 1 98.69 380 VAL B O 1
ATOM 6042 N N . LEU B 1 381 ? 17.75 -28.188 -0.716 1 98.56 381 LEU B N 1
ATOM 6043 C CA . LEU B 1 381 ? 18.469 -26.969 -1.092 1 98.56 381 LEU B CA 1
ATOM 6044 C C . LEU B 1 381 ? 19.672 -26.75 -0.182 1 98.56 381 LEU B C 1
ATOM 6046 O O . LEU B 1 381 ? 19.578 -26.969 1.03 1 98.56 381 LEU B O 1
ATOM 6050 N N . ASP B 1 382 ? 20.734 -26.312 -0.694 1 98.25 382 ASP B N 1
ATOM 6051 C CA . ASP B 1 382 ? 21.891 -26.016 0.149 1 98.25 382 ASP B CA 1
ATOM 6052 C C . ASP B 1 382 ? 21.766 -24.625 0.777 1 98.25 382 ASP B C 1
ATOM 6054 O O . ASP B 1 382 ? 20.703 -24 0.716 1 98.25 382 ASP B O 1
ATOM 6058 N N . LYS B 1 383 ? 22.844 -24.156 1.401 1 96 383 LYS B N 1
ATOM 6059 C CA . LYS B 1 383 ? 22.812 -22.906 2.174 1 96 383 LYS B CA 1
ATOM 6060 C C . LYS B 1 383 ? 22.609 -21.703 1.269 1 96 383 LYS B C 1
ATOM 6062 O O . LYS B 1 383 ? 22.109 -20.656 1.715 1 96 383 LYS B O 1
ATOM 6067 N N . ASP B 1 384 ? 22.969 -21.859 -0.03 1 96.88 384 ASP B N 1
ATOM 6068 C CA . ASP B 1 384 ? 22.797 -20.781 -0.997 1 96.88 384 ASP B CA 1
ATOM 6069 C C . ASP B 1 384 ? 21.531 -21 -1.838 1 96.88 384 ASP B C 1
ATOM 6071 O O . ASP B 1 384 ? 21.328 -20.312 -2.842 1 96.88 384 ASP B O 1
ATOM 6075 N N . PHE B 1 385 ? 20.734 -22.047 -1.499 1 97.69 385 PHE B N 1
ATOM 6076 C CA . PHE B 1 385 ? 19.438 -22.375 -2.078 1 97.69 385 PHE B CA 1
ATOM 6077 C C . PHE B 1 385 ? 19.594 -22.953 -3.473 1 97.69 385 PHE B C 1
ATOM 6079 O O . PHE B 1 385 ? 18.719 -22.812 -4.324 1 97.69 385 PHE B O 1
ATOM 6086 N N . ASN B 1 386 ? 20.75 -23.516 -3.648 1 97.75 386 ASN B N 1
ATOM 6087 C CA . ASN B 1 386 ? 20.906 -24.312 -4.859 1 97.75 386 ASN B CA 1
ATOM 6088 C C . ASN B 1 386 ? 20.234 -25.688 -4.719 1 97.75 386 ASN B C 1
ATOM 6090 O O . ASN B 1 386 ? 20.297 -26.297 -3.654 1 97.75 386 ASN B O 1
ATOM 6094 N N . LEU B 1 387 ? 19.703 -26.078 -5.785 1 98.25 387 LEU B N 1
ATOM 6095 C CA . LEU B 1 387 ? 18.984 -27.344 -5.797 1 98.25 387 LEU B CA 1
ATOM 6096 C C . LEU B 1 387 ? 19.953 -28.531 -5.75 1 98.25 387 LEU B C 1
ATOM 6098 O O . LEU B 1 387 ? 20.875 -28.594 -6.562 1 98.25 387 LEU B O 1
ATOM 6102 N N . LYS B 1 388 ? 19.703 -29.484 -4.801 1 98.38 388 LYS B N 1
ATOM 6103 C CA . LYS B 1 388 ? 20.594 -30.641 -4.648 1 98.38 388 LYS B CA 1
ATOM 6104 C C . LYS B 1 388 ? 19.875 -31.953 -4.941 1 98.38 388 LYS B C 1
ATOM 6106 O O . LYS B 1 388 ? 20.484 -32.938 -5.316 1 98.38 388 LYS B O 1
ATOM 6111 N N . LEU B 1 389 ? 18.578 -31.953 -4.742 1 98.31 389 LEU B N 1
ATOM 6112 C CA . LEU B 1 389 ? 17.766 -33.156 -4.961 1 98.31 389 LEU B CA 1
ATOM 6113 C C . LEU B 1 389 ? 16.312 -32.75 -5.238 1 98.31 389 LEU B C 1
ATOM 6115 O O . LEU B 1 389 ? 15.773 -31.844 -4.609 1 98.31 389 LEU B O 1
ATOM 6119 N N . THR B 1 390 ? 15.719 -33.438 -6.223 1 98.44 390 THR B N 1
ATOM 6120 C CA . THR B 1 390 ? 14.281 -33.344 -6.469 1 98.44 390 THR B CA 1
ATOM 6121 C C . THR B 1 390 ? 13.633 -34.719 -6.477 1 98.44 390 THR B C 1
ATOM 6123 O O . THR B 1 390 ? 14.109 -35.625 -7.145 1 98.44 390 THR B O 1
ATOM 6126 N N . MET B 1 391 ? 12.648 -34.844 -5.672 1 97.44 391 MET B N 1
ATOM 6127 C CA . MET B 1 391 ? 11.828 -36.031 -5.613 1 97.44 391 MET B CA 1
ATOM 6128 C C . MET B 1 391 ? 10.375 -35.719 -5.961 1 97.44 391 MET B C 1
ATOM 6130 O O . MET B 1 391 ? 9.805 -34.75 -5.441 1 97.44 391 MET B O 1
ATOM 6134 N N . ILE B 1 392 ? 9.75 -36.5 -6.895 1 97.31 392 ILE B N 1
ATOM 6135 C CA . ILE B 1 392 ? 8.352 -36.344 -7.281 1 97.31 392 ILE B CA 1
ATOM 6136 C C . ILE B 1 392 ? 7.594 -37.625 -7.047 1 97.31 392 ILE B C 1
ATOM 6138 O O . ILE B 1 392 ? 7.859 -38.656 -7.707 1 97.31 392 ILE B O 1
ATOM 6142 N N . GLU B 1 393 ? 6.695 -37.562 -6.059 1 94.12 393 GLU B N 1
ATOM 6143 C CA . GLU B 1 393 ? 5.926 -38.719 -5.676 1 94.12 393 GLU B CA 1
ATOM 6144 C C . GLU B 1 393 ? 6.84 -39.906 -5.371 1 94.12 393 GLU B C 1
ATOM 6146 O O . GLU B 1 393 ? 6.656 -41 -5.91 1 94.12 393 GLU B O 1
ATOM 6151 N N . SER B 1 394 ? 7.852 -39.656 -4.664 1 93.25 394 SER B N 1
ATOM 6152 C CA . SER B 1 394 ? 8.797 -40.625 -4.105 1 93.25 394 SER B CA 1
ATOM 6153 C C . SER B 1 394 ? 9.758 -41.156 -5.172 1 93.25 394 SER B C 1
ATOM 6155 O O . SER B 1 394 ? 10.43 -42.156 -4.965 1 93.25 394 SER B O 1
ATOM 6157 N N . LYS B 1 395 ? 9.766 -40.594 -6.277 1 94.69 395 LYS B N 1
ATOM 6158 C CA . LYS B 1 395 ? 10.75 -40.906 -7.312 1 94.69 395 LYS B CA 1
ATOM 6159 C C . LYS B 1 395 ? 11.828 -39.844 -7.383 1 94.69 395 LYS B C 1
ATOM 6161 O O . LYS B 1 395 ? 11.531 -38.656 -7.57 1 94.69 395 LYS B O 1
ATOM 6166 N N . ILE B 1 396 ? 13.023 -40.219 -7.25 1 95.38 396 ILE B N 1
ATOM 6167 C CA . ILE B 1 396 ? 14.141 -39.281 -7.324 1 95.38 396 ILE B CA 1
ATOM 6168 C C . ILE B 1 396 ? 14.391 -38.875 -8.781 1 95.38 396 ILE B C 1
ATOM 6170 O O . ILE B 1 396 ? 14.719 -39.75 -9.609 1 95.38 396 ILE B O 1
ATOM 6174 N N . ILE B 1 397 ? 14.211 -37.719 -9.109 1 95.5 397 ILE B N 1
ATOM 6175 C CA . ILE B 1 397 ? 14.422 -37.188 -10.461 1 95.5 397 ILE B CA 1
ATOM 6176 C C . ILE B 1 397 ? 15.906 -36.906 -10.68 1 95.5 397 ILE B C 1
ATOM 6178 O O . ILE B 1 397 ? 16.453 -37.25 -11.734 1 95.5 397 ILE B O 1
ATOM 6182 N N . PHE B 1 398 ? 16.469 -36.281 -9.719 1 91.62 398 PHE B N 1
ATOM 6183 C CA . PHE B 1 398 ? 17.922 -36.125 -9.695 1 91.62 398 PHE B CA 1
ATOM 6184 C C . PHE B 1 398 ? 18.438 -36.031 -8.266 1 91.62 398 PHE B C 1
ATOM 6186 O O . PHE B 1 398 ? 17.688 -35.688 -7.348 1 91.62 398 PHE B O 1
ATOM 6193 N N . ASN B 1 399 ? 19.672 -36.312 -8.062 1 94.44 399 ASN B N 1
ATOM 6194 C CA . ASN B 1 399 ? 20.359 -36.312 -6.777 1 94.44 399 ASN B CA 1
ATOM 6195 C C . ASN B 1 399 ? 21.797 -35.844 -6.914 1 94.44 399 ASN B C 1
ATOM 6197 O O . ASN B 1 399 ? 22.656 -36.594 -7.387 1 94.44 399 ASN B O 1
ATOM 6201 N N . ASN B 1 400 ? 22.031 -34.656 -6.539 1 95.19 400 ASN B N 1
ATOM 6202 C CA . ASN B 1 400 ? 23.375 -34.062 -6.566 1 95.19 400 ASN B CA 1
ATOM 6203 C C . ASN B 1 400 ? 23.891 -33.781 -5.164 1 95.19 400 ASN B C 1
ATOM 6205 O O . ASN B 1 400 ? 24.547 -32.75 -4.941 1 95.19 400 ASN B O 1
ATOM 6209 N N . LEU B 1 401 ? 23.484 -34.5 -4.246 1 95.44 401 LEU B N 1
ATOM 6210 C CA . LEU B 1 401 ? 23.938 -34.312 -2.865 1 95.44 401 LEU B CA 1
ATOM 6211 C C . LEU B 1 401 ? 25.391 -34.75 -2.709 1 95.44 401 LEU B C 1
ATOM 6213 O O . LEU B 1 401 ? 25.859 -35.625 -3.449 1 95.44 401 LEU B O 1
#